Protein AF-A0A812NEG5-F1 (afdb_monomer_lite)

Organism: NCBI:txid1628268

InterPro domains:
  IPR001900 Ribonuclease II/R [PF00773] (715-1023)
  IPR001900 Ribonuclease II/R [SM00955] (715-1023)
  IPR012340 Nucleic acid-binding, OB-fold [SSF50249] (480-669)
  IPR012340 Nucleic acid-binding, OB-fold [SSF50249] (675-1023)
  IPR020946 Flavin monooxygenase-like [PF00743] (14-317)
  IPR036188 FAD/NAD(P)-binding domain superfamily [G3DSA:3.50.50.60] (2-110)
  IPR036188 FAD/NAD(P)-binding domain superfamily [G3DSA:3.50.50.60] (191-321)
  IPR036188 FAD/NAD(P)-binding domain superfamily [SSF51905] (6-197)
  IPR036188 FAD/NAD(P)-binding domain superfamily [SSF51905] (36-264)
  IPR041505 Dis3-like cold-shock domain 2 [PF17849] (620-685)
  IPR050180 RNR Ribonuclease [PTHR23355] (451-1023)

pLDDT: mean 74.64, std 24.59, range [21.12, 98.44]

Radius of gyration: 39.29 Å; chains: 1; bounding box: 140×98×102 Å

Secondary structure (DSSP, 8-state):
-B-SS------BTGGG--SEEEETTT---GGGGTTSEEEEE-SSHHHHHHHHHHHHTT-EEEEEES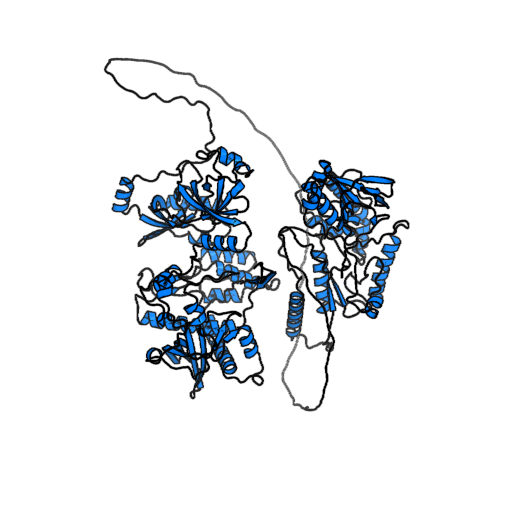S---EEESEETTTEEHHHHHHSHHHHHHSPPPTT--HHHHHHHHHTHHHHHHHHHHHHHHHHHHHT--GGG--SS-HHHHHHHT-EEE-THHHHHHHTTSEEEEES-EEEE-SSEEEETTS-EEE-SEEEE-----B--TTS-HHHHHHHT--SS----BTTTB-TTSTTEEEESSS---TTHHHHHHHHHHHHHHHHTSSSPPPPHHHHHHHHHHHHHHHHTTS-TT--S-S-----------------TTSHHHHHHHHHHHHHHHHH-TT-TTS----------EEEE-PPPP----SS-------------------------------------------------------------------------------------------------------------SPPPPPPPPHHHHHHHHHTTSEEEEEEEEPTT-SSEEEEEETTTEEEEEESHHHHTT--TT-EEEEEEPPTTHHHHHHHHHTTT---S-SHHHHTTSSPPBEEEEEEEE----EEEEEEE-GGG-TTTHHHHHTSTT--TTEEEEEESSTTSPPEEEES-GGGTTTEEEEEEEEE--TT-SS-EEEEEEEEEETT-HHHHHHHHHHHHT---PPPPHHHHTTSPPTT----HHHHTT-EEEEEEEEEEEE-TT-----EEEEEEE-TTS-EEEEEEEE-GGGT--TTSHHHHHHHHH-S-EE-SS-EE-SS-HIIIIIISS--SSSS-EEEEEEEEEE-TT--EEEEEEEEEEEEEEEEEEHHHHHHHHHS-TTT---HHHHHHHHHHHHHHHHHHHHHHHT--------EEEEEPTTT--EEEEEE----HHHHHHHHHHHHHHHHHHHHHHHH-TTT-EEEEBPPPPHHHHHHHHHHHHHTT------SSHHHHHHHHHH---TT-TTHHHHHHHHHHHTSPPPEEEETTSSS--GGG--BTT-

Sequence (1023 aa):
MYSWPPHIPLARDASNFKGQILHSCTFTDRKVASGKKVVVVGGGKSAVDNAVSAAKEGSQTTLVCRSWHWPVPRYLLNLVPFKYATYSRFGHWFVHPHHGEGATSTWFHGTCAPVKWLWWRAVEFMFRGQFQIPSSMIPEEGIETDLFSGGQILNYDFRDMLNSGKIQTICGAIDKFTGTGVVLVDGKELDADMVIYGTGFGKNYDIFDKVIQKKLNIQKDGLYLYRNVIPPQVPDVAFIGCEVATFNNILTHGLQALWLQKMLSGQMRLPKPGSMEKAIQKELSSMEENMDAASECPRKLVSATHASSVDVALICVTDPLDIASLWQSARRDLSNTSAMASSGVADRPDLGVRLVMAVQPPLAMAIAGSCWPAVGRALSSPGGLRNSGSTPSCGQPKRGEQSAHRHVRLTLAAAGAGAARAAAAAVEAPPVERRARRRRTRRRQPAQPEEESTTQEQEEEEAPAKASEASDSQEIFFKPYPAHWRQGQLTSGLQSGQLLVGELRQMLNSRTLGVVYVPDAGEFLISGQNAMNRAVDGDIVIIEKLRASEAKRGRRQELKGKALKDGNDVVVMMGKPAATIVAIKKRSQREVGGTIYAIDALEEKRELLWKTKGVEQDDCLFVPADSRFPDMLVKVTPEKYEDQRVTVILNTWQQFCPYPRARFSRSLGKIGDVEVETEMILLEFNVKDEPFTEEVLSCLPPEDFAPSEEDFKGRMDFRDVCVFSIDPPGCEDVDDALSCEQLDNGNFRIGVHIADVTRFVKPETELDREGAERSTSVYLVNRRVDMLPKLLTTEICSLRFDGKDHLTFSAVFELTPDAEMVSAQFNKAVIRSRGALSYKEAQERLDSDPADDQSEVTVAIRNLWALAQKLRSKRIEDGALNLESGELKFELDSENQTAVNVFQYQTYDTNRLIEEFMLLANRRVAEEISGCWDKTSVLRRHPPPKEESMDDLVTLLDAYGIKDFKHATNKELQRSLDTVDKPDDPFFNRLVRILSTRCMEPARYFCTGDGELQKSQWAHFGL

Structure (mmCIF, N/CA/C/O backbone):
data_AF-A0A812NEG5-F1
#
_entry.id   AF-A0A812NEG5-F1
#
loop_
_atom_site.group_PDB
_atom_site.id
_atom_site.type_symbol
_atom_site.label_atom_id
_atom_site.label_alt_id
_atom_site.label_comp_id
_atom_site.label_asym_id
_atom_site.label_entity_id
_atom_site.label_seq_id
_atom_site.pdbx_PDB_ins_code
_atom_site.Cartn_x
_atom_site.Cartn_y
_atom_site.Cartn_z
_atom_site.occupancy
_atom_site.B_iso_or_equiv
_atom_site.auth_seq_id
_atom_site.auth_comp_id
_atom_site.auth_asym_id
_atom_site.auth_atom_id
_atom_site.pdbx_PDB_model_num
ATOM 1 N N . MET A 1 1 ? 26.236 0.780 28.093 1.00 56.66 1 MET A N 1
ATOM 2 C CA . MET A 1 1 ? 26.844 1.607 29.163 1.00 56.66 1 MET A CA 1
ATOM 3 C C . MET A 1 1 ? 26.109 1.537 30.502 1.00 56.66 1 MET A C 1
ATOM 5 O O . MET A 1 1 ? 26.599 2.116 31.460 1.00 56.66 1 MET A O 1
ATOM 9 N N . TYR A 1 2 ? 24.984 0.827 30.627 1.00 64.50 2 TYR A N 1
ATOM 10 C CA . TYR A 1 2 ? 24.406 0.521 31.939 1.00 64.50 2 TYR A CA 1
ATOM 11 C C . TYR A 1 2 ? 24.866 -0.863 32.413 1.00 64.50 2 TYR A C 1
ATOM 13 O O . TYR A 1 2 ? 25.142 -1.731 31.583 1.00 64.50 2 TYR A O 1
ATOM 21 N N . SER A 1 3 ? 24.996 -1.053 33.724 1.00 61.31 3 SER A N 1
ATOM 22 C CA . SER A 1 3 ? 25.379 -2.328 34.330 1.00 61.31 3 SER A CA 1
ATOM 23 C C . SER A 1 3 ? 24.225 -3.326 34.269 1.00 61.31 3 SER A C 1
ATOM 25 O O . SER A 1 3 ? 23.088 -2.976 34.578 1.00 61.31 3 SER A O 1
ATOM 27 N N . TRP A 1 4 ? 24.530 -4.583 33.955 1.00 64.12 4 TRP A N 1
ATOM 28 C CA . TRP A 1 4 ? 23.653 -5.711 34.253 1.00 64.12 4 TRP A CA 1
ATOM 29 C C . TRP A 1 4 ? 24.380 -6.636 35.243 1.00 64.12 4 TRP A C 1
ATOM 31 O O . TRP A 1 4 ? 25.551 -6.934 34.995 1.00 64.12 4 TRP A O 1
ATOM 41 N N . PRO A 1 5 ? 23.754 -7.089 36.347 1.00 68.25 5 PRO A N 1
ATOM 42 C CA . PRO A 1 5 ? 22.371 -6.835 36.777 1.00 68.25 5 PRO A CA 1
ATOM 43 C C . PRO A 1 5 ? 22.075 -5.361 37.157 1.00 68.25 5 PRO A C 1
ATOM 45 O O . PRO A 1 5 ? 23.006 -4.557 37.289 1.00 68.25 5 PRO A O 1
ATOM 48 N N . PRO A 1 6 ? 20.786 -4.986 37.312 1.00 77.19 6 PRO A N 1
ATOM 49 C CA . PRO A 1 6 ? 20.375 -3.681 37.841 1.00 77.19 6 PRO A CA 1
ATOM 50 C C . PRO A 1 6 ? 20.911 -3.400 39.252 1.00 77.19 6 PRO A C 1
ATOM 52 O O . PRO A 1 6 ? 21.261 -4.313 40.001 1.00 77.19 6 PRO A O 1
ATOM 55 N N . HIS A 1 7 ? 20.936 -2.122 39.638 1.00 77.56 7 HIS A N 1
ATOM 56 C CA . HIS A 1 7 ? 21.459 -1.705 40.935 1.00 77.56 7 HIS A CA 1
ATOM 57 C C . HIS A 1 7 ? 20.394 -1.863 42.031 1.00 77.56 7 HIS A C 1
ATOM 59 O O . HIS A 1 7 ? 19.578 -0.968 42.259 1.00 77.56 7 HIS A O 1
ATOM 65 N N . ILE A 1 8 ? 20.430 -3.001 42.728 1.00 80.31 8 ILE A N 1
ATOM 66 C CA . ILE A 1 8 ? 19.641 -3.267 43.938 1.00 80.31 8 ILE A CA 1
ATOM 67 C C . ILE A 1 8 ? 20.532 -3.009 45.170 1.00 80.31 8 ILE A C 1
ATOM 69 O O . ILE A 1 8 ? 21.410 -3.827 45.454 1.00 80.31 8 ILE A O 1
ATOM 73 N N . PRO A 1 9 ? 20.338 -1.908 45.922 1.00 73.88 9 PRO A N 1
ATOM 74 C CA . PRO A 1 9 ? 21.041 -1.689 47.182 1.00 73.88 9 PRO A CA 1
ATOM 75 C C . PRO A 1 9 ? 20.451 -2.598 48.271 1.00 73.88 9 PRO A C 1
ATOM 77 O O . PRO A 1 9 ? 19.468 -2.259 48.934 1.00 73.88 9 PRO A O 1
ATOM 80 N N . LEU A 1 10 ? 21.056 -3.777 48.430 1.00 70.56 10 LEU A N 1
ATOM 81 C CA . LEU A 1 10 ? 20.708 -4.744 49.468 1.00 70.56 10 LEU A CA 1
ATOM 82 C C . LEU A 1 10 ? 21.041 -4.169 50.853 1.00 70.56 10 LEU A C 1
ATOM 84 O O . LEU A 1 10 ? 22.208 -3.973 51.193 1.00 70.56 10 LEU A O 1
ATOM 88 N N . ALA A 1 11 ? 20.002 -3.902 51.644 1.00 75.88 11 ALA A N 1
ATOM 89 C CA . ALA A 1 11 ? 20.133 -3.510 53.044 1.00 75.88 11 ALA A CA 1
ATOM 90 C C . ALA A 1 11 ? 20.553 -4.707 53.923 1.00 75.88 11 ALA A C 1
ATOM 92 O O . ALA A 1 11 ? 20.664 -5.844 53.451 1.00 75.88 11 ALA A O 1
ATOM 93 N N . ARG A 1 12 ? 20.785 -4.462 55.219 1.00 80.44 12 ARG A N 1
ATOM 94 C CA . ARG A 1 12 ? 21.219 -5.514 56.153 1.00 80.44 12 ARG A CA 1
ATOM 95 C C . ARG A 1 12 ? 20.179 -6.636 56.242 1.00 80.44 12 ARG A C 1
ATOM 97 O O . ARG A 1 12 ? 18.988 -6.407 56.049 1.00 80.44 12 ARG A O 1
ATOM 104 N N . ASP A 1 13 ? 20.636 -7.856 56.509 1.00 83.56 13 ASP A N 1
ATOM 105 C CA . ASP A 1 13 ? 19.782 -9.035 56.713 1.00 83.56 13 ASP A CA 1
ATOM 106 C C . ASP A 1 13 ? 18.847 -9.413 55.539 1.00 83.56 13 ASP A C 1
ATOM 108 O O . ASP A 1 13 ? 17.944 -10.229 55.716 1.00 83.56 13 ASP A O 1
ATOM 112 N N . ALA A 1 14 ? 19.071 -8.896 54.320 1.00 81.81 14 ALA A N 1
ATOM 113 C CA . ALA A 1 14 ? 18.238 -9.181 53.139 1.00 81.81 14 ALA A CA 1
ATOM 114 C C . ALA A 1 14 ? 18.099 -10.682 52.801 1.00 81.81 14 ALA A C 1
ATOM 116 O O . ALA A 1 14 ? 17.083 -11.096 52.249 1.00 81.81 14 ALA A O 1
ATOM 117 N N . SER A 1 15 ? 19.076 -11.512 53.183 1.00 81.25 15 SER A N 1
ATOM 118 C CA . SER A 1 15 ? 19.024 -12.981 53.077 1.00 81.25 15 SER A CA 1
ATOM 119 C C . SER A 1 15 ? 17.951 -13.644 53.946 1.00 81.25 15 SER A C 1
ATOM 121 O O . SER A 1 15 ? 17.627 -14.809 53.733 1.00 81.25 15 SER A O 1
ATOM 123 N N . ASN A 1 16 ? 17.436 -12.932 54.950 1.00 83.88 16 ASN A N 1
ATOM 124 C CA . ASN A 1 16 ? 16.508 -13.458 55.951 1.00 83.88 16 ASN A CA 1
ATOM 125 C C . ASN A 1 16 ? 15.041 -13.155 55.591 1.00 83.88 16 ASN A C 1
ATOM 127 O O . ASN A 1 16 ? 14.128 -13.640 56.263 1.00 83.88 16 ASN A O 1
ATOM 131 N N . PHE A 1 17 ? 14.814 -12.360 54.540 1.00 89.31 17 PHE A N 1
ATOM 132 C CA . PHE A 1 17 ? 13.494 -12.002 54.033 1.00 89.31 17 PHE A CA 1
ATOM 133 C C . PHE A 1 17 ? 12.842 -13.186 53.312 1.00 89.31 17 PHE A C 1
ATOM 135 O O . PHE A 1 17 ? 13.442 -13.795 52.430 1.00 89.31 17 PHE A O 1
ATOM 142 N N . LYS A 1 18 ? 11.595 -13.508 53.675 1.00 86.69 18 LYS A N 1
ATOM 143 C CA . LYS A 1 18 ? 10.835 -14.617 53.067 1.00 86.69 18 LYS A CA 1
ATOM 144 C C . LYS A 1 18 ? 10.011 -14.206 51.842 1.00 86.69 18 LYS A C 1
ATOM 146 O O . LYS A 1 18 ? 9.485 -15.075 51.152 1.00 86.69 18 LYS A O 1
ATOM 151 N N . GLY A 1 19 ? 9.864 -12.902 51.606 1.00 86.88 19 GLY A N 1
ATOM 152 C CA . GLY A 1 19 ? 9.164 -12.350 50.450 1.00 86.88 19 GLY A CA 1
ATOM 153 C C . GLY A 1 19 ? 10.048 -12.241 49.204 1.00 86.88 19 GLY A C 1
ATOM 154 O O . GLY A 1 19 ? 11.195 -12.685 49.174 1.00 86.88 19 GLY A O 1
ATOM 155 N N . GLN A 1 20 ? 9.519 -11.614 48.155 1.00 90.31 20 GLN A N 1
ATOM 156 C CA . GLN A 1 20 ? 10.221 -11.436 46.879 1.00 90.31 20 GLN A CA 1
ATOM 157 C C . GLN A 1 20 ? 10.932 -10.076 46.811 1.00 90.31 20 GLN A C 1
ATOM 159 O O . GLN A 1 20 ? 10.283 -9.041 46.934 1.00 90.31 20 GLN A O 1
ATOM 164 N N . ILE A 1 21 ? 12.246 -10.061 46.562 1.00 90.69 21 ILE A N 1
ATOM 165 C CA . ILE A 1 21 ? 12.995 -8.833 46.239 1.00 90.69 21 ILE A CA 1
ATOM 166 C C . ILE A 1 21 ? 13.161 -8.756 44.718 1.00 90.69 21 ILE A C 1
ATOM 168 O O . ILE A 1 21 ? 13.727 -9.661 44.109 1.00 90.69 21 ILE A O 1
ATOM 172 N N . LEU A 1 22 ? 12.664 -7.680 44.110 1.00 89.62 22 LEU A N 1
ATOM 173 C CA . LEU A 1 22 ? 12.670 -7.441 42.664 1.00 89.62 22 LEU A CA 1
ATOM 174 C C . LEU A 1 22 ? 13.283 -6.073 42.338 1.00 89.62 22 LEU A C 1
ATOM 176 O O . LEU A 1 22 ? 13.307 -5.176 43.180 1.00 89.62 22 LEU A O 1
ATOM 180 N N . HIS A 1 23 ? 13.720 -5.885 41.093 1.00 88.75 23 HIS A N 1
ATOM 181 C CA . HIS A 1 23 ? 13.961 -4.558 40.523 1.00 88.75 23 HIS A CA 1
ATOM 182 C C . HIS A 1 23 ? 12.781 -4.168 39.620 1.00 88.75 23 HIS A C 1
ATOM 184 O O . HIS A 1 23 ? 12.082 -5.033 39.095 1.00 88.75 23 HIS A O 1
ATOM 190 N N . SER A 1 24 ? 12.573 -2.877 39.369 1.00 85.38 24 SER A N 1
ATOM 191 C CA . SER A 1 24 ? 11.485 -2.385 38.509 1.00 85.38 24 SER A CA 1
ATOM 192 C C . SER A 1 24 ? 11.537 -2.891 37.058 1.00 85.38 24 SER A C 1
ATOM 194 O O . SER A 1 24 ? 10.523 -2.848 36.374 1.00 85.38 24 SER A O 1
ATOM 196 N N . CYS A 1 25 ? 12.684 -3.395 36.581 1.00 80.25 25 CYS A N 1
ATOM 197 C CA . CYS A 1 25 ? 12.792 -4.061 35.273 1.00 80.25 25 CYS A CA 1
ATOM 198 C C . CYS A 1 25 ? 12.461 -5.563 35.293 1.00 80.25 25 CYS A C 1
ATOM 200 O O . CYS A 1 25 ? 12.301 -6.151 34.228 1.00 80.25 25 CYS A O 1
ATOM 202 N N . THR A 1 26 ? 12.362 -6.185 36.474 1.00 83.50 26 THR A N 1
ATOM 203 C CA . THR A 1 26 ? 11.927 -7.584 36.641 1.00 83.50 26 THR A CA 1
ATOM 204 C C . THR A 1 26 ? 10.481 -7.698 37.129 1.00 83.50 26 THR A C 1
ATOM 206 O O . THR A 1 26 ? 9.925 -8.792 37.123 1.00 83.50 26 THR A O 1
ATOM 209 N N . PHE A 1 27 ? 9.848 -6.587 37.519 1.00 84.69 27 PHE A N 1
ATOM 210 C CA . PHE A 1 27 ? 8.407 -6.505 37.756 1.00 84.69 27 PHE A CA 1
ATOM 211 C C . PHE A 1 27 ? 7.671 -6.238 36.434 1.00 84.69 27 PHE A C 1
ATOM 213 O O . PHE A 1 27 ? 7.364 -5.101 36.084 1.00 84.69 27 PHE A O 1
ATOM 220 N N . THR A 1 28 ? 7.455 -7.305 35.665 1.00 75.31 28 THR A N 1
ATOM 221 C CA . THR A 1 28 ? 6.882 -7.241 34.312 1.00 75.31 28 THR A CA 1
ATOM 222 C C . THR A 1 28 ? 5.396 -7.614 34.260 1.00 75.31 28 THR A C 1
ATOM 224 O O . THR A 1 28 ? 4.650 -6.988 33.513 1.00 75.31 28 THR A O 1
ATOM 227 N N . ASP A 1 29 ? 4.939 -8.559 35.091 1.00 80.44 29 ASP A N 1
ATOM 228 C CA . ASP A 1 29 ? 3.517 -8.885 35.274 1.00 80.44 29 ASP A CA 1
ATOM 229 C C . ASP A 1 29 ? 2.992 -8.343 36.613 1.00 80.44 29 ASP A C 1
ATOM 231 O O . ASP A 1 29 ? 3.447 -8.725 37.696 1.00 80.44 29 ASP A O 1
ATOM 235 N N . ARG A 1 30 ? 1.974 -7.477 36.541 1.00 82.62 30 ARG A N 1
ATOM 236 C CA . ARG A 1 30 ? 1.327 -6.876 37.715 1.00 82.62 30 ARG A CA 1
ATOM 237 C C . ARG A 1 30 ? 0.573 -7.893 38.582 1.00 82.62 30 ARG A C 1
ATOM 239 O O . ARG A 1 30 ? 0.460 -7.668 39.786 1.00 82.62 30 ARG A O 1
ATOM 246 N N . LYS A 1 31 ? 0.122 -9.029 38.028 1.00 84.00 31 LYS A N 1
ATOM 247 C CA . LYS A 1 31 ? -0.564 -10.098 38.786 1.00 84.00 31 LYS A CA 1
ATOM 248 C C . LYS A 1 31 ? 0.317 -10.686 39.883 1.00 84.00 31 LYS A C 1
ATOM 250 O O . LYS A 1 31 ? -0.196 -11.133 40.905 1.00 84.00 31 LYS A O 1
ATOM 255 N N . VAL A 1 32 ? 1.642 -10.617 39.730 1.00 85.38 32 VAL A N 1
ATOM 256 C CA . VAL A 1 32 ? 2.605 -11.077 40.742 1.00 85.38 32 VAL A CA 1
ATOM 257 C C . VAL A 1 32 ? 2.498 -10.262 42.043 1.00 85.38 32 VAL A C 1
ATOM 259 O O . VAL A 1 32 ? 2.908 -10.759 43.092 1.00 85.38 32 VAL A O 1
ATOM 262 N N . ALA A 1 33 ? 1.913 -9.058 42.019 1.00 87.50 33 ALA A N 1
ATOM 263 C CA . ALA A 1 33 ? 1.610 -8.257 43.209 1.00 87.50 33 ALA A CA 1
ATOM 264 C C . ALA A 1 33 ? 0.240 -8.566 43.856 1.00 87.50 33 ALA A C 1
ATOM 266 O O . ALA A 1 33 ? 0.037 -8.211 45.015 1.00 87.50 33 ALA A O 1
ATOM 267 N N . SER A 1 34 ? -0.681 -9.236 43.152 1.00 88.31 34 SER A N 1
ATOM 268 C CA . SER A 1 34 ? -2.074 -9.430 43.587 1.00 88.31 34 SER A CA 1
ATOM 269 C C . SER A 1 34 ? -2.184 -9.964 45.023 1.00 88.31 34 SER A C 1
ATOM 271 O O . SER A 1 34 ? -1.580 -10.979 45.375 1.00 88.31 34 SER A O 1
ATOM 273 N N . GLY A 1 35 ? -2.945 -9.254 45.864 1.00 84.75 35 GLY A N 1
ATOM 274 C CA . GLY A 1 35 ? -3.199 -9.622 47.262 1.00 84.75 35 GLY A CA 1
ATOM 275 C C . GLY A 1 35 ? -2.015 -9.478 48.232 1.00 84.75 35 GLY A C 1
ATOM 276 O O . GLY A 1 35 ? -2.166 -9.832 49.399 1.00 84.75 35 GLY A O 1
ATOM 277 N N . LYS A 1 36 ? -0.857 -8.965 47.792 1.00 90.62 36 LYS A N 1
ATOM 278 C CA . LYS A 1 36 ? 0.350 -8.803 48.624 1.00 90.62 36 LYS A CA 1
ATOM 279 C C . LYS A 1 36 ? 0.457 -7.419 49.269 1.00 90.62 36 LYS A C 1
ATOM 281 O O . LYS A 1 36 ? -0.076 -6.425 48.768 1.00 90.62 36 LYS A O 1
ATOM 286 N N . LYS A 1 37 ? 1.250 -7.340 50.339 1.00 93.31 37 LYS A N 1
ATOM 287 C CA . LYS A 1 37 ? 1.865 -6.103 50.834 1.00 93.31 37 LYS A CA 1
ATOM 288 C C . LYS A 1 37 ? 3.131 -5.822 50.025 1.00 93.31 37 LYS A C 1
ATOM 290 O O . LYS A 1 37 ? 4.081 -6.609 50.056 1.00 93.31 37 LYS A O 1
ATOM 295 N N . VAL A 1 38 ? 3.144 -4.709 49.295 1.00 95.00 38 VAL A N 1
ATOM 296 C CA . VAL A 1 38 ? 4.219 -4.344 48.361 1.00 95.00 38 VAL A CA 1
ATOM 297 C C . VAL A 1 38 ? 4.894 -3.058 48.824 1.00 95.00 38 VAL A C 1
ATOM 299 O O . VAL A 1 38 ? 4.264 -2.002 48.875 1.00 95.00 38 VAL A O 1
ATOM 302 N N . VAL A 1 39 ? 6.191 -3.127 49.120 1.00 94.94 39 VAL A N 1
ATOM 303 C CA . VAL A 1 39 ? 7.025 -1.947 49.383 1.00 94.94 39 VAL A CA 1
ATOM 304 C C . VAL A 1 39 ? 7.792 -1.595 48.113 1.00 94.94 39 VAL A C 1
ATOM 306 O O . VAL A 1 39 ? 8.581 -2.394 47.618 1.00 94.94 39 VAL A O 1
ATOM 309 N N . VAL A 1 40 ? 7.586 -0.398 47.571 1.00 93.12 40 VAL A N 1
ATOM 310 C CA . VAL A 1 40 ? 8.320 0.094 46.398 1.00 93.12 40 VAL A CA 1
ATOM 311 C C . VAL A 1 40 ? 9.363 1.109 46.855 1.00 93.12 40 VAL A C 1
ATOM 313 O O . VAL A 1 40 ? 9.037 2.054 47.567 1.00 93.12 40 VAL A O 1
ATOM 316 N N . VAL A 1 41 ? 10.622 0.911 46.470 1.00 90.38 41 VAL A N 1
ATOM 317 C CA . VAL A 1 41 ? 11.775 1.680 46.955 1.00 90.38 41 VAL A CA 1
ATOM 318 C C . VAL A 1 41 ? 12.327 2.563 45.842 1.00 90.38 41 VAL A C 1
ATOM 320 O O . VAL A 1 41 ? 12.870 2.067 44.855 1.00 90.38 41 VAL A O 1
ATOM 323 N N . GLY A 1 42 ? 12.232 3.877 46.019 1.00 85.44 42 GLY A N 1
ATOM 324 C CA . GLY A 1 42 ? 12.728 4.889 45.087 1.00 85.44 42 GLY A CA 1
ATOM 325 C C . GLY A 1 42 ? 11.721 6.016 44.875 1.00 85.44 42 GLY A C 1
ATOM 326 O O . GLY A 1 42 ? 10.518 5.792 44.883 1.00 85.44 42 GLY A O 1
ATOM 327 N N . GLY A 1 43 ? 12.212 7.240 44.670 1.00 77.81 43 GLY A N 1
ATOM 328 C CA . GLY A 1 43 ? 11.356 8.395 44.365 1.00 77.81 43 GLY A CA 1
ATOM 329 C C . GLY A 1 43 ? 11.043 8.565 42.875 1.00 77.81 43 GLY A C 1
ATOM 330 O O . GLY A 1 43 ? 10.229 9.410 42.533 1.00 77.81 43 GLY A O 1
ATOM 331 N N . GLY A 1 44 ? 11.713 7.818 41.986 1.00 75.56 44 GLY A N 1
ATOM 332 C CA . GLY A 1 44 ? 11.709 8.021 40.530 1.00 75.56 44 GLY A CA 1
ATOM 333 C C . GLY A 1 44 ? 10.443 7.552 39.798 1.00 75.56 44 GLY A C 1
ATOM 334 O O . GLY A 1 44 ? 9.710 6.698 40.294 1.00 75.56 44 GLY A O 1
ATOM 335 N N . LYS A 1 45 ? 10.254 8.021 38.554 1.00 76.50 45 LYS A N 1
ATOM 336 C CA . LYS A 1 45 ? 9.091 7.708 37.695 1.00 76.50 45 LYS A CA 1
ATOM 337 C C . LYS A 1 45 ? 8.758 6.213 37.643 1.00 76.50 45 LYS A C 1
ATOM 339 O O . LYS A 1 45 ? 7.610 5.838 37.842 1.00 76.50 45 LYS A O 1
ATOM 344 N N . SER A 1 46 ? 9.763 5.355 37.456 1.00 80.06 46 SER A N 1
ATOM 345 C CA . SER A 1 46 ? 9.575 3.899 37.424 1.00 80.06 46 SER A CA 1
ATOM 346 C C . SER A 1 46 ? 9.060 3.332 38.754 1.00 80.06 46 SER A C 1
ATOM 348 O O . SER A 1 46 ? 8.260 2.403 38.737 1.00 80.06 46 SER A O 1
ATOM 350 N N . ALA A 1 47 ? 9.482 3.882 39.898 1.00 84.75 47 ALA A N 1
ATOM 351 C CA . ALA A 1 47 ? 8.980 3.486 41.215 1.00 84.75 47 ALA A CA 1
ATOM 352 C C . ALA A 1 47 ? 7.515 3.916 41.399 1.00 84.75 47 ALA A C 1
ATOM 354 O O . ALA A 1 47 ? 6.689 3.114 41.828 1.00 84.75 47 ALA A O 1
ATOM 355 N N . VAL A 1 48 ? 7.169 5.139 40.982 1.00 85.75 48 VAL A N 1
ATOM 356 C CA . VAL A 1 48 ? 5.781 5.630 40.965 1.00 85.75 48 VAL A CA 1
ATOM 357 C C . VAL A 1 48 ? 4.891 4.743 40.083 1.00 85.75 48 VAL A C 1
ATOM 359 O O . VAL A 1 48 ? 3.832 4.308 40.528 1.00 85.75 48 VAL A O 1
ATOM 362 N N . ASP A 1 49 ? 5.341 4.398 38.874 1.00 86.38 49 ASP A N 1
ATOM 363 C CA . ASP A 1 49 ? 4.601 3.521 37.954 1.00 86.38 49 ASP A CA 1
ATOM 364 C C . ASP A 1 49 ? 4.435 2.097 38.508 1.00 86.38 49 ASP A C 1
ATOM 366 O O . ASP A 1 49 ? 3.367 1.504 38.376 1.00 86.38 49 ASP A O 1
ATOM 370 N N . ASN A 1 50 ? 5.461 1.549 39.169 1.00 89.06 50 ASN A N 1
ATOM 371 C CA . ASN A 1 50 ? 5.388 0.235 39.814 1.00 89.06 50 ASN A CA 1
ATOM 372 C C . ASN A 1 50 ? 4.399 0.250 40.994 1.00 89.06 50 ASN A C 1
ATOM 374 O O . ASN A 1 50 ? 3.598 -0.675 41.130 1.00 89.06 50 ASN A O 1
ATOM 378 N N . ALA A 1 51 ? 4.392 1.319 41.799 1.00 89.81 51 ALA A N 1
ATOM 379 C CA . ALA A 1 51 ? 3.440 1.489 42.895 1.00 89.81 51 ALA A CA 1
ATOM 380 C C . ALA A 1 51 ? 1.989 1.630 42.396 1.00 89.81 51 ALA A C 1
ATOM 382 O O . ALA A 1 51 ? 1.088 0.989 42.936 1.00 89.81 51 ALA A O 1
ATOM 383 N N . VAL A 1 52 ? 1.758 2.401 41.326 1.00 90.19 52 VAL A N 1
ATOM 384 C CA . VAL A 1 52 ? 0.446 2.501 40.661 1.00 90.19 52 VAL A CA 1
ATOM 385 C C . VAL A 1 52 ? 0.005 1.144 40.103 1.00 90.19 52 VAL A C 1
ATOM 387 O O . VAL A 1 52 ? -1.134 0.737 40.321 1.00 90.19 52 VAL A O 1
ATOM 390 N N . SER A 1 53 ? 0.892 0.409 39.429 1.00 89.81 53 SER A N 1
ATOM 391 C CA . SER A 1 53 ? 0.586 -0.914 38.868 1.00 89.81 53 SER A CA 1
ATOM 392 C C . SER A 1 53 ? 0.229 -1.951 39.939 1.00 89.81 53 SER A C 1
ATOM 394 O O . SER A 1 53 ? -0.758 -2.667 39.777 1.00 89.81 53 SER A O 1
ATOM 396 N N . ALA A 1 54 ? 0.963 -1.996 41.056 1.00 89.94 54 ALA A N 1
ATOM 397 C CA . ALA A 1 54 ? 0.637 -2.861 42.190 1.00 89.94 54 ALA A CA 1
ATOM 398 C C . ALA A 1 54 ? -0.709 -2.475 42.838 1.00 89.94 54 ALA A C 1
ATOM 400 O O . ALA A 1 54 ? -1.550 -3.343 43.087 1.00 89.94 54 ALA A O 1
ATOM 401 N N . ALA A 1 55 ? -0.963 -1.179 43.047 1.00 89.75 55 ALA A N 1
ATOM 402 C CA . ALA A 1 55 ? -2.210 -0.683 43.633 1.00 89.75 55 ALA A CA 1
ATOM 403 C C . ALA A 1 55 ? -3.446 -0.866 42.723 1.00 89.75 55 ALA A C 1
ATOM 405 O O . ALA A 1 55 ? -4.567 -0.976 43.231 1.00 89.75 55 ALA A O 1
ATOM 406 N N . LYS A 1 56 ? -3.272 -0.944 41.391 1.00 88.12 56 LYS A N 1
ATOM 407 C CA . LYS A 1 56 ? -4.347 -1.330 40.453 1.00 88.12 56 LYS A CA 1
ATOM 408 C C . LYS A 1 56 ? -4.773 -2.790 40.632 1.00 88.12 56 LYS A C 1
ATOM 410 O O . LYS A 1 56 ? -5.966 -3.061 40.582 1.00 88.12 56 LYS A O 1
ATOM 415 N N . GLU A 1 57 ? -3.839 -3.694 40.928 1.00 86.94 57 GLU A N 1
ATOM 416 C CA . GLU A 1 57 ? -4.104 -5.128 41.151 1.00 86.94 57 GLU A CA 1
ATOM 417 C C . GLU A 1 57 ? -4.530 -5.459 42.606 1.00 86.94 57 GLU A C 1
ATOM 419 O O . GLU A 1 57 ? -4.445 -6.600 43.057 1.00 86.94 57 GLU A O 1
ATOM 424 N N . GLY A 1 58 ? -4.979 -4.455 43.373 1.00 78.94 58 GLY A N 1
ATOM 425 C CA . GLY A 1 58 ? -5.518 -4.633 44.729 1.00 78.94 58 GLY A CA 1
ATOM 426 C C . GLY A 1 58 ? -4.480 -4.819 45.844 1.00 78.94 58 GLY A C 1
ATOM 427 O O . GLY A 1 58 ? -4.857 -5.124 46.973 1.00 78.94 58 GLY A O 1
ATOM 428 N N . SER A 1 59 ? -3.191 -4.625 45.556 1.00 84.25 59 SER A N 1
ATOM 429 C CA . SER A 1 59 ? -2.101 -4.748 46.538 1.00 84.25 59 SER A CA 1
ATOM 430 C C . SER A 1 59 ? -2.129 -3.621 47.576 1.00 84.25 59 SER A C 1
ATOM 432 O O . SER A 1 59 ? -2.357 -2.459 47.223 1.00 84.25 59 SER A O 1
ATOM 434 N N . GLN A 1 60 ? -1.780 -3.912 48.835 1.00 88.56 60 GLN A N 1
ATOM 435 C CA . GLN A 1 60 ? -1.501 -2.858 49.817 1.00 88.56 60 GLN A CA 1
ATOM 436 C C . GLN A 1 60 ? -0.101 -2.294 49.542 1.00 88.56 60 GLN A C 1
ATOM 438 O O . GLN A 1 60 ? 0.901 -2.948 49.829 1.00 88.56 60 GLN A O 1
ATOM 443 N N . THR A 1 61 ? -0.025 -1.089 48.972 1.00 94.38 61 THR A N 1
ATOM 444 C CA . THR A 1 61 ? 1.230 -0.557 48.418 1.00 94.38 61 THR A CA 1
ATOM 445 C C . THR A 1 61 ? 1.808 0.574 49.270 1.00 94.38 61 THR A C 1
ATOM 447 O O . THR A 1 61 ? 1.113 1.539 49.585 1.00 94.38 61 THR A O 1
ATOM 450 N N . THR A 1 62 ? 3.099 0.493 49.598 1.00 94.06 62 THR A N 1
ATOM 451 C CA . THR A 1 62 ? 3.852 1.541 50.308 1.00 94.06 62 THR A CA 1
ATOM 452 C C . THR A 1 62 ? 5.044 2.000 49.467 1.00 94.06 62 THR A C 1
ATOM 454 O O . THR A 1 62 ? 5.953 1.217 49.212 1.00 94.06 62 THR A O 1
ATOM 457 N N . LEU A 1 63 ? 5.067 3.266 49.052 1.00 92.31 63 LEU A N 1
ATOM 458 C CA . LEU A 1 63 ? 6.181 3.893 48.338 1.00 92.31 63 LEU A CA 1
ATOM 459 C C . LEU A 1 63 ? 7.140 4.560 49.341 1.00 92.31 63 LEU A C 1
ATOM 461 O O . LEU A 1 63 ? 6.725 5.420 50.121 1.00 92.31 63 LEU A O 1
ATOM 465 N N . VAL A 1 64 ? 8.414 4.163 49.314 1.00 90.81 64 VAL A N 1
ATOM 466 C CA . VAL A 1 64 ? 9.475 4.616 50.227 1.00 90.81 64 VAL A CA 1
ATOM 467 C C . VAL A 1 64 ? 10.594 5.294 49.437 1.00 90.81 64 VAL A C 1
ATOM 469 O O . VAL A 1 64 ? 11.204 4.682 48.558 1.00 90.81 64 VAL A O 1
ATOM 472 N N . CYS A 1 65 ? 10.919 6.542 49.769 1.00 88.19 65 CYS A N 1
ATOM 473 C CA . CYS A 1 65 ? 12.015 7.282 49.138 1.00 88.19 65 CYS A CA 1
ATOM 474 C C . CYS A 1 65 ? 12.704 8.239 50.117 1.00 88.19 65 CYS A C 1
ATOM 476 O O . CYS A 1 65 ? 12.090 8.714 51.061 1.00 88.19 65 CYS A O 1
ATOM 478 N N . ARG A 1 66 ? 13.981 8.562 49.880 1.00 82.19 66 ARG A N 1
ATOM 479 C CA . ARG A 1 66 ? 14.773 9.437 50.773 1.00 82.19 66 ARG A CA 1
ATOM 480 C C . ARG A 1 66 ? 14.439 10.926 50.649 1.00 82.19 66 ARG A C 1
ATOM 482 O O . ARG A 1 66 ? 14.741 11.688 51.555 1.00 82.19 66 ARG A O 1
ATOM 489 N N . SER A 1 67 ? 13.867 11.318 49.519 1.00 80.25 67 SER A N 1
ATOM 490 C CA . SER A 1 67 ? 13.428 12.669 49.185 1.00 80.25 67 SER A CA 1
ATOM 491 C C . SER A 1 67 ? 12.342 12.571 48.112 1.00 80.25 67 SER A C 1
ATOM 493 O O . SER A 1 67 ? 12.277 11.577 47.379 1.00 80.25 67 SER A O 1
ATOM 495 N N . TRP A 1 68 ? 11.485 13.587 48.032 1.00 83.56 68 TRP A N 1
ATOM 496 C CA . TRP A 1 68 ? 10.436 13.694 47.017 1.00 83.56 68 TRP A CA 1
ATOM 497 C C . TRP A 1 68 ? 10.865 14.626 45.884 1.00 83.56 68 TRP A C 1
ATOM 499 O O . TRP A 1 68 ? 11.640 15.552 46.105 1.00 83.56 68 TRP A O 1
ATOM 509 N N . HIS A 1 69 ? 10.309 14.397 44.696 1.00 81.88 69 HIS A N 1
ATOM 510 C CA . HIS A 1 69 ? 10.426 15.276 43.531 1.00 81.88 69 HIS A CA 1
ATOM 511 C C . HIS A 1 69 ? 9.065 15.912 43.225 1.00 81.88 69 HIS A C 1
ATOM 513 O O . HIS A 1 69 ? 8.018 15.348 43.559 1.00 81.88 69 HIS A O 1
ATOM 519 N N . TRP A 1 70 ? 9.058 17.070 42.569 1.00 81.81 70 TRP A N 1
ATOM 520 C CA . TRP A 1 70 ? 7.833 17.775 42.209 1.00 81.81 70 TRP A CA 1
ATOM 521 C C . TRP A 1 70 ? 7.061 17.018 41.111 1.00 81.81 70 TRP A C 1
ATOM 523 O O . TRP A 1 70 ? 7.625 16.710 40.052 1.00 81.81 70 TRP A O 1
ATOM 533 N N . PRO A 1 71 ? 5.756 16.737 41.310 1.00 80.94 71 PRO A N 1
ATOM 534 C CA . PRO A 1 71 ? 4.919 16.128 40.286 1.00 80.94 71 PRO A CA 1
ATOM 535 C C . PRO A 1 71 ? 4.538 17.182 39.239 1.00 80.94 71 PRO A C 1
ATOM 537 O O . PRO A 1 71 ? 3.779 18.114 39.501 1.00 80.94 71 PRO A O 1
ATOM 540 N N . VAL A 1 72 ? 5.085 17.035 38.037 1.00 78.69 72 VAL A N 1
ATOM 541 C CA . VAL A 1 72 ? 4.878 17.925 36.892 1.00 78.69 72 VAL A CA 1
ATOM 542 C C . VAL A 1 72 ? 3.638 17.473 36.106 1.00 78.69 72 VAL A C 1
ATOM 544 O O . VAL A 1 72 ? 3.570 16.314 35.689 1.00 78.69 72 VAL A O 1
ATOM 547 N N . PRO A 1 73 ? 2.646 18.345 35.851 1.00 76.06 73 PRO A N 1
ATOM 548 C CA . PRO A 1 73 ? 1.481 17.979 35.059 1.00 76.06 73 PRO A CA 1
ATOM 549 C C . PRO A 1 73 ? 1.808 18.067 33.564 1.00 76.06 73 PRO A C 1
ATOM 551 O O . PRO A 1 73 ? 2.500 18.985 33.123 1.00 76.06 73 PRO A O 1
ATOM 554 N N . ARG A 1 74 ? 1.230 17.178 32.740 1.00 74.75 74 ARG A N 1
ATOM 555 C CA . ARG A 1 74 ? 1.293 17.315 31.267 1.00 74.75 74 ARG A CA 1
ATOM 556 C C . ARG A 1 74 ? 0.727 18.676 30.801 1.00 74.75 74 ARG A C 1
ATOM 558 O O . ARG A 1 74 ? 1.260 19.280 29.868 1.00 74.75 74 ARG A O 1
ATOM 565 N N . TYR A 1 75 ? -0.310 19.175 31.483 1.00 76.88 75 TYR A N 1
ATOM 566 C CA . TYR A 1 75 ? -0.991 20.444 31.205 1.00 76.88 75 TYR A CA 1
ATOM 567 C C . TYR A 1 75 ? -1.146 21.277 32.484 1.00 76.88 75 TYR A C 1
ATOM 569 O O . TYR A 1 75 ? -1.783 20.840 33.442 1.00 76.88 75 TYR A O 1
ATOM 577 N N . LEU A 1 76 ? -0.626 22.503 32.488 1.00 76.19 76 LEU A N 1
ATOM 578 C CA . LEU A 1 76 ? -0.852 23.468 33.560 1.00 76.19 76 LEU A CA 1
ATOM 579 C C . LEU A 1 76 ? -2.327 23.901 33.553 1.00 76.19 76 LEU A C 1
ATOM 581 O O . LEU A 1 76 ? -2.842 24.325 32.513 1.00 76.19 76 LEU A O 1
ATOM 585 N N . LEU A 1 77 ? -3.004 23.757 34.700 1.00 73.56 77 LEU A N 1
ATOM 586 C CA . LEU A 1 77 ? -4.441 24.036 34.873 1.00 73.56 77 LEU A CA 1
ATOM 587 C C . LEU A 1 77 ? -5.350 23.327 33.842 1.00 73.56 77 LEU A C 1
ATOM 589 O O . LEU A 1 77 ? -6.431 23.817 33.530 1.00 73.56 77 LEU A O 1
ATOM 593 N N . ASN A 1 78 ? -4.904 22.195 33.285 1.00 71.06 78 ASN A N 1
ATOM 594 C CA . ASN A 1 78 ? -5.547 21.458 32.185 1.00 71.06 78 ASN A CA 1
ATOM 595 C C . ASN A 1 78 ? -5.766 22.270 30.883 1.00 71.06 78 ASN A C 1
ATOM 597 O O . ASN A 1 78 ? -6.493 21.818 30.003 1.00 71.06 78 ASN A O 1
ATOM 601 N N . LEU A 1 79 ? -5.123 23.436 30.731 1.00 74.50 79 LEU A N 1
ATOM 602 C CA . LEU A 1 79 ? -5.302 24.337 29.581 1.00 74.50 79 LEU A CA 1
ATOM 603 C C . LEU A 1 79 ? -4.048 24.452 28.706 1.00 74.50 79 LEU A C 1
ATOM 605 O O . LEU A 1 79 ? -4.137 24.387 27.483 1.00 74.50 79 LEU A O 1
ATOM 609 N N . VAL A 1 80 ? -2.872 24.629 29.315 1.00 75.94 80 VAL A N 1
ATOM 610 C CA . VAL A 1 80 ? -1.625 24.910 28.583 1.00 75.94 80 VAL A CA 1
ATOM 611 C C . VAL A 1 80 ? -0.648 23.747 28.760 1.00 75.94 80 VAL A C 1
ATOM 613 O O . VAL A 1 80 ? -0.264 23.471 29.896 1.00 75.94 80 VAL A O 1
ATOM 616 N N . PRO A 1 81 ? -0.192 23.072 27.685 1.00 73.75 81 PRO A N 1
ATOM 617 C CA . PRO A 1 81 ? 0.859 22.060 27.782 1.00 73.75 81 PRO A CA 1
ATOM 618 C C . PRO A 1 81 ? 2.096 22.617 28.497 1.00 73.75 81 PRO A C 1
ATOM 620 O O . PRO A 1 81 ? 2.693 23.591 28.030 1.00 73.75 81 PRO A O 1
ATOM 623 N N . PHE A 1 82 ? 2.510 22.000 29.610 1.00 73.88 82 PHE A N 1
ATOM 624 C CA . PHE A 1 82 ? 3.575 22.551 30.466 1.00 73.88 82 PHE A CA 1
ATOM 625 C C . PHE A 1 82 ? 4.911 22.703 29.712 1.00 73.88 82 PHE A C 1
ATOM 627 O O . PHE A 1 82 ? 5.663 23.643 29.962 1.00 73.88 82 PHE A O 1
ATOM 634 N N . LYS A 1 83 ? 5.132 21.878 28.676 1.00 66.69 83 LYS A N 1
ATOM 635 C CA . LYS A 1 83 ? 6.245 21.996 27.717 1.00 66.69 83 LYS A CA 1
ATOM 636 C C . LYS A 1 83 ? 6.436 23.407 27.131 1.00 66.69 83 LYS A C 1
ATOM 638 O O . LYS A 1 83 ? 7.565 23.797 26.845 1.00 66.69 83 LYS A O 1
ATOM 643 N N . TYR A 1 84 ? 5.376 24.204 26.969 1.00 66.25 84 TYR A N 1
ATOM 644 C CA . TYR A 1 84 ? 5.493 25.580 26.465 1.00 66.25 84 TYR A CA 1
ATOM 645 C C . TYR A 1 84 ? 5.965 26.578 27.534 1.00 66.25 84 TYR A C 1
ATOM 647 O O . TYR A 1 84 ? 6.623 27.566 27.196 1.00 66.25 84 TYR A O 1
ATOM 655 N N . ALA A 1 85 ? 5.704 26.302 28.816 1.00 66.50 85 ALA A N 1
ATOM 656 C CA . ALA A 1 85 ? 6.230 27.088 29.930 1.00 66.50 85 ALA A CA 1
ATOM 657 C C . ALA A 1 85 ? 7.739 26.865 30.141 1.00 66.50 85 ALA A C 1
ATOM 659 O O . ALA A 1 85 ? 8.403 27.751 30.667 1.00 66.50 85 ALA A O 1
ATOM 660 N N . THR A 1 86 ? 8.293 25.728 29.696 1.00 62.00 86 THR A N 1
ATOM 661 C CA . THR A 1 86 ? 9.719 25.387 29.863 1.00 62.00 86 THR A CA 1
ATOM 662 C C . THR A 1 86 ? 10.566 25.552 28.598 1.00 62.00 86 THR A C 1
ATOM 664 O O . THR A 1 86 ? 11.724 25.941 28.709 1.00 62.00 86 THR A O 1
ATOM 667 N N . TYR A 1 87 ? 10.035 25.276 27.398 1.00 63.12 87 TYR A N 1
ATOM 668 C CA . TYR A 1 87 ? 10.828 25.263 26.148 1.00 63.12 87 TYR A CA 1
ATOM 669 C C . TYR A 1 87 ? 10.646 26.496 25.256 1.00 63.12 87 TYR A C 1
ATOM 671 O O . TYR A 1 87 ? 11.271 26.600 24.201 1.00 63.12 87 TYR A O 1
ATOM 679 N N . SER A 1 88 ? 9.808 27.452 25.655 1.00 64.81 88 SER A N 1
ATOM 680 C CA . SER A 1 88 ? 9.788 28.767 25.012 1.00 64.81 88 SER A CA 1
ATOM 681 C C . SER A 1 88 ? 11.017 29.591 25.424 1.00 64.81 88 SER A C 1
ATOM 683 O O . SER A 1 88 ? 11.561 29.422 26.516 1.00 64.81 88 SER A O 1
ATOM 685 N N . ARG A 1 89 ? 11.426 30.557 24.585 1.00 63.66 89 ARG A N 1
ATOM 686 C CA . ARG A 1 89 ? 12.443 31.563 24.966 1.00 63.66 89 ARG A CA 1
ATOM 687 C C . ARG A 1 89 ? 12.061 32.321 26.244 1.00 63.66 89 ARG A C 1
ATOM 689 O O . ARG A 1 89 ? 12.940 32.688 27.010 1.00 63.66 89 ARG A O 1
ATOM 696 N N . PHE A 1 90 ? 10.759 32.514 26.464 1.00 68.06 90 PHE A N 1
ATOM 697 C CA . PHE A 1 90 ? 10.198 33.060 27.696 1.00 68.06 90 PHE A CA 1
ATOM 698 C C . PHE A 1 90 ? 10.464 32.129 28.889 1.00 68.06 90 PHE A C 1
ATOM 700 O O . PHE A 1 90 ? 11.031 32.572 29.879 1.00 68.06 90 PHE A O 1
ATOM 707 N N . GLY A 1 91 ? 10.154 30.833 28.769 1.00 68.50 91 GLY A N 1
ATOM 708 C CA . GLY A 1 91 ? 10.429 29.827 29.801 1.00 68.50 91 GLY A CA 1
ATOM 709 C C . GLY A 1 91 ? 11.893 29.779 30.237 1.00 68.50 91 GLY A C 1
ATOM 710 O O . GLY A 1 91 ? 12.189 29.852 31.429 1.00 68.50 91 GLY A O 1
ATOM 711 N N . HIS A 1 92 ? 12.819 29.779 29.273 1.00 67.12 92 HIS A N 1
ATOM 712 C CA . HIS A 1 92 ? 14.264 29.808 29.535 1.00 67.12 92 HIS A CA 1
ATOM 713 C C . HIS A 1 92 ? 14.713 31.039 30.356 1.00 67.12 92 HIS A C 1
ATOM 715 O O . HIS A 1 92 ? 15.742 30.984 31.027 1.00 67.12 92 HIS A O 1
ATOM 721 N N . TRP A 1 93 ? 13.963 32.148 30.358 1.00 68.44 93 TRP A N 1
ATOM 722 C CA . TRP A 1 93 ? 14.269 33.298 31.217 1.00 68.44 93 TRP A CA 1
ATOM 723 C C . TRP A 1 93 ? 13.865 33.101 32.679 1.00 68.44 93 TRP A C 1
ATOM 725 O O . TRP A 1 93 ? 14.429 33.774 33.535 1.00 68.44 93 TRP A O 1
ATOM 735 N N . PHE A 1 94 ? 12.927 32.212 33.013 1.00 69.69 94 PHE A N 1
ATOM 736 C CA . PHE A 1 94 ? 12.540 31.970 34.413 1.00 69.69 94 PHE A CA 1
ATOM 737 C C . PHE A 1 94 ? 13.423 30.926 35.098 1.00 69.69 94 PHE A C 1
ATOM 739 O O . PHE A 1 94 ? 13.613 30.984 36.311 1.00 69.69 94 PHE A O 1
ATOM 746 N N . VAL A 1 95 ? 14.010 30.020 34.320 1.00 67.50 95 VAL A N 1
ATOM 747 C CA . VAL A 1 95 ? 14.929 28.972 34.780 1.00 67.50 95 VAL A CA 1
ATOM 748 C C . VAL A 1 95 ? 16.277 29.568 35.251 1.00 67.50 95 VAL A C 1
ATOM 750 O O . VAL A 1 95 ? 16.626 30.713 34.931 1.00 67.50 95 VAL A O 1
ATOM 753 N N . HIS A 1 96 ? 17.027 28.813 36.063 1.00 60.12 96 HIS A N 1
ATOM 754 C CA . HIS A 1 96 ? 18.367 29.196 36.524 1.00 60.12 96 HIS A CA 1
ATOM 755 C C . HIS A 1 96 ? 19.362 29.377 35.354 1.00 60.12 96 HIS A C 1
ATOM 757 O O . HIS A 1 96 ? 19.309 28.615 34.388 1.00 60.12 96 HIS A O 1
ATOM 763 N N . PRO A 1 97 ? 20.282 30.364 35.424 1.00 56.47 97 PRO A N 1
ATOM 764 C CA . PRO A 1 97 ? 21.274 30.594 34.375 1.00 56.47 97 PRO A CA 1
ATOM 765 C C . PRO A 1 97 ? 22.255 29.429 34.229 1.00 56.47 97 PRO A C 1
ATOM 767 O O . PRO A 1 97 ? 22.909 29.034 35.196 1.00 56.47 97 PRO A O 1
ATOM 770 N N . HIS A 1 98 ? 22.444 28.947 33.002 1.00 52.47 98 HIS A N 1
ATOM 771 C CA . HIS A 1 98 ? 23.502 27.984 32.698 1.00 52.47 98 HIS A CA 1
ATOM 772 C C . HIS A 1 98 ? 24.853 28.687 32.465 1.00 52.47 98 HIS A C 1
ATOM 774 O O . HIS A 1 98 ? 24.936 29.864 32.101 1.00 52.47 98 HIS A O 1
ATOM 780 N N . HIS A 1 99 ? 25.954 27.969 32.697 1.00 47.19 99 HIS A N 1
ATOM 781 C CA . HIS A 1 99 ? 27.298 28.539 32.610 1.00 47.19 99 HIS A CA 1
ATOM 782 C C . HIS A 1 99 ? 27.643 29.034 31.192 1.00 47.19 99 HIS A C 1
ATOM 784 O O . HIS A 1 99 ? 27.542 28.293 30.216 1.00 47.19 99 HIS A O 1
ATOM 790 N N . GLY A 1 100 ? 28.141 30.272 31.095 1.00 49.12 100 GLY A N 1
ATOM 791 C CA . GLY A 1 100 ? 28.579 30.887 29.833 1.00 49.12 100 GLY A CA 1
ATOM 792 C C . GLY A 1 100 ? 27.674 32.003 29.304 1.00 49.12 100 GLY A C 1
ATOM 793 O O . GLY A 1 100 ? 27.955 32.542 28.236 1.00 49.12 100 GLY A O 1
ATOM 794 N N . GLU A 1 101 ? 26.622 32.373 30.037 1.00 57.34 101 GLU A N 1
ATOM 795 C CA . GLU A 1 101 ? 25.817 33.560 29.739 1.00 57.34 101 GLU A CA 1
ATOM 796 C C . GLU A 1 101 ? 26.651 34.855 29.675 1.00 57.34 101 GLU A C 1
ATOM 798 O O . GLU A 1 101 ? 27.564 35.080 30.471 1.00 57.34 101 GLU A O 1
ATOM 803 N N . GLY A 1 102 ? 26.321 35.722 28.712 1.00 58.09 102 GLY A N 1
ATOM 804 C CA . GLY A 1 102 ? 26.954 37.033 28.558 1.00 58.09 102 GLY A CA 1
ATOM 805 C C . GLY A 1 102 ? 26.489 38.034 29.620 1.00 58.09 102 GLY A C 1
ATOM 806 O O . GLY A 1 102 ? 25.381 37.923 30.142 1.00 58.09 102 GLY A O 1
ATOM 807 N N . ALA A 1 103 ? 27.311 39.055 29.889 1.00 67.38 103 ALA A N 1
ATOM 808 C CA . ALA A 1 103 ? 27.119 40.000 30.997 1.00 67.38 103 ALA A CA 1
ATOM 809 C C . ALA A 1 103 ? 25.733 40.679 31.049 1.00 67.38 103 ALA A C 1
ATOM 811 O O . ALA A 1 103 ? 25.234 40.969 32.134 1.00 67.38 103 ALA A O 1
ATOM 812 N N . THR A 1 104 ? 25.086 40.897 29.900 1.00 67.81 104 THR A N 1
ATOM 813 C CA . THR A 1 104 ? 23.702 41.392 29.821 1.00 67.81 104 THR A CA 1
ATOM 814 C C . THR A 1 104 ? 22.696 40.402 30.408 1.00 67.81 104 THR A C 1
ATOM 816 O O . THR A 1 104 ? 21.858 40.799 31.212 1.00 67.81 104 THR A O 1
ATOM 819 N N . SER A 1 105 ? 22.799 39.117 30.060 1.00 66.31 105 SER A N 1
ATOM 820 C CA . SER A 1 105 ? 21.945 38.051 30.598 1.00 66.31 105 SER A CA 1
ATOM 821 C C . SER A 1 105 ? 22.187 37.862 32.094 1.00 66.31 105 SER A C 1
ATOM 823 O O . SER A 1 105 ? 21.235 37.855 32.866 1.00 66.31 105 SER A O 1
ATOM 825 N N . THR A 1 106 ? 23.452 37.862 32.535 1.00 68.06 106 THR A N 1
ATOM 826 C CA . THR A 1 106 ? 23.807 37.812 33.965 1.00 68.06 106 THR A CA 1
ATOM 827 C C . THR A 1 106 ? 23.190 38.975 34.754 1.00 68.06 106 THR A C 1
ATOM 829 O O . THR A 1 106 ? 22.628 38.764 35.828 1.00 68.06 106 THR A O 1
ATOM 832 N N . TRP A 1 107 ? 23.238 40.197 34.210 1.00 73.75 107 TRP A N 1
ATOM 833 C CA . TRP A 1 107 ? 22.636 41.380 34.829 1.00 73.75 107 TRP A CA 1
ATOM 834 C C . TRP A 1 107 ? 21.102 41.292 34.894 1.00 73.75 107 TRP A C 1
ATOM 836 O O . TRP A 1 107 ? 20.524 41.560 35.946 1.00 73.75 107 TRP A O 1
ATOM 846 N N . PHE A 1 108 ? 20.439 40.852 33.817 1.00 70.88 108 PHE A N 1
ATOM 847 C CA . PHE A 1 108 ? 18.987 40.624 33.807 1.00 70.88 108 PHE A CA 1
ATOM 848 C C . PHE A 1 108 ? 18.557 39.478 34.736 1.00 70.88 108 PHE A C 1
ATOM 850 O O . PHE A 1 108 ? 17.535 39.577 35.409 1.00 70.88 108 PHE A O 1
ATOM 857 N N . HIS A 1 109 ? 19.338 38.401 34.833 1.00 70.69 109 HIS A N 1
ATOM 858 C CA . HIS A 1 109 ? 19.051 37.294 35.744 1.00 70.69 109 HIS A CA 1
ATOM 859 C C . HIS A 1 109 ? 19.178 37.717 37.215 1.00 70.69 109 HIS A C 1
ATOM 861 O O . HIS A 1 109 ? 18.389 37.250 38.034 1.00 70.69 109 HIS A O 1
ATOM 867 N N . GLY A 1 110 ? 20.083 38.652 37.529 1.00 71.38 110 GLY A N 1
ATOM 868 C CA . GLY A 1 110 ? 20.156 39.306 38.837 1.00 71.38 110 GLY A CA 1
ATOM 869 C C . GLY A 1 110 ? 18.982 40.253 39.114 1.00 71.38 110 GLY A C 1
ATOM 870 O O . GLY A 1 110 ? 18.308 40.111 40.131 1.00 71.38 110 GLY A O 1
ATOM 871 N N . THR A 1 111 ? 18.692 41.203 38.217 1.00 77.94 111 THR A N 1
ATOM 872 C CA . THR A 1 111 ? 17.639 42.215 38.451 1.00 77.94 111 THR A CA 1
ATOM 873 C C . THR A 1 111 ? 16.224 41.633 38.445 1.00 77.94 111 THR A C 1
ATOM 875 O O . THR A 1 111 ? 15.374 42.090 39.208 1.00 77.94 111 THR A O 1
ATOM 878 N N . CYS A 1 112 ? 15.962 40.585 37.659 1.00 79.19 112 CYS A N 1
ATOM 879 C CA . CYS A 1 112 ? 14.672 39.894 37.645 1.00 79.19 112 CYS A CA 1
ATOM 880 C C . CYS A 1 112 ? 14.524 38.810 38.731 1.00 79.19 112 CYS A C 1
ATOM 882 O O . CYS A 1 112 ? 13.454 38.206 38.811 1.00 79.19 112 CYS A O 1
ATOM 884 N N . ALA A 1 113 ? 15.533 38.549 39.573 1.00 77.62 113 ALA A N 1
ATOM 885 C CA . ALA A 1 113 ? 15.500 37.451 40.548 1.00 77.62 113 ALA A CA 1
ATOM 886 C C . ALA A 1 113 ? 14.248 37.431 41.465 1.00 77.62 113 ALA A C 1
ATOM 888 O O . ALA A 1 113 ? 13.660 36.356 41.605 1.00 77.62 113 ALA A O 1
ATOM 889 N N . PRO A 1 114 ? 13.740 38.564 42.006 1.00 83.31 114 PRO A N 1
ATOM 890 C CA . PRO A 1 114 ? 12.503 38.562 42.799 1.00 83.31 114 PRO A CA 1
ATOM 891 C C . PRO A 1 114 ? 11.260 38.146 41.995 1.00 83.31 114 PRO A C 1
ATOM 893 O O . PRO A 1 114 ? 10.357 37.505 42.529 1.00 83.31 114 PRO A O 1
ATOM 896 N N . VAL A 1 115 ? 11.224 38.473 40.698 1.00 83.62 115 VAL A N 1
ATOM 897 C CA . VAL A 1 115 ? 10.128 38.104 39.786 1.00 83.62 115 VAL A CA 1
ATOM 898 C C . VAL A 1 115 ? 10.191 36.615 39.445 1.00 83.62 115 VAL A C 1
ATOM 900 O O . VAL A 1 115 ? 9.156 35.953 39.431 1.00 83.62 115 VAL A O 1
ATOM 903 N N . LYS A 1 116 ? 11.398 36.064 39.237 1.00 80.56 116 LYS A N 1
ATOM 904 C CA . LYS A 1 116 ? 11.597 34.618 39.040 1.00 80.56 116 LYS A CA 1
ATOM 905 C C . LYS A 1 116 ? 11.185 33.822 40.280 1.00 80.56 116 LYS A C 1
ATOM 907 O O . LYS A 1 116 ? 10.462 32.841 40.153 1.00 80.56 116 LYS A O 1
ATOM 912 N N . TRP A 1 117 ? 11.583 34.274 41.471 1.00 84.50 117 TRP A N 1
ATOM 913 C CA . TRP A 1 117 ? 11.181 33.652 42.735 1.00 84.50 117 TRP A CA 1
ATOM 914 C C . TRP A 1 117 ? 9.656 33.656 42.908 1.00 84.50 117 TRP A C 1
ATOM 916 O O . TRP A 1 117 ? 9.068 32.612 43.184 1.00 84.50 117 TRP A O 1
ATOM 926 N N . LEU A 1 118 ? 8.999 34.799 42.671 1.00 85.94 118 LEU A N 1
ATOM 927 C CA . LEU A 1 118 ? 7.540 34.910 42.769 1.00 85.94 118 LEU A CA 1
ATOM 928 C C . LEU A 1 118 ? 6.821 33.999 41.759 1.00 85.94 118 LEU A C 1
ATOM 930 O O . LEU A 1 118 ? 5.830 33.360 42.109 1.00 85.94 118 LEU A O 1
ATOM 934 N N . TRP A 1 119 ? 7.340 33.905 40.530 1.00 85.19 119 TRP A N 1
ATOM 935 C CA . TRP A 1 119 ? 6.845 32.984 39.507 1.00 85.19 119 TRP A CA 1
ATOM 936 C C . TRP A 1 119 ? 6.925 31.523 39.967 1.00 85.19 119 TRP A C 1
ATOM 938 O O . TRP A 1 119 ? 5.914 30.824 39.936 1.00 85.19 119 TRP A O 1
ATOM 948 N N . TRP A 1 120 ? 8.082 31.059 40.448 1.00 84.81 120 TRP A N 1
ATOM 949 C CA . TRP A 1 120 ? 8.236 29.659 40.849 1.00 84.81 120 TRP A CA 1
ATOM 950 C C . TRP A 1 120 ? 7.404 29.294 42.076 1.00 84.81 120 TRP A C 1
ATOM 952 O O . TRP A 1 120 ? 6.713 28.279 42.044 1.00 84.81 120 TRP A O 1
ATOM 962 N N . ARG A 1 121 ? 7.331 30.160 43.096 1.00 90.62 121 ARG A N 1
ATOM 963 C CA . ARG A 1 121 ? 6.424 29.946 44.240 1.00 90.62 121 ARG A CA 1
ATOM 964 C C . ARG A 1 121 ? 4.943 29.903 43.810 1.00 90.62 121 ARG A C 1
ATOM 966 O O . ARG A 1 121 ? 4.156 29.172 44.409 1.00 90.62 121 ARG A O 1
ATOM 973 N N . ALA A 1 122 ? 4.553 30.618 42.747 1.00 87.38 122 ALA A N 1
ATOM 974 C CA . ALA A 1 122 ? 3.214 30.512 42.159 1.00 87.38 122 ALA A CA 1
ATOM 975 C C . ALA A 1 122 ? 3.001 29.199 41.373 1.00 87.38 122 ALA A C 1
ATOM 977 O O . ALA A 1 122 ? 1.929 28.600 41.473 1.00 87.38 122 ALA A O 1
ATOM 978 N N . VAL A 1 123 ? 4.009 28.707 40.640 1.00 84.50 123 VAL A N 1
ATOM 979 C CA . VAL A 1 123 ? 3.974 27.384 39.980 1.00 84.50 123 VAL A CA 1
ATOM 980 C C . VAL A 1 123 ? 3.855 26.260 41.012 1.00 84.50 123 VAL A C 1
ATOM 982 O O . VAL A 1 123 ? 3.001 25.389 40.866 1.00 84.50 123 VAL A O 1
ATOM 985 N N . GLU A 1 124 ? 4.621 26.318 42.098 1.00 87.81 124 GLU A N 1
ATOM 986 C CA . GLU A 1 124 ? 4.530 25.376 43.218 1.00 87.81 124 GLU A CA 1
ATOM 987 C C . GLU A 1 124 ? 3.151 25.367 43.877 1.00 87.81 124 GLU A C 1
ATOM 989 O O . GLU A 1 124 ? 2.611 24.300 44.170 1.00 87.81 124 GLU A O 1
ATOM 994 N N . PHE A 1 125 ? 2.551 26.543 44.084 1.00 88.06 125 PHE A N 1
ATOM 995 C CA . PHE A 1 125 ? 1.186 26.653 44.594 1.00 88.06 125 PHE A CA 1
ATOM 996 C C . PHE A 1 125 ? 0.170 26.000 43.640 1.00 88.06 125 PHE A C 1
ATOM 998 O O . PHE A 1 125 ? -0.677 25.221 44.084 1.00 88.06 125 PHE A O 1
ATOM 1005 N N . MET A 1 126 ? 0.294 26.237 42.327 1.00 87.00 126 MET A N 1
ATOM 1006 C CA . MET A 1 126 ? -0.537 25.567 41.317 1.00 87.00 126 MET A CA 1
ATOM 1007 C C . MET A 1 126 ? -0.339 24.045 41.322 1.00 87.00 126 MET A C 1
ATOM 1009 O O . MET A 1 126 ? -1.321 23.312 41.243 1.00 87.00 126 MET A O 1
ATOM 1013 N N . PHE A 1 127 ? 0.894 23.552 41.467 1.00 86.75 127 PHE A N 1
ATOM 1014 C CA . PHE A 1 127 ? 1.194 22.116 41.489 1.00 86.75 127 PHE A CA 1
ATOM 1015 C C . PHE A 1 127 ? 0.645 21.444 42.754 1.00 86.75 127 PHE A C 1
ATOM 1017 O O . PHE A 1 127 ? -0.028 20.418 42.650 1.00 86.75 127 PHE A O 1
ATOM 1024 N N . ARG A 1 128 ? 0.839 22.054 43.935 1.00 86.69 128 ARG A N 1
ATOM 1025 C CA . ARG A 1 128 ? 0.236 21.592 45.200 1.00 86.69 128 ARG A CA 1
ATOM 1026 C C . ARG A 1 128 ? -1.288 21.516 45.099 1.00 86.69 128 ARG A C 1
ATOM 1028 O O . ARG A 1 128 ? -1.861 20.541 45.571 1.00 86.69 128 ARG A O 1
ATOM 1035 N N . GLY A 1 129 ? -1.933 22.478 44.434 1.00 84.69 129 GLY A N 1
ATOM 1036 C CA . GLY A 1 129 ? -3.376 22.449 44.172 1.00 84.69 129 GLY A CA 1
ATOM 1037 C C . GLY A 1 129 ? -3.811 21.370 43.170 1.00 84.69 129 GLY A C 1
ATOM 1038 O O . GLY A 1 129 ? -4.725 20.600 43.454 1.00 84.69 129 GLY A O 1
ATOM 1039 N N . GLN A 1 130 ? -3.156 21.280 42.007 1.00 85.94 130 GLN A N 1
ATOM 1040 C CA . GLN A 1 130 ? -3.557 20.399 40.896 1.00 85.94 130 GLN A CA 1
ATOM 1041 C C . GLN A 1 130 ? -3.273 18.906 41.178 1.00 85.94 130 GLN A C 1
ATOM 1043 O O . GLN A 1 130 ? -4.030 18.036 40.732 1.00 85.94 130 GLN A O 1
ATOM 1048 N N . PHE A 1 131 ? -2.224 18.610 41.957 1.00 81.25 131 PHE A N 1
ATOM 1049 C CA . PHE A 1 131 ? -1.893 17.265 42.447 1.00 81.25 131 PHE A CA 1
ATOM 1050 C C . PHE A 1 131 ? -2.318 16.989 43.896 1.00 81.25 131 PHE A C 1
ATOM 1052 O O . PHE A 1 131 ? -2.117 15.872 44.353 1.00 81.25 131 PHE A O 1
ATOM 1059 N N . GLN A 1 132 ? -2.911 17.955 44.609 1.00 84.62 132 GLN A N 1
ATOM 1060 C CA . GLN A 1 132 ? -3.370 17.804 46.004 1.00 84.62 132 GLN A CA 1
ATOM 1061 C C . GLN A 1 132 ? -2.285 17.230 46.942 1.00 84.62 132 GLN A C 1
ATOM 1063 O O . GLN A 1 132 ? -2.548 16.381 47.790 1.00 84.62 132 GLN A O 1
ATOM 1068 N N . ILE A 1 133 ? -1.041 17.687 46.754 1.00 82.44 133 ILE A N 1
ATOM 1069 C CA . ILE A 1 133 ? 0.161 17.107 47.372 1.00 82.44 133 ILE A CA 1
ATOM 1070 C C . ILE A 1 133 ? 0.072 17.228 48.907 1.00 82.44 133 ILE A C 1
ATOM 1072 O O . ILE A 1 133 ? -0.046 18.353 49.407 1.00 82.44 133 ILE A O 1
ATOM 1076 N N . PRO A 1 134 ? 0.162 16.124 49.678 1.00 81.75 134 PRO A N 1
ATOM 1077 C CA . PRO A 1 134 ? 0.150 16.190 51.136 1.00 81.75 134 PRO A CA 1
ATOM 1078 C C . PRO A 1 134 ? 1.437 16.838 51.660 1.00 81.75 134 PRO A C 1
ATOM 1080 O O . PRO A 1 134 ? 2.506 16.700 51.064 1.00 81.75 134 PRO A O 1
ATOM 1083 N N . SER A 1 135 ? 1.369 17.497 52.819 1.00 80.00 135 SER A N 1
ATOM 1084 C CA . SER A 1 135 ? 2.504 18.248 53.385 1.00 80.00 135 SER A CA 1
ATOM 1085 C C . SER A 1 135 ? 3.774 17.415 53.617 1.00 80.00 135 SER A C 1
ATOM 1087 O O . SER A 1 135 ? 4.865 17.970 53.635 1.00 80.00 135 SER A O 1
ATOM 1089 N N . SER A 1 136 ? 3.643 16.094 53.771 1.00 79.19 136 SER A N 1
ATOM 1090 C CA . SER A 1 136 ? 4.738 15.123 53.923 1.00 79.19 136 SER A CA 1
ATOM 1091 C C . SER A 1 136 ? 5.422 14.704 52.611 1.00 79.19 136 SER A C 1
ATOM 1093 O O . SER A 1 136 ? 6.421 13.989 52.655 1.00 79.19 136 SER A O 1
ATOM 1095 N N . MET A 1 137 ? 4.883 15.119 51.459 1.00 81.56 137 MET A N 1
ATOM 1096 C CA . MET A 1 137 ? 5.405 14.838 50.114 1.00 81.56 137 MET A CA 1
ATOM 1097 C C . MET A 1 137 ? 5.893 16.117 49.399 1.00 81.56 137 MET A C 1
ATOM 1099 O O . MET A 1 137 ? 6.193 16.103 48.208 1.00 81.56 137 MET A O 1
ATOM 1103 N N . ILE A 1 138 ? 5.965 17.247 50.109 1.00 84.56 138 ILE A N 1
ATOM 1104 C CA . ILE A 1 138 ? 6.535 18.492 49.583 1.00 84.56 138 ILE A CA 1
ATOM 1105 C C . ILE A 1 138 ? 8.071 18.351 49.541 1.00 84.56 138 ILE A C 1
ATOM 1107 O O . ILE A 1 138 ? 8.658 18.068 50.585 1.00 84.56 138 ILE A O 1
ATOM 1111 N N . PRO A 1 139 ? 8.733 18.556 48.384 1.00 82.12 139 PRO A N 1
ATOM 1112 C CA . PRO A 1 139 ? 10.194 18.556 48.300 1.00 82.12 139 PRO A CA 1
ATOM 1113 C C . PRO A 1 139 ? 10.842 19.712 49.074 1.00 82.12 139 PRO A C 1
ATOM 1115 O O . PRO A 1 139 ? 10.260 20.791 49.202 1.00 82.12 139 PRO A O 1
ATOM 1118 N N . GLU A 1 140 ? 12.067 19.489 49.554 1.00 79.38 140 GLU A N 1
ATOM 1119 C CA . GLU A 1 140 ? 12.886 20.512 50.225 1.00 79.38 140 GLU A CA 1
ATOM 1120 C C . GLU A 1 140 ? 13.497 21.507 49.222 1.00 79.38 140 GLU A C 1
ATOM 1122 O O . GLU A 1 140 ? 13.579 22.703 49.499 1.00 79.38 140 GLU A O 1
ATOM 1127 N N . GLU A 1 141 ? 13.886 21.024 48.036 1.00 77.94 141 GLU A N 1
ATOM 1128 C CA . GLU A 1 141 ? 14.350 21.860 46.926 1.00 77.94 141 GLU A CA 1
ATOM 1129 C C . GLU A 1 141 ? 13.161 22.482 46.167 1.00 77.94 141 GLU A C 1
ATOM 1131 O O . GLU A 1 141 ? 12.130 21.844 45.922 1.00 77.94 141 GLU A O 1
ATOM 1136 N N . GLY A 1 142 ? 13.316 23.745 45.761 1.00 79.62 142 GLY A N 1
ATOM 1137 C CA . GLY A 1 142 ? 12.343 24.427 44.909 1.00 79.62 142 GLY A CA 1
ATOM 1138 C C . GLY A 1 142 ? 12.251 23.793 43.520 1.00 79.62 142 GLY A C 1
ATOM 1139 O O . GLY A 1 142 ? 13.236 23.255 43.004 1.00 79.62 142 GLY A O 1
ATOM 1140 N N . ILE A 1 143 ? 11.078 23.876 42.890 1.00 77.75 143 ILE A N 1
ATOM 1141 C CA . ILE A 1 143 ? 10.844 23.300 41.554 1.00 77.75 143 ILE A CA 1
ATOM 1142 C C . ILE A 1 143 ? 11.842 23.806 40.494 1.00 77.75 143 ILE A C 1
ATOM 1144 O O . ILE A 1 143 ? 12.211 23.070 39.579 1.00 77.75 143 ILE A O 1
ATOM 1148 N N . GLU A 1 144 ? 12.325 25.042 40.637 1.00 72.00 144 GLU A N 1
ATOM 1149 C CA . GLU A 1 144 ? 13.341 25.666 39.785 1.00 72.00 144 GLU A CA 1
ATOM 1150 C C . GLU A 1 144 ? 14.692 24.927 39.764 1.00 72.00 144 GLU A C 1
ATOM 1152 O O . GLU A 1 144 ? 15.436 25.051 38.786 1.00 72.00 144 GLU A O 1
ATOM 1157 N N . THR A 1 145 ? 14.973 24.139 40.805 1.00 70.56 145 THR A N 1
ATOM 1158 C CA . THR A 1 145 ? 16.133 23.245 40.926 1.00 70.56 145 THR A CA 1
ATOM 1159 C C . THR A 1 145 ? 15.740 21.804 40.595 1.00 70.56 145 THR A C 1
ATOM 1161 O O . THR A 1 145 ? 16.408 21.147 39.795 1.00 70.56 145 THR A O 1
ATOM 1164 N N . ASP A 1 146 ? 14.615 21.330 41.140 1.00 71.25 146 ASP A N 1
ATOM 1165 C CA . ASP A 1 146 ? 14.162 19.939 41.006 1.00 71.25 146 ASP A CA 1
ATOM 1166 C C . ASP A 1 146 ? 13.881 19.514 39.553 1.00 71.25 146 ASP A C 1
ATOM 1168 O O . ASP A 1 146 ? 14.130 18.367 39.177 1.00 71.25 146 ASP A O 1
ATOM 1172 N N . LEU A 1 147 ? 13.471 20.450 38.685 1.00 66.50 147 LEU A N 1
ATOM 1173 C CA . LEU A 1 147 ? 13.343 20.230 37.234 1.00 66.50 147 LEU A CA 1
ATOM 1174 C C . LEU A 1 147 ? 14.635 19.721 36.558 1.00 66.50 147 LEU A C 1
ATOM 1176 O O . LEU A 1 147 ? 14.560 19.179 35.451 1.00 66.50 147 LEU A O 1
ATOM 1180 N N . PHE A 1 148 ? 15.796 19.877 37.202 1.00 60.19 148 PHE A N 1
ATOM 1181 C CA . PHE A 1 148 ? 17.087 19.355 36.749 1.00 60.19 148 PHE A CA 1
ATOM 1182 C C . PHE A 1 148 ? 17.612 18.161 37.560 1.00 60.19 148 PHE A C 1
ATOM 1184 O O . PHE A 1 148 ? 18.417 17.404 37.020 1.00 60.19 148 PHE A O 1
ATOM 1191 N N . SER A 1 149 ? 17.197 17.983 38.820 1.00 55.12 149 SER A N 1
ATOM 1192 C CA . SER A 1 149 ? 17.691 16.906 39.697 1.00 55.12 149 SER A CA 1
ATOM 1193 C C . SER A 1 149 ? 16.773 15.676 39.768 1.00 55.12 149 SER A C 1
ATOM 1195 O O . SER A 1 149 ? 17.264 14.588 40.072 1.00 55.12 149 SER A O 1
ATOM 1197 N N . GLY A 1 150 ? 15.482 15.782 39.421 1.00 57.25 150 GLY A N 1
ATOM 1198 C CA . GLY A 1 150 ? 14.623 14.595 39.286 1.00 57.25 150 GLY A CA 1
ATOM 1199 C C . GLY A 1 150 ? 13.123 14.782 39.021 1.00 57.25 150 GLY A C 1
ATOM 1200 O O . GLY A 1 150 ? 12.414 13.774 39.027 1.00 57.25 150 GLY A O 1
ATOM 1201 N N . GLY A 1 151 ? 12.635 16.002 38.769 1.00 62.97 151 GLY A N 1
ATOM 1202 C CA . GLY A 1 151 ? 11.218 16.335 38.551 1.00 62.97 151 GLY A CA 1
ATOM 1203 C C . GLY A 1 151 ? 10.514 15.508 37.463 1.00 62.97 151 GLY A C 1
ATOM 1204 O O . GLY A 1 151 ? 11.092 15.182 36.423 1.00 62.97 151 GLY A O 1
ATOM 1205 N N . GLN A 1 152 ? 9.247 15.141 37.699 1.00 69.25 152 GLN A N 1
ATOM 1206 C CA . GLN A 1 152 ? 8.614 14.006 37.004 1.00 69.25 152 GLN A CA 1
ATOM 1207 C C . GLN A 1 152 ? 7.273 14.354 36.384 1.00 69.25 152 GLN A C 1
ATOM 1209 O O . GLN A 1 152 ? 6.361 14.783 37.084 1.00 69.25 152 GLN A O 1
ATOM 1214 N N . ILE A 1 153 ? 7.101 14.064 35.093 1.00 69.12 153 ILE A N 1
ATOM 1215 C CA . ILE A 1 153 ? 5.781 14.128 34.461 1.00 69.12 153 ILE A CA 1
ATOM 1216 C C . ILE A 1 153 ? 4.941 12.944 34.955 1.00 69.12 153 ILE A C 1
ATOM 1218 O O . ILE A 1 153 ? 5.176 11.801 34.553 1.00 69.12 153 ILE A O 1
ATOM 1222 N N . LEU A 1 154 ? 3.964 13.222 35.822 1.00 70.69 154 LEU A N 1
ATOM 1223 C CA . LEU A 1 154 ? 3.035 12.227 36.361 1.00 70.69 154 LEU A CA 1
ATOM 1224 C C . LEU A 1 154 ? 1.637 12.370 35.745 1.00 70.69 154 LEU A C 1
ATOM 1226 O O . LEU A 1 154 ? 1.170 13.470 35.439 1.00 70.69 154 LEU A O 1
ATOM 1230 N N . ASN A 1 155 ? 0.956 11.233 35.601 1.00 68.25 155 ASN A N 1
ATOM 1231 C CA . ASN A 1 155 ? -0.481 11.175 35.343 1.00 68.25 155 ASN A CA 1
ATOM 1232 C C . ASN A 1 155 ? -1.250 11.232 36.681 1.00 68.25 155 ASN A C 1
ATOM 1234 O O . ASN A 1 155 ? -0.675 11.013 37.750 1.00 68.25 155 ASN A O 1
ATOM 1238 N N . TYR A 1 156 ? -2.555 11.507 36.632 1.00 82.81 156 TYR A N 1
ATOM 1239 C CA . TYR A 1 156 ? -3.364 11.684 37.844 1.00 82.81 156 TYR A CA 1
ATOM 1240 C C . TYR A 1 156 ? -3.649 10.389 38.623 1.00 82.81 156 TYR A C 1
ATOM 1242 O O . TYR A 1 156 ? -3.897 10.479 39.822 1.00 82.81 156 TYR A O 1
ATOM 1250 N N . ASP A 1 157 ? -3.484 9.207 38.014 1.00 83.94 157 ASP A N 1
ATOM 1251 C CA . ASP A 1 157 ? -3.612 7.891 38.660 1.00 83.94 157 ASP A CA 1
ATOM 1252 C C . ASP A 1 157 ? -2.917 7.815 40.032 1.00 83.94 157 ASP A C 1
ATOM 1254 O O . ASP A 1 157 ? -3.480 7.283 40.988 1.00 83.94 157 ASP A O 1
ATOM 1258 N N . PHE A 1 158 ? -1.703 8.370 40.146 1.00 85.25 158 PHE A N 1
ATOM 1259 C CA . PHE A 1 158 ? -0.933 8.350 41.392 1.00 85.25 158 PHE A CA 1
ATOM 1260 C C . PHE A 1 158 ? -1.559 9.230 42.482 1.00 85.25 158 PHE A C 1
ATOM 1262 O O . PHE A 1 158 ? -1.697 8.780 43.619 1.00 85.25 158 PHE A O 1
ATOM 1269 N N . ARG A 1 159 ? -2.007 10.448 42.134 1.00 85.44 159 ARG A N 1
ATOM 1270 C CA . ARG A 1 159 ? -2.776 11.321 43.042 1.00 85.44 159 ARG A CA 1
ATOM 1271 C C . ARG A 1 159 ? -4.032 10.604 43.516 1.00 85.44 159 ARG A C 1
ATOM 1273 O O . ARG A 1 159 ? -4.318 10.590 44.706 1.00 85.44 159 ARG A O 1
ATOM 1280 N N . ASP A 1 160 ? -4.776 10.005 42.595 1.00 87.00 160 ASP A N 1
ATOM 1281 C CA . ASP A 1 160 ? -6.088 9.432 42.890 1.00 87.00 160 ASP A CA 1
ATOM 1282 C C . ASP A 1 160 ? -5.968 8.155 43.756 1.00 87.00 160 ASP A C 1
ATOM 1284 O O . ASP A 1 160 ? -6.815 7.882 44.612 1.00 87.00 160 ASP A O 1
ATOM 1288 N N . MET A 1 161 ? -4.860 7.413 43.637 1.00 88.19 161 MET A N 1
ATOM 1289 C CA . MET A 1 161 ? -4.526 6.282 44.519 1.00 88.19 161 MET A CA 1
ATOM 1290 C C . MET A 1 161 ? -3.960 6.690 45.881 1.00 88.19 161 MET A C 1
ATOM 1292 O O . MET A 1 161 ? -4.233 6.011 46.871 1.00 88.19 161 MET A O 1
ATOM 1296 N N . LEU A 1 162 ? -3.216 7.795 45.950 1.00 86.38 162 LEU A N 1
ATOM 1297 C CA . LEU A 1 162 ? -2.762 8.389 47.208 1.00 86.38 162 LEU A CA 1
ATOM 1298 C C . LEU A 1 162 ? -3.965 8.942 47.994 1.00 86.38 162 LEU A C 1
ATOM 1300 O O . LEU A 1 162 ? -4.156 8.598 49.158 1.00 86.38 162 LEU A O 1
ATOM 1304 N N . ASN A 1 163 ? -4.843 9.699 47.330 1.00 84.56 163 ASN A N 1
ATOM 1305 C CA . ASN A 1 163 ? -6.085 10.234 47.896 1.00 84.56 163 ASN A CA 1
ATOM 1306 C C . ASN A 1 163 ? -7.060 9.140 48.364 1.00 84.56 163 ASN A C 1
ATOM 1308 O O . ASN A 1 163 ? -7.739 9.319 49.371 1.00 84.56 163 ASN A O 1
ATOM 1312 N N . SER A 1 164 ? -7.136 8.005 47.658 1.00 86.19 164 SER A N 1
ATOM 1313 C CA . SER A 1 164 ? -7.946 6.850 48.084 1.00 86.19 164 SER A CA 1
ATOM 1314 C C . SER A 1 164 ? -7.253 5.941 49.110 1.00 86.19 164 SER A C 1
ATOM 1316 O O . SER A 1 164 ? -7.806 4.904 49.472 1.00 86.19 164 SER A O 1
ATOM 1318 N N . GLY A 1 165 ? -6.050 6.294 49.579 1.00 86.25 165 GLY A N 1
ATOM 1319 C CA . GLY A 1 165 ? -5.293 5.528 50.575 1.00 86.25 165 GLY A CA 1
ATOM 1320 C C . GLY A 1 165 ? -4.747 4.178 50.087 1.00 86.25 165 GLY A C 1
ATOM 1321 O O . GLY A 1 165 ? -4.227 3.412 50.898 1.00 86.25 165 GLY A O 1
ATOM 1322 N N . LYS A 1 166 ? -4.843 3.877 48.782 1.00 87.06 166 LYS A N 1
ATOM 1323 C CA . LYS A 1 166 ? -4.325 2.638 48.170 1.00 87.06 166 LYS A CA 1
ATOM 1324 C C . LYS A 1 166 ? -2.798 2.614 48.083 1.00 87.06 166 LYS A C 1
ATOM 1326 O O . LYS A 1 166 ? -2.202 1.539 48.143 1.00 87.06 166 LYS A O 1
ATOM 1331 N N . ILE A 1 167 ? -2.179 3.788 47.946 1.00 91.56 167 ILE A N 1
ATOM 1332 C CA . ILE A 1 167 ? -0.728 3.969 48.044 1.00 91.56 167 ILE A CA 1
ATOM 1333 C C . ILE A 1 167 ? -0.430 4.812 49.282 1.00 91.56 167 ILE A C 1
ATOM 1335 O O . ILE A 1 167 ? -0.890 5.947 49.393 1.00 91.56 167 ILE A O 1
ATOM 1339 N N . GLN A 1 168 ? 0.372 4.268 50.193 1.00 90.94 168 GLN A N 1
ATOM 1340 C CA . GLN A 1 168 ? 0.945 5.008 51.317 1.00 90.94 168 GLN A CA 1
ATOM 1341 C C . GLN A 1 168 ? 2.344 5.510 50.945 1.00 90.94 168 GLN A C 1
ATOM 1343 O O . GLN A 1 168 ? 3.094 4.816 50.264 1.00 90.94 168 GLN A O 1
ATOM 1348 N N . THR A 1 169 ? 2.715 6.707 51.394 1.00 89.88 169 THR A N 1
ATOM 1349 C CA . THR A 1 169 ? 3.998 7.355 51.066 1.00 89.88 169 THR A CA 1
ATOM 1350 C C . THR A 1 169 ? 4.822 7.600 52.325 1.00 89.88 169 THR A C 1
ATOM 1352 O O . THR A 1 169 ? 4.319 8.214 53.268 1.00 89.88 169 THR A O 1
ATOM 1355 N N . ILE A 1 170 ? 6.085 7.167 52.347 1.00 89.62 170 ILE A N 1
ATOM 1356 C CA . ILE A 1 170 ? 6.993 7.342 53.491 1.00 89.62 170 ILE A CA 1
ATOM 1357 C C . ILE A 1 170 ? 8.325 7.935 53.019 1.00 89.62 170 ILE A C 1
ATOM 1359 O O . ILE A 1 170 ? 8.967 7.397 52.118 1.00 89.62 170 ILE A O 1
ATOM 1363 N N . CYS A 1 171 ? 8.757 9.021 53.664 1.00 87.19 171 CYS A N 1
ATOM 1364 C CA . CYS A 1 171 ? 10.110 9.541 53.494 1.00 87.19 171 CYS A CA 1
ATOM 1365 C C . CYS A 1 171 ? 11.078 8.739 54.383 1.00 87.19 171 CYS A C 1
ATOM 1367 O O . CYS A 1 171 ? 10.852 8.647 55.588 1.00 87.19 171 CYS A O 1
ATOM 1369 N N . GLY A 1 172 ? 12.117 8.129 53.810 1.00 84.69 172 GLY A N 1
ATOM 1370 C CA . GLY A 1 172 ? 13.084 7.310 54.544 1.00 84.69 172 GLY A CA 1
ATOM 1371 C C . GLY A 1 172 ? 13.911 6.353 53.677 1.00 84.69 172 GLY A C 1
ATOM 1372 O O . GLY A 1 172 ? 13.911 6.413 52.445 1.00 84.69 172 GLY A O 1
ATOM 1373 N N . ALA A 1 173 ? 14.629 5.449 54.344 1.00 84.88 173 ALA A N 1
ATOM 1374 C CA . ALA A 1 173 ? 15.409 4.366 53.744 1.00 84.88 173 ALA A CA 1
ATOM 1375 C C . ALA A 1 173 ? 15.274 3.087 54.584 1.00 84.88 173 ALA A C 1
ATOM 1377 O O . ALA A 1 173 ? 15.038 3.170 55.789 1.00 84.88 173 ALA A O 1
ATOM 1378 N N . ILE A 1 174 ? 15.448 1.919 53.958 1.00 87.50 174 ILE A N 1
ATOM 1379 C CA . ILE A 1 174 ? 15.500 0.620 54.647 1.00 87.50 174 ILE A CA 1
ATOM 1380 C C . ILE A 1 174 ? 16.873 0.464 55.313 1.00 87.50 174 ILE A C 1
ATOM 1382 O O . ILE A 1 174 ? 17.896 0.601 54.645 1.00 87.50 174 ILE A O 1
ATOM 1386 N N . ASP A 1 175 ? 16.888 0.141 56.606 1.00 86.44 175 ASP A N 1
ATOM 1387 C CA . ASP A 1 175 ? 18.100 -0.202 57.359 1.00 86.44 175 ASP A CA 1
ATOM 1388 C C . ASP A 1 175 ? 18.418 -1.704 57.282 1.00 86.44 175 ASP A C 1
ATOM 1390 O O . ASP A 1 175 ? 19.560 -2.113 57.041 1.00 86.44 175 ASP A O 1
ATOM 1394 N N . LYS A 1 176 ? 17.383 -2.529 57.478 1.00 88.75 176 LYS A N 1
ATOM 1395 C CA . LYS A 1 176 ? 17.470 -3.991 57.490 1.00 88.75 176 LYS A CA 1
ATOM 1396 C C . LYS A 1 176 ? 16.160 -4.650 57.060 1.00 88.75 176 LYS A C 1
ATOM 1398 O O . LYS A 1 176 ? 15.087 -4.059 57.172 1.00 88.75 176 LYS A O 1
ATOM 1403 N N . PHE A 1 177 ? 16.242 -5.899 56.628 1.00 89.94 177 PHE A N 1
ATOM 1404 C CA . PHE A 1 177 ? 15.088 -6.768 56.403 1.00 89.94 177 PHE A CA 1
ATOM 1405 C C . PHE A 1 177 ? 14.745 -7.584 57.661 1.00 89.94 177 PHE A C 1
ATOM 1407 O O . PHE A 1 177 ? 15.591 -7.823 58.523 1.00 89.94 177 PHE A O 1
ATOM 1414 N N . THR A 1 178 ? 13.496 -8.034 57.758 1.00 88.31 178 THR A N 1
ATOM 1415 C CA . THR A 1 178 ? 13.026 -9.005 58.759 1.00 88.31 178 THR A CA 1
ATOM 1416 C C . THR A 1 178 ? 12.482 -10.253 58.058 1.00 88.31 178 THR A C 1
ATOM 1418 O O . THR A 1 178 ? 12.400 -10.311 56.833 1.00 88.31 178 THR A O 1
ATOM 1421 N N . GLY A 1 179 ? 12.059 -11.265 58.821 1.00 84.94 179 GLY A N 1
ATOM 1422 C CA . GLY A 1 179 ? 11.448 -12.471 58.250 1.00 84.94 179 GLY A CA 1
ATOM 1423 C C . GLY A 1 179 ? 10.100 -12.253 57.542 1.00 84.94 179 GLY A C 1
ATOM 1424 O O . GLY A 1 179 ? 9.634 -13.180 56.882 1.00 84.94 179 GLY A O 1
ATOM 1425 N N . THR A 1 180 ? 9.472 -11.080 57.690 1.00 88.88 180 THR A N 1
ATOM 1426 C CA . THR A 1 180 ? 8.118 -10.753 57.185 1.00 88.88 180 THR A CA 1
ATOM 1427 C C . THR A 1 180 ? 7.998 -9.329 56.621 1.00 88.88 180 THR A C 1
ATOM 1429 O O . THR A 1 180 ? 6.894 -8.873 56.330 1.00 88.88 180 THR A O 1
ATOM 1432 N N . GLY A 1 181 ? 9.104 -8.591 56.499 1.00 90.62 181 GLY A N 1
ATOM 1433 C CA . GLY A 1 181 ? 9.057 -7.166 56.191 1.00 90.62 181 GLY A CA 1
ATOM 1434 C C . GLY A 1 181 ? 10.418 -6.478 56.165 1.00 90.62 181 GLY A C 1
ATOM 1435 O O . GLY A 1 181 ? 11.460 -7.113 55.993 1.00 90.62 181 GLY A O 1
ATOM 1436 N N . VAL A 1 182 ? 10.398 -5.160 56.346 1.00 91.69 182 VAL A N 1
ATOM 1437 C CA . VAL A 1 182 ? 11.574 -4.280 56.386 1.00 91.69 182 VAL A CA 1
ATOM 1438 C C . VAL A 1 182 ? 11.500 -3.331 57.579 1.00 91.69 182 VAL A C 1
ATOM 1440 O O . VAL A 1 182 ? 10.414 -2.936 57.998 1.00 91.69 182 VAL A O 1
ATOM 1443 N N . VAL A 1 183 ? 12.656 -2.936 58.112 1.00 91.06 183 VAL A N 1
ATOM 1444 C CA . VAL A 1 183 ? 12.774 -1.875 59.121 1.00 91.06 183 VAL A CA 1
ATOM 1445 C C . VAL A 1 183 ? 13.466 -0.679 58.488 1.00 91.06 183 VAL A C 1
ATOM 1447 O O . VAL A 1 183 ? 14.515 -0.817 57.851 1.00 91.06 183 VAL A O 1
ATOM 1450 N N . LEU A 1 184 ? 12.867 0.494 58.646 1.00 90.50 184 LEU A N 1
ATOM 1451 C CA . LEU A 1 184 ? 13.416 1.760 58.183 1.00 90.50 184 LEU A CA 1
ATOM 1452 C C . LEU A 1 184 ? 14.449 2.326 59.175 1.00 90.50 184 LEU A C 1
ATOM 1454 O O . LEU A 1 184 ? 14.505 1.933 60.339 1.00 90.50 184 LEU A O 1
ATOM 1458 N N . VAL A 1 185 ? 15.269 3.274 58.715 1.00 86.38 185 VAL A N 1
ATOM 1459 C CA . VAL A 1 185 ? 16.321 3.935 59.520 1.00 86.38 185 VAL A CA 1
ATOM 1460 C C . VAL A 1 185 ? 15.763 4.718 60.726 1.00 86.38 185 VAL A C 1
ATOM 1462 O O . VAL A 1 185 ? 16.473 4.903 61.710 1.00 86.38 185 VAL A O 1
ATOM 1465 N N . ASP A 1 186 ? 14.491 5.126 60.698 1.00 84.56 186 ASP A N 1
ATOM 1466 C CA . ASP A 1 186 ? 13.778 5.735 61.837 1.00 84.56 186 ASP A CA 1
ATOM 1467 C C . ASP A 1 186 ? 13.294 4.706 62.888 1.00 84.56 186 ASP A C 1
ATOM 1469 O O . ASP A 1 186 ? 12.709 5.082 63.904 1.00 84.56 186 ASP A O 1
ATOM 1473 N N . GLY A 1 187 ? 13.536 3.410 62.657 1.00 83.69 187 GLY A N 1
ATOM 1474 C CA . GLY A 1 187 ? 13.084 2.302 63.499 1.00 83.69 187 GLY A CA 1
ATOM 1475 C C . GLY A 1 187 ? 11.672 1.797 63.186 1.00 83.69 187 GLY A C 1
ATOM 1476 O O . GLY A 1 187 ? 11.204 0.879 63.859 1.00 83.69 187 GLY A O 1
ATOM 1477 N N . LYS A 1 188 ? 10.979 2.351 62.182 1.00 88.88 188 LYS A N 1
ATOM 1478 C CA . LYS A 1 188 ? 9.632 1.916 61.796 1.00 88.88 188 LYS A CA 1
ATOM 1479 C C . LYS A 1 188 ? 9.675 0.589 61.036 1.00 88.88 188 LYS A C 1
ATOM 1481 O O . LYS A 1 188 ? 10.317 0.482 59.992 1.00 88.88 188 LYS A O 1
ATOM 1486 N N . GLU A 1 189 ? 8.938 -0.404 61.524 1.00 91.25 189 GLU A N 1
ATOM 1487 C CA . GLU A 1 189 ? 8.753 -1.683 60.829 1.00 91.25 189 GLU A CA 1
ATOM 1488 C C . GLU A 1 189 ? 7.583 -1.610 59.829 1.00 91.25 189 GLU A C 1
ATOM 1490 O O . GLU A 1 189 ? 6.563 -0.963 60.081 1.00 91.25 189 GLU A O 1
ATOM 1495 N N . LEU A 1 190 ? 7.743 -2.270 58.680 1.00 91.81 190 LEU A N 1
ATOM 1496 C CA . LEU A 1 190 ? 6.748 -2.403 57.616 1.00 91.81 190 LEU A CA 1
ATOM 1497 C C . LEU A 1 190 ? 6.669 -3.869 57.179 1.00 91.81 190 LEU A C 1
ATOM 1499 O O . LEU A 1 190 ? 7.652 -4.411 56.672 1.00 91.81 190 LEU A O 1
ATOM 1503 N N . ASP A 1 191 ? 5.501 -4.495 57.314 1.00 91.31 191 ASP A N 1
ATOM 1504 C CA . ASP A 1 191 ? 5.234 -5.800 56.700 1.00 91.31 191 ASP A CA 1
ATOM 1505 C C . ASP A 1 191 ? 5.346 -5.712 55.168 1.00 91.31 191 ASP A C 1
ATOM 1507 O O . ASP A 1 191 ? 4.800 -4.791 54.552 1.00 91.31 191 ASP A O 1
ATOM 1511 N N . ALA A 1 192 ? 5.988 -6.699 54.544 1.00 92.12 192 ALA A N 1
ATOM 1512 C CA . ALA A 1 192 ? 6.121 -6.785 53.094 1.00 92.12 192 ALA A CA 1
ATOM 1513 C C . ALA A 1 192 ? 6.224 -8.244 52.632 1.00 92.12 192 ALA A C 1
ATOM 1515 O O . ALA A 1 192 ? 7.106 -8.978 53.073 1.00 92.12 192 ALA A O 1
ATOM 1516 N N . ASP A 1 193 ? 5.387 -8.637 51.674 1.00 92.00 193 ASP A N 1
ATOM 1517 C CA . ASP A 1 193 ? 5.535 -9.901 50.937 1.00 92.00 193 ASP A CA 1
ATOM 1518 C C . ASP A 1 193 ? 6.401 -9.706 49.677 1.00 92.00 193 ASP A C 1
ATOM 1520 O O . ASP A 1 193 ? 6.908 -10.665 49.088 1.00 92.00 193 ASP A O 1
ATOM 1524 N N . MET A 1 194 ? 6.574 -8.451 49.247 1.00 92.75 194 MET A N 1
ATOM 1525 C CA . MET A 1 194 ? 7.386 -8.057 48.100 1.00 92.75 194 MET A CA 1
ATOM 1526 C C . MET A 1 194 ? 8.052 -6.693 48.324 1.00 92.75 194 MET A C 1
ATOM 1528 O O . MET A 1 194 ? 7.414 -5.758 48.808 1.00 92.75 194 MET A O 1
ATOM 1532 N N . VAL A 1 195 ? 9.312 -6.564 47.900 1.00 93.25 195 VAL A N 1
ATOM 1533 C CA . VAL A 1 195 ? 10.039 -5.291 47.816 1.00 93.25 195 VAL A CA 1
ATOM 1534 C C . VAL A 1 195 ? 10.499 -5.055 46.375 1.00 93.25 195 VAL A C 1
ATOM 1536 O O . VAL A 1 195 ? 11.272 -5.846 45.837 1.00 93.25 195 VAL A O 1
ATOM 1539 N N . ILE A 1 196 ? 10.033 -3.972 45.748 1.00 92.50 196 ILE A N 1
ATOM 1540 C CA . ILE A 1 196 ? 10.378 -3.594 44.369 1.00 92.50 196 ILE A CA 1
ATOM 1541 C C . ILE A 1 196 ? 11.314 -2.385 44.389 1.00 92.50 196 ILE A C 1
ATOM 1543 O O . ILE A 1 196 ? 10.916 -1.281 44.752 1.00 92.50 196 ILE A O 1
ATOM 1547 N N . TYR A 1 197 ? 12.550 -2.563 43.944 1.00 89.25 197 TYR A N 1
ATOM 1548 C CA . TYR A 1 197 ? 13.531 -1.490 43.836 1.00 89.25 197 TYR A CA 1
ATOM 1549 C C . TYR A 1 197 ? 13.414 -0.756 42.495 1.00 89.25 197 TYR A C 1
ATOM 1551 O O . TYR A 1 197 ? 13.738 -1.301 41.445 1.00 89.25 197 TYR A O 1
ATOM 1559 N N . GLY A 1 198 ? 12.988 0.507 42.527 1.00 85.00 198 GLY A N 1
ATOM 1560 C CA . GLY A 1 198 ? 13.016 1.444 41.400 1.00 85.00 198 GLY A CA 1
ATOM 1561 C C . GLY A 1 198 ? 14.290 2.293 41.371 1.00 85.00 198 GLY A C 1
ATOM 1562 O O . GLY A 1 198 ? 14.225 3.491 41.102 1.00 85.00 198 GLY A O 1
ATOM 1563 N N . THR A 1 199 ? 15.435 1.693 41.707 1.00 78.06 199 THR A N 1
ATOM 1564 C CA . THR A 1 199 ? 16.731 2.364 41.929 1.00 78.06 199 THR A CA 1
ATOM 1565 C C . THR A 1 199 ? 17.626 2.463 40.691 1.00 78.06 199 THR A C 1
ATOM 1567 O O . THR A 1 199 ? 18.713 3.032 40.775 1.00 78.06 199 THR A O 1
ATOM 1570 N N . GLY A 1 200 ? 17.167 1.961 39.542 1.00 76.50 200 GLY A N 1
ATOM 1571 C CA . GLY A 1 200 ? 17.830 2.120 38.251 1.00 76.50 200 GLY A CA 1
ATOM 1572 C C . GLY A 1 200 ? 19.030 1.191 38.041 1.00 76.50 200 GLY A C 1
ATOM 1573 O O . GLY A 1 200 ? 19.189 0.148 38.676 1.00 76.50 200 GLY A O 1
ATOM 1574 N N . PHE A 1 201 ? 19.888 1.569 37.099 1.00 73.75 201 PHE A N 1
ATOM 1575 C CA . PHE A 1 201 ? 21.070 0.801 36.712 1.00 73.75 201 PHE A CA 1
ATOM 1576 C C . PHE A 1 201 ? 22.335 1.614 36.996 1.00 73.75 201 PHE A C 1
ATOM 1578 O O . PHE A 1 201 ? 22.355 2.827 36.781 1.00 73.75 201 PHE A O 1
ATOM 1585 N N . GLY A 1 202 ? 23.410 0.948 37.425 1.00 68.75 202 GLY A N 1
ATOM 1586 C CA . GLY A 1 202 ? 24.731 1.573 37.484 1.00 68.75 202 GLY A CA 1
ATOM 1587 C C . GLY A 1 202 ? 25.251 1.902 36.082 1.00 68.75 202 GLY A C 1
ATOM 1588 O O . GLY A 1 202 ? 24.754 1.375 35.084 1.00 68.75 202 GLY A O 1
ATOM 1589 N N . LYS A 1 203 ? 26.272 2.755 35.987 1.00 68.94 203 LYS A N 1
ATOM 1590 C CA . LYS A 1 203 ? 26.992 3.017 34.730 1.00 68.94 203 LYS A CA 1
ATOM 1591 C C . LYS A 1 203 ? 28.225 2.116 34.634 1.00 68.94 203 LYS A C 1
ATOM 1593 O O . LYS A 1 203 ? 28.906 1.894 35.630 1.00 68.94 203 LYS A O 1
ATOM 1598 N N . ASN A 1 204 ? 28.518 1.614 33.437 1.00 69.62 204 ASN A N 1
ATOM 1599 C CA . ASN A 1 204 ? 29.727 0.856 33.125 1.00 69.62 204 ASN A CA 1
ATOM 1600 C C . ASN A 1 204 ? 30.320 1.305 31.771 1.00 69.62 204 ASN A C 1
ATOM 1602 O O . ASN A 1 204 ? 29.608 1.415 30.767 1.00 69.62 204 ASN A O 1
ATOM 1606 N N . TYR A 1 205 ? 31.637 1.524 31.767 1.00 74.88 205 TYR A N 1
ATOM 1607 C CA . TYR A 1 205 ? 32.458 2.001 30.654 1.00 74.88 205 TYR A CA 1
ATOM 1608 C C . TYR A 1 205 ? 33.461 0.953 30.127 1.00 74.88 205 TYR A C 1
ATOM 1610 O O . TYR A 1 205 ? 34.354 1.307 29.362 1.00 74.88 205 TYR A O 1
ATOM 1618 N N . ASP A 1 206 ? 33.288 -0.335 30.456 1.00 75.12 206 ASP A N 1
ATOM 1619 C CA . ASP A 1 206 ? 34.111 -1.471 29.981 1.00 75.12 206 ASP A CA 1
ATOM 1620 C C . ASP A 1 206 ? 34.186 -1.647 28.448 1.00 75.12 206 ASP A C 1
ATOM 1622 O O . ASP A 1 206 ? 35.013 -2.407 27.950 1.00 75.12 206 ASP A O 1
ATOM 1626 N N . ILE A 1 207 ? 33.382 -0.903 27.680 1.00 73.88 207 ILE A N 1
ATOM 1627 C CA . ILE A 1 207 ? 33.543 -0.746 26.222 1.00 73.88 207 ILE A CA 1
ATOM 1628 C C . ILE A 1 207 ? 34.857 -0.042 25.829 1.00 73.88 207 ILE A C 1
ATOM 1630 O O . ILE A 1 207 ? 35.282 -0.115 24.677 1.00 73.88 207 ILE A O 1
ATOM 1634 N N . PHE A 1 208 ? 35.489 0.657 26.774 1.00 78.56 208 PHE A N 1
ATOM 1635 C CA . PHE A 1 208 ? 36.789 1.296 26.627 1.00 78.56 208 PHE A CA 1
ATOM 1636 C C . PHE A 1 208 ? 37.865 0.503 27.368 1.00 78.56 208 PHE A C 1
ATOM 1638 O O . PHE A 1 208 ? 37.628 -0.034 28.451 1.00 78.56 208 PHE A O 1
ATOM 1645 N N . ASP A 1 209 ? 39.079 0.495 26.820 1.00 81.44 209 ASP A N 1
ATOM 1646 C CA . ASP A 1 209 ? 40.233 -0.109 27.477 1.00 81.44 209 ASP A CA 1
ATOM 1647 C C . ASP A 1 209 ? 40.656 0.689 28.729 1.00 81.44 209 ASP A C 1
ATOM 1649 O O . ASP A 1 209 ? 40.303 1.858 28.906 1.00 81.44 209 ASP A O 1
ATOM 1653 N N . LYS A 1 210 ? 41.469 0.082 29.601 1.00 82.44 210 LYS A N 1
ATOM 1654 C CA . LYS A 1 210 ? 41.889 0.725 30.859 1.00 82.44 210 LYS A CA 1
ATOM 1655 C C . LYS A 1 210 ? 42.723 2.000 30.656 1.00 82.44 210 LYS A C 1
ATOM 1657 O O . LYS A 1 210 ? 42.782 2.821 31.573 1.00 82.44 210 LYS A O 1
ATOM 1662 N N . VAL A 1 211 ? 43.338 2.211 29.486 1.00 83.31 211 VAL A N 1
ATOM 1663 C CA . VAL A 1 211 ? 44.033 3.467 29.160 1.00 83.31 211 VAL A CA 1
ATOM 1664 C C . VAL A 1 211 ? 43.030 4.577 28.837 1.00 83.31 211 VAL A C 1
ATOM 1666 O O . VAL A 1 211 ? 43.161 5.674 29.384 1.00 83.31 211 VAL A O 1
ATOM 1669 N N . ILE A 1 212 ? 42.008 4.318 28.012 1.00 81.31 212 ILE A N 1
ATOM 1670 C CA . ILE A 1 212 ? 40.948 5.298 27.732 1.00 81.31 212 ILE A CA 1
ATOM 1671 C C . ILE A 1 212 ? 40.086 5.552 28.977 1.00 81.31 212 ILE A C 1
ATOM 1673 O O . ILE A 1 212 ? 39.862 6.715 29.299 1.00 81.31 212 ILE A O 1
ATOM 1677 N N . GLN A 1 213 ? 39.689 4.525 29.742 1.00 80.94 213 GLN A N 1
ATOM 1678 C CA . GLN A 1 213 ? 38.954 4.708 31.008 1.00 80.94 213 GLN A CA 1
ATOM 1679 C C . GLN A 1 213 ? 39.683 5.673 31.961 1.00 80.94 213 GLN A C 1
ATOM 1681 O O . GLN A 1 213 ? 39.062 6.564 32.542 1.00 80.94 213 GLN A O 1
ATOM 1686 N N . LYS A 1 214 ? 41.016 5.561 32.071 1.00 82.75 214 LYS A N 1
ATOM 1687 C CA . LYS A 1 214 ? 41.828 6.467 32.899 1.00 82.75 214 LYS A CA 1
ATOM 1688 C C . LYS A 1 214 ? 41.881 7.902 32.352 1.00 82.75 214 LYS A C 1
ATOM 1690 O O . LYS A 1 214 ? 41.902 8.836 33.146 1.00 82.75 214 LYS A O 1
ATOM 1695 N N . LYS A 1 215 ? 41.870 8.093 31.026 1.00 82.69 215 LYS A N 1
ATOM 1696 C CA . LYS A 1 215 ? 41.786 9.422 30.378 1.00 82.69 215 LYS A CA 1
ATOM 1697 C C . LYS A 1 215 ? 40.393 10.055 30.453 1.00 82.69 215 LYS A C 1
ATOM 1699 O O . LYS A 1 215 ? 40.278 11.272 30.375 1.00 82.69 215 LYS A O 1
ATOM 1704 N N . LEU A 1 216 ? 39.341 9.247 30.586 1.00 80.56 216 LEU A N 1
ATOM 1705 C CA . LEU A 1 216 ? 37.972 9.732 30.780 1.00 80.56 216 LEU A CA 1
ATOM 1706 C C . LEU A 1 216 ? 37.743 10.309 32.189 1.00 80.56 216 LEU A C 1
ATOM 1708 O O . LEU A 1 216 ? 36.776 11.037 32.376 1.00 80.56 216 LEU A O 1
ATOM 1712 N N . ASN A 1 217 ? 38.627 10.027 33.158 1.00 80.44 217 ASN A N 1
ATOM 1713 C CA . ASN A 1 217 ? 38.550 10.535 34.535 1.00 80.44 217 ASN A CA 1
ATOM 1714 C C . ASN A 1 217 ? 37.161 10.319 35.180 1.00 80.44 217 ASN A C 1
ATOM 1716 O O . ASN A 1 217 ? 36.576 11.232 35.766 1.00 80.44 217 ASN A O 1
ATOM 1720 N N . ILE A 1 218 ? 36.623 9.105 35.017 1.00 78.38 218 ILE A N 1
ATOM 1721 C CA . ILE A 1 218 ? 35.299 8.696 35.507 1.00 78.38 218 ILE A CA 1
ATOM 1722 C C . ILE A 1 218 ? 35.242 8.861 37.034 1.00 78.38 218 ILE A C 1
ATOM 1724 O O . ILE A 1 218 ? 36.100 8.342 37.749 1.00 78.38 218 ILE A O 1
ATOM 1728 N N . GLN A 1 219 ? 34.229 9.576 37.518 1.00 75.19 219 GLN A N 1
ATOM 1729 C CA . GLN A 1 219 ? 33.978 9.835 38.935 1.00 75.19 219 GLN A CA 1
ATOM 1730 C C . GLN A 1 219 ? 32.959 8.837 39.513 1.00 75.19 219 GLN A C 1
ATOM 1732 O O . GLN A 1 219 ? 32.323 8.073 38.785 1.00 75.19 219 GLN A O 1
ATOM 1737 N N . LYS A 1 220 ? 32.789 8.837 40.843 1.00 64.44 220 LYS A N 1
ATOM 1738 C CA . LYS A 1 220 ? 31.866 7.932 41.566 1.00 64.44 220 LYS A CA 1
ATOM 1739 C C . LYS A 1 220 ? 30.390 8.133 41.173 1.00 64.44 220 LYS A C 1
ATOM 1741 O O . LYS A 1 220 ? 29.577 7.232 41.357 1.00 64.44 220 LYS A O 1
ATOM 1746 N N . ASP A 1 221 ? 30.052 9.311 40.661 1.00 61.66 221 ASP A N 1
ATOM 1747 C CA . ASP A 1 221 ? 28.716 9.761 40.265 1.00 61.66 221 ASP A CA 1
ATOM 1748 C C . ASP A 1 221 ? 28.470 9.735 38.743 1.00 61.66 221 ASP A C 1
ATOM 1750 O O . ASP A 1 221 ? 27.318 9.765 38.306 1.00 61.66 221 ASP A O 1
ATOM 1754 N N . GLY A 1 222 ? 29.523 9.645 37.927 1.00 70.50 222 GLY A N 1
ATOM 1755 C CA . GLY A 1 222 ? 29.412 9.579 36.472 1.00 70.50 222 GLY A CA 1
ATOM 1756 C C . GLY A 1 222 ? 30.633 10.118 35.732 1.00 70.50 222 GLY A C 1
ATOM 1757 O O . GLY A 1 222 ? 31.748 10.178 36.249 1.00 70.50 222 GLY A O 1
ATOM 1758 N N . LEU A 1 223 ? 30.410 10.501 34.481 1.00 76.31 223 LEU A N 1
ATOM 1759 C CA . LEU A 1 223 ? 31.406 11.101 33.602 1.00 76.31 223 LEU A CA 1
ATOM 1760 C C . LEU A 1 223 ? 31.193 12.623 33.495 1.00 76.31 223 LEU A C 1
ATOM 1762 O O . LEU A 1 223 ? 30.067 13.120 33.536 1.00 76.31 223 LEU A O 1
ATOM 1766 N N . TYR A 1 224 ? 32.281 13.376 33.342 1.00 79.31 224 TYR A N 1
ATOM 1767 C CA . TYR A 1 224 ? 32.250 14.834 33.211 1.00 79.31 224 TYR A CA 1
ATOM 1768 C C . TYR A 1 224 ? 32.873 15.254 31.880 1.00 79.31 224 TYR A C 1
ATOM 1770 O O . TYR A 1 224 ? 33.999 14.881 31.555 1.00 79.31 224 TYR A O 1
ATOM 1778 N N . LEU A 1 225 ? 32.106 15.993 31.077 1.00 81.25 225 LEU A N 1
ATOM 1779 C CA . LEU A 1 225 ? 32.388 16.237 29.663 1.00 81.25 225 LEU A CA 1
ATOM 1780 C C . LEU A 1 225 ? 32.118 17.694 29.309 1.00 81.25 225 LEU A C 1
ATOM 1782 O O . LEU A 1 225 ? 31.154 18.296 29.782 1.00 81.25 225 LEU A O 1
ATOM 1786 N N . TYR A 1 226 ? 32.898 18.246 28.385 1.00 81.19 226 TYR A N 1
ATOM 1787 C CA . TYR A 1 226 ? 32.651 19.586 27.878 1.00 81.19 226 TYR A CA 1
ATOM 1788 C C . TYR A 1 226 ? 31.288 19.632 27.177 1.00 81.19 226 TYR A C 1
ATOM 1790 O O . TYR A 1 226 ? 31.033 18.866 26.241 1.00 81.19 226 TYR A O 1
ATOM 1798 N N . ARG A 1 227 ? 30.404 20.513 27.672 1.00 76.19 227 ARG A N 1
ATOM 1799 C CA . ARG A 1 227 ? 28.989 20.623 27.263 1.00 76.19 227 ARG A CA 1
ATOM 1800 C C . ARG A 1 227 ? 28.210 19.301 27.366 1.00 76.19 227 ARG A C 1
ATOM 1802 O O . ARG A 1 227 ? 27.258 19.090 26.621 1.00 76.19 227 ARG A O 1
ATOM 1809 N N . ASN A 1 228 ? 28.615 18.413 28.275 1.00 77.81 228 ASN A N 1
ATOM 1810 C CA . ASN A 1 228 ? 28.053 17.071 28.439 1.00 77.81 228 ASN A CA 1
ATOM 1811 C C . ASN A 1 228 ? 28.159 16.161 27.186 1.00 77.81 228 ASN A C 1
ATOM 1813 O O . ASN A 1 228 ? 27.395 15.206 27.064 1.00 77.81 228 ASN A O 1
ATOM 1817 N N . VAL A 1 229 ? 29.111 16.441 26.273 1.00 78.12 229 VAL A N 1
ATOM 1818 C CA . VAL A 1 229 ?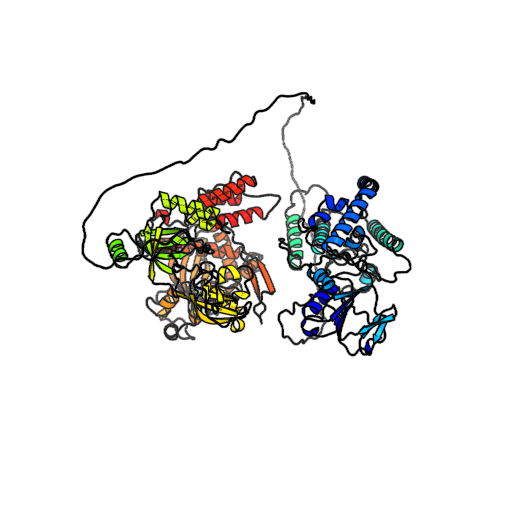 29.319 15.686 25.014 1.00 78.12 229 VAL A CA 1
ATOM 1819 C C . VAL A 1 229 ? 30.785 15.297 24.758 1.00 78.12 229 VAL A C 1
ATOM 1821 O O . VAL A 1 229 ? 31.042 14.153 24.385 1.00 78.12 229 VAL A O 1
ATOM 1824 N N . ILE A 1 230 ? 31.760 16.203 24.941 1.00 84.19 230 ILE A N 1
ATOM 1825 C CA . ILE A 1 230 ? 33.160 15.978 24.505 1.00 84.19 230 ILE A CA 1
ATOM 1826 C C . ILE A 1 230 ? 34.122 15.728 25.685 1.00 84.19 230 ILE A C 1
ATOM 1828 O O . ILE A 1 230 ? 34.241 16.599 26.551 1.00 84.19 230 ILE A O 1
ATOM 1832 N N . PRO A 1 231 ? 34.874 14.609 25.712 1.00 86.12 231 PRO A N 1
ATOM 1833 C CA . PRO A 1 231 ? 35.968 14.371 26.658 1.00 86.12 231 PRO A CA 1
ATOM 1834 C C . PRO A 1 231 ? 37.271 15.061 26.186 1.00 86.12 231 PRO A C 1
ATOM 1836 O O . PRO A 1 231 ? 37.853 14.639 25.187 1.00 86.12 231 PRO A O 1
ATOM 1839 N N . PRO A 1 232 ? 37.814 16.085 26.880 1.00 84.56 232 PRO A N 1
ATOM 1840 C CA . PRO A 1 232 ? 38.950 16.861 26.355 1.00 84.56 232 PRO A CA 1
ATOM 1841 C C . PRO A 1 232 ? 40.261 16.079 26.165 1.00 84.56 232 PRO A C 1
ATOM 1843 O O . PRO A 1 232 ? 41.103 16.496 25.372 1.00 84.56 232 PRO A O 1
ATOM 1846 N N . GLN A 1 233 ? 40.439 14.968 26.890 1.00 82.69 233 GLN A N 1
ATOM 1847 C CA . GLN A 1 233 ? 41.651 14.133 26.873 1.00 82.69 233 GLN A CA 1
ATOM 1848 C C . GLN A 1 233 ? 41.534 12.887 25.978 1.00 82.69 233 GLN A C 1
ATOM 1850 O O . GLN A 1 233 ? 42.505 12.140 25.820 1.00 82.69 233 GLN A O 1
ATOM 1855 N N . VAL A 1 234 ? 40.360 12.662 25.381 1.00 81.31 234 VAL A N 1
ATOM 1856 C CA . VAL A 1 234 ? 40.099 11.572 24.434 1.00 81.31 234 VAL A CA 1
ATOM 1857 C C . VAL A 1 234 ? 39.563 12.197 23.141 1.00 81.31 234 VAL A C 1
ATOM 1859 O O . VAL A 1 234 ? 38.351 12.216 22.931 1.00 81.31 234 VAL A O 1
ATOM 1862 N N . PRO A 1 235 ? 40.440 12.764 22.285 1.00 65.00 235 PRO A N 1
ATOM 1863 C CA . PRO A 1 235 ? 40.025 13.160 20.944 1.00 65.00 235 PRO A CA 1
ATOM 1864 C C . PRO A 1 235 ? 39.399 11.965 20.215 1.00 65.00 235 PRO A C 1
ATOM 1866 O O . PRO A 1 235 ? 39.675 10.807 20.536 1.00 65.00 235 PRO A O 1
ATOM 1869 N N . ASP A 1 236 ? 38.535 12.272 19.252 1.00 73.12 236 ASP A N 1
ATOM 1870 C CA . ASP A 1 236 ? 37.833 11.288 18.425 1.00 73.12 236 ASP A CA 1
ATOM 1871 C C . ASP A 1 236 ? 36.855 10.374 19.196 1.00 73.12 236 ASP A C 1
ATOM 1873 O O . ASP A 1 236 ? 36.484 9.307 18.713 1.00 73.12 236 ASP A O 1
ATOM 1877 N N . VAL A 1 237 ? 36.363 10.821 20.360 1.00 78.94 237 VAL A N 1
ATOM 1878 C CA . VAL A 1 237 ? 35.193 10.253 21.059 1.00 78.94 237 VAL A CA 1
ATOM 1879 C C . VAL A 1 237 ? 34.169 11.353 21.361 1.00 78.94 237 VAL A C 1
ATOM 1881 O O . VAL A 1 237 ? 34.536 12.466 21.737 1.00 78.94 237 VAL A O 1
ATOM 1884 N N . ALA A 1 238 ? 32.878 11.038 21.234 1.00 82.19 238 ALA A N 1
ATOM 1885 C CA . ALA A 1 238 ? 31.776 11.905 21.658 1.00 82.19 238 ALA A CA 1
ATOM 1886 C C . ALA A 1 238 ? 30.653 11.087 22.314 1.00 82.19 238 ALA A C 1
ATOM 1888 O O . ALA A 1 238 ? 30.354 9.978 21.871 1.00 82.19 238 ALA A O 1
ATOM 1889 N N . PHE A 1 239 ? 30.012 11.647 23.342 1.00 79.25 239 PHE A N 1
ATOM 1890 C CA . PHE A 1 239 ? 28.898 11.021 24.059 1.00 79.25 239 PHE A CA 1
ATOM 1891 C C . PHE A 1 239 ? 27.584 11.766 23.813 1.00 79.25 239 PHE A C 1
ATOM 1893 O O . PHE A 1 239 ? 27.552 12.994 23.851 1.00 79.25 239 PHE A O 1
ATOM 1900 N N . ILE A 1 240 ? 26.483 11.032 23.635 1.00 77.50 240 ILE A N 1
ATOM 1901 C CA . ILE A 1 240 ? 25.123 11.597 23.587 1.00 77.50 240 ILE A CA 1
ATOM 1902 C C . ILE A 1 240 ? 24.245 10.871 24.612 1.00 77.50 240 ILE A C 1
ATOM 1904 O O . ILE A 1 240 ? 24.285 9.642 24.719 1.00 77.50 240 ILE A O 1
ATOM 1908 N N . GLY A 1 241 ? 23.492 11.641 25.403 1.00 70.31 241 GLY A N 1
ATOM 1909 C CA . GLY A 1 241 ? 22.548 11.142 26.412 1.00 70.31 241 GLY A CA 1
ATOM 1910 C C . GLY A 1 241 ? 23.153 10.400 27.610 1.00 70.31 241 GLY A C 1
ATOM 1911 O O . GLY A 1 241 ? 22.430 9.777 28.380 1.00 70.31 241 GLY A O 1
ATOM 1912 N N . CYS A 1 242 ? 24.478 10.428 27.781 1.00 65.94 242 CYS A N 1
ATOM 1913 C CA . CYS A 1 242 ? 25.161 9.633 28.809 1.00 65.94 242 CYS A CA 1
ATOM 1914 C C . CYS A 1 242 ? 25.109 10.246 30.219 1.00 65.94 242 CYS A C 1
ATOM 1916 O O . CYS A 1 242 ? 25.105 9.521 31.215 1.00 65.94 242 CYS A O 1
ATOM 1918 N N . GLU A 1 243 ? 25.107 11.578 30.314 1.00 63.25 243 GLU A N 1
ATOM 1919 C CA . GLU A 1 243 ? 25.412 12.298 31.562 1.00 63.25 243 GLU A CA 1
ATOM 1920 C C . GLU A 1 243 ? 24.382 13.336 31.997 1.00 63.25 243 GLU A C 1
ATOM 1922 O O . GLU A 1 243 ? 24.479 13.863 33.102 1.00 63.25 243 GLU A O 1
ATOM 1927 N N . VAL A 1 244 ? 23.378 13.593 31.160 1.00 59.25 244 VAL A N 1
ATOM 1928 C CA . VAL A 1 244 ? 22.282 14.515 31.457 1.00 59.25 244 VAL A CA 1
ATOM 1929 C C . VAL A 1 244 ? 20.983 13.799 31.137 1.00 59.25 244 VAL A C 1
ATOM 1931 O O . VAL A 1 244 ? 20.658 13.611 29.967 1.00 59.25 244 VAL A O 1
ATOM 1934 N N . ALA A 1 245 ? 20.256 13.415 32.183 1.00 54.75 245 ALA A N 1
ATOM 1935 C CA . ALA A 1 245 ? 18.863 13.016 32.075 1.00 54.75 245 ALA A CA 1
ATOM 1936 C C . ALA A 1 245 ? 17.992 14.195 32.522 1.00 54.75 245 ALA A C 1
ATOM 1938 O O . ALA A 1 245 ? 18.222 14.763 33.587 1.00 54.75 245 ALA A O 1
ATOM 1939 N N . THR A 1 246 ? 17.009 14.572 31.712 1.00 55.38 246 THR A N 1
ATOM 1940 C CA . THR A 1 246 ? 16.001 15.582 32.058 1.00 55.38 246 THR A CA 1
ATOM 1941 C C . THR A 1 246 ? 14.604 14.975 31.938 1.00 55.38 246 THR A C 1
ATOM 1943 O O . THR A 1 246 ? 14.412 13.872 31.419 1.00 55.38 246 THR A O 1
ATOM 1946 N N . PHE A 1 247 ? 13.577 15.724 32.335 1.00 54.94 247 PHE A N 1
ATOM 1947 C CA . PHE A 1 247 ? 12.186 15.357 32.051 1.00 54.94 247 PHE A CA 1
ATOM 1948 C C . PHE A 1 247 ? 11.843 15.324 30.538 1.00 54.94 247 PHE A C 1
ATOM 1950 O O . PHE A 1 247 ? 10.730 14.947 30.178 1.00 54.94 247 PHE A O 1
ATOM 1957 N N . ASN A 1 248 ? 12.782 15.680 29.647 1.00 58.44 248 ASN A N 1
ATOM 1958 C CA . ASN A 1 248 ? 12.690 15.518 28.193 1.00 58.44 248 ASN A CA 1
ATOM 1959 C C . ASN A 1 248 ? 14.062 15.184 27.574 1.00 58.44 248 ASN A C 1
ATOM 1961 O O . ASN A 1 248 ? 14.669 15.981 26.851 1.00 58.44 248 ASN A O 1
ATOM 1965 N N . ASN A 1 249 ? 14.526 13.963 27.850 1.00 62.03 249 ASN A N 1
ATOM 1966 C CA . ASN A 1 249 ? 15.748 13.387 27.283 1.00 62.03 249 ASN A CA 1
ATOM 1967 C C . ASN A 1 249 ? 15.822 13.529 25.754 1.00 62.03 249 ASN A C 1
ATOM 1969 O O . ASN A 1 249 ? 16.871 13.875 25.225 1.00 62.03 249 ASN A O 1
ATOM 1973 N N . ILE A 1 250 ? 14.704 13.334 25.046 1.00 58.56 250 ILE A N 1
ATOM 1974 C CA . ILE A 1 250 ? 14.627 13.391 23.576 1.00 58.56 250 ILE A CA 1
ATOM 1975 C C . ILE A 1 250 ? 15.132 14.742 23.046 1.00 58.56 250 ILE A C 1
ATOM 1977 O O . ILE A 1 250 ? 16.023 14.779 22.198 1.00 58.56 250 ILE A O 1
ATOM 1981 N N . LEU A 1 251 ? 14.619 15.859 23.577 1.00 59.25 251 LEU A N 1
ATOM 1982 C CA . LEU A 1 251 ? 15.052 17.195 23.157 1.00 59.25 251 LEU A CA 1
ATOM 1983 C C . LEU A 1 251 ? 16.507 17.476 23.559 1.00 59.25 251 LEU A C 1
ATOM 1985 O O . LEU A 1 251 ? 17.259 18.049 22.770 1.00 59.25 251 LEU A O 1
ATOM 1989 N N . THR A 1 252 ? 16.928 17.052 24.755 1.00 64.00 252 THR A N 1
ATOM 1990 C CA . THR A 1 252 ? 18.323 17.193 25.203 1.00 64.00 252 THR A CA 1
ATOM 1991 C C . THR A 1 252 ? 19.284 16.440 24.274 1.00 64.00 252 THR A C 1
ATOM 1993 O O . THR A 1 252 ? 20.277 17.015 23.830 1.00 64.00 252 THR A O 1
ATOM 1996 N N . HIS A 1 253 ? 18.973 15.192 23.916 1.00 73.75 253 HIS A N 1
ATOM 1997 C CA . HIS A 1 253 ? 19.801 14.356 23.044 1.00 73.75 253 HIS A CA 1
ATOM 1998 C C . HIS A 1 253 ? 19.817 14.892 21.606 1.00 73.75 253 HIS A C 1
ATOM 2000 O O . HIS A 1 253 ? 20.885 14.976 21.004 1.00 73.75 253 HIS A O 1
ATOM 2006 N N . GLY A 1 254 ? 18.671 15.335 21.075 1.00 64.31 254 GLY A N 1
ATOM 2007 C CA . GLY A 1 254 ? 18.586 15.959 19.750 1.00 64.31 254 GLY A CA 1
ATOM 2008 C C . GLY A 1 254 ? 19.402 17.252 19.644 1.00 64.31 254 GLY A C 1
ATOM 2009 O O . GLY A 1 254 ? 20.091 17.475 18.649 1.00 64.31 254 GLY A O 1
ATOM 2010 N N . LEU A 1 255 ? 19.416 18.079 20.696 1.00 69.25 255 LEU A N 1
ATOM 2011 C CA . LEU A 1 255 ? 20.268 19.273 20.759 1.00 69.25 255 LEU A CA 1
ATOM 2012 C C . LEU A 1 255 ? 21.761 18.925 20.878 1.00 69.25 255 LEU A C 1
ATOM 2014 O O . LEU A 1 255 ? 22.584 19.603 20.262 1.00 69.25 255 LEU A O 1
ATOM 2018 N N . GLN A 1 256 ? 22.123 17.865 21.611 1.00 76.19 256 GLN A N 1
ATOM 2019 C CA . GLN A 1 256 ? 23.498 17.346 21.642 1.00 76.19 256 GLN A CA 1
ATOM 2020 C C . GLN A 1 256 ? 23.939 16.821 20.266 1.00 76.19 256 GLN A C 1
ATOM 2022 O O . GLN A 1 256 ? 25.035 17.157 19.816 1.00 76.19 256 GLN A O 1
ATOM 2027 N N . ALA A 1 257 ? 23.079 16.070 19.571 1.00 75.62 257 ALA A N 1
ATOM 2028 C CA . ALA A 1 257 ? 23.328 15.554 18.226 1.00 75.62 257 ALA A CA 1
ATOM 2029 C C . ALA A 1 257 ? 23.493 16.684 17.197 1.00 75.62 257 ALA A C 1
ATOM 2031 O O . ALA A 1 257 ? 24.477 16.703 16.463 1.00 75.62 257 ALA A O 1
ATOM 2032 N N . LEU A 1 258 ? 22.598 17.679 17.194 1.00 72.12 258 LEU A N 1
ATOM 2033 C CA . LEU A 1 258 ? 22.695 18.849 16.314 1.00 72.12 258 LEU A CA 1
ATOM 2034 C C . LEU A 1 258 ? 23.941 19.699 16.613 1.00 72.12 258 LEU A C 1
ATOM 2036 O O . LEU A 1 258 ? 24.576 20.224 15.699 1.00 72.12 258 LEU A O 1
ATOM 2040 N N . TRP A 1 259 ? 24.324 19.836 17.885 1.00 78.50 259 TRP A N 1
ATOM 2041 C CA . TRP A 1 259 ? 25.556 20.531 18.257 1.00 78.50 259 TRP A CA 1
ATOM 2042 C C . TRP A 1 259 ? 26.808 19.769 17.790 1.00 78.50 259 TRP A C 1
ATOM 2044 O O . TRP A 1 259 ? 27.728 20.384 17.247 1.00 78.50 259 TRP A O 1
ATOM 2054 N N . LEU A 1 260 ? 26.816 18.437 17.920 1.00 80.56 260 LEU A N 1
ATOM 2055 C CA . LEU A 1 260 ? 27.884 17.575 17.413 1.00 80.56 260 LEU A CA 1
ATOM 2056 C C . LEU A 1 260 ? 27.957 17.603 15.876 1.00 80.56 260 LEU A C 1
ATOM 2058 O O . LEU A 1 260 ? 29.047 17.737 15.328 1.00 80.56 260 LEU A O 1
ATOM 2062 N N . GLN A 1 261 ? 26.821 17.577 15.172 1.00 82.56 261 GLN A N 1
ATOM 2063 C CA . GLN A 1 261 ? 26.752 17.703 13.711 1.00 82.56 261 GLN A CA 1
ATOM 2064 C C . GLN A 1 261 ? 27.383 19.020 13.229 1.00 82.56 261 GLN A C 1
ATOM 2066 O O . GLN A 1 261 ? 28.165 19.013 12.276 1.00 82.56 261 GLN A O 1
ATOM 2071 N N . LYS A 1 262 ? 27.142 20.137 13.929 1.00 76.62 262 LYS A N 1
ATOM 2072 C CA . LYS A 1 262 ? 27.760 21.440 13.613 1.00 76.62 262 LYS A CA 1
ATOM 2073 C C . LYS A 1 262 ? 29.250 21.496 13.940 1.00 76.62 262 LYS A C 1
ATOM 2075 O O . LYS A 1 262 ? 29.987 22.238 13.297 1.00 76.62 262 LYS A O 1
ATOM 2080 N N . MET A 1 263 ? 29.710 20.709 14.908 1.00 79.50 263 MET A N 1
ATOM 2081 C CA . MET A 1 263 ? 31.135 20.545 15.195 1.00 79.50 263 MET A CA 1
ATOM 2082 C C . MET A 1 263 ? 31.839 19.719 14.103 1.00 79.50 263 MET A C 1
ATOM 2084 O O . MET A 1 263 ? 32.889 20.125 13.610 1.00 79.50 263 MET A O 1
ATOM 2088 N N . LEU A 1 264 ? 31.250 18.587 13.699 1.00 76.38 264 LEU A N 1
ATOM 2089 C CA . LEU A 1 264 ? 31.815 17.666 12.704 1.00 76.38 264 LEU A CA 1
ATOM 2090 C C . LEU A 1 264 ? 31.815 18.252 11.283 1.00 76.38 264 LEU A C 1
ATOM 2092 O O . LEU A 1 264 ? 32.793 18.091 10.562 1.00 76.38 264 LEU A O 1
ATOM 2096 N N . SER A 1 265 ? 30.776 19.003 10.906 1.00 69.19 265 SER A N 1
ATOM 2097 C CA . SER A 1 265 ? 30.706 19.741 9.629 1.00 69.19 265 SER A CA 1
ATOM 2098 C C . SER A 1 265 ? 31.552 21.027 9.602 1.00 69.19 265 SER A C 1
ATOM 2100 O O . SER A 1 265 ? 31.463 21.814 8.663 1.00 69.19 265 SER A O 1
ATOM 2102 N N . GLY A 1 266 ? 32.350 21.299 10.642 1.00 75.38 266 GLY A N 1
ATOM 2103 C CA . GLY A 1 266 ? 33.226 22.474 10.722 1.00 75.38 266 GLY A CA 1
ATOM 2104 C C . GLY A 1 266 ? 32.516 23.820 10.936 1.00 75.38 266 GLY A C 1
ATOM 2105 O O . GLY A 1 266 ? 33.196 24.828 11.154 1.00 75.38 266 GLY A O 1
ATOM 2106 N N . GLN A 1 267 ? 31.176 23.847 10.949 1.00 66.94 267 GLN A N 1
ATOM 2107 C CA . GLN A 1 267 ? 30.353 25.034 11.224 1.00 66.94 267 GLN A CA 1
ATOM 2108 C C . GLN A 1 267 ? 30.601 25.619 12.629 1.00 66.94 267 GLN A C 1
ATOM 2110 O O . GLN A 1 267 ? 30.344 26.799 12.870 1.00 66.94 267 GLN A O 1
ATOM 2115 N N . MET A 1 268 ? 31.120 24.819 13.566 1.00 74.31 268 MET A N 1
ATOM 2116 C CA . MET A 1 268 ? 31.525 25.249 14.902 1.00 74.31 268 MET A CA 1
ATOM 2117 C C . MET A 1 268 ? 32.895 24.681 15.286 1.00 74.31 268 MET A C 1
ATOM 2119 O O . MET A 1 268 ? 33.144 23.484 15.178 1.00 74.31 268 MET A O 1
ATOM 2123 N N . ARG A 1 269 ? 33.785 25.538 15.801 1.00 79.44 269 ARG A N 1
ATOM 2124 C CA . ARG A 1 269 ? 35.115 25.140 16.291 1.00 79.44 269 ARG A CA 1
ATOM 2125 C C . ARG A 1 269 ? 35.116 24.998 17.814 1.00 79.44 269 ARG A C 1
ATOM 2127 O O . ARG A 1 269 ? 34.629 25.885 18.513 1.00 79.44 269 ARG A O 1
ATOM 2134 N N . LEU A 1 270 ? 35.707 23.917 18.325 1.00 80.62 270 LEU A N 1
ATOM 2135 C CA . LEU A 1 270 ? 35.959 23.756 19.761 1.00 80.62 270 LEU A CA 1
ATOM 2136 C C . LEU A 1 270 ? 37.036 24.742 20.261 1.00 80.62 270 LEU A C 1
ATOM 2138 O O . LEU A 1 270 ? 37.972 25.061 19.521 1.00 80.62 270 LEU A O 1
ATOM 2142 N N . PRO A 1 271 ? 36.958 25.198 21.525 1.00 83.88 271 PRO A N 1
ATOM 2143 C CA . PRO A 1 271 ? 38.070 25.878 22.179 1.00 83.88 271 PRO A CA 1
ATOM 2144 C C . PRO A 1 271 ? 39.202 24.885 22.517 1.00 83.88 271 PRO A C 1
ATOM 2146 O O . PRO A 1 271 ? 39.028 23.668 22.467 1.00 83.88 271 PRO A O 1
ATOM 2149 N N . LYS A 1 272 ? 40.386 25.398 22.879 1.00 83.31 272 LYS A N 1
ATOM 2150 C CA . LYS A 1 272 ? 41.554 24.561 23.225 1.00 83.31 272 LYS A CA 1
ATOM 2151 C C . LYS A 1 272 ? 41.242 23.625 24.417 1.00 83.31 272 LYS A C 1
ATOM 2153 O O . LYS A 1 272 ? 40.516 24.059 25.313 1.00 83.31 272 LYS A O 1
ATOM 2158 N N . PRO A 1 273 ? 41.833 22.412 24.508 1.00 81.19 273 PRO A N 1
ATOM 2159 C CA . PRO A 1 273 ? 41.550 21.452 25.586 1.00 81.19 273 PRO A CA 1
ATOM 2160 C C . PRO A 1 273 ? 41.615 22.041 27.001 1.00 81.19 273 PRO A C 1
ATOM 2162 O O . PRO A 1 273 ? 40.621 21.979 27.713 1.00 81.19 273 PRO A O 1
ATOM 2165 N N . GLY A 1 274 ? 42.679 22.772 27.353 1.00 82.56 274 GLY A N 1
ATOM 2166 C CA . GLY A 1 274 ? 42.800 23.444 28.660 1.00 82.56 274 GLY A CA 1
ATOM 2167 C C . GLY A 1 274 ? 41.782 24.566 28.942 1.00 82.56 274 GLY A C 1
ATOM 2168 O O . GLY A 1 274 ? 41.724 25.078 30.058 1.00 82.56 274 GLY A O 1
ATOM 2169 N N . SER A 1 275 ? 40.973 24.975 27.959 1.00 83.00 275 SER A N 1
ATOM 2170 C CA . SER A 1 275 ? 39.784 25.820 28.161 1.00 83.00 275 SER A CA 1
ATOM 2171 C C . SER A 1 275 ? 38.516 24.986 28.374 1.00 83.00 275 SER A C 1
ATOM 2173 O O . SER A 1 275 ? 37.633 25.416 29.109 1.00 83.00 275 SER A O 1
ATOM 2175 N N . MET A 1 276 ? 38.433 23.797 27.768 1.00 83.75 276 MET A N 1
ATOM 2176 C CA . MET A 1 276 ? 37.361 22.827 28.010 1.00 83.75 276 MET A CA 1
ATOM 2177 C C . MET A 1 276 ? 37.489 22.199 29.405 1.00 83.75 276 MET A C 1
ATOM 2179 O O . MET A 1 276 ? 36.516 22.170 30.151 1.00 83.75 276 MET A O 1
ATOM 2183 N N . GLU A 1 277 ? 38.700 21.804 29.803 1.00 85.12 277 GLU A N 1
ATOM 2184 C CA . GLU A 1 277 ? 39.008 21.276 31.140 1.00 85.12 277 GLU A CA 1
ATOM 2185 C C . GLU A 1 277 ? 38.705 22.302 32.242 1.00 85.12 277 GLU A C 1
ATOM 2187 O O . GLU A 1 277 ? 38.110 21.954 33.255 1.00 85.12 277 GLU A O 1
ATOM 2192 N N . LYS A 1 278 ? 39.006 23.591 32.025 1.00 82.19 278 LYS A N 1
ATOM 2193 C CA . LYS A 1 278 ? 38.631 24.667 32.964 1.00 82.19 278 LYS A CA 1
ATOM 2194 C C . LYS A 1 278 ? 37.121 24.878 33.093 1.00 82.19 278 LYS A C 1
ATOM 2196 O O . LYS A 1 278 ? 36.675 25.327 34.144 1.00 82.19 278 LYS A O 1
ATOM 2201 N N . ALA A 1 279 ? 36.340 24.581 32.054 1.00 76.81 279 ALA A N 1
ATOM 2202 C CA . ALA A 1 279 ? 34.882 24.616 32.148 1.00 76.81 279 ALA A CA 1
ATOM 2203 C C . ALA A 1 279 ? 34.358 23.426 32.970 1.00 76.81 279 ALA A C 1
ATOM 2205 O O . ALA A 1 279 ? 33.550 23.634 33.868 1.00 76.81 279 ALA A O 1
ATOM 2206 N N . ILE A 1 280 ? 34.891 22.221 32.730 1.00 79.12 280 ILE A N 1
ATOM 2207 C CA . ILE A 1 280 ? 34.556 21.010 33.496 1.00 79.12 280 ILE A CA 1
ATOM 2208 C C . ILE A 1 280 ? 34.944 21.158 34.975 1.00 79.12 280 ILE A C 1
ATOM 2210 O O . ILE A 1 280 ? 34.135 20.877 35.851 1.00 79.12 280 ILE A O 1
ATOM 2214 N N . GLN A 1 281 ? 36.149 21.651 35.274 1.00 80.62 281 GLN A N 1
ATOM 2215 C CA . GLN A 1 281 ? 36.601 21.817 36.659 1.00 80.62 281 GLN A CA 1
ATOM 2216 C C . GLN A 1 281 ? 35.761 22.845 37.429 1.00 80.62 281 GLN A C 1
ATOM 2218 O O . GLN A 1 281 ? 35.590 22.699 38.634 1.00 80.62 281 GLN A O 1
ATOM 2223 N N . LYS A 1 282 ? 35.216 23.858 36.740 1.00 74.69 282 LYS A N 1
ATOM 2224 C CA . LYS A 1 282 ? 34.277 24.817 37.334 1.00 74.69 282 LYS A CA 1
ATOM 2225 C C . LYS A 1 282 ? 32.905 24.190 37.611 1.00 74.69 282 LYS A C 1
ATOM 2227 O O . LYS A 1 282 ? 32.278 24.545 38.601 1.00 74.69 282 LYS A O 1
ATOM 2232 N N . GLU A 1 283 ? 32.438 23.291 36.747 1.00 66.75 283 GLU A N 1
ATOM 2233 C CA . GLU A 1 283 ? 31.200 22.531 36.963 1.00 66.75 283 GLU A CA 1
ATOM 2234 C C . GLU A 1 283 ? 31.356 21.599 38.178 1.00 66.75 283 GLU A C 1
ATOM 2236 O O . GLU A 1 283 ? 30.523 21.643 39.077 1.00 66.75 283 GLU A O 1
ATOM 2241 N N . LEU A 1 284 ? 32.481 20.877 38.273 1.00 69.44 284 LEU A N 1
ATOM 2242 C CA . LEU A 1 284 ? 32.850 20.061 39.439 1.00 69.44 284 LEU A CA 1
ATOM 2243 C C . LEU A 1 284 ? 32.915 20.885 40.734 1.00 69.44 284 LEU A C 1
ATOM 2245 O O . LEU A 1 284 ? 32.189 20.580 41.676 1.00 69.44 284 LEU A O 1
ATOM 2249 N N . SER A 1 285 ? 33.706 21.966 40.775 1.00 67.19 285 SER A N 1
ATOM 2250 C CA . SER A 1 285 ? 33.835 22.778 41.996 1.00 67.19 285 SER A CA 1
ATOM 2251 C C . SER A 1 285 ? 32.515 23.441 42.395 1.00 67.19 285 SER A C 1
ATOM 2253 O O . SER A 1 285 ? 32.219 23.563 43.576 1.00 67.19 285 SER A O 1
ATOM 2255 N N . SER A 1 286 ? 31.681 23.823 41.422 1.00 57.97 286 SER A N 1
ATOM 2256 C CA . SER A 1 286 ? 30.342 24.357 41.687 1.00 57.97 286 SER A CA 1
ATOM 2257 C C . SER A 1 286 ? 29.352 23.287 42.164 1.00 57.97 286 SER A C 1
ATOM 2259 O O . SER A 1 286 ? 28.311 23.657 42.700 1.00 57.97 286 SER A O 1
ATOM 2261 N N . MET A 1 287 ? 29.616 21.992 41.976 1.00 58.22 287 MET A N 1
ATOM 2262 C CA . MET A 1 287 ? 28.840 20.921 42.613 1.00 58.22 287 MET A CA 1
ATOM 2263 C C . MET A 1 287 ? 29.359 20.638 44.025 1.00 58.22 287 MET A C 1
ATOM 2265 O O . MET A 1 287 ? 28.547 20.531 44.939 1.00 58.22 287 MET A O 1
ATOM 2269 N N . GLU A 1 288 ? 30.681 20.622 44.224 1.00 58.38 288 GLU A N 1
ATOM 2270 C CA . GLU A 1 288 ? 31.321 20.507 45.545 1.00 58.38 288 GLU A CA 1
ATOM 2271 C C . GLU A 1 288 ? 30.882 21.643 46.494 1.00 58.38 288 GLU A C 1
ATOM 2273 O O . GLU A 1 288 ? 30.491 21.377 47.627 1.00 58.38 288 GLU A O 1
ATOM 2278 N N . GLU A 1 289 ? 30.838 22.895 46.019 1.00 51.25 289 GLU A N 1
ATOM 2279 C CA . GLU A 1 289 ? 30.358 24.066 46.779 1.00 51.25 289 GLU A CA 1
ATOM 2280 C C . GLU A 1 289 ? 28.851 24.027 47.113 1.00 51.25 289 GLU A C 1
ATOM 2282 O O . GLU A 1 289 ? 28.420 24.712 48.038 1.00 51.25 289 GLU A O 1
ATOM 2287 N N . ASN A 1 290 ? 28.043 23.242 46.386 1.00 44.88 290 ASN A N 1
ATOM 2288 C CA . ASN A 1 290 ? 26.594 23.097 46.610 1.00 44.88 290 ASN A CA 1
ATOM 2289 C C . ASN A 1 290 ? 26.211 21.750 47.265 1.00 44.88 290 ASN A C 1
ATOM 2291 O O . ASN A 1 290 ? 25.024 21.414 47.342 1.00 44.88 290 ASN A O 1
ATOM 2295 N N . MET A 1 291 ? 27.184 20.955 47.723 1.00 41.28 291 MET A N 1
ATOM 2296 C CA . MET A 1 291 ? 26.943 19.729 48.489 1.00 41.28 291 MET A CA 1
ATOM 2297 C C . MET A 1 291 ? 27.113 19.981 49.988 1.00 41.28 291 MET A C 1
ATOM 2299 O O . MET A 1 291 ? 28.230 20.046 50.498 1.00 41.28 291 MET A O 1
ATOM 2303 N N . ASP A 1 292 ? 25.995 20.036 50.717 1.00 33.78 292 ASP A N 1
ATOM 2304 C CA . ASP A 1 292 ? 26.023 19.999 52.178 1.00 33.78 292 ASP A CA 1
ATOM 2305 C C . ASP A 1 292 ? 26.700 18.713 52.673 1.00 33.78 292 ASP A C 1
ATOM 2307 O O . ASP A 1 292 ? 26.346 17.594 52.272 1.00 33.78 292 ASP A O 1
ATOM 2311 N N . ALA A 1 293 ? 27.650 18.884 53.597 1.00 28.81 293 ALA A N 1
ATOM 2312 C CA . ALA A 1 293 ? 28.607 17.872 54.059 1.00 28.81 293 ALA A CA 1
ATOM 2313 C C . ALA A 1 293 ? 28.003 16.688 54.854 1.00 28.81 293 ALA A C 1
ATOM 2315 O O . ALA A 1 293 ? 28.734 15.921 55.476 1.00 28.81 293 ALA A O 1
ATOM 2316 N N . ALA A 1 294 ? 26.677 16.532 54.838 1.00 26.97 294 ALA A N 1
ATOM 2317 C CA . ALA A 1 294 ? 25.935 15.412 55.417 1.00 26.97 294 ALA A CA 1
ATOM 2318 C C . ALA A 1 294 ? 25.369 14.436 54.359 1.00 26.97 294 ALA A C 1
ATOM 2320 O O . ALA A 1 294 ? 24.791 13.410 54.716 1.00 26.97 294 ALA A O 1
ATOM 2321 N N . SER A 1 295 ? 25.509 14.735 53.060 1.00 31.80 295 SER A N 1
ATOM 2322 C CA . SER A 1 295 ? 24.861 13.989 51.970 1.00 31.80 295 SER A CA 1
ATOM 2323 C C . SER A 1 295 ? 25.813 13.043 51.213 1.00 31.80 295 SER A C 1
ATOM 2325 O O . SER A 1 295 ? 26.246 13.315 50.096 1.00 31.80 295 SER A O 1
ATOM 2327 N N . GLU A 1 296 ? 26.109 11.866 51.783 1.00 28.11 296 GLU A N 1
ATOM 2328 C CA . GLU A 1 296 ? 26.877 10.803 51.098 1.00 28.11 296 GLU A CA 1
ATOM 2329 C C . GLU A 1 296 ? 26.076 10.099 49.973 1.00 28.11 296 GLU A C 1
ATOM 2331 O O . GLU A 1 296 ? 25.852 8.885 49.989 1.00 28.11 296 GLU A O 1
ATOM 2336 N N . CYS A 1 297 ? 25.626 10.836 48.953 1.00 31.84 297 CYS A N 1
ATOM 2337 C CA . CYS A 1 297 ? 25.028 10.230 47.765 1.00 31.84 297 CYS A CA 1
ATOM 2338 C C . CYS A 1 297 ? 25.272 11.049 46.484 1.00 31.84 297 CYS A C 1
ATOM 2340 O O . CYS A 1 297 ? 25.033 12.254 46.483 1.00 31.84 297 CYS A O 1
ATOM 2342 N N . PRO A 1 298 ? 25.712 10.419 45.376 1.00 32.72 298 PRO A N 1
ATOM 2343 C CA . PRO A 1 298 ? 25.947 11.118 44.114 1.00 32.72 298 PRO A CA 1
ATOM 2344 C C . PRO A 1 298 ? 24.649 11.687 43.513 1.00 32.72 298 PRO A C 1
ATOM 2346 O O . PRO A 1 298 ? 23.723 10.935 43.210 1.00 32.72 298 PRO A O 1
ATOM 2349 N N . ARG A 1 299 ? 24.595 13.010 43.289 1.00 37.31 299 ARG A N 1
ATOM 2350 C CA . ARG A 1 299 ? 23.406 13.720 42.760 1.00 37.31 299 ARG A CA 1
ATOM 2351 C C . ARG A 1 299 ? 23.063 13.403 41.288 1.00 37.31 299 ARG A C 1
ATOM 2353 O O . ARG A 1 299 ? 21.962 13.719 40.857 1.00 37.31 299 ARG A O 1
ATOM 2360 N N . LYS A 1 300 ? 23.932 12.723 40.526 1.00 36.19 300 LYS A N 1
ATOM 2361 C CA . LYS A 1 300 ? 23.677 12.249 39.142 1.00 36.19 300 LYS A CA 1
ATOM 2362 C C . LYS A 1 300 ? 22.938 10.894 39.072 1.00 36.19 300 LYS A C 1
ATOM 2364 O O . LYS A 1 300 ? 23.306 9.992 38.316 1.00 36.19 300 LYS A O 1
ATOM 2369 N N . LEU A 1 301 ? 21.870 10.732 39.851 1.00 30.25 301 LEU A N 1
ATOM 2370 C CA . LEU A 1 301 ? 21.065 9.506 39.852 1.00 30.25 301 LEU A CA 1
ATOM 2371 C C . LEU A 1 301 ? 20.054 9.535 38.688 1.00 30.25 301 LEU A C 1
ATOM 2373 O O . LEU A 1 301 ? 18.984 10.126 38.784 1.00 30.25 301 LEU A O 1
ATOM 2377 N N . VAL A 1 302 ? 20.426 8.923 37.557 1.00 30.39 302 VAL A N 1
ATOM 2378 C CA . VAL A 1 302 ? 19.643 8.932 36.304 1.00 30.39 302 VAL A CA 1
ATOM 2379 C C . VAL A 1 302 ? 18.239 8.354 36.515 1.00 30.39 302 VAL A C 1
ATOM 2381 O O . VAL A 1 302 ? 18.081 7.151 36.729 1.00 30.39 302 VAL A O 1
ATOM 2384 N N . SER A 1 303 ? 17.207 9.192 36.384 1.00 28.91 303 SER A N 1
ATOM 2385 C CA . SER A 1 303 ? 15.816 8.736 36.362 1.00 28.91 303 SER A CA 1
ATOM 2386 C C . SER A 1 303 ? 15.435 8.217 34.967 1.00 28.91 303 SER A C 1
ATOM 2388 O O . SER A 1 303 ? 15.696 8.845 33.940 1.00 28.91 303 SER A O 1
ATOM 2390 N N . ALA A 1 304 ? 14.822 7.032 34.912 1.00 29.59 304 ALA A N 1
ATOM 2391 C CA . ALA A 1 304 ? 14.374 6.413 33.666 1.00 29.59 304 ALA A CA 1
ATOM 2392 C C . ALA A 1 304 ? 12.967 6.912 33.283 1.00 29.59 304 ALA A C 1
ATOM 2394 O O . ALA A 1 304 ? 11.952 6.264 33.549 1.00 29.59 304 ALA A O 1
ATOM 2395 N N . THR A 1 305 ? 12.896 8.092 32.668 1.00 27.61 305 THR A N 1
ATOM 2396 C CA . THR A 1 305 ? 11.648 8.712 32.196 1.00 27.61 305 THR A CA 1
ATOM 2397 C C . THR A 1 305 ? 11.209 8.161 30.833 1.00 27.61 305 THR A C 1
ATOM 2399 O O . THR A 1 305 ? 11.498 8.732 29.784 1.00 27.61 305 THR A O 1
ATOM 2402 N N . HIS A 1 306 ? 10.454 7.057 30.841 1.00 26.83 306 HIS A N 1
ATOM 2403 C CA . HIS A 1 306 ? 9.686 6.629 29.665 1.00 26.83 306 HIS A CA 1
ATOM 2404 C C . HIS A 1 306 ? 8.488 7.569 29.450 1.00 26.83 306 HIS A C 1
ATOM 2406 O O . HIS A 1 306 ? 7.603 7.672 30.303 1.00 26.83 306 HIS A O 1
ATOM 2412 N N . ALA A 1 307 ? 8.455 8.251 28.304 1.00 24.08 307 ALA A N 1
ATOM 2413 C CA . ALA A 1 307 ? 7.362 9.133 27.906 1.00 24.08 307 ALA A CA 1
ATOM 2414 C C . ALA A 1 307 ? 6.378 8.387 26.990 1.00 24.08 307 ALA A C 1
ATOM 2416 O O .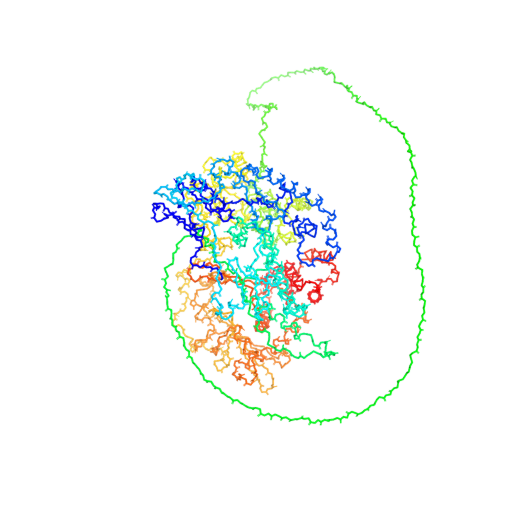 ALA A 1 307 ? 6.557 8.347 25.776 1.00 24.08 307 ALA A O 1
ATOM 2417 N N . SER A 1 308 ? 5.331 7.795 27.568 1.00 23.56 308 SER A N 1
ATOM 2418 C CA . SER A 1 308 ? 4.243 7.196 26.790 1.00 23.56 308 SER A CA 1
ATOM 2419 C C . SER A 1 308 ? 3.329 8.262 26.169 1.00 23.56 308 SER A C 1
ATOM 2421 O O . SER A 1 308 ? 2.930 9.220 26.843 1.00 23.56 308 SER A O 1
ATOM 2423 N N . SER A 1 309 ? 3.016 8.053 24.885 1.00 27.67 309 SER A N 1
ATOM 2424 C CA . SER A 1 309 ? 2.040 8.770 24.046 1.00 27.67 309 SER A CA 1
ATOM 2425 C C . SER A 1 309 ? 2.064 10.308 24.102 1.00 27.67 309 SER A C 1
ATOM 2427 O O . SER A 1 309 ? 1.440 10.943 24.958 1.00 27.67 309 SER A O 1
ATOM 2429 N N . VAL A 1 310 ? 2.715 10.912 23.101 1.00 22.41 310 VAL A N 1
ATOM 2430 C CA . VAL A 1 310 ? 2.379 12.243 22.565 1.00 22.41 310 VAL A CA 1
ATOM 2431 C C . VAL A 1 310 ? 2.649 12.235 21.060 1.00 22.41 310 VAL A C 1
ATOM 2433 O O . VAL A 1 310 ? 3.786 12.003 20.659 1.00 22.41 310 VAL A O 1
ATOM 2436 N N . ASP A 1 311 ? 1.647 12.560 20.245 1.00 22.52 311 ASP A N 1
ATOM 2437 C CA . ASP A 1 311 ? 1.825 12.768 18.807 1.00 22.52 311 ASP A CA 1
ATOM 2438 C C . ASP A 1 311 ? 2.693 14.006 18.536 1.00 22.52 311 ASP A C 1
ATOM 2440 O O . ASP A 1 311 ? 2.261 15.157 18.650 1.00 22.52 311 ASP A O 1
ATOM 2444 N N . VAL A 1 312 ? 3.952 13.756 18.188 1.00 21.12 312 VAL A N 1
ATOM 2445 C CA . VAL A 1 312 ? 4.873 14.704 17.558 1.00 21.12 312 VAL A CA 1
ATOM 2446 C C . VAL A 1 312 ? 5.665 13.896 16.541 1.00 21.12 312 VAL A C 1
ATOM 2448 O O . VAL A 1 312 ? 6.248 12.880 16.911 1.00 21.12 312 VAL A O 1
ATOM 2451 N N . ALA A 1 313 ? 5.701 14.339 15.282 1.00 21.41 313 ALA A N 1
ATOM 2452 C CA . ALA A 1 313 ? 6.545 13.719 14.264 1.00 21.41 313 ALA A CA 1
ATOM 2453 C C . ALA A 1 313 ? 8.009 13.760 14.732 1.00 21.41 313 ALA A C 1
ATOM 2455 O O . ALA A 1 313 ? 8.602 14.835 14.857 1.00 21.41 313 ALA A O 1
ATOM 2456 N N . LEU A 1 314 ? 8.554 12.591 15.066 1.00 23.22 314 LEU A N 1
ATOM 2457 C CA . LEU A 1 314 ? 9.861 12.452 15.689 1.00 23.22 314 LEU A CA 1
ATOM 2458 C C . LEU A 1 314 ? 10.835 11.847 14.682 1.00 23.22 314 LEU A C 1
ATOM 2460 O O . LEU A 1 314 ? 10.611 10.746 14.186 1.00 23.22 314 LEU A O 1
ATOM 2464 N N . ILE A 1 315 ? 11.937 12.546 14.416 1.00 23.45 315 ILE A N 1
ATOM 2465 C CA . ILE A 1 315 ? 13.074 11.957 13.705 1.00 23.45 315 ILE A CA 1
ATOM 2466 C C . ILE A 1 315 ? 13.789 11.048 14.712 1.00 23.45 315 ILE A C 1
ATOM 2468 O O . ILE A 1 315 ? 14.620 11.503 15.503 1.00 23.45 315 ILE A O 1
ATOM 2472 N N . CYS A 1 316 ? 13.392 9.776 14.745 1.00 21.80 316 CYS A N 1
ATOM 2473 C CA . CYS A 1 316 ? 13.952 8.755 15.626 1.00 21.80 316 CYS A CA 1
ATOM 2474 C C . CYS A 1 316 ? 15.352 8.329 15.161 1.00 21.80 316 CYS A C 1
ATOM 2476 O O . CYS A 1 316 ? 15.532 7.238 14.631 1.00 21.80 316 CYS A O 1
ATOM 2478 N N . VAL A 1 317 ? 16.362 9.164 15.433 1.00 25.69 317 VAL A N 1
ATOM 2479 C CA . VAL A 1 317 ? 17.783 8.793 15.289 1.00 25.69 317 VAL A CA 1
ATOM 2480 C C . VAL A 1 317 ? 18.180 7.829 16.420 1.00 25.69 317 VAL A C 1
ATOM 2482 O O . VAL A 1 317 ? 18.913 8.167 17.351 1.00 25.69 317 VAL A O 1
ATOM 2485 N N . THR A 1 318 ? 17.613 6.626 16.367 1.00 28.30 318 THR A N 1
ATOM 2486 C CA . THR A 1 318 ? 17.894 5.479 17.244 1.00 28.30 318 THR A CA 1
ATOM 2487 C C . THR A 1 318 ? 18.680 4.382 16.530 1.00 28.30 318 THR A C 1
ATOM 2489 O O . THR A 1 318 ? 19.268 3.537 17.202 1.00 28.30 318 THR A O 1
ATOM 2492 N N . ASP A 1 319 ? 18.733 4.417 15.197 1.00 29.66 319 ASP A N 1
ATOM 2493 C CA . ASP A 1 319 ? 19.484 3.478 14.366 1.00 29.66 319 ASP A CA 1
ATOM 2494 C C . ASP A 1 319 ? 20.914 4.003 14.082 1.00 29.66 319 ASP A C 1
ATOM 2496 O O . ASP A 1 319 ? 21.073 5.142 13.624 1.00 29.66 319 ASP A O 1
ATOM 2500 N N . PRO A 1 320 ? 21.979 3.206 14.314 1.00 32.47 320 PRO A N 1
ATOM 2501 C CA . PRO A 1 320 ? 23.329 3.504 13.832 1.00 32.47 320 PRO A CA 1
ATOM 2502 C C . PRO A 1 320 ? 23.418 3.814 12.325 1.00 32.47 320 PRO A C 1
ATOM 2504 O O . PRO A 1 320 ? 24.268 4.614 11.924 1.00 32.47 320 PRO A O 1
ATOM 2507 N N . LEU A 1 321 ? 22.549 3.224 11.497 1.00 33.59 321 LEU A N 1
ATOM 2508 C CA . LEU A 1 321 ? 22.465 3.477 10.057 1.00 33.59 321 LEU A CA 1
ATOM 2509 C C . LEU A 1 321 ? 21.996 4.898 9.742 1.00 33.59 321 LEU A C 1
ATOM 2511 O O . LEU A 1 321 ? 22.468 5.478 8.770 1.00 33.59 321 LEU A O 1
ATOM 2515 N N . ASP A 1 322 ? 21.156 5.508 10.578 1.00 36.34 322 ASP A N 1
ATOM 2516 C CA . ASP A 1 322 ? 20.683 6.878 10.347 1.00 36.34 322 ASP A CA 1
ATOM 2517 C C . ASP A 1 322 ? 21.740 7.925 10.753 1.00 36.34 322 ASP A C 1
ATOM 2519 O O . ASP A 1 322 ? 21.829 9.030 10.219 1.00 36.34 322 ASP A O 1
ATOM 2523 N N . ILE A 1 323 ? 22.665 7.539 11.633 1.00 35.59 323 ILE A N 1
ATOM 2524 C CA . ILE A 1 323 ? 23.883 8.318 11.887 1.00 35.59 323 ILE A CA 1
ATOM 2525 C C . ILE A 1 323 ? 24.870 8.163 10.722 1.00 35.59 323 ILE A C 1
ATOM 2527 O O . ILE A 1 323 ? 25.558 9.127 10.378 1.00 35.59 323 ILE A O 1
ATOM 2531 N N . ALA A 1 324 ? 24.895 7.004 10.055 1.00 36.16 324 ALA A N 1
ATOM 2532 C CA . ALA A 1 324 ? 25.613 6.825 8.794 1.00 36.16 324 ALA A CA 1
ATOM 2533 C C . ALA A 1 324 ? 24.948 7.578 7.621 1.00 36.16 324 ALA A C 1
ATOM 2535 O O . ALA A 1 324 ? 25.674 8.127 6.793 1.00 36.16 324 ALA A O 1
ATOM 2536 N N . SER A 1 325 ? 23.613 7.688 7.573 1.00 36.84 325 SER A N 1
ATOM 2537 C CA . SER A 1 325 ? 22.869 8.469 6.569 1.00 36.84 325 SER A CA 1
ATOM 2538 C C . SER A 1 325 ? 23.194 9.965 6.702 1.00 36.84 325 SER A C 1
ATOM 2540 O O . SER A 1 325 ? 23.603 10.605 5.729 1.00 36.84 325 SER A O 1
ATOM 2542 N N . LEU A 1 326 ? 23.191 10.493 7.933 1.00 36.62 326 LEU A N 1
ATOM 2543 C CA . LEU A 1 326 ? 23.665 11.842 8.265 1.00 36.62 326 LEU A CA 1
ATOM 2544 C C . LEU A 1 326 ? 25.149 12.053 7.905 1.00 36.62 326 LEU A C 1
ATOM 2546 O O . LEU A 1 326 ? 25.514 13.121 7.407 1.00 36.62 326 LEU A O 1
ATOM 2550 N N . TRP A 1 327 ? 26.009 11.046 8.099 1.00 35.38 327 TRP A N 1
ATOM 2551 C CA . TRP A 1 327 ? 27.425 11.099 7.698 1.00 35.38 327 TRP A CA 1
ATOM 2552 C C . TRP A 1 327 ? 27.613 11.103 6.174 1.00 35.38 327 TRP A C 1
ATOM 2554 O O . TRP A 1 327 ? 28.472 11.819 5.656 1.00 35.38 327 TRP A O 1
ATOM 2564 N N . GLN A 1 328 ? 26.807 10.331 5.442 1.00 37.62 328 GLN A N 1
ATOM 2565 C CA . GLN A 1 328 ? 26.797 10.334 3.979 1.00 37.62 328 GLN A CA 1
ATOM 2566 C C . GLN A 1 328 ? 26.258 11.657 3.429 1.00 37.62 328 GLN A C 1
ATOM 2568 O O . GLN A 1 328 ? 26.844 12.193 2.491 1.00 37.62 328 GLN A O 1
ATOM 2573 N N . SER A 1 329 ? 25.217 12.234 4.037 1.00 35.75 329 SER A N 1
ATOM 2574 C CA . SER A 1 329 ? 24.712 13.561 3.666 1.00 35.75 329 SER A CA 1
ATOM 2575 C C . SER A 1 329 ? 25.774 14.642 3.890 1.00 35.75 329 SER A C 1
ATOM 2577 O O . SER A 1 329 ? 26.072 15.404 2.975 1.00 35.75 329 SER A O 1
ATOM 2579 N N . ALA A 1 330 ? 26.448 14.640 5.046 1.00 34.16 330 ALA A N 1
ATOM 2580 C CA . ALA A 1 330 ? 27.555 15.561 5.318 1.00 34.16 330 ALA A CA 1
ATOM 2581 C C . ALA A 1 330 ? 28.743 15.382 4.346 1.00 34.16 330 ALA A C 1
ATOM 2583 O O . ALA A 1 330 ? 29.405 16.359 3.997 1.00 34.16 330 ALA A O 1
ATOM 2584 N N . ARG A 1 331 ? 29.005 14.156 3.865 1.00 35.94 331 ARG A N 1
ATOM 2585 C CA . ARG A 1 331 ? 29.968 13.906 2.775 1.00 35.94 331 ARG A CA 1
ATOM 2586 C C . ARG A 1 331 ? 29.493 14.460 1.426 1.00 35.94 331 ARG A C 1
ATOM 2588 O O . ARG A 1 331 ? 30.318 15.020 0.710 1.00 35.94 331 ARG A O 1
ATOM 2595 N N . ARG A 1 332 ? 28.201 14.342 1.090 1.00 36.56 332 ARG A N 1
ATOM 2596 C CA . ARG A 1 332 ? 27.620 14.886 -0.155 1.00 36.56 332 ARG A CA 1
ATOM 2597 C C . ARG A 1 332 ? 27.694 16.416 -0.197 1.00 36.56 332 ARG A C 1
ATOM 2599 O O . ARG A 1 332 ? 28.094 16.971 -1.220 1.00 36.56 332 ARG A O 1
ATOM 2606 N N . ASP A 1 333 ? 27.412 17.085 0.920 1.00 36.50 333 ASP A N 1
ATOM 2607 C CA . ASP A 1 333 ? 27.561 18.542 1.040 1.00 36.50 333 ASP A CA 1
ATOM 2608 C C . ASP A 1 333 ? 29.018 18.982 0.819 1.00 36.50 333 ASP A C 1
ATOM 2610 O O . ASP A 1 333 ? 29.276 19.924 0.068 1.00 36.50 333 ASP A O 1
ATOM 2614 N N . LEU A 1 334 ? 29.985 18.253 1.395 1.00 34.25 334 LEU A N 1
ATOM 2615 C CA . LEU A 1 334 ? 31.415 18.507 1.186 1.00 34.25 334 LEU A CA 1
ATOM 2616 C C . LEU A 1 334 ? 31.842 18.326 -0.283 1.00 34.25 334 LEU A C 1
ATOM 2618 O O . LEU A 1 334 ? 32.621 19.140 -0.782 1.00 34.25 334 LEU A O 1
ATOM 2622 N N . SER A 1 335 ? 31.313 17.328 -1.003 1.00 35.16 335 SER A N 1
ATOM 2623 C CA . SER A 1 335 ? 31.580 17.169 -2.445 1.00 35.16 335 SER A CA 1
ATOM 2624 C C . SER A 1 335 ? 30.898 18.225 -3.324 1.00 35.16 335 SER A C 1
ATOM 2626 O O . SER A 1 335 ? 31.452 18.600 -4.356 1.00 35.16 335 SER A O 1
ATOM 2628 N N . ASN A 1 336 ? 29.738 18.751 -2.917 1.00 32.53 336 ASN A N 1
ATOM 2629 C CA . ASN A 1 336 ? 28.999 19.749 -3.697 1.00 32.53 336 ASN A CA 1
ATOM 2630 C C . ASN A 1 336 ? 29.577 21.173 -3.573 1.00 32.53 336 ASN A C 1
ATOM 2632 O O . ASN A 1 336 ? 29.304 22.026 -4.417 1.00 32.53 336 ASN A O 1
ATOM 2636 N N . THR A 1 337 ? 30.430 21.449 -2.578 1.00 31.22 337 THR A N 1
ATOM 2637 C CA . THR A 1 337 ? 31.088 22.761 -2.399 1.00 31.22 337 THR A CA 1
ATOM 2638 C C . THR A 1 337 ? 32.306 23.012 -3.308 1.00 31.22 337 THR A C 1
ATOM 2640 O O . THR A 1 337 ? 33.341 23.513 -2.869 1.00 31.22 337 THR A O 1
ATOM 2643 N N . SER A 1 338 ? 32.180 22.763 -4.615 1.00 28.25 338 SER A N 1
ATOM 2644 C CA . SER A 1 338 ? 33.227 23.043 -5.621 1.00 28.25 338 SER A CA 1
ATOM 2645 C C . SER A 1 338 ? 33.516 24.544 -5.856 1.00 28.25 338 SER A C 1
ATOM 2647 O O . SER A 1 338 ? 34.441 24.898 -6.587 1.00 28.25 338 SER A O 1
ATOM 2649 N N . ALA A 1 339 ? 32.766 25.443 -5.207 1.00 29.83 339 ALA A N 1
ATOM 2650 C CA . ALA A 1 339 ? 32.746 26.887 -5.463 1.00 29.83 339 ALA A CA 1
ATOM 2651 C C . ALA A 1 339 ? 33.479 27.775 -4.423 1.00 29.83 339 ALA A C 1
ATOM 2653 O O . ALA A 1 339 ? 33.177 28.963 -4.320 1.00 29.83 339 ALA A O 1
ATOM 2654 N N . MET A 1 340 ? 34.452 27.253 -3.656 1.00 27.09 340 MET A N 1
ATOM 2655 C CA . MET A 1 340 ? 35.323 28.075 -2.778 1.00 27.09 340 MET A CA 1
ATOM 2656 C C . MET A 1 340 ? 36.826 27.726 -2.827 1.00 27.09 340 MET A C 1
ATOM 2658 O O . MET A 1 340 ? 37.558 27.870 -1.846 1.00 27.09 340 MET A O 1
ATOM 2662 N N . ALA A 1 341 ? 37.335 27.353 -4.004 1.00 26.05 341 ALA A N 1
ATOM 2663 C CA . ALA A 1 341 ? 38.759 27.092 -4.250 1.00 26.05 341 ALA A CA 1
ATOM 2664 C C . ALA A 1 341 ? 39.649 28.368 -4.289 1.00 26.05 341 ALA A C 1
ATOM 2666 O O . ALA A 1 341 ? 40.427 28.566 -5.222 1.00 26.05 341 ALA A O 1
ATOM 2667 N N . SER A 1 342 ? 39.545 29.264 -3.295 1.00 26.84 342 SER A N 1
ATOM 2668 C CA . SER A 1 342 ? 40.348 30.503 -3.234 1.00 26.84 342 SER A CA 1
ATOM 2669 C C . SER A 1 342 ? 40.713 31.002 -1.825 1.00 26.84 342 SER A C 1
ATOM 2671 O O . SER A 1 342 ? 40.946 32.198 -1.635 1.00 26.84 342 SER A O 1
ATOM 2673 N N . SER A 1 343 ? 40.805 30.124 -0.821 1.00 24.84 343 SER A N 1
ATOM 2674 C CA . SER A 1 343 ? 41.527 30.437 0.425 1.00 24.84 343 SER A CA 1
ATOM 2675 C C . SER A 1 343 ? 42.194 29.186 0.999 1.00 24.84 343 SER A C 1
ATOM 2677 O O . SER A 1 343 ? 41.579 28.126 1.063 1.00 24.84 343 SER A O 1
ATOM 2679 N N . GLY A 1 344 ? 43.477 29.286 1.356 1.00 29.36 344 GLY A N 1
ATOM 2680 C CA . GLY A 1 344 ? 44.296 28.124 1.701 1.00 29.36 344 GLY A CA 1
ATOM 2681 C C . GLY A 1 344 ? 43.950 27.515 3.060 1.00 29.36 344 GLY A C 1
ATOM 2682 O O . GLY A 1 344 ? 44.413 28.001 4.091 1.00 29.36 344 GLY A O 1
ATOM 2683 N N . VAL A 1 345 ? 43.209 26.409 3.047 1.00 23.48 345 VAL A N 1
ATOM 2684 C CA . VAL A 1 345 ? 43.075 25.466 4.166 1.00 23.48 345 VAL A CA 1
ATOM 2685 C C . VAL A 1 345 ? 43.455 24.088 3.630 1.00 23.48 345 VAL A C 1
ATOM 2687 O O . VAL A 1 345 ? 42.955 23.682 2.588 1.00 23.48 345 VAL A O 1
ATOM 2690 N N . ALA A 1 346 ? 44.392 23.412 4.294 1.00 25.34 346 ALA A N 1
ATOM 2691 C CA . ALA A 1 346 ? 44.930 22.137 3.823 1.00 25.34 346 ALA A CA 1
ATOM 2692 C C . ALA A 1 346 ? 43.945 20.974 4.017 1.00 25.34 346 ALA A C 1
ATOM 2694 O O . ALA A 1 346 ? 43.144 20.991 4.957 1.00 25.34 346 ALA A O 1
ATOM 2695 N N . ASP A 1 347 ? 44.084 19.953 3.169 1.00 24.92 347 ASP A N 1
ATOM 2696 C CA . ASP A 1 347 ? 43.362 18.686 3.258 1.00 24.92 347 ASP A CA 1
ATOM 2697 C C . ASP A 1 347 ? 43.356 18.092 4.669 1.00 24.92 347 ASP A C 1
ATOM 2699 O O . ASP A 1 347 ? 44.372 18.051 5.373 1.00 24.92 347 ASP A O 1
ATOM 2703 N N . ARG A 1 348 ? 42.193 17.554 5.041 1.00 26.36 348 ARG A N 1
ATOM 2704 C CA . ARG A 1 348 ? 42.035 16.601 6.139 1.00 26.36 348 ARG A CA 1
ATOM 2705 C C . ARG A 1 348 ? 41.056 15.495 5.740 1.00 26.36 348 ARG A C 1
ATOM 2707 O O . ARG A 1 348 ? 39.872 15.593 6.067 1.00 26.36 348 ARG A O 1
ATOM 2714 N N . PRO A 1 349 ? 41.534 14.423 5.086 1.00 29.81 349 PRO A N 1
ATOM 2715 C CA . PRO A 1 349 ? 40.953 13.109 5.335 1.00 29.81 349 PRO A CA 1
ATOM 2716 C C . PRO A 1 349 ? 41.037 12.763 6.839 1.00 29.81 349 PRO A C 1
ATOM 2718 O O . PRO A 1 349 ? 41.695 13.451 7.622 1.00 29.81 349 PRO A O 1
ATOM 2721 N N . ASP A 1 350 ? 40.376 11.673 7.225 1.00 33.62 350 ASP A N 1
ATOM 2722 C CA . ASP A 1 350 ? 40.504 11.018 8.535 1.00 33.62 350 ASP A CA 1
ATOM 2723 C C . ASP A 1 350 ? 40.014 11.820 9.763 1.00 33.62 350 ASP A C 1
ATOM 2725 O O . ASP A 1 350 ? 40.777 12.212 10.646 1.00 33.62 350 ASP A O 1
ATOM 2729 N N . LEU A 1 351 ? 38.687 11.964 9.883 1.00 37.19 351 LEU A N 1
ATOM 2730 C CA . LEU A 1 351 ? 37.993 12.275 11.146 1.00 37.19 351 LEU A CA 1
ATOM 2731 C C . LEU A 1 351 ? 37.234 11.038 11.663 1.00 37.19 351 LEU A C 1
ATOM 2733 O O . LEU A 1 351 ? 36.009 10.948 11.591 1.00 37.19 351 LEU A O 1
ATOM 2737 N N . GLY A 1 352 ? 37.984 10.055 12.166 1.00 36.47 352 GLY A N 1
ATOM 2738 C CA . GLY A 1 352 ? 37.479 8.760 12.650 1.00 36.47 352 GLY A CA 1
ATOM 2739 C C . GLY A 1 352 ? 36.808 8.803 14.030 1.00 36.47 352 GLY A C 1
ATOM 2740 O O . GLY A 1 352 ? 37.182 8.035 14.916 1.00 36.47 352 GLY A O 1
ATOM 2741 N N . VAL A 1 353 ? 35.842 9.704 14.231 1.00 43.41 353 VAL A N 1
ATOM 2742 C CA . VAL A 1 353 ? 35.199 9.940 15.536 1.00 43.41 353 VAL A CA 1
ATOM 2743 C C . VAL A 1 353 ? 34.282 8.777 15.933 1.00 43.41 353 VAL A C 1
ATOM 2745 O O . VAL A 1 353 ? 33.274 8.506 15.282 1.00 43.41 353 VAL A O 1
ATOM 2748 N N . ARG A 1 354 ? 34.594 8.121 17.054 1.00 48.25 354 ARG A N 1
ATOM 2749 C CA . ARG A 1 354 ? 33.774 7.072 17.672 1.00 48.25 354 ARG A CA 1
ATOM 2750 C C . ARG A 1 354 ? 32.652 7.696 18.502 1.00 48.25 354 ARG A C 1
ATOM 2752 O O . ARG A 1 354 ? 32.883 8.210 19.598 1.00 48.25 354 ARG A O 1
ATOM 2759 N N . LEU A 1 355 ? 31.428 7.630 17.990 1.00 47.03 355 LEU A N 1
ATOM 2760 C CA . LEU A 1 355 ? 30.236 8.019 18.741 1.00 47.03 355 LEU A CA 1
ATOM 2761 C C . LEU A 1 355 ? 29.869 6.949 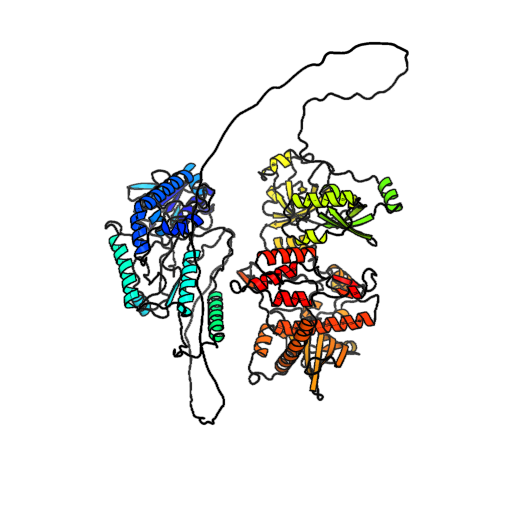19.780 1.00 47.03 355 LEU A C 1
ATOM 2763 O O . LEU A 1 355 ? 29.895 5.756 19.486 1.00 47.03 355 LEU A O 1
ATOM 2767 N N . VAL A 1 356 ? 29.488 7.380 20.984 1.00 50.31 356 VAL A N 1
ATOM 2768 C CA . VAL A 1 356 ? 29.066 6.496 22.077 1.00 50.31 356 VAL A CA 1
ATOM 2769 C C . VAL A 1 356 ? 27.733 6.973 22.666 1.00 50.31 356 VAL A C 1
ATOM 2771 O O . VAL A 1 356 ? 27.656 7.970 23.384 1.00 50.31 356 VAL A O 1
ATOM 2774 N N . MET A 1 357 ? 26.657 6.245 22.354 1.00 52.91 357 MET A N 1
ATOM 2775 C CA . MET A 1 357 ? 25.289 6.546 22.800 1.00 52.91 357 MET A CA 1
ATOM 2776 C C . MET A 1 357 ? 24.885 5.728 24.030 1.00 52.91 357 MET A C 1
ATOM 2778 O O . MET A 1 357 ? 25.190 4.539 24.148 1.00 52.91 357 MET A O 1
ATOM 2782 N N . ALA A 1 358 ? 24.160 6.360 24.952 1.00 45.81 358 ALA A N 1
ATOM 2783 C CA . ALA A 1 358 ? 23.683 5.725 26.178 1.00 45.81 358 ALA A CA 1
ATOM 2784 C C . ALA A 1 358 ? 22.304 5.064 26.012 1.00 45.81 358 ALA A C 1
ATOM 2786 O O . ALA A 1 358 ? 21.306 5.531 26.556 1.00 45.81 358 ALA A O 1
ATOM 2787 N N . VAL A 1 359 ? 22.257 3.937 25.300 1.00 41.94 359 VAL A N 1
ATOM 2788 C CA . VAL A 1 359 ? 21.057 3.086 25.248 1.00 41.94 359 VAL A CA 1
ATOM 2789 C C . VAL A 1 359 ? 20.848 2.417 26.617 1.00 41.94 359 VAL A C 1
ATOM 2791 O O . VAL A 1 359 ? 21.743 1.723 27.113 1.00 41.94 359 VAL A O 1
ATOM 2794 N N . GLN A 1 360 ? 19.689 2.647 27.246 1.00 42.19 360 GLN A N 1
ATOM 2795 C CA . GLN A 1 360 ? 19.217 1.846 28.385 1.00 42.19 360 GLN A CA 1
ATOM 2796 C C . GLN A 1 360 ? 18.715 0.487 27.871 1.00 42.19 360 GLN A C 1
ATOM 2798 O O . GLN A 1 360 ? 18.113 0.455 26.798 1.00 42.19 360 GLN A O 1
ATOM 2803 N N . PRO A 1 361 ? 18.919 -0.626 28.603 1.00 33.28 361 PRO A N 1
ATOM 2804 C CA . PRO A 1 361 ? 18.254 -1.883 28.273 1.00 33.28 361 PRO A CA 1
ATOM 2805 C C . PRO A 1 361 ? 16.735 -1.650 28.239 1.00 33.28 361 PRO A C 1
ATOM 2807 O O . PRO A 1 361 ? 16.220 -1.043 29.186 1.00 33.28 361 PRO A O 1
ATOM 2810 N N . PRO A 1 362 ? 16.013 -2.086 27.192 1.00 31.05 362 PRO A N 1
ATOM 2811 C CA . PRO A 1 362 ? 14.572 -1.897 27.137 1.00 31.05 362 PRO A CA 1
ATOM 2812 C C . PRO A 1 362 ? 13.910 -2.613 28.318 1.00 31.05 362 PRO A C 1
ATOM 2814 O O . PRO A 1 362 ? 14.212 -3.775 28.603 1.00 31.05 362 PRO A O 1
ATOM 2817 N N . LEU A 1 363 ? 12.974 -1.937 28.992 1.00 31.20 363 LEU A N 1
ATOM 2818 C CA . LEU A 1 363 ? 11.982 -2.656 29.787 1.00 31.20 363 LEU A CA 1
ATOM 2819 C C . LEU A 1 363 ? 11.114 -3.419 28.783 1.00 31.20 363 LEU A C 1
ATOM 2821 O O . LEU A 1 363 ? 10.406 -2.798 27.992 1.00 31.20 363 LEU A O 1
ATOM 2825 N N . ALA A 1 364 ? 11.193 -4.748 28.785 1.00 24.55 364 ALA A N 1
ATOM 2826 C CA . ALA A 1 364 ? 10.362 -5.560 27.907 1.00 24.55 364 ALA A CA 1
ATOM 2827 C C . ALA A 1 364 ? 8.878 -5.286 28.203 1.00 24.55 364 ALA A C 1
ATOM 2829 O O . ALA A 1 364 ? 8.438 -5.431 29.347 1.00 24.55 364 ALA A O 1
ATOM 2830 N N . MET A 1 365 ? 8.100 -4.911 27.180 1.00 24.59 365 MET A N 1
ATOM 2831 C CA . MET A 1 365 ? 6.643 -4.819 27.292 1.00 24.59 365 MET A CA 1
ATOM 2832 C C . MET A 1 365 ? 6.035 -6.224 27.369 1.00 24.59 365 MET A C 1
ATOM 2834 O O . MET A 1 365 ? 5.479 -6.736 26.402 1.00 24.59 365 MET A O 1
ATOM 2838 N N . ALA A 1 366 ? 6.091 -6.840 28.548 1.00 24.48 366 ALA A N 1
ATOM 2839 C CA . ALA A 1 366 ? 5.368 -8.073 28.846 1.00 24.48 366 ALA A CA 1
ATOM 2840 C C . ALA A 1 366 ? 3.865 -7.803 29.079 1.00 24.48 366 ALA A C 1
ATOM 2842 O O . ALA A 1 366 ? 3.311 -8.119 30.128 1.00 24.48 366 ALA A O 1
ATOM 2843 N N . ILE A 1 367 ? 3.198 -7.207 28.084 1.00 25.95 367 ILE A N 1
ATOM 2844 C CA . ILE A 1 367 ? 1.730 -7.270 27.925 1.00 25.95 367 ILE A CA 1
ATOM 2845 C C . ILE A 1 367 ? 1.375 -8.164 26.710 1.00 25.95 367 ILE A C 1
ATOM 2847 O O . ILE A 1 367 ? 0.286 -8.126 26.153 1.00 25.95 367 ILE A O 1
ATOM 2851 N N . ALA A 1 368 ? 2.313 -9.042 26.354 1.00 23.98 368 ALA A N 1
ATOM 2852 C CA . ALA A 1 368 ? 2.135 -10.326 25.688 1.00 23.98 368 ALA A CA 1
ATOM 2853 C C . ALA A 1 368 ? 3.135 -11.300 26.350 1.00 23.98 368 ALA A C 1
ATOM 2855 O O . ALA A 1 368 ? 4.133 -10.851 26.922 1.00 23.98 368 ALA A O 1
ATOM 2856 N N . GLY A 1 369 ? 2.860 -12.606 26.361 1.00 22.00 369 GLY A N 1
ATOM 2857 C CA . GLY A 1 369 ? 3.633 -13.568 27.158 1.00 22.00 369 GLY A CA 1
ATOM 2858 C C . GLY A 1 369 ? 4.137 -14.766 26.361 1.00 22.00 369 GLY A C 1
ATOM 2859 O O . GLY A 1 369 ? 3.432 -15.233 25.474 1.00 22.00 369 GLY A O 1
ATOM 2860 N N . SER A 1 370 ? 5.287 -15.309 26.794 1.00 25.30 370 SER A N 1
ATOM 2861 C CA . SER A 1 370 ? 5.910 -16.593 26.387 1.00 25.30 370 SER A CA 1
ATOM 2862 C C . SER A 1 370 ? 6.295 -16.755 24.898 1.00 25.30 370 SER A C 1
ATOM 2864 O O . SER A 1 370 ? 5.562 -16.339 24.020 1.00 25.30 370 SER A O 1
ATOM 2866 N N . CYS A 1 371 ? 7.412 -17.396 24.529 1.00 23.48 371 CYS A N 1
ATOM 2867 C CA . CYS A 1 371 ? 8.515 -17.969 25.319 1.00 23.48 371 CYS A CA 1
ATOM 2868 C C . CYS A 1 371 ? 9.743 -18.203 24.416 1.00 23.48 371 CYS A C 1
ATOM 2870 O O . CYS A 1 371 ? 9.575 -18.766 23.344 1.00 23.48 371 CYS A O 1
ATOM 2872 N N . TRP A 1 372 ? 10.968 -17.906 24.876 1.00 22.20 372 TRP A N 1
ATOM 2873 C CA . TRP A 1 372 ? 12.209 -18.311 24.184 1.00 22.20 372 TRP A CA 1
ATOM 2874 C C . TRP A 1 372 ? 13.299 -18.744 25.189 1.00 22.20 372 TRP A C 1
ATOM 2876 O O . TRP A 1 372 ? 13.591 -17.986 26.120 1.00 22.20 372 TRP A O 1
ATOM 2886 N N . PRO A 1 373 ? 13.901 -19.945 25.057 1.00 25.55 373 PRO A N 1
ATOM 2887 C CA . PRO A 1 373 ? 15.014 -20.393 25.893 1.00 25.55 373 PRO A CA 1
ATOM 2888 C C . PRO A 1 373 ? 16.376 -20.015 25.284 1.00 25.55 373 PRO A C 1
ATOM 2890 O O . PRO A 1 373 ? 16.621 -20.196 24.096 1.00 25.55 373 PRO A O 1
ATOM 2893 N N . ALA A 1 374 ? 17.302 -19.522 26.109 1.00 23.62 374 ALA A N 1
ATOM 2894 C CA . ALA A 1 374 ? 18.607 -19.057 25.640 1.00 23.62 374 ALA A CA 1
ATOM 2895 C C . ALA A 1 374 ? 19.636 -20.187 25.434 1.00 23.62 374 ALA A C 1
ATOM 2897 O O . ALA A 1 374 ? 19.816 -21.042 26.302 1.00 23.62 374 ALA A O 1
ATOM 2898 N N . VAL A 1 375 ? 20.423 -20.090 24.357 1.00 23.86 375 VAL A N 1
ATOM 2899 C CA . VAL A 1 375 ? 21.715 -20.779 24.194 1.00 23.86 375 VAL A CA 1
ATOM 2900 C C . VAL A 1 375 ? 22.739 -19.792 23.632 1.00 23.86 375 VAL A C 1
ATOM 2902 O O . VAL A 1 375 ? 22.423 -18.978 22.772 1.00 23.86 375 VAL A O 1
ATOM 2905 N N . GLY A 1 376 ? 23.990 -19.877 24.083 1.00 22.56 376 GLY A N 1
ATOM 2906 C CA . GLY A 1 376 ? 25.106 -19.209 23.415 1.00 22.56 376 GLY A CA 1
ATOM 2907 C C . GLY A 1 376 ? 26.446 -19.490 24.085 1.00 22.56 376 GLY A C 1
ATOM 2908 O O . GLY A 1 376 ? 26.500 -19.602 25.311 1.00 22.56 376 GLY A O 1
ATOM 2909 N N . ARG A 1 377 ? 27.528 -19.585 23.289 1.00 24.02 377 ARG A N 1
ATOM 2910 C CA . ARG A 1 377 ? 28.921 -19.348 23.726 1.00 24.02 377 ARG A CA 1
ATOM 2911 C C . ARG A 1 377 ? 29.962 -19.396 22.589 1.00 24.02 377 ARG A C 1
ATOM 2913 O O . ARG A 1 377 ? 30.266 -20.465 22.084 1.00 24.02 377 ARG A O 1
ATOM 2920 N N . ALA A 1 378 ? 30.632 -18.252 22.423 1.00 22.98 378 ALA A N 1
ATOM 2921 C CA . ALA A 1 378 ? 32.097 -18.099 22.417 1.00 22.98 378 ALA A CA 1
ATOM 2922 C C . ALA A 1 378 ? 32.966 -18.574 21.223 1.00 22.98 378 ALA A C 1
ATOM 2924 O O . ALA A 1 378 ? 32.585 -19.399 20.406 1.00 22.98 378 ALA A O 1
ATOM 2925 N N . LEU A 1 379 ? 34.212 -18.068 21.273 1.00 23.84 379 LEU A N 1
ATOM 2926 C CA . LEU A 1 379 ? 35.406 -18.369 20.463 1.00 23.84 379 LEU A CA 1
ATOM 2927 C C . LEU A 1 379 ? 35.479 -17.733 19.053 1.00 23.84 379 LEU A C 1
ATOM 2929 O O . LEU A 1 379 ? 34.472 -17.588 18.377 1.00 23.84 379 LEU A O 1
ATOM 2933 N N . SER A 1 380 ? 36.669 -17.431 18.511 1.00 21.81 380 SER A N 1
ATOM 2934 C CA . SER A 1 380 ? 37.622 -16.369 18.925 1.00 21.81 380 SER A CA 1
ATOM 2935 C C . SER A 1 380 ? 38.875 -16.358 18.029 1.00 21.81 380 SER A C 1
ATOM 2937 O O . SER A 1 380 ? 39.457 -17.422 17.827 1.00 21.81 380 SER A O 1
ATOM 2939 N N . SER A 1 381 ? 39.406 -15.164 17.715 1.00 23.94 381 SER A N 1
ATOM 2940 C CA . SER A 1 381 ? 40.842 -14.934 17.402 1.00 23.94 381 SER A CA 1
ATOM 2941 C C . SER A 1 381 ? 41.318 -15.351 15.972 1.00 23.94 381 SER A C 1
ATOM 2943 O O . SER A 1 381 ? 40.560 -16.007 15.263 1.00 23.94 381 SER A O 1
ATOM 2945 N N . PRO A 1 382 ? 42.471 -14.842 15.451 1.00 44.94 382 PRO A N 1
ATOM 2946 C CA . PRO A 1 382 ? 42.472 -14.242 14.099 1.00 44.94 382 PRO A CA 1
ATOM 2947 C C . PRO A 1 382 ? 43.667 -14.568 13.159 1.00 44.94 382 PRO A C 1
ATOM 2949 O O . PRO A 1 382 ? 44.653 -15.184 13.554 1.00 44.94 382 PRO A O 1
ATOM 2952 N N . GLY A 1 383 ? 43.627 -14.027 11.930 1.00 22.67 383 GLY A N 1
ATOM 2953 C CA . GLY A 1 383 ? 44.763 -13.911 10.992 1.00 22.67 383 GLY A CA 1
ATOM 2954 C C . GLY A 1 383 ? 44.319 -13.887 9.515 1.00 22.67 383 GLY A C 1
ATOM 2955 O O . GLY A 1 383 ? 43.271 -14.431 9.203 1.00 22.67 383 GLY A O 1
ATOM 2956 N N . GLY A 1 384 ? 45.042 -13.280 8.564 1.00 22.53 384 GLY A N 1
ATOM 2957 C CA . GLY A 1 384 ? 46.232 -12.426 8.681 1.00 22.53 384 GLY A CA 1
ATOM 2958 C C . GLY A 1 384 ? 46.955 -12.197 7.334 1.00 22.53 384 GLY A C 1
ATOM 2959 O O . GLY A 1 384 ? 46.598 -12.792 6.329 1.00 22.53 384 GLY A O 1
ATOM 2960 N N . LEU A 1 385 ? 48.033 -11.398 7.369 1.00 22.86 385 LEU A N 1
ATOM 2961 C CA . LEU A 1 385 ? 49.119 -11.293 6.366 1.00 22.86 385 LEU A CA 1
ATOM 2962 C C . LEU A 1 385 ? 48.883 -10.577 5.000 1.00 22.86 385 LEU A C 1
ATOM 2964 O O . LEU A 1 385 ? 48.656 -11.209 3.980 1.00 22.86 385 LEU A O 1
ATOM 2968 N N . ARG A 1 386 ? 49.302 -9.296 4.987 1.00 23.69 386 ARG A N 1
ATOM 2969 C CA . ARG A 1 386 ? 50.442 -8.744 4.194 1.00 23.69 386 ARG A CA 1
ATOM 2970 C C . ARG A 1 386 ? 50.318 -8.310 2.709 1.00 23.69 386 ARG A C 1
ATOM 2972 O O . ARG A 1 386 ? 50.080 -9.113 1.824 1.00 23.69 386 ARG A O 1
ATOM 2979 N N . ASN A 1 387 ? 50.903 -7.115 2.503 1.00 23.52 387 ASN A N 1
ATOM 2980 C CA . ASN A 1 387 ? 51.859 -6.711 1.443 1.00 23.52 387 ASN A CA 1
ATOM 2981 C C . ASN A 1 387 ? 51.359 -6.346 0.024 1.00 23.52 387 ASN A C 1
ATOM 2983 O O . ASN A 1 387 ? 50.381 -6.897 -0.447 1.00 23.52 387 ASN A O 1
ATOM 2987 N N . SER A 1 388 ? 52.061 -5.492 -0.752 1.00 23.64 388 SER A N 1
ATOM 2988 C CA . SER A 1 388 ? 52.969 -4.356 -0.416 1.00 23.64 388 SER A CA 1
ATOM 2989 C C . SER A 1 388 ? 53.471 -3.621 -1.680 1.00 23.64 388 SER A C 1
ATOM 2991 O O . SER A 1 388 ? 54.049 -4.270 -2.546 1.00 23.64 388 SER A O 1
ATOM 2993 N N . GLY A 1 389 ? 53.439 -2.279 -1.693 1.00 22.19 389 GLY A N 1
ATOM 2994 C CA . GLY A 1 389 ? 54.165 -1.433 -2.668 1.00 22.19 389 GLY A CA 1
ATOM 2995 C C . GLY A 1 389 ? 53.529 -1.321 -4.070 1.00 22.19 389 GLY A C 1
ATOM 2996 O O . GLY A 1 389 ? 52.591 -2.042 -4.374 1.00 22.19 389 GLY A O 1
ATOM 2997 N N . SER A 1 390 ? 53.979 -0.416 -4.952 1.00 22.50 390 SER A N 1
ATOM 2998 C CA . SER A 1 390 ? 54.931 0.694 -4.739 1.00 22.50 390 SER A CA 1
ATOM 2999 C C . SER A 1 390 ? 54.814 1.825 -5.784 1.00 22.50 390 SER A C 1
ATOM 3001 O O . SER A 1 390 ? 54.519 1.602 -6.951 1.00 22.50 390 SER A O 1
ATOM 3003 N N . THR A 1 391 ? 55.125 3.033 -5.316 1.00 21.25 391 THR A N 1
ATOM 3004 C CA . THR A 1 391 ? 55.444 4.315 -5.986 1.00 21.25 391 THR A CA 1
ATOM 3005 C C . THR A 1 391 ? 56.576 4.258 -7.049 1.00 21.25 391 THR A C 1
ATOM 3007 O O . THR A 1 391 ? 57.281 3.249 -7.068 1.00 21.25 391 THR A O 1
ATOM 3010 N N . PRO A 1 392 ? 56.920 5.348 -7.807 1.00 32.34 392 PRO A N 1
ATOM 3011 C CA . PRO A 1 392 ? 56.204 6.621 -8.112 1.00 32.34 392 PRO A CA 1
ATOM 3012 C C . PRO A 1 392 ? 56.429 7.252 -9.539 1.00 32.34 392 PRO A C 1
ATOM 3014 O O . PRO A 1 392 ? 57.296 6.841 -10.302 1.00 32.34 392 PRO A O 1
ATOM 3017 N N . SER A 1 393 ? 55.813 8.432 -9.765 1.00 22.70 393 SER A N 1
ATOM 3018 C CA . SER A 1 393 ? 56.447 9.703 -10.246 1.00 22.70 393 SER A CA 1
ATOM 3019 C C . SER A 1 393 ? 56.304 10.249 -11.691 1.00 22.70 393 SER A C 1
ATOM 3021 O O . SER A 1 393 ? 56.447 9.547 -12.679 1.00 22.70 393 SER A O 1
ATOM 3023 N N . CYS A 1 394 ? 56.217 11.596 -11.719 1.00 21.28 394 CYS A N 1
ATOM 3024 C CA . CYS A 1 394 ? 56.684 12.580 -12.723 1.00 21.28 394 CYS A CA 1
ATOM 3025 C C . CYS A 1 394 ? 55.975 12.738 -14.092 1.00 21.28 394 CYS A C 1
ATOM 3027 O O . CYS A 1 394 ? 55.873 11.799 -14.868 1.00 21.28 394 CYS A O 1
ATOM 3029 N N . GLY A 1 395 ? 55.586 13.983 -14.439 1.00 23.09 395 GLY A N 1
ATOM 3030 C CA . GLY A 1 395 ? 54.906 14.290 -15.716 1.00 23.09 395 GLY A CA 1
ATOM 3031 C C . GLY A 1 395 ? 54.445 15.745 -15.961 1.00 23.09 395 GLY A C 1
ATOM 3032 O O . GLY A 1 395 ? 53.354 15.960 -16.473 1.00 23.09 395 GLY A O 1
ATOM 3033 N N . GLN A 1 396 ? 55.237 16.761 -15.605 1.00 22.41 396 GLN A N 1
ATOM 3034 C CA . GLN A 1 396 ? 55.023 18.184 -15.970 1.00 22.41 396 GLN A CA 1
ATOM 3035 C C . GLN A 1 396 ? 56.364 18.792 -16.457 1.00 22.41 396 GLN A C 1
ATOM 3037 O O . GLN A 1 396 ? 57.387 18.154 -16.189 1.00 22.41 396 GLN A O 1
ATOM 3042 N N . PRO A 1 397 ? 56.449 19.993 -17.100 1.00 32.41 397 PRO A N 1
ATOM 3043 C CA . PRO A 1 397 ? 55.460 21.092 -17.191 1.00 32.41 397 PRO A CA 1
ATOM 3044 C C . PRO A 1 397 ? 55.353 21.783 -18.591 1.00 32.41 397 PRO A C 1
ATOM 3046 O O . PRO A 1 397 ? 55.944 21.324 -19.563 1.00 32.41 397 PRO A O 1
ATOM 3049 N N . LYS A 1 398 ? 54.742 22.993 -18.606 1.00 22.56 398 LYS A N 1
ATOM 3050 C CA . LYS A 1 398 ? 54.804 24.114 -19.598 1.00 22.56 398 LYS A CA 1
ATOM 3051 C C . LYS A 1 398 ? 53.690 24.165 -20.658 1.00 22.56 398 LYS A C 1
ATOM 3053 O O . LYS A 1 398 ? 53.206 23.126 -21.071 1.00 22.56 398 LYS A O 1
ATOM 3058 N N . ARG A 1 399 ? 53.349 25.322 -21.255 1.00 22.75 399 ARG A N 1
ATOM 3059 C CA . ARG A 1 399 ? 53.215 26.763 -20.860 1.00 22.75 399 ARG A CA 1
ATOM 3060 C C . ARG A 1 399 ? 53.112 27.586 -22.165 1.00 22.75 399 ARG A C 1
ATOM 3062 O O . ARG A 1 399 ? 53.920 27.375 -23.060 1.00 22.75 399 ARG A O 1
ATOM 3069 N N . GLY A 1 400 ? 52.208 28.564 -22.206 1.00 22.97 400 GLY A N 1
ATOM 3070 C CA . GLY A 1 400 ? 52.026 29.558 -23.280 1.00 22.97 400 GLY A CA 1
ATOM 3071 C C . GLY A 1 400 ? 50.605 30.128 -23.150 1.00 22.97 400 GLY A C 1
ATOM 3072 O O . GLY A 1 400 ? 49.672 29.338 -23.174 1.00 22.97 400 GLY A O 1
ATOM 3073 N N . GLU A 1 401 ? 50.318 31.382 -22.776 1.00 22.25 401 GLU A N 1
ATOM 3074 C CA . GLU A 1 401 ? 50.831 32.704 -23.209 1.00 22.25 401 GLU A CA 1
ATOM 3075 C C . GLU A 1 401 ? 50.373 33.081 -24.635 1.00 22.25 401 GLU A C 1
ATOM 3077 O O . GLU A 1 401 ? 50.493 32.260 -25.534 1.00 22.25 401 GLU A O 1
ATOM 3082 N N . GLN A 1 402 ? 49.855 34.288 -24.925 1.00 22.88 402 GLN A N 1
ATOM 3083 C CA . GLN A 1 402 ? 49.561 35.473 -24.085 1.00 22.88 402 GLN A CA 1
ATOM 3084 C C . GLN A 1 402 ? 48.633 36.473 -24.839 1.00 22.88 402 GLN A C 1
ATOM 3086 O O . GLN A 1 402 ? 48.537 36.393 -26.055 1.00 22.88 402 GLN A O 1
ATOM 3091 N N . SER A 1 403 ? 48.078 37.473 -24.123 1.00 22.19 403 SER A N 1
ATOM 3092 C CA . SER A 1 403 ? 47.513 38.771 -24.600 1.00 22.19 403 SER A CA 1
ATOM 3093 C C . SER A 1 403 ? 46.326 38.757 -25.602 1.00 22.19 403 SER A C 1
ATOM 3095 O O . SER A 1 403 ? 46.391 38.112 -26.634 1.00 22.19 403 SER A O 1
ATOM 3097 N N . ALA A 1 404 ? 45.177 39.434 -25.443 1.00 23.91 404 ALA A N 1
ATOM 3098 C CA . ALA A 1 404 ? 44.707 40.615 -24.686 1.00 23.91 404 ALA A CA 1
ATOM 3099 C C . ALA A 1 404 ? 44.931 42.007 -25.332 1.00 23.91 404 ALA A C 1
ATOM 3101 O O . ALA A 1 404 ? 46.064 42.398 -25.593 1.00 23.91 404 ALA A O 1
ATOM 3102 N N . HIS A 1 405 ? 43.827 42.759 -25.505 1.00 23.98 405 HIS A N 1
ATOM 3103 C CA . HIS A 1 405 ? 43.643 44.228 -25.645 1.00 23.98 405 HIS A CA 1
ATOM 3104 C C . HIS A 1 405 ? 42.133 44.489 -25.916 1.00 23.98 405 HIS A C 1
ATOM 3106 O O . HIS A 1 405 ? 41.503 43.625 -26.511 1.00 23.98 405 HIS A O 1
ATOM 3112 N N . ARG A 1 406 ? 41.440 45.581 -25.533 1.00 24.11 406 ARG A N 1
ATOM 3113 C CA . ARG A 1 406 ? 41.729 46.906 -24.911 1.00 24.11 406 ARG A CA 1
ATOM 3114 C C . ARG A 1 406 ? 40.446 47.356 -24.135 1.00 24.11 406 ARG A C 1
ATOM 3116 O O . ARG A 1 406 ? 39.364 47.010 -24.577 1.00 24.11 406 ARG A O 1
ATOM 3123 N N . HIS A 1 407 ? 40.507 47.908 -22.907 1.00 23.66 407 HIS A N 1
ATOM 3124 C CA . HIS A 1 407 ? 40.438 49.359 -22.543 1.00 23.66 407 HIS A CA 1
ATOM 3125 C C . HIS A 1 407 ? 39.072 50.072 -22.832 1.00 23.66 407 HIS A C 1
ATOM 3127 O O . HIS A 1 407 ? 38.513 49.838 -23.891 1.00 23.66 407 HIS A O 1
ATOM 3133 N N . VAL A 1 408 ? 38.497 50.981 -22.000 1.00 22.05 408 VAL A N 1
ATOM 3134 C CA . VAL A 1 408 ? 39.040 51.774 -20.854 1.00 22.05 408 VAL A CA 1
ATOM 3135 C C . VAL A 1 408 ? 37.959 52.432 -19.918 1.00 22.05 408 VAL A C 1
ATOM 3137 O O . VAL A 1 408 ? 36.876 52.720 -20.403 1.00 22.05 408 VAL A O 1
ATOM 3140 N N . ARG A 1 409 ? 38.329 52.785 -18.653 1.00 21.56 409 ARG A N 1
ATOM 3141 C CA . ARG A 1 409 ? 37.722 53.750 -17.647 1.00 21.56 409 ARG A CA 1
ATOM 3142 C C . ARG A 1 409 ? 36.271 53.521 -17.118 1.00 21.56 409 ARG A C 1
ATOM 3144 O O . ARG A 1 409 ? 35.385 53.219 -17.893 1.00 21.56 409 ARG A O 1
ATOM 3151 N N . LEU A 1 410 ? 35.946 53.558 -15.805 1.00 21.22 410 LEU A N 1
ATOM 3152 C CA . LEU A 1 410 ? 35.989 54.646 -14.771 1.00 21.22 410 LEU A CA 1
ATOM 3153 C C . LEU A 1 410 ? 35.152 55.903 -15.173 1.00 21.22 410 LEU A C 1
ATOM 3155 O O . LEU A 1 410 ? 35.284 56.347 -16.304 1.00 21.22 410 LEU A O 1
ATOM 3159 N N . THR A 1 411 ? 34.309 56.571 -14.354 1.00 22.52 411 THR A N 1
ATOM 3160 C CA . THR A 1 411 ? 34.175 56.647 -12.870 1.00 22.52 411 THR A CA 1
ATOM 3161 C C . THR A 1 411 ? 32.856 57.343 -12.411 1.00 22.52 411 THR A C 1
ATOM 3163 O O . THR A 1 411 ? 32.291 58.102 -13.185 1.00 22.52 411 THR A O 1
ATOM 3166 N N . LEU A 1 412 ? 32.517 57.224 -11.108 1.00 21.58 412 LEU A N 1
ATOM 3167 C CA . LEU A 1 412 ? 31.852 58.217 -10.207 1.00 21.58 412 LEU A CA 1
ATOM 3168 C C . LEU A 1 412 ? 30.342 58.614 -10.306 1.00 21.58 412 LEU A C 1
ATOM 3170 O O . LEU A 1 412 ? 29.932 59.346 -11.193 1.00 21.58 412 LEU A O 1
ATOM 3174 N N . ALA A 1 413 ? 29.631 58.305 -9.200 1.00 22.73 413 ALA A N 1
ATOM 3175 C CA . ALA A 1 413 ? 28.833 59.193 -8.310 1.00 22.73 413 ALA A CA 1
ATOM 3176 C C . ALA A 1 413 ? 27.516 59.899 -8.748 1.00 22.73 413 ALA A C 1
ATOM 3178 O O . ALA A 1 413 ? 27.512 60.689 -9.682 1.00 22.73 413 ALA A O 1
ATOM 3179 N N . ALA A 1 414 ? 26.459 59.808 -7.909 1.00 22.59 414 ALA A N 1
ATOM 3180 C CA . ALA A 1 414 ? 26.059 60.841 -6.911 1.00 22.59 414 ALA A CA 1
ATOM 3181 C C . ALA A 1 414 ? 24.560 60.791 -6.474 1.00 22.59 414 ALA A C 1
ATOM 3183 O O . ALA A 1 414 ? 23.704 60.401 -7.255 1.00 22.59 414 ALA A O 1
ATOM 3184 N N . ALA A 1 415 ? 24.278 61.308 -5.260 1.00 24.81 415 ALA A N 1
ATOM 3185 C CA . ALA A 1 415 ? 22.972 61.726 -4.685 1.00 24.81 415 ALA A CA 1
ATOM 3186 C C . ALA A 1 415 ? 21.838 60.676 -4.458 1.00 24.81 415 ALA A C 1
ATOM 3188 O O . ALA A 1 415 ? 21.706 59.709 -5.192 1.00 24.81 415 ALA A O 1
ATOM 3189 N N . GLY A 1 416 ? 20.960 60.824 -3.446 1.00 23.02 416 GLY A N 1
ATOM 3190 C CA . GLY A 1 416 ? 21.056 61.715 -2.272 1.00 23.02 416 GLY A CA 1
ATOM 3191 C C . GLY A 1 416 ? 19.762 61.961 -1.458 1.00 23.02 416 GLY A C 1
ATOM 3192 O O . GLY A 1 416 ? 18.813 62.501 -1.999 1.00 23.02 416 GLY A O 1
ATOM 3193 N N . ALA A 1 417 ? 19.825 61.684 -0.142 1.00 23.45 417 ALA A N 1
ATOM 3194 C CA . ALA A 1 417 ? 19.143 62.336 1.007 1.00 23.45 417 ALA A CA 1
ATOM 3195 C C . ALA A 1 417 ? 17.590 62.482 1.117 1.00 23.45 417 ALA A C 1
ATOM 3197 O O . ALA A 1 417 ? 16.881 62.736 0.155 1.00 23.45 417 ALA A O 1
ATOM 3198 N N . GLY A 1 418 ? 17.094 62.447 2.373 1.00 23.55 418 GLY A N 1
ATOM 3199 C CA . GLY A 1 418 ? 15.700 62.735 2.799 1.00 23.55 418 GLY A CA 1
ATOM 3200 C C . GLY A 1 418 ? 15.052 61.542 3.535 1.00 23.55 418 GLY A C 1
ATOM 3201 O O . GLY A 1 418 ? 14.842 60.518 2.904 1.00 23.55 418 GLY A O 1
ATOM 3202 N N . ALA A 1 419 ? 14.823 61.468 4.858 1.00 23.77 419 ALA A N 1
ATOM 3203 C CA . ALA A 1 419 ? 14.354 62.411 5.900 1.00 23.77 419 ALA A CA 1
ATOM 3204 C C . ALA A 1 419 ? 12.833 62.719 5.846 1.00 23.77 419 ALA A C 1
ATOM 3206 O O . ALA A 1 419 ? 12.313 62.921 4.760 1.00 23.77 419 ALA A O 1
ATOM 3207 N N . ALA A 1 420 ? 12.068 62.835 6.949 1.00 24.20 420 ALA A N 1
ATOM 3208 C CA . ALA A 1 420 ? 12.242 62.382 8.345 1.00 24.20 420 ALA A CA 1
ATOM 3209 C C . ALA A 1 420 ? 10.924 62.537 9.166 1.00 24.20 420 ALA A C 1
ATOM 3211 O O . ALA A 1 420 ? 10.096 63.376 8.845 1.00 24.20 420 ALA A O 1
ATOM 3212 N N . ARG A 1 421 ? 10.820 61.810 10.295 1.00 25.62 421 ARG A N 1
ATOM 3213 C CA . ARG A 1 421 ? 10.126 62.168 11.566 1.00 25.62 421 ARG A CA 1
ATOM 3214 C C . ARG A 1 421 ? 8.647 62.669 11.595 1.00 25.62 421 ARG A C 1
ATOM 3216 O O . ARG A 1 421 ? 8.390 63.855 11.456 1.00 25.62 421 ARG A O 1
ATOM 3223 N N . ALA A 1 422 ? 7.810 61.812 12.205 1.00 24.39 422 ALA A N 1
ATOM 3224 C CA . ALA A 1 422 ? 7.221 61.994 13.559 1.00 24.39 422 ALA A CA 1
ATOM 3225 C C . ALA A 1 422 ? 5.871 62.732 13.795 1.00 24.39 422 ALA A C 1
ATOM 3227 O O . ALA A 1 422 ? 5.328 63.415 12.939 1.00 24.39 422 ALA A O 1
ATOM 3228 N N . ALA A 1 423 ? 5.446 62.607 15.068 1.00 24.59 423 ALA A N 1
ATOM 3229 C CA . ALA A 1 423 ? 4.429 63.341 15.842 1.00 24.59 423 ALA A CA 1
ATOM 3230 C C . ALA A 1 423 ? 3.010 62.737 15.955 1.00 24.59 423 ALA A C 1
ATOM 3232 O O . ALA A 1 423 ? 2.508 62.062 15.063 1.00 24.59 423 ALA A O 1
ATOM 3233 N N . ALA A 1 424 ? 2.394 62.987 17.116 1.00 26.12 424 ALA A N 1
ATOM 3234 C CA . ALA A 1 424 ? 1.060 62.551 17.528 1.00 26.12 424 ALA A CA 1
ATOM 3235 C C . ALA A 1 424 ? 0.334 63.698 18.259 1.00 26.12 424 ALA A C 1
ATOM 3237 O O . ALA A 1 424 ? 0.989 64.588 18.802 1.00 26.12 424 ALA A O 1
ATOM 3238 N N . ALA A 1 425 ? -1.000 63.646 18.315 1.00 25.09 425 ALA A N 1
ATOM 3239 C CA . ALA A 1 425 ? -1.860 64.487 19.158 1.00 25.09 425 ALA A CA 1
ATOM 3240 C C . ALA A 1 425 ? -3.202 63.766 19.435 1.00 25.09 425 ALA A C 1
ATOM 3242 O O . ALA A 1 425 ? -3.494 62.752 18.802 1.00 25.09 425 ALA A O 1
ATOM 3243 N N . ALA A 1 426 ? -3.998 64.264 20.388 1.00 26.06 426 ALA A N 1
ATOM 3244 C CA . ALA A 1 426 ? -5.271 63.679 20.850 1.00 26.06 426 ALA A CA 1
ATOM 3245 C C . ALA A 1 426 ? -6.328 64.790 21.101 1.00 26.06 426 ALA A C 1
ATOM 3247 O O . ALA A 1 426 ? -6.136 65.881 20.571 1.00 26.06 426 ALA A O 1
ATOM 3248 N N . VAL A 1 427 ? -7.347 64.539 21.961 1.00 28.81 427 VAL A N 1
ATOM 3249 C CA . VAL A 1 427 ? -8.341 65.517 22.517 1.00 28.81 427 VAL A CA 1
ATOM 3250 C C . VAL A 1 427 ? -9.501 65.849 21.528 1.00 28.81 427 VAL A C 1
ATOM 3252 O O . VAL A 1 427 ? -9.227 66.079 20.359 1.00 28.81 427 VAL A O 1
ATOM 3255 N N . GLU A 1 428 ? -10.819 65.858 21.840 1.00 23.91 428 GLU A N 1
ATOM 3256 C CA . GLU A 1 428 ? -11.634 65.588 23.062 1.00 23.91 428 GLU A CA 1
ATOM 3257 C C . GLU A 1 428 ? -13.087 65.085 22.727 1.00 23.91 428 GLU A C 1
ATOM 3259 O O . GLU A 1 428 ? -13.347 64.675 21.598 1.00 23.91 428 GLU A O 1
ATOM 3264 N N . ALA A 1 429 ? -14.036 65.083 23.689 1.00 24.86 429 ALA A N 1
ATOM 3265 C CA . ALA A 1 429 ? -15.446 64.597 23.596 1.00 24.86 429 ALA A CA 1
ATOM 3266 C C . ALA A 1 429 ? -16.430 65.587 24.313 1.00 24.86 429 ALA A C 1
ATOM 3268 O O . ALA A 1 429 ? -15.974 66.699 24.582 1.00 24.86 429 ALA A O 1
ATOM 3269 N N . PRO A 1 430 ? -17.698 65.285 24.743 1.00 44.16 430 PRO A N 1
ATOM 3270 C CA . PRO A 1 430 ? -18.690 64.204 24.487 1.00 44.16 430 PRO A CA 1
ATOM 3271 C C . PRO A 1 430 ? -20.029 64.778 23.876 1.00 44.16 430 PRO A C 1
ATOM 3273 O O . PRO A 1 430 ? -19.907 65.297 22.771 1.00 44.16 430 PRO A O 1
ATOM 3276 N N . PRO A 1 431 ? -21.257 64.873 24.485 1.00 44.06 431 PRO A N 1
ATOM 3277 C CA . PRO A 1 431 ? -22.138 63.975 25.291 1.00 44.06 431 PRO A CA 1
ATOM 3278 C C . PRO A 1 431 ? -23.647 63.874 24.813 1.00 44.06 431 PRO A C 1
ATOM 3280 O O . PRO A 1 431 ? -24.004 64.367 23.753 1.00 44.06 431 PRO A O 1
ATOM 3283 N N . VAL A 1 432 ? -24.547 63.325 25.673 1.00 28.28 432 VAL A N 1
ATOM 3284 C CA . VAL A 1 432 ? -26.033 63.570 25.824 1.00 28.28 432 VAL A CA 1
ATOM 3285 C C . VAL A 1 432 ? -27.100 62.557 25.288 1.00 28.28 432 VAL A C 1
ATOM 3287 O O . VAL A 1 432 ? -27.558 62.606 24.157 1.00 28.28 432 VAL A O 1
ATOM 3290 N N . GLU A 1 433 ? -27.596 61.742 26.240 1.00 26.23 433 GLU A N 1
ATOM 3291 C CA . GLU A 1 433 ? -28.988 61.303 26.569 1.00 26.23 433 GLU A CA 1
ATOM 3292 C C . GLU A 1 433 ? -29.988 60.506 25.667 1.00 26.23 433 GLU A C 1
ATOM 3294 O O . GLU A 1 433 ? -30.615 61.000 24.739 1.00 26.23 433 GLU A O 1
ATOM 3299 N N . ARG A 1 434 ? -30.356 59.326 26.218 1.00 25.25 434 ARG A N 1
ATOM 3300 C CA . ARG A 1 434 ? -31.714 58.801 26.559 1.00 25.25 434 ARG A CA 1
ATOM 3301 C C . ARG A 1 434 ? -32.897 58.875 25.560 1.00 25.25 434 ARG A C 1
ATOM 3303 O O . ARG A 1 434 ? -33.514 59.922 25.387 1.00 25.25 434 ARG A O 1
ATOM 3310 N N . ARG A 1 435 ? -33.527 57.702 25.348 1.00 25.16 435 ARG A N 1
ATOM 3311 C CA . ARG A 1 435 ? -34.917 57.449 25.827 1.00 25.16 435 ARG A CA 1
ATOM 3312 C C . ARG A 1 435 ? -35.286 55.962 25.919 1.00 25.16 435 ARG A C 1
ATOM 3314 O O . ARG A 1 435 ? -34.732 55.122 25.229 1.00 25.16 435 ARG A O 1
ATOM 3321 N N . ALA A 1 436 ? -36.278 55.659 26.756 1.00 24.75 436 ALA A N 1
ATOM 3322 C CA . ALA A 1 436 ? -36.937 54.354 26.866 1.00 24.75 436 ALA A CA 1
ATOM 3323 C C . ALA A 1 436 ? -38.457 54.555 27.002 1.00 24.75 436 ALA A C 1
ATOM 3325 O O . ALA A 1 436 ? -38.851 55.598 27.529 1.00 24.75 436 ALA A O 1
ATOM 3326 N N . ARG A 1 437 ? -39.291 53.560 26.624 1.00 27.17 437 ARG A N 1
ATOM 3327 C CA . ARG A 1 437 ? -40.498 53.127 27.386 1.00 27.17 437 ARG A CA 1
ATOM 3328 C C . ARG A 1 437 ? -41.402 52.073 26.700 1.00 27.17 437 ARG A C 1
ATOM 3330 O O . ARG A 1 437 ? -41.885 52.281 25.600 1.00 27.17 437 ARG A O 1
ATOM 3337 N N . ARG A 1 438 ? -41.826 51.115 27.543 1.00 25.67 438 ARG A N 1
ATOM 3338 C CA . ARG A 1 438 ? -43.186 50.531 27.706 1.00 25.67 438 ARG A CA 1
ATOM 3339 C C . ARG A 1 438 ? -43.774 49.517 26.701 1.00 25.67 438 ARG A C 1
ATOM 3341 O O . ARG A 1 438 ? -44.218 49.849 25.612 1.00 25.67 438 ARG A O 1
ATOM 3348 N N . ARG A 1 439 ? -44.035 48.330 27.276 1.00 24.70 439 ARG A N 1
ATOM 3349 C CA . ARG A 1 439 ? -45.179 47.426 27.028 1.00 24.70 439 ARG A CA 1
ATOM 3350 C C . ARG A 1 439 ? -46.509 48.158 26.747 1.00 24.70 439 ARG A C 1
ATOM 3352 O O . ARG A 1 439 ? -46.815 49.152 27.410 1.00 24.70 439 ARG A O 1
ATOM 3359 N N . ARG A 1 440 ? -47.393 47.513 25.977 1.00 25.44 440 ARG A N 1
ATOM 3360 C CA . ARG A 1 440 ? -48.859 47.604 26.138 1.00 25.44 440 ARG A CA 1
ATOM 3361 C C . ARG A 1 440 ? -49.493 46.213 26.015 1.00 25.44 440 ARG A C 1
ATOM 3363 O O . ARG A 1 440 ? -49.085 45.426 25.173 1.00 25.44 440 ARG A O 1
ATOM 3370 N N . THR A 1 441 ? -50.483 45.930 26.858 1.00 25.30 441 THR A N 1
ATOM 3371 C CA . THR A 1 441 ? -51.308 44.707 26.864 1.00 25.30 441 THR A CA 1
ATOM 3372 C C . THR A 1 441 ? -52.790 45.088 26.803 1.00 25.30 441 THR A C 1
ATOM 3374 O O . THR A 1 441 ? -53.146 46.143 27.332 1.00 25.30 441 THR A O 1
ATOM 3377 N N . ARG A 1 442 ? -53.625 44.247 26.160 1.00 25.91 442 ARG A N 1
ATOM 3378 C CA . ARG A 1 442 ? -55.118 44.166 26.150 1.00 25.91 442 ARG A CA 1
ATOM 3379 C C . ARG A 1 442 ? -55.566 43.494 24.832 1.00 25.91 442 ARG A C 1
ATOM 3381 O O . ARG A 1 442 ? -54.886 43.690 23.836 1.00 25.91 442 ARG A O 1
ATOM 3388 N N . ARG A 1 443 ? -56.693 42.774 24.720 1.00 22.88 443 ARG A N 1
ATOM 3389 C CA . ARG A 1 443 ? -57.556 42.037 25.684 1.00 22.88 443 ARG A CA 1
ATOM 3390 C C . ARG A 1 443 ? -58.476 41.120 24.837 1.00 22.88 443 ARG A C 1
ATOM 3392 O O . ARG A 1 443 ? -58.910 41.568 23.784 1.00 22.88 443 ARG A O 1
ATOM 3399 N N . ARG A 1 444 ? -58.809 39.898 25.276 1.00 24.88 444 ARG A N 1
ATOM 3400 C CA . ARG A 1 444 ? -59.917 39.091 24.699 1.00 24.88 444 ARG A CA 1
ATOM 3401 C C . ARG A 1 444 ? -61.240 39.412 25.414 1.00 24.88 444 ARG A C 1
ATOM 3403 O O . ARG A 1 444 ? -61.187 39.682 26.612 1.00 24.88 444 ARG A O 1
ATOM 3410 N N . GLN A 1 445 ? -62.374 39.323 24.708 1.00 24.42 445 GLN A N 1
ATOM 3411 C CA . GLN A 1 445 ? -63.753 39.078 25.201 1.00 24.42 445 GLN A CA 1
ATOM 3412 C C . GLN A 1 445 ? -64.686 38.774 23.979 1.00 24.42 445 GLN A C 1
ATOM 3414 O O . GLN A 1 445 ? -64.173 38.873 22.862 1.00 24.42 445 GLN A O 1
ATOM 3419 N N . PRO A 1 446 ? -65.924 38.236 24.131 1.00 30.55 446 PRO A N 1
ATOM 3420 C CA . PRO A 1 446 ? -66.218 36.939 23.488 1.00 30.55 446 PRO A CA 1
ATOM 3421 C C . PRO A 1 446 ? -67.589 36.757 22.773 1.00 30.55 446 PRO A C 1
ATOM 3423 O O . PRO A 1 446 ? -68.519 37.506 23.024 1.00 30.55 446 PRO A O 1
ATOM 3426 N N . ALA A 1 447 ? -67.657 35.680 21.972 1.00 24.69 447 ALA A N 1
ATOM 3427 C CA . ALA A 1 447 ? -68.715 34.651 21.808 1.00 24.69 447 ALA A CA 1
ATOM 3428 C C . ALA A 1 447 ? -70.230 34.955 21.600 1.00 24.69 447 ALA A C 1
ATOM 3430 O O . ALA A 1 447 ? -70.767 35.952 22.064 1.00 24.69 447 ALA A O 1
ATOM 3431 N N . GLN A 1 448 ? -70.887 33.917 21.038 1.00 22.73 448 GLN A N 1
ATOM 3432 C CA . GLN A 1 448 ? -72.328 33.568 21.031 1.00 22.73 448 GLN A CA 1
ATOM 3433 C C . GLN A 1 448 ? -73.295 34.340 20.095 1.00 22.73 448 GLN A C 1
ATOM 3435 O O . GLN A 1 448 ? -73.028 35.503 19.794 1.00 22.73 448 GLN A O 1
ATOM 3440 N N . PRO A 1 449 ? -74.453 33.745 19.697 1.00 35.94 449 PRO A N 1
ATOM 3441 C CA . PRO A 1 449 ? -74.827 32.305 19.717 1.00 35.94 449 PRO A CA 1
ATOM 3442 C C . PRO A 1 449 ? -75.679 31.772 18.514 1.00 35.94 449 PRO A C 1
ATOM 3444 O O . PRO A 1 449 ? -76.002 32.564 17.640 1.00 35.94 449 PRO A O 1
ATOM 3447 N N . GLU A 1 450 ? -76.037 30.460 18.558 1.00 26.31 450 GLU A N 1
ATOM 3448 C CA . GLU A 1 450 ? -77.313 29.778 18.135 1.00 26.31 450 GLU A CA 1
ATOM 3449 C C . GLU A 1 450 ? -77.902 30.041 16.705 1.00 26.31 450 GLU A C 1
ATOM 3451 O O . GLU A 1 450 ? -77.558 31.017 16.053 1.00 26.31 450 GLU A O 1
ATOM 3456 N N . GLU A 1 451 ? -78.764 29.242 16.048 1.00 25.22 451 GLU A N 1
ATOM 3457 C CA . GLU A 1 451 ? -79.423 27.902 16.157 1.00 25.22 451 GLU A CA 1
ATOM 3458 C C . GLU A 1 451 ? -79.872 27.524 14.697 1.00 25.22 451 GLU A C 1
ATOM 3460 O O . GLU A 1 451 ? -79.524 28.277 13.786 1.00 25.22 451 GLU A O 1
ATOM 3465 N N . GLU A 1 452 ? -80.583 26.473 14.246 1.00 25.50 452 GLU A N 1
ATOM 3466 C CA . GLU A 1 452 ? -81.302 25.227 14.655 1.00 25.50 452 GLU A CA 1
ATOM 3467 C C . GLU A 1 452 ? -81.463 24.404 13.312 1.00 25.50 452 GLU A C 1
ATOM 3469 O O . GLU A 1 452 ? -81.194 24.972 12.251 1.00 25.50 452 GLU A O 1
ATOM 3474 N N . SER A 1 453 ? -81.920 23.145 13.148 1.00 23.81 453 SER A N 1
ATOM 3475 C CA . SER A 1 453 ? -82.125 21.924 13.963 1.00 23.81 453 SER A CA 1
ATOM 3476 C C . SER A 1 453 ? -82.494 20.716 13.045 1.00 23.81 453 SER A C 1
ATOM 3478 O O . SER A 1 453 ? -82.798 20.936 11.878 1.00 23.81 453 SER A O 1
ATOM 3480 N N . THR A 1 454 ? -82.427 19.477 13.586 1.00 23.48 454 THR A N 1
ATOM 3481 C CA . THR A 1 454 ? -83.117 18.188 13.216 1.00 23.48 454 THR A CA 1
ATOM 3482 C C . THR A 1 454 ? -83.215 17.703 11.731 1.00 23.48 454 THR A C 1
ATOM 3484 O O . THR A 1 454 ? -83.113 18.459 10.780 1.00 23.48 454 THR A O 1
ATOM 3487 N N . THR A 1 455 ? -83.364 16.406 11.392 1.00 24.92 455 THR A N 1
ATOM 3488 C CA . THR A 1 455 ? -83.730 15.196 12.170 1.00 24.92 455 THR A CA 1
ATOM 3489 C C . THR A 1 455 ? -83.033 13.911 11.652 1.00 24.92 455 THR A C 1
ATOM 3491 O O . THR A 1 455 ? -82.803 13.768 10.456 1.00 24.92 455 THR A O 1
ATOM 3494 N N . GLN A 1 456 ? -82.754 13.012 12.604 1.00 24.95 456 GLN A N 1
ATOM 3495 C CA . GLN A 1 456 ? -82.600 11.532 12.644 1.00 24.95 456 GLN A CA 1
ATOM 3496 C C . GLN A 1 456 ? -83.118 10.673 11.446 1.00 24.95 456 GLN A C 1
ATOM 3498 O O . GLN A 1 456 ? -84.006 11.114 10.724 1.00 24.95 456 GLN A O 1
ATOM 3503 N N . GLU A 1 457 ? -82.704 9.410 11.206 1.00 25.14 457 GLU A N 1
ATOM 3504 C CA . GLU A 1 457 ? -81.774 8.468 11.894 1.00 25.14 457 GLU A CA 1
ATOM 3505 C C . GLU A 1 457 ? -81.424 7.256 10.989 1.00 25.14 457 GLU A C 1
ATOM 3507 O O . GLU A 1 457 ? -82.296 6.825 10.236 1.00 25.14 457 GLU A O 1
ATOM 3512 N N . GLN A 1 458 ? -80.218 6.666 11.117 1.00 24.38 458 GLN A N 1
ATOM 3513 C CA . GLN A 1 458 ? -79.992 5.211 11.328 1.00 24.38 458 GLN A CA 1
ATOM 3514 C C . GLN A 1 458 ? -78.494 4.831 11.474 1.00 24.38 458 GLN A C 1
ATOM 3516 O O . GLN A 1 458 ? -77.627 5.412 10.825 1.00 24.38 458 GLN A O 1
ATOM 3521 N N . GLU A 1 459 ? -78.246 3.864 12.366 1.00 26.31 459 GLU A N 1
ATOM 3522 C CA . GLU A 1 459 ? -76.984 3.209 12.790 1.00 26.31 459 GLU A CA 1
ATOM 3523 C C . GLU A 1 459 ? -76.191 2.547 11.631 1.00 26.31 459 GLU A C 1
ATOM 3525 O O . GLU A 1 459 ? -76.763 2.299 10.572 1.00 26.31 459 GLU A O 1
ATOM 3530 N N . GLU A 1 460 ? -74.902 2.170 11.691 1.00 25.08 460 GLU A N 1
ATOM 3531 C CA . GLU A 1 460 ? -73.759 2.205 12.649 1.00 25.08 460 GLU A CA 1
ATOM 3532 C C . GLU A 1 460 ? -72.469 2.123 11.757 1.00 25.08 460 GLU A C 1
ATOM 3534 O O . GLU A 1 460 ? -72.590 1.956 10.543 1.00 25.08 460 GLU A O 1
ATOM 3539 N N . GLU A 1 461 ? -71.194 2.262 12.145 1.00 26.56 461 GLU A N 1
ATOM 3540 C CA . GLU A 1 461 ? -70.423 2.099 13.390 1.00 26.56 461 GLU A CA 1
ATOM 3541 C C . GLU A 1 461 ? -69.219 3.084 13.309 1.00 26.56 461 GLU A C 1
ATOM 3543 O O . GLU A 1 461 ? -68.521 3.103 12.291 1.00 26.56 461 GLU A O 1
ATOM 3548 N N . GLU A 1 462 ? -68.972 3.945 14.312 1.00 25.81 462 GLU A N 1
ATOM 3549 C CA . GLU A 1 462 ? -68.033 5.087 14.178 1.00 25.81 462 GLU A CA 1
ATOM 3550 C C . GLU A 1 462 ? -66.760 4.991 15.052 1.00 25.81 462 GLU A C 1
ATOM 3552 O O . GLU A 1 462 ? -66.746 4.421 16.143 1.00 25.81 462 GLU A O 1
ATOM 3557 N N . ALA A 1 463 ? -65.656 5.573 14.568 1.00 33.47 463 ALA A N 1
ATOM 3558 C CA . ALA A 1 463 ? -64.357 5.566 15.238 1.00 33.47 463 ALA A CA 1
ATOM 3559 C C . ALA A 1 463 ? -64.263 6.574 16.410 1.00 33.47 463 ALA A C 1
ATOM 3561 O O . ALA A 1 463 ? -64.763 7.696 16.302 1.00 33.47 463 ALA A O 1
ATOM 3562 N N . PRO A 1 464 ? -63.530 6.256 17.498 1.00 27.17 464 PRO A N 1
ATOM 3563 C CA . PRO A 1 464 ? -63.293 7.201 18.584 1.00 27.17 464 PRO A CA 1
ATOM 3564 C C . PRO A 1 464 ? -62.422 8.382 18.128 1.00 27.17 464 PRO A C 1
ATOM 3566 O O . PRO A 1 464 ? -61.399 8.221 17.457 1.00 27.17 464 PRO A O 1
ATOM 3569 N N . ALA A 1 465 ? -62.839 9.589 18.511 1.00 26.09 465 ALA A N 1
ATOM 3570 C CA . ALA A 1 465 ? -62.263 10.842 18.037 1.00 26.09 465 ALA A CA 1
ATOM 3571 C C . ALA A 1 465 ? -60.906 11.207 18.682 1.00 26.09 465 ALA A C 1
ATOM 3573 O O . ALA A 1 465 ? -60.386 10.537 19.573 1.00 26.09 465 ALA A O 1
ATOM 3574 N N . LYS A 1 466 ? -60.342 12.335 18.226 1.00 35.66 466 LYS A N 1
ATOM 3575 C CA . LYS A 1 466 ? -59.082 12.925 18.709 1.00 35.66 466 LYS A CA 1
ATOM 3576 C C . LYS A 1 466 ? -59.055 13.061 20.238 1.00 35.66 466 LYS A C 1
ATOM 3578 O O . LYS A 1 466 ? -59.736 13.922 20.792 1.00 35.66 466 LYS A O 1
ATOM 3583 N N . ALA A 1 467 ? -58.185 12.295 20.890 1.00 27.36 467 ALA A N 1
ATOM 3584 C CA . ALA A 1 467 ? -57.764 12.587 22.253 1.00 27.36 467 ALA A CA 1
ATOM 3585 C C . ALA A 1 467 ? -56.890 13.859 22.302 1.00 27.36 467 ALA A C 1
ATOM 3587 O O . ALA A 1 467 ? -56.246 14.244 21.325 1.00 27.36 467 ALA A O 1
ATOM 3588 N N . SER A 1 468 ? -56.913 14.513 23.460 1.00 25.78 468 SER A N 1
ATOM 3589 C CA . SER A 1 468 ? -56.264 15.788 23.782 1.00 25.78 468 SER A CA 1
ATOM 3590 C C . SER A 1 468 ? -54.743 15.829 23.596 1.00 25.78 468 SER A C 1
ATOM 3592 O O . SER A 1 468 ? -54.068 14.808 23.711 1.00 25.78 468 SER A O 1
ATOM 3594 N N . GLU A 1 469 ? -54.197 17.049 23.513 1.00 33.59 469 GLU A N 1
ATOM 3595 C CA . GLU A 1 469 ? -52.817 17.359 23.917 1.00 33.59 469 GLU A CA 1
ATOM 3596 C C . GLU A 1 469 ? -52.612 17.042 25.415 1.00 33.59 469 GLU A C 1
ATOM 3598 O O . GLU A 1 469 ? -52.675 17.918 26.276 1.00 33.59 469 GLU A O 1
ATOM 3603 N N . ALA A 1 470 ? -52.393 15.767 25.737 1.00 25.55 470 ALA A N 1
ATOM 3604 C CA . ALA A 1 470 ? -51.839 15.340 27.014 1.00 25.55 470 ALA A CA 1
ATOM 3605 C C . ALA A 1 470 ? -50.308 15.338 26.910 1.00 25.55 470 ALA A C 1
ATOM 3607 O O . ALA A 1 470 ? -49.741 14.889 25.913 1.00 25.55 470 ALA A O 1
ATOM 3608 N N . SER A 1 471 ? -49.629 15.856 27.931 1.00 32.84 471 SER A N 1
ATOM 3609 C CA . SER A 1 471 ? -48.172 15.947 27.948 1.00 32.84 471 SER A CA 1
ATOM 3610 C C . SER A 1 471 ? -47.528 14.590 28.242 1.00 32.84 471 SER A C 1
ATOM 3612 O O . SER A 1 471 ? -47.322 14.253 29.406 1.00 32.84 471 SER A O 1
ATOM 3614 N N . ASP A 1 472 ? -47.149 13.857 27.197 1.00 30.75 472 ASP A N 1
ATOM 3615 C CA . ASP A 1 472 ? -46.068 12.870 27.286 1.00 30.75 472 ASP A CA 1
ATOM 3616 C C . ASP A 1 472 ? -45.073 13.099 26.142 1.00 30.75 472 ASP A C 1
ATOM 3618 O O . ASP A 1 472 ? -45.130 12.495 25.069 1.00 30.75 472 ASP A O 1
ATOM 3622 N N . SER A 1 473 ? -44.185 14.075 26.348 1.00 31.83 473 SER A N 1
ATOM 3623 C CA . SER A 1 473 ? -43.118 14.419 25.411 1.00 31.83 473 SER A CA 1
ATOM 3624 C C . SER A 1 473 ? -41.977 13.406 25.509 1.00 31.83 473 SER A C 1
ATOM 3626 O O . SER A 1 473 ? -40.877 13.742 25.948 1.00 31.83 473 SER A O 1
ATOM 3628 N N . GLN A 1 474 ? -42.239 12.170 25.081 1.00 37.97 474 GLN A N 1
ATOM 3629 C CA . GLN A 1 474 ? -41.181 11.220 24.751 1.00 37.97 474 GLN A CA 1
ATOM 3630 C C . GLN A 1 474 ? -40.351 11.826 23.617 1.00 37.97 474 GLN A C 1
ATOM 3632 O O . GLN A 1 474 ? -40.817 11.949 22.482 1.00 37.97 474 GLN A O 1
ATOM 3637 N N . GLU A 1 475 ? -39.137 12.269 23.940 1.00 41.28 475 GLU A N 1
ATOM 3638 C CA . GLU A 1 475 ? -38.236 12.886 22.973 1.00 41.28 475 GLU A CA 1
ATOM 3639 C C . GLU A 1 475 ? -37.940 11.891 21.845 1.00 41.28 475 GLU A C 1
ATOM 3641 O O . GLU A 1 475 ? -37.349 10.831 22.053 1.00 41.28 475 GLU A O 1
ATOM 3646 N N . ILE A 1 476 ? -38.368 12.221 20.623 1.00 43.97 476 ILE A N 1
ATOM 3647 C CA . ILE A 1 476 ? -38.140 11.379 19.445 1.00 43.97 476 ILE A CA 1
ATOM 3648 C C . ILE A 1 476 ? -36.679 11.566 19.004 1.00 43.97 476 ILE A C 1
ATOM 3650 O O . ILE A 1 476 ? -36.384 12.292 18.054 1.00 43.97 476 ILE A O 1
ATOM 3654 N N . PHE A 1 477 ? -35.761 10.905 19.718 1.00 57.69 477 PHE A N 1
ATOM 3655 C CA . PHE A 1 477 ? -34.307 10.956 19.498 1.00 57.69 477 PHE A CA 1
ATOM 3656 C C . PHE A 1 477 ? -33.882 10.548 18.078 1.00 57.69 477 PHE A C 1
ATOM 3658 O O . PHE A 1 477 ? -32.819 10.956 17.613 1.00 57.69 477 PHE A O 1
ATOM 3665 N N . PHE A 1 478 ? -34.706 9.770 17.368 1.00 72.31 478 PHE A N 1
ATOM 3666 C CA . PHE A 1 478 ? -34.441 9.340 15.999 1.00 72.31 478 PHE A CA 1
ATOM 3667 C C . PHE A 1 478 ? -35.628 9.607 15.066 1.00 72.31 478 PHE A C 1
ATOM 3669 O O . PHE A 1 478 ? -36.740 9.127 15.293 1.00 72.31 478 PHE A O 1
ATOM 3676 N N . LYS A 1 479 ? -35.386 10.334 13.967 1.00 81.31 479 LYS A N 1
ATOM 3677 C CA . LYS A 1 479 ? -36.386 10.537 12.912 1.00 81.31 479 LYS A CA 1
ATOM 3678 C C . LYS A 1 479 ? -36.498 9.269 12.048 1.00 81.31 479 LYS A C 1
ATOM 3680 O O . LYS A 1 479 ? -35.500 8.911 11.429 1.00 81.31 479 LYS A O 1
ATOM 3685 N N . PRO A 1 480 ? -37.687 8.649 11.913 1.00 85.81 480 PRO A N 1
ATOM 3686 C CA . PRO A 1 480 ? -37.849 7.434 11.117 1.00 85.81 480 PRO A CA 1
ATOM 3687 C C . PRO A 1 480 ? -37.432 7.615 9.655 1.00 85.81 480 PRO A C 1
ATOM 3689 O O . PRO A 1 480 ? -37.706 8.649 9.038 1.00 85.81 480 PRO A O 1
ATOM 3692 N N . TYR A 1 481 ? -36.827 6.567 9.098 1.00 90.06 481 TYR A N 1
ATOM 3693 C CA . TYR A 1 481 ? -36.495 6.473 7.677 1.00 90.06 481 TYR A CA 1
ATOM 3694 C C . TYR A 1 481 ? -37.762 6.512 6.790 1.00 90.06 481 TYR A C 1
ATOM 3696 O O . TYR A 1 481 ? -38.865 6.212 7.266 1.00 90.06 481 TYR A O 1
ATOM 3704 N N . PRO A 1 482 ? -37.644 6.783 5.475 1.00 91.94 482 PRO A N 1
ATOM 3705 C CA . PRO A 1 482 ? -38.745 6.584 4.532 1.00 91.94 482 PRO A CA 1
ATOM 3706 C C . PRO A 1 482 ? -39.220 5.122 4.496 1.00 91.94 482 PRO A C 1
ATOM 3708 O O . PRO A 1 482 ? -38.438 4.193 4.705 1.00 91.94 482 PRO A O 1
ATOM 3711 N N . ALA A 1 483 ? -40.498 4.892 4.202 1.00 93.31 483 ALA A N 1
ATOM 3712 C CA . ALA A 1 483 ? -40.978 3.551 3.867 1.00 93.31 483 ALA A CA 1
ATOM 3713 C C . ALA A 1 483 ? -40.503 3.164 2.453 1.00 93.31 483 ALA A C 1
ATOM 3715 O O . ALA A 1 483 ? -40.385 4.032 1.585 1.00 93.31 483 ALA A O 1
ATOM 3716 N N . HIS A 1 484 ? -40.255 1.874 2.201 1.00 94.62 484 HIS A N 1
ATOM 3717 C CA . HIS A 1 484 ? -40.086 1.401 0.823 1.00 94.62 484 HIS A CA 1
ATOM 3718 C C . HIS A 1 484 ? -41.411 1.518 0.055 1.00 94.62 484 HIS A C 1
ATOM 3720 O O . HIS A 1 484 ? -42.489 1.327 0.625 1.00 94.62 484 HIS A O 1
ATOM 3726 N N . TRP A 1 485 ? -41.334 1.825 -1.239 1.00 94.00 485 TRP A N 1
ATOM 3727 C CA . TRP A 1 485 ? -42.516 1.923 -2.099 1.00 94.00 485 TRP A CA 1
ATOM 3728 C C . TRP A 1 485 ? -43.199 0.561 -2.286 1.00 94.00 485 TRP A C 1
ATOM 3730 O O . TRP A 1 485 ? -42.549 -0.486 -2.295 1.00 94.00 485 TRP A O 1
ATOM 3740 N N . ARG A 1 486 ? -44.527 0.563 -2.463 1.00 93.94 486 ARG A N 1
ATOM 3741 C CA . ARG A 1 486 ? -45.298 -0.670 -2.691 1.00 93.94 486 ARG A CA 1
ATOM 3742 C C . ARG A 1 486 ? -45.003 -1.238 -4.078 1.00 93.94 486 ARG A C 1
ATOM 3744 O O . ARG A 1 486 ? -44.799 -0.489 -5.030 1.00 93.94 486 ARG A O 1
ATOM 3751 N N . GLN A 1 487 ? -45.073 -2.560 -4.219 1.00 89.88 487 GLN A N 1
ATOM 3752 C CA . GLN A 1 487 ? -44.654 -3.259 -5.438 1.00 89.88 487 GLN A CA 1
ATOM 3753 C C . GLN A 1 487 ? -45.362 -2.771 -6.715 1.00 89.88 487 GLN A C 1
ATOM 3755 O O . GLN A 1 487 ? -44.699 -2.590 -7.726 1.00 89.88 487 GLN A O 1
ATOM 3760 N N . GLY A 1 488 ? -46.655 -2.423 -6.663 1.00 89.69 488 GLY A N 1
ATOM 3761 C CA . GLY A 1 488 ? -47.355 -1.816 -7.808 1.00 89.69 488 GLY A CA 1
ATOM 3762 C C . GLY A 1 488 ? -46.830 -0.427 -8.217 1.00 89.69 488 GLY A C 1
ATOM 3763 O O . GLY A 1 488 ? -46.799 -0.111 -9.404 1.00 89.69 488 GLY A O 1
ATOM 3764 N N . GLN A 1 489 ? -46.356 0.383 -7.261 1.00 91.12 489 GLN A N 1
ATOM 3765 C CA . GLN A 1 489 ? -45.698 1.667 -7.550 1.00 91.12 489 GLN A CA 1
ATOM 3766 C C . GLN A 1 489 ? -44.326 1.437 -8.195 1.00 91.12 489 GLN A C 1
ATOM 3768 O O . GLN A 1 489 ? -43.975 2.130 -9.144 1.00 91.12 489 GLN A O 1
ATOM 3773 N N . LEU A 1 490 ? -43.577 0.440 -7.708 1.00 91.69 490 LEU A N 1
ATOM 3774 C CA . LEU A 1 490 ? -42.286 0.049 -8.277 1.00 91.69 490 LEU A CA 1
ATOM 3775 C C . LEU A 1 490 ? -42.443 -0.474 -9.711 1.00 91.69 490 LEU A C 1
ATOM 3777 O O . LEU A 1 490 ? -41.744 -0.004 -10.600 1.00 91.69 490 LEU A O 1
ATOM 3781 N N . THR A 1 491 ? -43.391 -1.382 -9.967 1.00 90.12 491 THR A N 1
ATOM 3782 C CA . THR A 1 491 ? -43.663 -1.903 -11.317 1.00 90.12 491 THR A CA 1
ATOM 3783 C C . THR A 1 491 ? -44.054 -0.786 -12.285 1.00 90.12 491 THR A C 1
ATOM 3785 O O . THR A 1 491 ? -43.459 -0.690 -13.354 1.00 90.12 491 THR A O 1
ATOM 3788 N N . SER A 1 492 ? -44.984 0.094 -11.898 1.00 90.38 492 SER A N 1
ATOM 3789 C CA . SER A 1 492 ? -45.411 1.224 -12.739 1.00 90.38 492 SER A CA 1
ATOM 3790 C C . SER A 1 492 ? -44.278 2.232 -12.989 1.00 90.38 492 SER A C 1
ATOM 3792 O O . SER A 1 492 ? -44.068 2.658 -14.122 1.00 90.38 492 SER A O 1
ATOM 3794 N N . GLY A 1 493 ? -43.490 2.561 -11.959 1.00 88.75 493 GLY A N 1
ATOM 3795 C CA . GLY A 1 493 ? -42.364 3.494 -12.062 1.00 88.75 493 GLY A CA 1
ATOM 3796 C C . GLY A 1 493 ? -41.173 2.961 -12.866 1.00 88.75 493 GLY A C 1
ATOM 3797 O O . GLY A 1 493 ? -40.468 3.742 -13.499 1.00 88.75 493 GLY A O 1
ATOM 3798 N N . LEU A 1 494 ? -40.956 1.641 -12.873 1.00 90.06 494 LEU A N 1
ATOM 3799 C CA . LEU A 1 494 ? -39.969 0.988 -13.739 1.00 90.06 494 LEU A CA 1
ATOM 3800 C C . LEU A 1 494 ? -40.463 0.921 -15.192 1.00 90.06 494 LEU A C 1
ATOM 3802 O O . LEU A 1 494 ? -39.704 1.226 -16.105 1.00 90.06 494 LEU A O 1
ATOM 3806 N N . GLN A 1 495 ? -41.740 0.589 -15.415 1.00 88.88 495 GLN A N 1
ATOM 3807 C CA . GLN A 1 495 ? -42.347 0.567 -16.755 1.00 88.88 495 GLN A CA 1
ATOM 3808 C C . GLN A 1 495 ? -42.408 1.956 -17.413 1.00 88.88 495 GLN A C 1
ATOM 3810 O O . GLN A 1 495 ? -42.346 2.046 -18.635 1.00 88.88 495 GLN A O 1
ATOM 3815 N N . SER A 1 496 ? -42.504 3.033 -16.628 1.00 87.38 496 SER A N 1
ATOM 3816 C CA . SER A 1 496 ? -42.477 4.415 -17.127 1.00 87.38 496 SER A CA 1
ATOM 3817 C C . SER A 1 496 ? -41.070 5.016 -17.268 1.00 87.38 496 SER A C 1
ATOM 3819 O O . SER A 1 496 ? -40.943 6.145 -17.739 1.00 87.38 496 SER A O 1
ATOM 3821 N N . GLY A 1 497 ? -40.017 4.314 -16.828 1.00 83.38 497 GLY A N 1
ATOM 3822 C CA . GLY A 1 497 ? -38.647 4.840 -16.783 1.00 83.38 497 GLY A CA 1
ATOM 3823 C C . GLY A 1 497 ? -38.412 5.960 -15.753 1.00 83.38 497 GLY A C 1
ATOM 3824 O O . GLY A 1 497 ? -37.355 6.593 -15.767 1.00 83.38 497 GLY A O 1
ATOM 3825 N N . GLN A 1 498 ? -39.372 6.223 -14.854 1.00 87.12 498 GLN A N 1
ATOM 3826 C CA . GLN A 1 498 ? -39.207 7.163 -13.734 1.00 87.12 498 GLN A CA 1
ATOM 3827 C C . GLN A 1 498 ? -38.220 6.624 -12.691 1.00 87.12 498 GLN A C 1
ATOM 3829 O O . GLN A 1 498 ? -37.440 7.388 -12.116 1.00 87.12 498 GLN A O 1
ATOM 3834 N N . LEU A 1 499 ? -38.272 5.314 -12.446 1.00 92.69 499 LEU A N 1
ATOM 3835 C CA . LEU A 1 499 ? -37.388 4.599 -11.536 1.00 92.69 499 LEU A CA 1
ATOM 3836 C C . LEU A 1 499 ? -36.296 3.870 -12.316 1.00 92.69 499 LEU A C 1
ATOM 3838 O O . LEU A 1 499 ? -36.545 3.321 -13.387 1.00 92.69 499 LEU A O 1
ATOM 3842 N N . LEU A 1 500 ? -35.099 3.821 -11.738 1.00 93.12 500 LEU A N 1
ATOM 3843 C CA . LEU A 1 500 ? -33.963 3.062 -12.263 1.00 93.12 500 LEU A CA 1
ATOM 3844 C C . LEU A 1 500 ? -33.513 2.001 -11.257 1.00 93.12 500 LEU A C 1
ATOM 3846 O O . LEU A 1 500 ? -33.756 2.141 -10.058 1.00 93.12 500 LEU A O 1
ATOM 3850 N N . VAL A 1 501 ? -32.846 0.952 -11.742 1.00 94.50 501 VAL A N 1
ATOM 3851 C CA . VAL A 1 501 ? -32.255 -0.111 -10.915 1.00 94.50 501 VAL A CA 1
ATOM 3852 C C . VAL A 1 501 ? -30.744 -0.068 -11.070 1.00 94.50 501 VAL A C 1
ATOM 3854 O O . VAL A 1 501 ? -30.261 -0.101 -12.195 1.00 94.50 501 VAL A O 1
ATOM 3857 N N . GLY A 1 502 ? -30.007 -0.044 -9.966 1.00 93.44 502 GLY A N 1
ATOM 3858 C CA . GLY A 1 502 ? -28.548 -0.015 -9.999 1.00 93.44 502 GLY A CA 1
ATOM 3859 C C . GLY A 1 502 ? -27.910 -0.608 -8.752 1.00 93.44 502 GLY A C 1
ATOM 3860 O O . GLY A 1 502 ? -28.598 -0.950 -7.791 1.00 93.44 502 GLY A O 1
ATOM 3861 N N . GLU A 1 503 ? -26.592 -0.727 -8.779 1.00 94.50 503 GLU A N 1
ATOM 3862 C CA . GLU A 1 503 ? -25.770 -1.201 -7.665 1.00 94.50 503 GLU A CA 1
ATOM 3863 C C . GLU A 1 503 ? -25.288 -0.009 -6.832 1.00 94.50 503 GLU A C 1
ATOM 3865 O O . GLU A 1 503 ? -24.731 0.943 -7.379 1.00 94.50 503 GLU A O 1
ATOM 3870 N N . LEU A 1 504 ? -25.514 -0.044 -5.517 1.00 93.44 504 LEU A N 1
ATOM 3871 C CA . LEU A 1 504 ? -25.033 0.974 -4.584 1.00 93.44 504 LEU A CA 1
ATOM 3872 C C . LEU A 1 504 ? -23.577 0.708 -4.183 1.00 93.44 504 LEU A C 1
ATOM 3874 O O . LEU A 1 504 ? -23.287 -0.297 -3.541 1.00 93.44 504 LEU A O 1
ATOM 3878 N N . ARG A 1 505 ? -22.696 1.669 -4.463 1.00 89.50 505 ARG A N 1
ATOM 3879 C CA . ARG A 1 505 ? -21.311 1.723 -3.978 1.00 89.50 505 ARG A CA 1
ATOM 3880 C C . ARG A 1 505 ? -21.179 2.877 -2.987 1.00 89.50 505 ARG A C 1
ATOM 3882 O O . ARG A 1 505 ? -21.380 4.040 -3.348 1.00 89.50 505 ARG A O 1
ATOM 3889 N N . GLN A 1 506 ? -20.910 2.572 -1.723 1.00 87.44 506 GLN A N 1
ATOM 3890 C CA . GLN A 1 506 ? -20.655 3.581 -0.692 1.00 87.44 506 GLN A CA 1
ATOM 3891 C C . GLN A 1 506 ? -19.212 4.083 -0.781 1.00 87.44 506 GLN A C 1
ATOM 3893 O O . GLN A 1 506 ? -18.305 3.306 -1.071 1.00 87.44 506 GLN A O 1
ATOM 3898 N N . MET A 1 507 ? -18.981 5.364 -0.481 1.00 78.75 507 MET A N 1
ATOM 3899 C CA . MET A 1 507 ? -17.602 5.845 -0.335 1.00 78.75 507 MET A CA 1
ATOM 3900 C C . MET A 1 507 ? -16.985 5.327 0.962 1.00 78.75 507 MET A C 1
ATOM 3902 O O . MET A 1 507 ? -17.680 5.209 1.979 1.00 78.75 507 MET A O 1
ATOM 3906 N N . LEU A 1 508 ? -15.674 5.070 0.935 1.00 69.75 508 LEU A N 1
ATOM 3907 C CA . LEU A 1 508 ? -14.898 4.772 2.137 1.00 69.75 508 LEU A CA 1
ATOM 3908 C C . LEU A 1 508 ? -15.181 5.823 3.219 1.00 69.75 508 LEU A C 1
ATOM 3910 O O . LEU A 1 508 ? -15.409 6.998 2.937 1.00 69.75 508 LEU A O 1
ATOM 3914 N N . ASN A 1 509 ? -15.197 5.400 4.483 1.00 71.25 509 ASN A N 1
ATOM 3915 C CA . ASN A 1 509 ? -15.422 6.295 5.622 1.00 71.25 509 ASN A CA 1
ATOM 3916 C C . ASN A 1 509 ? -16.779 7.036 5.633 1.00 71.25 509 ASN A C 1
ATOM 3918 O O . ASN A 1 509 ? -16.991 7.899 6.494 1.00 71.25 509 ASN A O 1
ATOM 3922 N N . SER A 1 510 ? -17.742 6.666 4.768 1.00 78.88 510 SER A N 1
ATOM 3923 C CA . SER A 1 510 ? -19.084 7.259 4.748 1.00 78.88 510 SER A CA 1
ATOM 3924 C C . SER A 1 510 ? -20.245 6.258 4.761 1.00 78.88 510 SER A C 1
ATOM 3926 O O . SER A 1 510 ? -20.436 5.423 3.879 1.00 78.88 510 SER A O 1
ATOM 3928 N N . ARG A 1 511 ? -21.123 6.450 5.752 1.00 82.62 511 ARG A N 1
ATOM 3929 C CA . ARG A 1 511 ? -22.395 5.726 5.937 1.00 82.62 511 ARG A CA 1
ATOM 3930 C C . ARG A 1 511 ? -23.592 6.404 5.259 1.00 82.62 511 ARG A C 1
ATOM 3932 O O . ARG A 1 511 ? -24.703 5.881 5.302 1.00 82.62 511 ARG A O 1
ATOM 3939 N N . THR A 1 512 ? -23.408 7.615 4.728 1.00 84.19 512 THR A N 1
ATOM 3940 C CA . THR A 1 512 ? -24.505 8.463 4.219 1.00 84.19 512 THR A CA 1
ATOM 3941 C C . THR A 1 512 ? -24.287 8.984 2.802 1.00 84.19 512 THR A C 1
ATOM 3943 O O . THR A 1 512 ? -25.171 9.656 2.276 1.00 84.19 512 THR A O 1
ATOM 3946 N N . LEU A 1 513 ? -23.151 8.658 2.180 1.00 84.19 513 LEU A N 1
ATOM 3947 C CA . LEU A 1 513 ? -22.748 9.143 0.865 1.00 84.19 513 LEU A CA 1
ATOM 3948 C C . LEU A 1 513 ? -22.309 7.966 -0.012 1.00 84.19 513 LEU A C 1
ATOM 3950 O O . LEU A 1 513 ? -21.490 7.145 0.405 1.00 84.19 513 LEU A O 1
ATOM 3954 N N . GLY A 1 514 ? -22.845 7.894 -1.224 1.00 87.50 514 GLY A N 1
ATOM 3955 C CA . GLY A 1 514 ? -22.534 6.831 -2.173 1.00 87.50 514 GLY A CA 1
ATOM 3956 C C . GLY A 1 514 ? -23.041 7.138 -3.575 1.00 87.50 514 GLY A C 1
ATOM 3957 O O . GLY A 1 514 ? -23.756 8.116 -3.809 1.00 87.50 514 GLY A O 1
ATOM 3958 N N . VAL A 1 515 ? -22.668 6.283 -4.516 1.00 88.50 515 VAL A N 1
ATOM 3959 C CA . VAL A 1 515 ? -23.074 6.352 -5.917 1.00 88.50 515 VAL A CA 1
ATOM 3960 C C . VAL A 1 515 ? -23.820 5.076 -6.275 1.00 88.50 515 VAL A C 1
ATOM 3962 O O . VAL A 1 515 ? -23.379 3.981 -5.944 1.00 88.50 515 VAL A O 1
ATOM 3965 N N . VAL A 1 516 ? -24.948 5.211 -6.966 1.00 91.38 516 VAL A N 1
ATOM 3966 C CA . VAL A 1 516 ? -25.643 4.087 -7.593 1.00 91.38 516 VAL A CA 1
ATOM 3967 C C . VAL A 1 516 ? -25.261 4.051 -9.066 1.00 91.38 516 VAL A C 1
ATOM 3969 O O . VAL A 1 516 ? -25.586 4.984 -9.804 1.00 91.38 516 VAL A O 1
ATOM 3972 N N . TYR A 1 517 ? -24.570 2.993 -9.488 1.00 87.56 517 TYR A N 1
ATOM 3973 C CA . TYR A 1 517 ? -24.283 2.741 -10.900 1.00 87.56 517 TYR A CA 1
ATOM 3974 C C . TYR A 1 517 ? -25.491 2.056 -11.545 1.00 87.56 517 TYR A C 1
ATOM 3976 O O . TYR A 1 517 ? -25.911 0.983 -11.106 1.00 87.56 517 TYR A O 1
ATOM 3984 N N . VAL A 1 518 ? -26.062 2.687 -12.571 1.00 87.56 518 VAL A N 1
ATOM 3985 C CA . VAL A 1 518 ? -27.166 2.148 -13.370 1.00 87.56 518 VAL A CA 1
ATOM 3986 C C . VAL A 1 518 ? -26.639 1.839 -14.778 1.00 87.56 518 VAL A C 1
ATOM 3988 O O . VAL A 1 518 ? -26.207 2.775 -15.455 1.00 87.56 518 VAL A O 1
ATOM 3991 N N . PRO A 1 519 ? -26.714 0.580 -15.254 1.00 77.19 519 PRO A N 1
ATOM 3992 C CA . PRO A 1 519 ? -26.415 0.240 -16.646 1.00 77.19 519 PRO A CA 1
ATOM 3993 C C . PRO A 1 519 ? -27.178 1.140 -17.629 1.00 77.19 519 PRO A C 1
ATOM 3995 O O . PRO A 1 519 ? -28.319 1.520 -17.364 1.00 77.19 519 PRO A O 1
ATOM 3998 N N . ASP A 1 520 ? -26.533 1.526 -18.730 1.00 74.19 520 ASP A N 1
ATOM 3999 C CA . ASP A 1 520 ? -27.053 2.414 -19.788 1.00 74.19 520 ASP A CA 1
ATOM 4000 C C . ASP A 1 520 ? -27.438 3.854 -19.363 1.00 74.19 520 ASP A C 1
ATOM 4002 O O . ASP A 1 520 ? -27.693 4.704 -20.218 1.00 74.19 520 ASP A O 1
ATOM 4006 N N . ALA A 1 521 ? -27.483 4.171 -18.061 1.00 76.88 521 ALA A N 1
ATOM 4007 C CA . ALA A 1 521 ? -27.903 5.479 -17.536 1.00 76.88 521 ALA A CA 1
ATOM 4008 C C . ALA A 1 521 ? -26.866 6.175 -16.632 1.00 76.88 521 ALA A C 1
ATOM 4010 O O . ALA A 1 521 ? -27.071 7.336 -16.264 1.00 76.88 521 ALA A O 1
ATOM 4011 N N . GLY A 1 522 ? -25.767 5.498 -16.293 1.00 81.00 522 GLY A N 1
ATOM 4012 C CA . GLY A 1 522 ? -24.617 6.053 -15.583 1.00 81.00 522 GLY A CA 1
ATOM 4013 C C . GLY A 1 522 ? -24.774 6.159 -14.061 1.00 81.00 522 GLY A C 1
ATOM 4014 O O . GLY A 1 522 ? -25.558 5.458 -13.422 1.00 81.00 522 GLY A O 1
ATOM 4015 N N . GLU A 1 523 ? -23.964 7.035 -13.465 1.00 82.88 523 GLU A N 1
ATOM 4016 C CA . GLU A 1 523 ? -23.784 7.155 -12.015 1.00 82.88 523 GLU A CA 1
ATOM 4017 C C . GLU A 1 523 ? -24.695 8.216 -11.366 1.00 82.88 523 GLU A C 1
ATOM 4019 O O . GLU A 1 523 ? -24.661 9.395 -11.728 1.00 82.88 523 GLU A O 1
ATOM 4024 N N . PHE A 1 524 ? -25.446 7.819 -10.333 1.00 86.81 524 PHE A N 1
ATOM 4025 C CA . PHE A 1 524 ? -26.345 8.691 -9.567 1.00 86.81 524 PHE A CA 1
ATOM 4026 C C . PHE A 1 524 ? -25.878 8.880 -8.120 1.00 86.81 524 PHE A C 1
ATOM 4028 O O . PHE A 1 524 ? -25.648 7.916 -7.396 1.00 86.81 524 PHE A O 1
ATOM 4035 N N . LEU A 1 525 ? -25.792 10.131 -7.669 1.00 86.56 525 LEU A N 1
ATOM 4036 C CA . LEU A 1 525 ? -25.371 10.503 -6.318 1.00 86.56 525 LEU A CA 1
ATOM 4037 C C . LEU A 1 525 ? -26.494 10.302 -5.288 1.00 86.56 525 LEU A C 1
ATOM 4039 O O . LEU A 1 525 ? -27.546 10.940 -5.388 1.00 86.56 525 LEU A O 1
ATOM 4043 N N . ILE A 1 526 ? -26.231 9.509 -4.248 1.00 88.75 526 ILE A N 1
ATOM 4044 C CA . ILE A 1 526 ? -27.069 9.378 -3.049 1.00 88.75 526 ILE A CA 1
ATOM 4045 C C . ILE A 1 526 ? -26.361 10.070 -1.874 1.00 88.75 526 ILE A C 1
ATOM 4047 O O . ILE A 1 526 ? -25.195 9.799 -1.597 1.00 88.75 526 ILE A O 1
ATOM 4051 N N . SER A 1 527 ? -27.055 10.988 -1.195 1.00 85.12 527 SER A N 1
ATOM 4052 C CA . SER A 1 527 ? -26.496 11.850 -0.138 1.00 85.12 527 SER A CA 1
ATOM 4053 C C . SER A 1 527 ? -27.498 12.033 1.007 1.00 85.12 527 SER A C 1
ATOM 4055 O O . SER A 1 527 ? -28.659 12.399 0.793 1.00 85.12 527 SER A O 1
ATOM 4057 N N . GLY A 1 528 ? -27.046 11.776 2.234 1.00 83.00 528 GLY A N 1
ATOM 4058 C CA . GLY A 1 528 ? -27.826 11.822 3.465 1.00 83.00 528 GLY A CA 1
ATOM 4059 C C . GLY A 1 528 ? -28.542 10.510 3.821 1.00 83.00 528 GLY A C 1
ATOM 4060 O O . GLY A 1 528 ? -29.118 9.816 2.984 1.00 83.00 528 GLY A O 1
ATOM 4061 N N . GLN A 1 529 ? -28.601 10.218 5.126 1.00 85.06 529 GLN A N 1
ATOM 4062 C CA . GLN A 1 529 ? -29.174 8.999 5.727 1.00 85.06 529 GLN A CA 1
ATOM 4063 C C . GLN A 1 529 ? -30.586 8.625 5.221 1.00 85.06 529 GLN A C 1
ATOM 4065 O O . GLN A 1 529 ? -30.894 7.445 5.063 1.00 85.06 529 GLN A O 1
ATOM 4070 N N . ASN A 1 530 ? -31.442 9.612 4.932 1.00 88.38 530 ASN A N 1
ATOM 4071 C CA . ASN A 1 530 ? -32.787 9.362 4.398 1.00 88.38 530 ASN A CA 1
ATOM 4072 C C . ASN A 1 530 ? -32.795 8.994 2.907 1.00 88.38 530 ASN A C 1
ATOM 4074 O O . ASN A 1 530 ? -33.661 8.223 2.506 1.00 88.38 530 ASN A O 1
ATOM 4078 N N . ALA A 1 531 ? -31.853 9.503 2.105 1.00 90.06 531 ALA A N 1
ATOM 4079 C CA . ALA A 1 531 ? -31.734 9.145 0.690 1.00 90.06 531 ALA A CA 1
ATOM 4080 C C . ALA A 1 531 ? -31.114 7.751 0.511 1.00 90.06 531 ALA A C 1
ATOM 4082 O O . ALA A 1 531 ? -31.500 7.027 -0.402 1.00 90.06 531 ALA A O 1
ATOM 4083 N N . MET A 1 532 ? -30.221 7.358 1.430 1.00 91.31 532 MET A N 1
ATOM 4084 C CA . MET A 1 532 ? -29.698 5.990 1.546 1.00 91.31 532 MET A CA 1
ATOM 4085 C C . MET A 1 532 ? -30.777 4.967 1.945 1.00 91.31 532 MET A C 1
ATOM 4087 O O . MET A 1 532 ? -30.666 3.795 1.608 1.00 91.31 532 MET A O 1
ATOM 4091 N N . ASN A 1 533 ? -31.824 5.392 2.666 1.00 93.81 533 ASN A N 1
ATOM 4092 C CA . ASN A 1 533 ? -33.034 4.610 2.972 1.00 93.81 533 ASN A CA 1
ATOM 4093 C C . ASN A 1 533 ? -32.783 3.156 3.451 1.00 93.81 533 ASN A C 1
ATOM 4095 O O . ASN A 1 533 ? -33.448 2.219 3.010 1.00 93.81 533 ASN A O 1
ATOM 4099 N N . ARG A 1 534 ? -31.832 2.975 4.384 1.00 93.38 534 ARG A N 1
ATOM 4100 C CA . ARG A 1 534 ? -31.388 1.677 4.949 1.00 93.38 534 ARG A CA 1
ATOM 4101 C C . ARG A 1 534 ? -30.678 0.724 3.968 1.00 93.38 534 ARG A C 1
ATOM 4103 O O . ARG A 1 534 ? -30.490 -0.446 4.315 1.00 93.38 534 ARG A O 1
ATOM 4110 N N . ALA A 1 535 ? -30.303 1.168 2.771 1.00 94.25 535 ALA A N 1
ATOM 4111 C CA . ALA A 1 535 ? -29.419 0.408 1.889 1.00 94.25 535 ALA A CA 1
ATOM 4112 C C . ALA A 1 535 ? -27.971 0.403 2.416 1.00 94.25 535 ALA A C 1
ATOM 4114 O O . ALA A 1 535 ? -27.597 1.276 3.203 1.00 94.25 535 ALA A O 1
ATOM 4115 N N . VAL A 1 536 ? -27.190 -0.591 1.997 1.00 92.75 536 VAL A N 1
ATOM 4116 C CA . VAL A 1 536 ? -25.756 -0.742 2.297 1.00 92.75 536 VAL A CA 1
ATOM 4117 C C . VAL A 1 536 ? -24.959 -1.061 1.030 1.00 92.75 536 VAL A C 1
ATOM 4119 O O . VAL A 1 536 ? -25.527 -1.409 -0.004 1.00 92.75 536 VAL A O 1
ATOM 4122 N N . ASP A 1 537 ? -23.642 -0.933 1.120 1.00 91.25 537 ASP A N 1
ATOM 4123 C CA . ASP A 1 537 ? -22.674 -1.220 0.064 1.00 91.25 537 ASP A CA 1
ATOM 4124 C C . ASP A 1 537 ? -22.895 -2.596 -0.608 1.00 91.25 537 ASP A C 1
ATOM 4126 O O . ASP A 1 537 ? -23.025 -3.630 0.055 1.00 91.25 537 ASP A O 1
ATOM 4130 N N . GLY A 1 538 ? -22.971 -2.600 -1.940 1.00 90.00 538 GLY A N 1
ATOM 4131 C CA . GLY A 1 538 ? -23.294 -3.765 -2.769 1.00 90.00 538 GLY A CA 1
ATOM 4132 C C . GLY A 1 538 ? -24.790 -4.096 -2.904 1.00 90.00 538 GLY A C 1
ATOM 4133 O O . GLY A 1 538 ? -25.135 -5.044 -3.611 1.00 90.00 538 GLY A O 1
ATOM 4134 N N . ASP A 1 539 ? -25.708 -3.367 -2.255 1.00 94.69 539 ASP A N 1
ATOM 4135 C CA . ASP A 1 539 ? -27.146 -3.572 -2.474 1.00 94.69 539 ASP A CA 1
ATOM 4136 C C . ASP A 1 539 ? -27.548 -3.209 -3.914 1.00 94.69 539 ASP A C 1
ATOM 4138 O O . ASP A 1 539 ? -27.226 -2.131 -4.420 1.00 94.69 539 ASP A O 1
ATOM 4142 N N . ILE A 1 540 ? -28.369 -4.056 -4.545 1.00 95.75 540 ILE A N 1
ATOM 4143 C CA . ILE A 1 540 ? -29.072 -3.681 -5.776 1.00 95.75 540 ILE A CA 1
ATOM 4144 C C . ILE A 1 540 ? -30.331 -2.920 -5.375 1.00 95.75 540 ILE A C 1
ATOM 4146 O O . ILE A 1 540 ? -31.260 -3.481 -4.782 1.00 95.75 540 ILE A O 1
ATOM 4150 N N . VAL A 1 541 ? -30.372 -1.637 -5.708 1.00 96.62 541 VAL A N 1
ATOM 4151 C CA . VAL A 1 541 ? -31.366 -0.668 -5.244 1.00 96.62 541 VAL A CA 1
ATOM 4152 C C . VAL A 1 541 ? -32.212 -0.126 -6.391 1.00 96.62 541 VAL A C 1
ATOM 4154 O O . VAL A 1 541 ? -31.831 -0.178 -7.559 1.00 96.62 541 VAL A O 1
ATOM 4157 N N . ILE A 1 542 ? -33.390 0.392 -6.048 1.00 96.25 542 ILE A N 1
ATOM 4158 C CA . ILE A 1 542 ? -34.279 1.113 -6.959 1.00 96.25 542 ILE A CA 1
ATOM 4159 C C . ILE A 1 542 ? -34.261 2.584 -6.554 1.00 96.25 542 ILE A C 1
ATOM 4161 O O . ILE A 1 542 ? -34.522 2.904 -5.390 1.00 96.25 542 ILE A O 1
ATOM 4165 N N . ILE A 1 543 ? -33.962 3.470 -7.503 1.00 95.06 543 ILE A N 1
ATOM 4166 C CA . ILE A 1 543 ? -33.780 4.905 -7.267 1.00 95.06 543 ILE A CA 1
ATOM 4167 C C . ILE A 1 543 ? -34.810 5.763 -8.005 1.00 95.06 543 ILE A C 1
ATOM 4169 O O . ILE A 1 543 ? -35.208 5.451 -9.127 1.00 95.06 543 ILE A O 1
ATOM 4173 N N . GLU A 1 544 ? -35.186 6.884 -7.389 1.00 93.69 544 GLU A N 1
ATOM 4174 C CA . GLU A 1 544 ? -35.914 7.991 -8.017 1.00 93.69 544 GLU A CA 1
ATOM 4175 C C . GLU A 1 544 ? -34.978 9.199 -8.193 1.00 93.69 544 GLU A C 1
ATOM 4177 O O . GLU A 1 544 ? -34.241 9.570 -7.274 1.00 93.69 544 GLU A O 1
ATOM 4182 N N . LYS A 1 545 ? -35.003 9.829 -9.375 1.00 88.38 545 LYS A N 1
ATOM 4183 C CA . LYS A 1 545 ? -34.172 11.001 -9.703 1.00 88.38 545 LYS A CA 1
ATOM 4184 C C . LYS A 1 545 ? -34.692 12.253 -8.982 1.00 88.38 545 LYS A C 1
ATOM 4186 O O . LYS A 1 545 ? -35.845 12.641 -9.162 1.00 88.38 545 LYS A O 1
ATOM 4191 N N . LEU A 1 546 ? -33.836 12.923 -8.207 1.00 82.88 546 LEU A N 1
ATOM 4192 C CA . LEU A 1 546 ? -34.193 14.148 -7.480 1.00 82.88 546 LEU A CA 1
ATOM 4193 C C . LEU A 1 546 ? -34.204 15.370 -8.405 1.00 82.88 546 LEU A C 1
ATOM 4195 O O . LEU A 1 546 ? -33.420 15.467 -9.353 1.00 82.88 546 LEU A O 1
ATOM 4199 N N . ARG A 1 547 ? -35.045 16.367 -8.101 1.00 74.69 547 ARG A N 1
ATOM 4200 C CA . ARG A 1 547 ? -35.071 17.619 -8.873 1.00 74.69 547 ARG A CA 1
ATOM 4201 C C . ARG A 1 547 ? -33.835 18.464 -8.554 1.00 74.69 547 ARG A C 1
ATOM 4203 O O . ARG A 1 547 ? -33.337 18.479 -7.428 1.00 74.69 547 ARG A O 1
ATOM 4210 N N . ALA A 1 548 ? -33.356 19.232 -9.534 1.00 61.22 548 ALA A N 1
ATOM 4211 C CA . ALA A 1 548 ? -32.101 19.989 -9.430 1.00 61.22 548 ALA A CA 1
ATOM 4212 C C . ALA A 1 548 ? -32.049 20.995 -8.254 1.00 61.22 548 ALA A C 1
ATOM 4214 O O . ALA A 1 548 ? -30.971 21.299 -7.743 1.00 61.22 548 ALA A O 1
ATOM 4215 N N . SER A 1 549 ? -33.200 21.493 -7.793 1.00 56.69 549 SER A N 1
ATOM 4216 C CA . SER A 1 549 ? -33.327 22.339 -6.596 1.00 56.69 549 SER A CA 1
ATOM 4217 C C . SER A 1 549 ? -33.073 21.571 -5.291 1.00 56.69 549 SER A C 1
ATOM 4219 O O . SER A 1 549 ? -32.414 22.079 -4.384 1.00 56.69 549 SER A O 1
ATOM 4221 N N . GLU A 1 550 ? -33.545 20.331 -5.201 1.00 61.56 550 GLU A N 1
ATOM 4222 C CA . GLU A 1 550 ? -33.401 19.454 -4.034 1.00 61.56 550 GLU A CA 1
ATOM 4223 C C . GLU A 1 550 ? -31.972 18.899 -3.956 1.00 61.56 550 GLU A C 1
ATOM 4225 O O . GLU A 1 550 ? -31.340 18.948 -2.897 1.00 61.56 550 GLU A O 1
ATOM 4230 N N . ALA A 1 551 ? -31.413 18.526 -5.112 1.00 58.56 551 ALA A N 1
ATOM 4231 C CA . ALA A 1 551 ? -30.024 18.103 -5.301 1.00 58.56 551 ALA A CA 1
ATOM 4232 C C . ALA A 1 551 ? -28.971 19.161 -4.897 1.00 58.56 551 ALA A C 1
ATOM 4234 O O . ALA A 1 551 ? -27.817 18.818 -4.623 1.00 58.56 551 ALA A O 1
ATOM 4235 N N . LYS A 1 552 ? -29.343 20.451 -4.864 1.00 53.56 552 LYS A N 1
ATOM 4236 C CA . LYS A 1 552 ? -28.498 21.544 -4.342 1.00 53.56 552 LYS A CA 1
ATOM 4237 C C . LYS A 1 552 ? -28.638 21.744 -2.829 1.00 53.56 552 LYS A C 1
ATOM 4239 O O . LYS A 1 552 ? -27.705 22.241 -2.200 1.00 53.56 552 LYS A O 1
ATOM 4244 N N . ARG A 1 553 ? -29.767 21.351 -2.225 1.00 53.50 553 ARG A N 1
ATOM 4245 C CA . ARG A 1 553 ? -29.994 21.474 -0.773 1.00 53.50 553 ARG A CA 1
ATOM 4246 C C . ARG A 1 553 ? -29.256 20.391 0.018 1.00 53.50 553 ARG A C 1
ATOM 4248 O O . ARG A 1 553 ? -28.641 20.733 1.021 1.00 53.50 553 ARG A O 1
ATOM 4255 N N . GLY A 1 554 ? -29.283 19.136 -0.446 1.00 51.91 554 GLY A N 1
ATOM 4256 C CA . GLY A 1 554 ? -28.611 18.006 0.218 1.00 51.91 554 GLY A CA 1
ATOM 4257 C C . GLY A 1 554 ? -27.099 18.212 0.359 1.00 51.91 554 GLY A C 1
ATOM 4258 O O . GLY A 1 554 ? -26.598 18.330 1.477 1.00 51.91 554 GLY A O 1
ATOM 4259 N N . ARG A 1 555 ? -26.398 18.396 -0.773 1.00 53.78 555 ARG A N 1
ATOM 4260 C CA . ARG A 1 555 ? -24.939 18.632 -0.825 1.00 53.78 555 ARG A CA 1
ATOM 4261 C C . ARG A 1 555 ? -24.470 19.729 0.145 1.00 53.78 555 ARG A C 1
ATOM 4263 O O . ARG A 1 555 ? -23.531 19.525 0.907 1.00 53.78 555 ARG A O 1
ATOM 4270 N N . ARG A 1 556 ? -25.169 20.872 0.199 1.00 46.38 556 ARG A N 1
ATOM 4271 C CA . ARG A 1 556 ? -24.816 22.010 1.078 1.00 46.38 556 ARG A CA 1
ATOM 4272 C C . ARG A 1 556 ? -25.025 21.740 2.579 1.00 46.38 556 ARG A C 1
ATOM 4274 O O . ARG A 1 556 ? -24.579 22.543 3.399 1.00 46.38 556 ARG A O 1
ATOM 4281 N N . GLN A 1 557 ? -25.730 20.669 2.944 1.00 48.03 557 GLN A N 1
ATOM 4282 C CA . GLN A 1 557 ? -26.050 20.327 4.329 1.00 48.03 557 GLN A CA 1
ATOM 4283 C C . GLN A 1 557 ? -25.080 19.284 4.911 1.00 48.03 557 GLN A C 1
ATOM 4285 O O . GLN A 1 557 ? -24.666 19.446 6.057 1.00 48.03 557 GLN A O 1
ATOM 4290 N N . GLU A 1 558 ? -24.635 18.289 4.130 1.00 49.25 558 GLU A N 1
ATOM 4291 C CA . GLU A 1 558 ? -23.585 17.345 4.568 1.00 49.25 558 GLU A CA 1
ATOM 4292 C C . GLU A 1 558 ? -22.203 18.008 4.679 1.00 49.25 558 GLU A C 1
ATOM 4294 O O . GLU A 1 558 ? -21.534 17.811 5.692 1.00 49.25 558 GLU A O 1
ATOM 4299 N N . LEU A 1 559 ? -21.845 18.907 3.747 1.00 48.06 559 LEU A N 1
ATOM 4300 C CA . LEU A 1 559 ? -20.614 19.729 3.777 1.00 48.06 559 LEU A CA 1
ATOM 4301 C C . LEU A 1 559 ? -20.422 20.576 5.054 1.00 48.06 559 LEU A C 1
ATOM 4303 O O . LEU A 1 559 ? -19.368 21.174 5.252 1.00 48.06 559 LEU A O 1
ATOM 4307 N N . LYS A 1 560 ? -21.448 20.681 5.908 1.00 39.78 560 LYS A N 1
ATOM 4308 C CA . LYS A 1 560 ? -21.401 21.383 7.200 1.00 39.78 560 LYS A CA 1
ATOM 4309 C C . LYS A 1 560 ? -21.529 20.463 8.417 1.00 39.78 560 LYS A C 1
ATOM 4311 O O . LYS A 1 560 ? -21.395 20.946 9.537 1.00 39.78 560 LYS A O 1
ATOM 4316 N N . GLY A 1 561 ? -21.859 19.187 8.216 1.00 38.62 561 GLY A N 1
ATOM 4317 C CA . GLY A 1 561 ? -22.207 18.250 9.289 1.00 38.62 561 GLY A CA 1
ATOM 4318 C C . GLY A 1 561 ? -21.037 17.407 9.793 1.00 38.62 561 GLY A C 1
ATOM 4319 O O . GLY A 1 561 ? -21.019 17.033 10.963 1.00 38.62 561 GLY A O 1
ATOM 4320 N N . LYS A 1 562 ? -20.057 17.120 8.931 1.00 39.75 562 LYS A N 1
ATOM 4321 C CA . LYS A 1 562 ? -18.809 16.429 9.278 1.00 39.75 562 LYS A CA 1
ATOM 4322 C C . LYS A 1 562 ? -17.659 16.991 8.451 1.00 39.75 562 LYS A C 1
ATOM 4324 O O . LYS A 1 562 ? -17.827 17.230 7.259 1.00 39.75 562 LYS A O 1
ATOM 4329 N N . ALA A 1 563 ? -16.483 17.105 9.061 1.00 34.03 563 ALA A N 1
ATOM 4330 C CA . ALA A 1 563 ? -15.244 17.094 8.299 1.00 34.03 563 ALA A CA 1
ATOM 4331 C C . ALA A 1 563 ? -15.022 15.658 7.797 1.00 34.03 563 ALA A C 1
ATOM 4333 O O . ALA A 1 563 ? -14.683 14.770 8.581 1.00 34.03 563 ALA A O 1
ATOM 4334 N N . LEU A 1 564 ? -15.273 15.424 6.508 1.00 43.62 564 LEU A N 1
ATOM 4335 C CA . LEU A 1 564 ? -14.719 14.265 5.809 1.00 43.62 564 LEU A CA 1
ATOM 4336 C C . LEU A 1 564 ? -13.193 14.410 5.869 1.00 43.62 564 LEU A C 1
ATOM 4338 O O . LEU A 1 564 ? -12.673 15.485 5.574 1.00 43.62 564 LEU A O 1
ATOM 4342 N N . LYS A 1 565 ? -12.493 13.380 6.361 1.00 38.38 565 LYS A N 1
ATOM 4343 C CA . LYS A 1 565 ? -11.042 13.463 6.614 1.00 38.38 565 LYS A CA 1
ATOM 4344 C C . LYS A 1 565 ? -10.227 13.555 5.323 1.00 38.38 565 LYS A C 1
ATOM 4346 O O . LYS A 1 565 ? -9.173 14.181 5.334 1.00 38.38 565 LYS A O 1
ATOM 4351 N N . ASP A 1 566 ? -10.756 13.003 4.237 1.00 41.06 566 ASP A N 1
ATOM 4352 C CA . ASP A 1 566 ? -10.196 13.093 2.896 1.00 41.06 566 ASP A CA 1
ATOM 4353 C C . ASP A 1 566 ? -11.076 14.001 2.028 1.00 41.06 566 ASP A C 1
ATOM 4355 O O . ASP A 1 566 ? -12.277 13.773 1.872 1.00 41.06 566 ASP A O 1
ATOM 4359 N N . GLY A 1 567 ? -10.475 15.053 1.464 1.00 38.53 567 GLY A N 1
ATOM 4360 C CA . GLY A 1 567 ? -11.172 15.996 0.581 1.00 38.53 567 GLY A CA 1
ATOM 4361 C C . GLY A 1 567 ? -11.539 15.397 -0.782 1.00 38.53 567 GLY A C 1
ATOM 4362 O O . GLY A 1 567 ? -12.500 15.837 -1.409 1.00 38.53 567 GLY A O 1
ATOM 4363 N N . ASN A 1 568 ? -10.817 14.356 -1.211 1.00 37.94 568 ASN A N 1
ATOM 4364 C CA . ASN A 1 568 ? -10.969 13.717 -2.518 1.00 37.94 568 ASN A CA 1
ATOM 4365 C C . ASN A 1 568 ? -12.410 13.282 -2.808 1.00 37.94 568 ASN A C 1
ATOM 4367 O O . ASN A 1 568 ? -12.952 13.633 -3.859 1.00 37.94 568 ASN A O 1
ATOM 4371 N N . ASP A 1 569 ? -13.043 12.565 -1.873 1.00 41.12 569 ASP A N 1
ATOM 4372 C CA . ASP A 1 569 ? -14.379 11.988 -2.065 1.00 41.12 569 ASP A CA 1
ATOM 4373 C C . ASP A 1 569 ? -15.448 13.050 -2.313 1.00 41.12 569 ASP A C 1
ATOM 4375 O O . ASP A 1 569 ? -16.387 12.809 -3.066 1.00 41.12 569 ASP A O 1
ATOM 4379 N N . VAL A 1 570 ? -15.300 14.243 -1.728 1.00 43.72 570 VAL A N 1
ATOM 4380 C CA . VAL A 1 570 ? -16.230 15.366 -1.919 1.00 43.72 570 VAL A CA 1
ATOM 4381 C C . VAL A 1 570 ? -16.234 15.833 -3.374 1.00 43.72 570 VAL A C 1
ATOM 4383 O O . VAL A 1 570 ? -17.299 16.095 -3.938 1.00 43.72 570 VAL A O 1
ATOM 4386 N N . VAL A 1 571 ? -15.059 15.903 -4.000 1.00 39.44 571 VAL A N 1
ATOM 4387 C CA . VAL A 1 571 ? -14.888 16.479 -5.340 1.00 39.44 571 VAL A CA 1
ATOM 4388 C C . VAL A 1 571 ? -15.353 15.520 -6.446 1.00 39.44 571 VAL A C 1
ATOM 4390 O O . VAL A 1 571 ? -15.833 15.954 -7.491 1.00 39.44 571 VAL A O 1
ATOM 4393 N N . VAL A 1 572 ? -15.365 14.201 -6.203 1.00 43.75 572 VAL A N 1
ATOM 4394 C CA . VAL A 1 572 ? -15.970 13.205 -7.126 1.00 43.75 572 VAL A CA 1
ATOM 4395 C C . VAL A 1 572 ? -17.491 13.416 -7.331 1.00 43.75 572 VAL A C 1
ATOM 4397 O O . VAL A 1 572 ? -18.093 12.794 -8.209 1.00 43.75 572 VAL A O 1
ATOM 4400 N N . MET A 1 573 ? -18.138 14.255 -6.513 1.00 49.66 573 MET A N 1
ATOM 4401 C CA . MET A 1 573 ? -19.602 14.365 -6.379 1.00 49.66 573 MET A CA 1
ATOM 4402 C C . MET A 1 573 ? -20.216 15.555 -7.131 1.00 49.66 573 MET A C 1
ATOM 4404 O O . MET A 1 573 ? -21.449 15.688 -7.198 1.00 49.66 573 MET A O 1
ATOM 4408 N N . MET A 1 574 ? -19.392 16.464 -7.652 1.00 43.56 574 MET A N 1
ATOM 4409 C CA . MET A 1 574 ? -19.862 17.592 -8.454 1.00 43.56 574 MET A CA 1
ATOM 4410 C C . MET A 1 574 ? -20.259 17.119 -9.861 1.00 43.56 574 MET A C 1
ATOM 4412 O O . MET A 1 574 ? -19.881 16.042 -10.314 1.00 43.56 574 MET A O 1
ATOM 4416 N N . GLY A 1 575 ? -21.155 17.859 -10.517 1.00 53.00 575 GLY A N 1
ATOM 4417 C CA . GLY A 1 575 ? -21.752 17.468 -11.805 1.00 53.00 575 GLY A CA 1
ATOM 4418 C C . GLY A 1 575 ? -22.784 16.325 -11.747 1.00 53.00 575 GLY A C 1
ATOM 4419 O O . GLY A 1 575 ? -23.825 16.433 -12.395 1.00 53.00 575 GLY A O 1
ATOM 4420 N N . LYS A 1 576 ? -22.567 15.272 -10.944 1.00 67.00 576 LYS A N 1
ATOM 4421 C CA . LYS A 1 576 ? -23.412 14.058 -10.948 1.00 67.00 576 LYS A CA 1
ATOM 4422 C C . LYS A 1 576 ? -24.897 14.333 -10.624 1.00 67.00 576 LYS A C 1
ATOM 4424 O O . LYS A 1 576 ? -25.193 15.159 -9.739 1.00 67.00 576 LYS A O 1
ATOM 4429 N N . PRO A 1 577 ? -25.843 13.646 -11.304 1.00 80.12 577 PRO A N 1
ATOM 4430 C CA . PRO A 1 577 ? -27.272 13.726 -11.009 1.00 80.12 577 PRO A CA 1
ATOM 4431 C C . PRO A 1 577 ? -27.566 13.085 -9.648 1.00 80.12 577 PRO A C 1
ATOM 4433 O O . PRO A 1 577 ? -27.072 12.003 -9.349 1.00 80.12 577 PRO A O 1
ATOM 4436 N N . ALA A 1 578 ? -28.378 13.737 -8.815 1.00 85.38 578 ALA A N 1
ATOM 4437 C CA . ALA A 1 578 ? -28.731 13.202 -7.500 1.00 85.38 578 ALA A CA 1
ATOM 4438 C C . ALA A 1 578 ? -30.009 12.353 -7.552 1.00 85.38 578 ALA A C 1
ATOM 4440 O O . ALA A 1 578 ? -30.932 12.644 -8.318 1.00 85.38 578 ALA A O 1
ATOM 4441 N N . ALA A 1 579 ? -30.085 11.344 -6.692 1.00 90.69 579 ALA A N 1
ATOM 4442 C CA . ALA A 1 579 ? -31.227 10.448 -6.571 1.00 90.69 579 ALA A CA 1
ATOM 4443 C C . ALA A 1 579 ? -31.503 10.075 -5.102 1.00 90.69 579 ALA A C 1
ATOM 4445 O O . ALA A 1 579 ? -30.747 10.420 -4.192 1.00 90.69 579 ALA A O 1
ATOM 4446 N N . THR A 1 580 ? -32.613 9.379 -4.868 1.00 93.31 580 THR A N 1
ATOM 4447 C CA . THR A 1 580 ? -32.975 8.790 -3.572 1.00 93.31 580 THR A CA 1
ATOM 4448 C C . THR A 1 580 ? -33.362 7.329 -3.762 1.00 93.31 580 THR A C 1
ATOM 4450 O O . THR A 1 580 ? -34.033 6.990 -4.736 1.00 93.31 580 THR A O 1
ATOM 4453 N N . ILE A 1 581 ? -32.973 6.456 -2.834 1.00 95.38 581 ILE A N 1
ATOM 4454 C CA . ILE A 1 581 ? -33.345 5.039 -2.868 1.00 95.38 581 ILE A CA 1
ATOM 4455 C C . ILE A 1 581 ? -34.788 4.899 -2.376 1.00 95.38 581 ILE A C 1
ATOM 4457 O O . ILE A 1 581 ? -35.123 5.299 -1.259 1.00 95.38 581 ILE A O 1
ATOM 4461 N N . VAL A 1 582 ? -35.662 4.339 -3.214 1.00 95.81 582 VAL A N 1
ATOM 4462 C CA . VAL A 1 582 ? -37.095 4.139 -2.918 1.00 95.81 582 VAL A CA 1
ATOM 4463 C C . VAL A 1 582 ? -37.423 2.705 -2.502 1.00 95.81 582 VAL A C 1
ATOM 4465 O O . VAL A 1 582 ? -38.416 2.479 -1.809 1.00 95.81 582 VAL A O 1
ATOM 4468 N N . ALA A 1 583 ? -36.583 1.739 -2.881 1.00 95.56 583 ALA A N 1
ATOM 4469 C CA . ALA A 1 583 ? -36.640 0.350 -2.433 1.00 95.56 583 ALA A CA 1
ATOM 4470 C C . ALA A 1 583 ? -35.291 -0.355 -2.643 1.00 95.56 583 ALA A C 1
ATOM 4472 O O . ALA A 1 583 ? -34.480 0.065 -3.465 1.00 95.56 583 ALA A O 1
ATOM 4473 N N . ILE A 1 584 ? -35.084 -1.468 -1.942 1.00 95.38 584 ILE A N 1
ATOM 4474 C CA . ILE A 1 584 ? -33.958 -2.386 -2.158 1.00 95.38 584 ILE A CA 1
ATOM 4475 C C . ILE A 1 584 ? -34.500 -3.595 -2.931 1.00 95.38 584 ILE A C 1
ATOM 4477 O O . ILE A 1 584 ? -35.473 -4.208 -2.493 1.00 95.38 584 ILE A O 1
ATOM 4481 N N . LYS A 1 585 ? -33.910 -3.913 -4.090 1.00 94.19 585 LYS A N 1
ATOM 4482 C CA . LYS A 1 585 ? -34.328 -5.012 -4.983 1.00 94.19 585 LYS A CA 1
ATOM 4483 C C . LYS A 1 585 ? -33.669 -6.340 -4.601 1.00 94.19 585 LYS A C 1
ATOM 4485 O O . LYS A 1 585 ? -34.335 -7.370 -4.615 1.00 94.19 585 LYS A O 1
ATOM 4490 N N . LYS A 1 586 ? -32.377 -6.315 -4.260 1.00 94.12 586 LYS A N 1
ATOM 4491 C CA . LYS A 1 586 ? -31.607 -7.454 -3.730 1.00 94.12 586 LYS A CA 1
ATOM 4492 C C . LYS A 1 586 ? -30.641 -6.916 -2.676 1.00 94.12 586 LYS A C 1
ATOM 4494 O O . LYS A 1 586 ? -29.928 -5.957 -2.956 1.00 94.12 586 LYS A O 1
ATOM 4499 N N . ARG A 1 587 ? -30.623 -7.525 -1.487 1.00 91.75 587 ARG A N 1
ATOM 4500 C CA . ARG A 1 587 ? -29.610 -7.237 -0.462 1.00 91.75 587 ARG A CA 1
ATOM 4501 C C . ARG A 1 587 ? -28.264 -7.851 -0.844 1.00 91.75 587 ARG A C 1
ATOM 4503 O O . ARG A 1 587 ? -28.236 -8.989 -1.316 1.00 91.75 587 ARG A O 1
ATOM 4510 N N . SER A 1 588 ? -27.179 -7.147 -0.552 1.00 86.62 588 SER A N 1
ATOM 4511 C CA . SER A 1 588 ? -25.867 -7.766 -0.372 1.00 86.62 588 SER A CA 1
ATOM 4512 C C . SER A 1 588 ? -25.884 -8.584 0.923 1.00 86.62 588 SER A C 1
ATOM 4514 O O . SER A 1 588 ? -26.217 -8.063 1.987 1.00 86.62 588 SER A O 1
ATOM 4516 N N . GLN A 1 589 ? -25.576 -9.880 0.836 1.00 83.31 589 GLN A N 1
ATOM 4517 C CA . GLN A 1 589 ? -25.467 -10.781 1.992 1.00 83.31 589 GLN A CA 1
ATOM 4518 C C . GLN A 1 589 ? -23.999 -11.145 2.260 1.00 83.31 589 GLN A C 1
ATOM 4520 O O . GLN A 1 589 ? -23.684 -12.315 2.463 1.00 83.31 589 GLN A O 1
ATOM 4525 N N . ARG A 1 590 ? -23.098 -10.149 2.239 1.00 87.56 590 ARG A N 1
ATOM 4526 C CA . ARG A 1 590 ? -21.691 -10.353 2.621 1.00 87.56 590 ARG A CA 1
ATOM 4527 C C . ARG A 1 590 ? -21.529 -10.493 4.137 1.00 87.56 590 ARG A C 1
ATOM 4529 O O . ARG A 1 590 ? -22.314 -9.928 4.906 1.00 87.56 590 ARG A O 1
ATOM 4536 N N . GLU A 1 591 ? -20.516 -11.247 4.558 1.00 92.06 591 GLU A N 1
ATOM 4537 C CA . GLU A 1 591 ? -20.033 -11.186 5.938 1.00 92.06 591 GLU A CA 1
ATOM 4538 C C . GLU A 1 591 ? -19.410 -9.807 6.195 1.00 92.06 591 GLU A C 1
ATOM 4540 O O . GLU A 1 591 ? -18.783 -9.217 5.317 1.00 92.06 591 GLU A O 1
ATOM 4545 N N . VAL A 1 592 ? -19.601 -9.277 7.400 1.00 93.75 592 VAL A N 1
ATOM 4546 C CA . VAL A 1 592 ? -19.017 -8.009 7.845 1.00 93.75 592 VAL A CA 1
ATOM 4547 C C . VAL A 1 592 ? -18.189 -8.289 9.089 1.00 93.75 592 VAL A C 1
ATOM 4549 O O . VAL A 1 592 ? -18.739 -8.730 10.100 1.00 93.75 592 VAL A O 1
ATOM 4552 N N . GLY A 1 593 ? -16.879 -8.053 9.006 1.00 95.00 593 GLY A N 1
ATOM 4553 C CA . GLY A 1 593 ? -15.947 -8.194 10.124 1.00 95.00 593 GLY A CA 1
ATOM 4554 C C . GLY A 1 593 ? -16.019 -7.020 11.103 1.00 95.00 593 GLY A C 1
ATOM 4555 O O . GLY A 1 593 ? -16.235 -5.868 10.712 1.00 95.00 593 GLY A O 1
ATOM 4556 N N . GLY A 1 594 ? -15.836 -7.296 12.393 1.00 95.44 594 GLY A N 1
ATOM 4557 C CA . GLY A 1 594 ? -15.845 -6.278 13.443 1.00 95.44 594 GLY A CA 1
ATOM 4558 C C . GLY A 1 594 ? -15.710 -6.850 14.852 1.00 95.44 594 GLY A C 1
ATOM 4559 O O . GLY A 1 594 ? -15.196 -7.950 15.049 1.00 95.44 594 GLY A O 1
ATOM 4560 N N . THR A 1 595 ? -16.180 -6.089 15.839 1.00 95.38 595 THR A N 1
ATOM 4561 C CA . THR A 1 595 ? -16.071 -6.410 17.272 1.00 95.38 595 THR A CA 1
ATOM 4562 C C . THR A 1 595 ? -17.412 -6.173 17.973 1.00 95.38 595 THR A C 1
ATOM 4564 O O . THR A 1 595 ? -18.155 -5.258 17.611 1.00 95.38 595 THR A O 1
ATOM 4567 N N . ILE A 1 596 ? -17.744 -7.005 18.965 1.00 94.75 596 ILE A N 1
ATOM 4568 C CA . ILE A 1 596 ? -18.991 -6.912 19.741 1.00 94.75 596 ILE A CA 1
ATOM 4569 C C . ILE A 1 596 ? -18.717 -6.287 21.111 1.00 94.75 596 ILE A C 1
ATOM 4571 O O . ILE A 1 596 ? -17.753 -6.643 21.780 1.00 94.75 596 ILE A O 1
ATOM 4575 N N . TYR A 1 597 ? -19.612 -5.398 21.540 1.00 92.38 597 TYR A N 1
ATOM 4576 C CA . TYR A 1 597 ? -19.605 -4.767 22.856 1.00 92.38 597 TYR A CA 1
ATOM 4577 C C . TYR A 1 597 ? -20.958 -4.958 23.551 1.00 92.38 597 TYR A C 1
ATOM 4579 O O . TYR A 1 597 ? -22.015 -4.779 22.937 1.00 92.38 597 TYR A O 1
ATOM 4587 N N . ALA A 1 598 ? -20.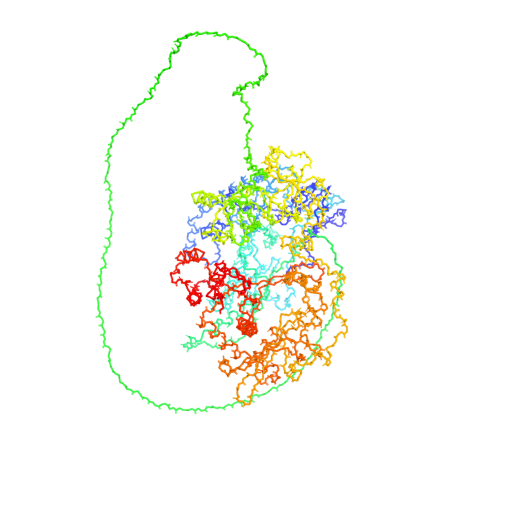938 -5.257 24.852 1.00 91.44 598 ALA A N 1
ATOM 4588 C CA . ALA A 1 598 ? -22.129 -5.165 25.692 1.00 91.44 598 ALA A CA 1
ATOM 4589 C C . ALA A 1 598 ? -22.607 -3.702 25.757 1.00 91.44 598 ALA A C 1
ATOM 4591 O O . ALA A 1 598 ? -21.798 -2.798 25.977 1.00 91.44 598 ALA A O 1
ATOM 4592 N N . ILE A 1 599 ? -23.912 -3.450 25.595 1.00 89.38 599 ILE A N 1
ATOM 4593 C CA . ILE A 1 599 ? -24.454 -2.076 25.564 1.00 89.38 599 ILE A CA 1
ATOM 4594 C C . ILE A 1 599 ? -24.168 -1.323 26.874 1.00 89.38 599 ILE A C 1
ATOM 4596 O O . ILE A 1 599 ? -23.861 -0.130 26.841 1.00 89.38 599 ILE A O 1
ATOM 4600 N N . ASP A 1 600 ? -24.183 -2.015 28.016 1.00 86.44 600 ASP A N 1
ATOM 4601 C CA . ASP A 1 600 ? -23.917 -1.409 29.324 1.00 86.44 600 ASP A CA 1
ATOM 4602 C C . ASP A 1 600 ? -22.457 -0.991 29.558 1.00 86.44 600 ASP A C 1
ATOM 4604 O O . ASP A 1 600 ? -22.215 -0.110 30.386 1.00 86.44 600 ASP A O 1
ATOM 4608 N N . ALA A 1 601 ? -21.504 -1.544 28.796 1.00 85.25 601 ALA A N 1
ATOM 4609 C CA . ALA A 1 601 ? -20.094 -1.147 28.832 1.00 85.25 601 ALA A CA 1
ATOM 4610 C C . ALA A 1 601 ? -19.803 0.128 28.010 1.00 85.25 601 ALA A C 1
ATOM 4612 O O . ALA A 1 601 ? -18.742 0.735 28.147 1.00 85.25 601 ALA A O 1
ATOM 4613 N N . LEU A 1 602 ? -20.734 0.560 27.152 1.00 85.19 602 LEU A N 1
ATOM 4614 C CA . LEU A 1 602 ? -20.558 1.707 26.261 1.00 85.19 602 LEU A CA 1
ATOM 4615 C C . LEU A 1 602 ? -21.015 3.012 26.929 1.00 85.19 602 LEU A C 1
ATOM 4617 O O . LEU A 1 602 ? -22.040 3.565 26.535 1.00 85.19 602 LEU A O 1
ATOM 4621 N N . GLU A 1 603 ? -20.269 3.514 27.919 1.00 81.56 603 GLU A N 1
ATOM 4622 C CA . GLU A 1 603 ? -20.662 4.656 28.775 1.00 81.56 603 GLU A CA 1
ATOM 4623 C C . GLU A 1 603 ? -21.324 5.831 28.018 1.00 81.56 603 GLU A C 1
ATOM 4625 O O . GLU A 1 603 ? -22.400 6.281 28.411 1.00 81.56 603 GLU A O 1
ATOM 4630 N N . GLU A 1 604 ? -20.744 6.278 26.896 1.00 81.88 604 GLU A N 1
ATOM 4631 C CA . GLU A 1 604 ? -21.278 7.385 26.080 1.00 81.88 604 GLU A CA 1
ATOM 4632 C C . GLU A 1 604 ? -22.554 7.041 25.285 1.00 81.88 604 GLU A C 1
ATOM 4634 O O . GLU A 1 604 ? -23.379 7.918 25.026 1.00 81.88 604 GLU A O 1
ATOM 4639 N N . LYS A 1 605 ? -22.724 5.780 24.856 1.00 81.81 605 LYS A N 1
ATOM 4640 C CA . LYS A 1 605 ? -23.844 5.347 23.992 1.00 81.81 605 LYS A CA 1
ATOM 4641 C C . LYS A 1 605 ? -24.984 4.674 24.764 1.00 81.81 605 LYS A C 1
ATOM 4643 O O . LYS A 1 605 ? -26.107 4.672 24.262 1.00 81.81 605 LYS A O 1
ATOM 4648 N N . ARG A 1 606 ? -24.728 4.116 25.954 1.00 85.81 606 ARG A N 1
ATOM 4649 C CA . ARG A 1 606 ? -25.645 3.249 26.720 1.00 85.81 606 ARG A CA 1
ATOM 4650 C C . ARG A 1 606 ? -27.047 3.835 26.864 1.00 85.81 606 ARG A C 1
ATOM 4652 O O . ARG A 1 606 ? -28.026 3.189 26.507 1.00 85.81 606 ARG A O 1
ATOM 4659 N N . GLU A 1 607 ? -27.161 5.072 27.350 1.00 85.06 607 GLU A N 1
ATOM 4660 C CA . GLU A 1 607 ? -28.473 5.707 27.537 1.00 85.06 607 GLU A CA 1
ATOM 4661 C C . GLU A 1 607 ? -29.217 5.956 26.223 1.00 85.06 607 GLU A C 1
ATOM 4663 O O . GLU A 1 607 ? -30.440 5.848 26.193 1.00 85.06 607 GLU A O 1
ATOM 4668 N N . LEU A 1 608 ? -28.510 6.286 25.139 1.00 84.62 608 LEU A N 1
ATOM 4669 C CA . LEU A 1 608 ? -29.130 6.499 23.832 1.00 84.62 608 LEU A CA 1
ATOM 4670 C C . LEU A 1 608 ? -29.603 5.171 23.226 1.00 84.62 608 LEU A C 1
ATOM 4672 O O . LEU A 1 608 ? -30.694 5.113 22.660 1.00 84.62 608 LEU A O 1
ATOM 4676 N N . LEU A 1 609 ? -28.816 4.104 23.387 1.00 85.12 609 LEU A N 1
ATOM 4677 C CA . LEU A 1 609 ? -29.161 2.750 22.954 1.00 85.12 609 LEU A CA 1
ATOM 4678 C C . LEU A 1 609 ? -30.383 2.219 23.714 1.00 85.12 609 LEU A C 1
ATOM 4680 O O . LEU A 1 609 ? -31.366 1.857 23.076 1.00 85.12 609 LEU A O 1
ATOM 4684 N N . TRP A 1 610 ? -30.405 2.279 25.050 1.00 86.38 610 TRP A N 1
ATOM 4685 C CA . TRP A 1 610 ? -31.568 1.824 25.827 1.00 86.38 610 TRP A CA 1
ATOM 4686 C C . TRP A 1 610 ? -32.830 2.689 25.644 1.00 86.38 610 TRP A C 1
ATOM 4688 O O . TRP A 1 610 ? -33.939 2.197 25.840 1.00 86.38 610 TRP A O 1
ATOM 4698 N N . LYS A 1 611 ? -32.701 3.950 25.206 1.00 85.94 611 LYS A N 1
ATOM 4699 C CA . LYS A 1 611 ? -33.838 4.797 24.781 1.00 85.94 611 LYS A CA 1
ATOM 4700 C C . LYS A 1 611 ? -34.246 4.575 23.313 1.00 85.94 611 LYS A C 1
ATOM 4702 O O . LYS A 1 611 ? -35.247 5.135 22.866 1.00 85.94 611 LYS A O 1
ATOM 4707 N N . THR A 1 612 ? -33.499 3.785 22.538 1.00 84.56 612 THR A N 1
ATOM 4708 C CA . THR A 1 612 ? -33.763 3.566 21.108 1.00 84.56 612 THR A CA 1
ATOM 4709 C C . THR A 1 612 ? -34.804 2.469 20.890 1.00 84.56 612 THR A C 1
ATOM 4711 O O . THR A 1 612 ? -34.613 1.305 21.237 1.00 84.56 612 THR A O 1
ATOM 4714 N N . LYS A 1 613 ? -35.910 2.822 20.226 1.00 82.31 613 LYS A N 1
ATOM 4715 C CA . LYS A 1 613 ? -36.978 1.874 19.892 1.00 82.31 613 LYS A CA 1
ATOM 4716 C C . LYS A 1 613 ? -36.458 0.734 19.004 1.00 82.31 613 LYS A C 1
ATOM 4718 O O . LYS A 1 613 ? -35.955 0.973 17.906 1.00 82.31 613 LYS A O 1
ATOM 4723 N N . GLY A 1 614 ? -36.653 -0.502 19.465 1.00 81.12 614 GLY A N 1
ATOM 4724 C CA . GLY A 1 614 ? -36.239 -1.725 18.768 1.00 81.12 614 GLY A CA 1
ATOM 4725 C C . GLY A 1 614 ? -34.948 -2.361 19.292 1.00 81.12 614 GLY A C 1
ATOM 4726 O O . GLY A 1 614 ? -34.595 -3.429 18.802 1.00 81.12 614 GLY A O 1
ATOM 4727 N N . VAL A 1 615 ? -34.284 -1.748 20.279 1.00 86.56 615 VAL A N 1
ATOM 4728 C CA . VAL A 1 615 ? -33.253 -2.404 21.098 1.00 86.56 615 VAL A CA 1
ATOM 4729 C C . VAL A 1 615 ? -33.944 -3.245 22.181 1.00 86.56 615 VAL A C 1
ATOM 4731 O O . VAL A 1 615 ? -34.905 -2.790 22.802 1.00 86.56 615 VAL A O 1
ATOM 4734 N N . GLU A 1 616 ? -33.478 -4.473 22.392 1.00 88.12 616 GLU A N 1
ATOM 4735 C CA . GLU A 1 616 ? -33.932 -5.399 23.441 1.00 88.12 616 GLU A CA 1
ATOM 4736 C C . GLU A 1 616 ? -32.798 -5.699 24.431 1.00 88.12 616 GLU A C 1
ATOM 4738 O O . GLU A 1 616 ? -31.631 -5.573 24.082 1.00 88.12 616 GLU A O 1
ATOM 4743 N N . GLN A 1 617 ? -33.128 -6.128 25.654 1.00 83.44 617 GLN A N 1
ATOM 4744 C CA . GLN A 1 617 ? -32.159 -6.267 26.754 1.00 83.44 617 GLN A CA 1
ATOM 4745 C C . GLN A 1 617 ? -30.999 -7.250 26.473 1.00 83.44 617 GLN A C 1
ATOM 4747 O O . GLN A 1 617 ? -29.923 -7.078 27.037 1.00 83.44 617 GLN A O 1
ATOM 4752 N N . ASP A 1 618 ? -31.185 -8.227 25.576 1.00 87.75 618 ASP A N 1
ATOM 4753 C CA . ASP A 1 618 ? -30.136 -9.176 25.150 1.00 87.75 618 ASP A CA 1
ATOM 4754 C C . ASP A 1 618 ? -29.391 -8.755 23.861 1.00 87.75 618 ASP A C 1
ATOM 4756 O O . ASP A 1 618 ? -28.613 -9.540 23.311 1.00 87.75 618 ASP A O 1
ATOM 4760 N N . ASP A 1 619 ? -29.657 -7.564 23.311 1.00 92.62 619 ASP A N 1
ATOM 4761 C CA . ASP A 1 619 ? -28.905 -7.051 22.161 1.00 92.62 619 ASP A CA 1
ATOM 4762 C C . ASP A 1 619 ? -27.531 -6.526 22.610 1.00 92.62 619 ASP A C 1
ATOM 4764 O O . ASP A 1 619 ? -27.415 -5.686 23.501 1.00 92.62 619 ASP A O 1
ATOM 4768 N N . CYS A 1 620 ? -26.477 -6.958 21.921 1.00 94.38 620 CYS A N 1
ATOM 4769 C CA . CYS A 1 620 ? -25.151 -6.349 21.972 1.00 94.38 620 CYS A CA 1
ATOM 4770 C C . CYS A 1 620 ? -24.943 -5.423 20.765 1.00 94.38 620 CYS A C 1
ATOM 4772 O O . CYS A 1 620 ? -25.560 -5.610 19.709 1.00 94.38 620 CYS A O 1
ATOM 4774 N N . LEU A 1 621 ? -24.035 -4.449 20.886 1.00 94.69 621 LEU A N 1
ATOM 4775 C CA . LEU A 1 621 ? -23.642 -3.594 19.767 1.00 94.69 621 LEU A CA 1
ATOM 4776 C C . LEU A 1 621 ? -22.435 -4.198 19.043 1.00 94.69 621 LEU A C 1
ATOM 4778 O O . LEU A 1 621 ? -21.329 -4.233 19.577 1.00 94.69 621 LEU A O 1
ATOM 4782 N N . PHE A 1 622 ? -22.635 -4.621 17.801 1.00 95.38 622 PHE A N 1
ATOM 4783 C CA . PHE A 1 622 ? -21.559 -4.914 16.865 1.00 95.38 622 PHE A CA 1
ATOM 4784 C C . PHE A 1 622 ? -21.086 -3.620 16.193 1.00 95.38 622 PHE A C 1
ATOM 4786 O O . PHE A 1 622 ? -21.884 -2.873 15.620 1.00 95.38 622 PHE A O 1
ATOM 4793 N N . VAL A 1 623 ? -19.781 -3.366 16.234 1.00 94.00 623 VAL A N 1
ATOM 4794 C CA . VAL A 1 623 ? -19.129 -2.269 15.515 1.00 94.00 623 VAL A CA 1
ATOM 4795 C C . VAL A 1 623 ? -18.302 -2.882 14.377 1.00 94.00 623 VAL A C 1
ATOM 4797 O O . VAL A 1 623 ? -17.356 -3.618 14.668 1.00 94.00 623 VAL A O 1
ATOM 4800 N N . PRO A 1 624 ? -18.642 -2.620 13.099 1.00 93.12 624 PRO A N 1
ATOM 4801 C CA . PRO A 1 624 ? -17.848 -3.094 11.967 1.00 93.12 624 PRO A CA 1
ATOM 4802 C C . PRO A 1 624 ? -16.482 -2.398 11.925 1.00 93.12 624 PRO A C 1
ATOM 4804 O O . PRO A 1 624 ? -16.368 -1.244 12.345 1.00 93.12 624 PRO A O 1
ATOM 4807 N N . ALA A 1 625 ? -15.469 -3.075 11.376 1.00 91.25 625 ALA A N 1
ATOM 4808 C CA . ALA A 1 625 ? -14.235 -2.406 10.952 1.00 91.25 625 ALA A CA 1
ATOM 4809 C C . ALA A 1 625 ? -14.508 -1.525 9.721 1.00 91.25 625 ALA A C 1
ATOM 4811 O O . ALA A 1 625 ? -14.257 -0.319 9.764 1.00 91.25 625 ALA A O 1
ATOM 4812 N N . ASP A 1 626 ? -15.158 -2.109 8.706 1.00 88.25 626 ASP A N 1
ATOM 4813 C CA . ASP A 1 626 ? -15.634 -1.410 7.512 1.00 88.25 626 ASP A CA 1
ATOM 4814 C C . ASP A 1 626 ? -16.597 -0.272 7.883 1.00 88.25 626 ASP A C 1
ATOM 4816 O O . ASP A 1 626 ? -17.774 -0.459 8.219 1.00 88.25 626 ASP A O 1
ATOM 4820 N N . SER A 1 627 ? -16.074 0.944 7.780 1.00 85.44 627 SER A N 1
ATOM 4821 C CA . SER A 1 627 ? -16.735 2.180 8.177 1.00 85.44 627 SER A CA 1
ATOM 4822 C C . SER A 1 627 ? -17.934 2.554 7.294 1.00 85.44 627 SER A C 1
ATOM 4824 O O . SER A 1 627 ? -18.757 3.373 7.728 1.00 85.44 627 SER A O 1
ATOM 4826 N N . ARG A 1 628 ? -18.089 1.938 6.106 1.00 86.94 628 ARG A N 1
ATOM 4827 C CA . ARG A 1 628 ? -19.279 2.071 5.239 1.00 86.94 628 ARG A CA 1
ATOM 4828 C C . ARG A 1 628 ? -20.526 1.513 5.926 1.00 86.94 628 ARG A C 1
ATOM 4830 O O . ARG A 1 628 ? -21.611 2.087 5.787 1.00 86.94 628 ARG A O 1
ATOM 4837 N N . PHE A 1 629 ? -20.386 0.437 6.703 1.00 90.00 629 PHE A N 1
ATOM 4838 C CA . PHE A 1 629 ? -21.498 -0.168 7.432 1.00 90.00 629 PHE A CA 1
ATOM 4839 C C . PHE A 1 629 ? -21.855 0.607 8.708 1.00 90.00 629 PHE A C 1
ATOM 4841 O O . PHE A 1 629 ? -20.970 1.136 9.385 1.00 90.00 629 PHE A O 1
ATOM 4848 N N . PRO A 1 630 ? -23.147 0.666 9.086 1.00 91.38 630 PRO A N 1
ATOM 4849 C CA . PRO A 1 630 ? -23.573 1.155 10.395 1.00 91.38 630 PRO A CA 1
ATOM 4850 C C . PRO A 1 630 ? -23.155 0.196 11.521 1.00 91.38 630 PRO A C 1
ATOM 4852 O O . PRO A 1 630 ? -22.987 -1.001 11.297 1.00 91.38 630 PRO A O 1
ATOM 4855 N N . ASP A 1 631 ? -23.082 0.710 12.753 1.00 93.88 631 ASP A N 1
ATOM 4856 C CA . ASP A 1 631 ? -23.114 -0.130 13.960 1.00 93.88 631 ASP A CA 1
ATOM 4857 C C . ASP A 1 631 ? -24.398 -0.992 13.912 1.00 93.88 631 ASP A C 1
ATOM 4859 O O . ASP A 1 631 ? -25.447 -0.501 13.482 1.00 93.88 631 ASP A O 1
ATOM 4863 N N . MET A 1 632 ? -24.344 -2.256 14.335 1.00 95.19 632 MET A N 1
ATOM 4864 C CA . MET A 1 632 ? -25.463 -3.204 14.222 1.00 95.19 632 MET A CA 1
ATOM 4865 C C . MET A 1 632 ? -25.835 -3.806 15.580 1.00 95.19 632 MET A C 1
ATOM 4867 O O . MET A 1 632 ? -24.991 -3.949 16.458 1.00 95.19 632 MET A O 1
ATOM 4871 N N . LEU A 1 633 ? -27.095 -4.202 15.748 1.00 95.69 633 LEU A N 1
ATOM 4872 C CA . LEU A 1 633 ? -27.567 -4.944 16.921 1.00 95.69 633 LEU A CA 1
ATOM 4873 C C . LEU A 1 633 ? -27.448 -6.450 16.660 1.00 95.69 633 LEU A C 1
ATOM 4875 O O . LEU A 1 633 ? -27.908 -6.936 15.622 1.00 95.69 633 LEU A O 1
ATOM 4879 N N . VAL A 1 634 ? -26.856 -7.199 17.589 1.00 95.62 634 VAL A N 1
ATOM 4880 C CA . VAL A 1 634 ? -26.676 -8.655 17.476 1.00 95.62 634 VAL A CA 1
ATOM 4881 C C . VAL A 1 634 ? -26.925 -9.336 18.821 1.00 95.62 634 VAL A C 1
ATOM 4883 O O . VAL A 1 634 ? -26.433 -8.881 19.849 1.00 95.62 634 VAL A O 1
ATOM 4886 N N . LYS A 1 635 ? -27.677 -10.442 18.829 1.00 94.12 635 LYS A N 1
ATOM 4887 C CA . LYS A 1 635 ? -27.938 -11.219 20.050 1.00 94.12 635 LYS A CA 1
ATOM 4888 C C . LYS A 1 635 ? -26.884 -12.306 20.243 1.00 94.12 635 LYS A C 1
ATOM 4890 O O . LYS A 1 635 ? -26.877 -13.298 19.513 1.00 94.12 635 LYS A O 1
ATOM 4895 N N . VAL A 1 636 ? -26.011 -12.110 21.227 1.00 91.88 636 VAL A N 1
ATOM 4896 C CA . VAL A 1 636 ? -24.994 -13.063 21.703 1.00 91.88 636 VAL A CA 1
ATOM 4897 C C . VAL A 1 636 ? -24.756 -12.858 23.201 1.00 91.88 636 VAL A C 1
ATOM 4899 O O . VAL A 1 636 ? -25.071 -11.803 23.736 1.00 91.88 636 VAL A O 1
ATOM 4902 N N . THR A 1 637 ? -24.138 -13.837 23.859 1.00 89.69 637 THR A N 1
ATOM 4903 C CA . THR A 1 637 ? -23.483 -13.657 25.165 1.00 89.69 637 THR A CA 1
ATOM 4904 C C . THR A 1 637 ? -22.181 -12.866 24.950 1.00 89.69 637 THR A C 1
ATOM 4906 O O . THR A 1 637 ? -21.277 -13.416 24.309 1.00 89.69 637 THR A O 1
ATOM 4909 N N . PRO A 1 638 ? -22.063 -11.596 25.390 1.00 82.06 638 PRO A N 1
ATOM 4910 C CA . PRO A 1 638 ? -20.909 -10.755 25.063 1.00 82.06 638 PRO A CA 1
ATOM 4911 C C . PRO A 1 638 ? -19.602 -11.288 25.659 1.00 82.06 638 PRO A C 1
ATOM 4913 O O . PRO A 1 638 ? -18.583 -11.276 24.979 1.00 82.06 638 PRO A O 1
ATOM 4916 N N . GLU A 1 639 ? -19.639 -11.864 26.862 1.00 85.50 639 GLU A N 1
ATOM 4917 C CA . GLU A 1 639 ? -18.478 -12.405 27.589 1.00 85.50 639 GLU A CA 1
ATOM 4918 C C . GLU A 1 639 ? -17.790 -13.565 26.844 1.00 85.50 639 GLU A C 1
ATOM 4920 O O . GLU A 1 639 ? -16.647 -13.912 27.128 1.00 85.50 639 GLU A O 1
ATOM 4925 N N . LYS A 1 640 ? -18.475 -14.184 25.870 1.00 88.06 640 LYS A N 1
ATOM 4926 C CA . LYS A 1 640 ? -17.898 -15.228 25.009 1.00 88.06 640 LYS A CA 1
ATOM 4927 C C . LYS A 1 640 ? -17.029 -14.653 23.881 1.00 88.06 640 LYS A C 1
ATOM 4929 O O . LYS A 1 640 ? -16.169 -15.366 23.364 1.00 88.06 640 LYS A O 1
ATOM 4934 N N . TYR A 1 641 ? -17.276 -13.406 23.478 1.00 90.06 641 TYR A N 1
ATOM 4935 C CA . TYR A 1 641 ? -16.671 -12.749 22.312 1.00 90.06 641 TYR A CA 1
ATOM 4936 C C . TYR A 1 641 ? -15.980 -11.417 22.662 1.00 90.06 641 TYR A C 1
ATOM 4938 O O . TYR A 1 641 ? -15.604 -10.657 21.770 1.00 90.06 641 TYR A O 1
ATOM 4946 N N . GLU A 1 642 ? -15.790 -11.148 23.954 1.00 84.06 642 GLU A N 1
ATOM 4947 C CA . GLU A 1 642 ? -14.897 -10.104 24.452 1.00 84.06 642 GLU A CA 1
ATOM 4948 C C . GLU A 1 642 ? -13.462 -10.357 23.944 1.00 84.06 642 GLU A C 1
ATOM 4950 O O . GLU A 1 642 ? -13.045 -11.506 23.757 1.00 84.06 642 GLU A O 1
ATOM 4955 N N . ASP A 1 643 ? -12.740 -9.277 23.633 1.00 88.31 643 ASP A N 1
ATOM 4956 C CA . ASP A 1 643 ? -11.426 -9.278 22.969 1.00 88.31 643 ASP A CA 1
ATOM 4957 C C . ASP A 1 643 ? -11.329 -10.091 21.651 1.00 88.31 643 ASP A C 1
ATOM 4959 O O . ASP A 1 643 ? -10.227 -10.456 21.231 1.00 88.31 643 ASP A O 1
ATOM 4963 N N . GLN A 1 644 ? -12.445 -10.353 20.949 1.00 93.94 644 GLN A N 1
ATOM 4964 C CA . GLN A 1 644 ? -12.456 -11.085 19.669 1.00 93.94 644 GLN A CA 1
ATOM 4965 C C . GLN A 1 644 ? -12.891 -10.251 18.453 1.00 93.94 644 GLN A C 1
ATOM 4967 O O . GLN A 1 644 ? -13.723 -9.339 18.526 1.00 93.94 644 GLN A O 1
ATOM 4972 N N . ARG A 1 645 ? -12.333 -10.622 17.296 1.00 96.31 645 ARG A N 1
ATOM 4973 C CA . ARG A 1 645 ? -12.840 -10.280 15.965 1.00 96.31 645 ARG A CA 1
ATOM 4974 C C . ARG A 1 645 ? -13.859 -11.328 15.540 1.00 96.31 645 ARG A C 1
ATOM 4976 O O . ARG A 1 645 ? -13.615 -12.526 15.666 1.00 96.31 645 ARG A O 1
ATOM 4983 N N . VAL A 1 646 ? -15.002 -10.881 15.034 1.00 96.31 646 VAL A N 1
ATOM 4984 C CA . VAL A 1 646 ? -16.118 -11.747 14.630 1.00 96.31 646 VAL A CA 1
ATOM 4985 C C . VAL A 1 646 ? -16.752 -11.237 13.342 1.00 96.31 646 VAL A C 1
ATOM 4987 O O . VAL A 1 646 ? -16.674 -10.043 13.044 1.00 96.31 646 VAL A O 1
ATOM 4990 N N . THR A 1 647 ? -17.438 -12.116 12.614 1.00 96.50 647 THR A N 1
ATOM 4991 C CA . THR A 1 647 ? -18.247 -11.730 11.456 1.00 96.50 647 THR A CA 1
ATOM 4992 C C . THR A 1 647 ? -19.740 -11.851 11.730 1.00 96.50 647 THR A C 1
ATOM 4994 O O . THR A 1 647 ? -20.231 -12.761 12.411 1.00 96.50 647 THR A O 1
ATOM 4997 N N . VAL A 1 648 ? -20.494 -10.909 11.167 1.00 95.81 648 VAL A N 1
ATOM 4998 C CA . VAL A 1 648 ? -21.959 -10.901 11.188 1.00 95.81 648 VAL A CA 1
ATOM 4999 C C . VAL A 1 648 ? -22.503 -10.680 9.779 1.00 95.81 648 VAL A C 1
ATOM 5001 O O . VAL A 1 648 ? -21.843 -10.080 8.937 1.00 95.81 648 VAL A O 1
ATOM 5004 N N . ILE A 1 649 ? -23.729 -11.129 9.523 1.00 95.00 649 ILE A N 1
ATOM 5005 C CA . ILE A 1 649 ? -24.445 -10.878 8.266 1.00 95.00 649 ILE A CA 1
ATOM 5006 C C . ILE A 1 649 ? -25.658 -9.998 8.571 1.00 95.00 649 ILE A C 1
ATOM 5008 O O . ILE A 1 649 ? -26.447 -10.307 9.471 1.00 95.00 649 ILE A O 1
ATOM 5012 N N . LEU A 1 650 ? -25.829 -8.900 7.828 1.00 93.50 650 LEU A N 1
ATOM 5013 C CA . LEU A 1 650 ? -26.969 -7.994 7.991 1.00 93.50 650 LEU A CA 1
ATOM 5014 C C . LEU A 1 650 ? -28.279 -8.740 7.688 1.00 93.50 650 LEU A C 1
ATOM 5016 O O . LEU A 1 650 ? -28.465 -9.284 6.602 1.00 93.50 650 LEU A O 1
ATOM 5020 N N . ASN A 1 651 ? -29.199 -8.753 8.655 1.00 91.56 651 ASN A N 1
ATOM 5021 C CA . ASN A 1 651 ? -30.435 -9.533 8.591 1.00 91.56 651 ASN A CA 1
ATOM 5022 C C . ASN A 1 651 ? -31.645 -8.639 8.265 1.00 91.56 651 ASN A C 1
ATOM 5024 O O . ASN A 1 651 ? -32.254 -8.759 7.205 1.00 91.56 651 ASN A O 1
ATOM 5028 N N . THR A 1 652 ? -31.979 -7.688 9.145 1.00 92.12 652 THR A N 1
ATOM 5029 C CA . THR A 1 652 ? -33.135 -6.791 8.953 1.00 92.12 652 THR A CA 1
ATOM 5030 C C . THR A 1 652 ? -32.826 -5.367 9.397 1.00 92.12 652 THR A C 1
ATOM 5032 O O . THR A 1 652 ? -32.049 -5.150 10.318 1.00 92.12 652 THR A O 1
ATOM 5035 N N . TRP A 1 653 ? -33.458 -4.370 8.772 1.00 93.25 653 TRP A N 1
ATOM 5036 C CA . TRP A 1 653 ? -33.365 -2.974 9.208 1.00 93.25 653 TRP A CA 1
ATOM 5037 C C . TRP A 1 653 ? -34.765 -2.367 9.250 1.00 93.25 653 TRP A C 1
ATOM 5039 O O . TRP A 1 653 ? -35.409 -2.190 8.215 1.00 93.25 653 TRP A O 1
ATOM 5049 N N . GLN A 1 654 ? -35.262 -2.095 10.457 1.00 90.56 654 GLN A N 1
ATOM 5050 C CA . GLN A 1 654 ? -36.605 -1.553 10.663 1.00 90.56 654 GLN A CA 1
ATOM 5051 C C . GLN A 1 654 ? -36.656 -0.045 10.381 1.00 90.56 654 GLN A C 1
ATOM 5053 O O . GLN A 1 654 ? -35.689 0.678 10.601 1.00 90.56 654 GLN A O 1
ATOM 5058 N N . GLN A 1 655 ? -37.814 0.461 9.946 1.00 89.31 655 GLN A N 1
ATOM 5059 C CA . GLN A 1 655 ? -37.999 1.880 9.609 1.00 89.31 655 GLN A CA 1
ATOM 5060 C C . GLN A 1 655 ? -37.755 2.837 10.795 1.00 89.31 655 GLN A C 1
ATOM 5062 O O . GLN A 1 655 ? -37.309 3.968 10.597 1.00 89.31 655 GLN A O 1
ATOM 5067 N N . PHE A 1 656 ? -38.050 2.378 12.013 1.00 87.94 656 PHE A N 1
ATOM 5068 C CA . PHE A 1 656 ? -38.021 3.173 13.245 1.00 87.94 656 PHE A CA 1
ATOM 5069 C C . PHE A 1 656 ? -36.741 2.994 14.074 1.00 87.94 656 PHE A C 1
ATOM 5071 O O . PHE A 1 656 ? -36.616 3.648 15.105 1.00 87.94 656 PHE A O 1
ATOM 5078 N N . CYS A 1 657 ? -35.805 2.141 13.641 1.00 87.56 657 CYS A N 1
ATOM 5079 C CA . CYS A 1 657 ? -34.557 1.884 14.357 1.00 87.56 657 CYS A CA 1
ATOM 5080 C C . CYS A 1 657 ? -33.355 2.425 13.553 1.00 87.56 657 CYS A C 1
ATOM 5082 O O . CYS A 1 657 ? -33.228 2.096 12.369 1.00 87.56 657 CYS A O 1
ATOM 5084 N N . PRO A 1 658 ? -32.463 3.238 14.150 1.00 87.81 658 PRO A N 1
ATOM 5085 C CA . PRO A 1 658 ? -31.257 3.725 13.477 1.00 87.81 658 PRO A CA 1
ATOM 5086 C C . PRO A 1 658 ? -30.241 2.613 13.175 1.00 87.81 658 PRO A C 1
ATOM 5088 O O . PRO A 1 658 ? -29.445 2.775 12.255 1.00 87.81 658 PRO A O 1
ATOM 5091 N N . TYR A 1 659 ? -30.294 1.489 13.894 1.00 91.62 659 TYR A N 1
ATOM 5092 C CA . TYR A 1 659 ? -29.386 0.351 13.740 1.00 91.62 659 TYR A CA 1
ATOM 5093 C C . TYR A 1 659 ? -30.090 -0.817 13.016 1.00 91.62 659 TYR A C 1
ATOM 5095 O O . TYR A 1 659 ? -31.244 -1.121 13.338 1.00 91.62 659 TYR A O 1
ATOM 5103 N N . PRO A 1 660 ? -29.447 -1.500 12.050 1.00 94.06 660 PRO A N 1
ATOM 5104 C CA . PRO A 1 660 ? -29.918 -2.797 11.579 1.00 94.06 660 PRO A CA 1
ATOM 5105 C C . PRO A 1 660 ? -29.655 -3.882 12.631 1.00 94.06 660 PRO A C 1
ATOM 5107 O O . PRO A 1 660 ? -28.739 -3.775 13.446 1.00 94.06 660 PRO A O 1
ATOM 5110 N N . ARG A 1 661 ? -30.419 -4.972 12.563 1.00 94.50 661 ARG A N 1
ATOM 5111 C CA . ARG A 1 661 ? -30.106 -6.232 13.239 1.00 94.50 661 ARG A CA 1
ATOM 5112 C C . ARG A 1 661 ? -29.293 -7.140 12.327 1.00 94.50 661 ARG A C 1
ATOM 5114 O O . ARG A 1 661 ? -29.647 -7.330 11.159 1.00 94.50 661 ARG A O 1
ATOM 5121 N N . ALA A 1 662 ? -28.251 -7.741 12.884 1.00 95.56 662 ALA A N 1
ATOM 5122 C CA . ALA A 1 662 ? -27.387 -8.709 12.224 1.00 95.56 662 ALA A CA 1
ATOM 5123 C C . ALA A 1 662 ? -27.533 -10.107 12.846 1.00 95.56 662 ALA A C 1
ATOM 5125 O O . ALA A 1 662 ? -27.949 -10.260 13.996 1.00 95.56 662 ALA A O 1
ATOM 5126 N N . ARG A 1 663 ? -27.187 -11.140 12.077 1.00 95.25 663 ARG A N 1
ATOM 5127 C CA . ARG A 1 663 ? -27.005 -12.512 12.562 1.00 95.25 663 ARG A CA 1
ATOM 5128 C C . ARG A 1 663 ? -25.508 -12.752 12.749 1.00 95.25 663 ARG A C 1
ATOM 5130 O O . ARG A 1 663 ? -24.754 -12.555 11.801 1.00 95.25 663 ARG A O 1
ATOM 5137 N N . PHE A 1 664 ? -25.089 -13.209 13.928 1.00 95.44 664 PHE A N 1
ATOM 5138 C CA . PHE A 1 664 ? -23.730 -13.724 14.137 1.00 95.44 664 PHE A CA 1
ATOM 5139 C C . PHE A 1 664 ? -23.441 -14.868 13.154 1.00 95.44 664 PHE A C 1
ATOM 5141 O O . PHE A 1 664 ? -24.298 -15.741 12.972 1.00 95.44 664 PHE A O 1
ATOM 5148 N N . SER A 1 665 ? -22.261 -14.863 12.530 1.00 94.94 665 SER A N 1
ATOM 5149 C CA . SER A 1 665 ? -21.827 -15.934 11.632 1.00 94.94 665 SER A CA 1
ATOM 5150 C C . SER A 1 665 ? -20.739 -16.785 12.285 1.00 94.94 665 SER A C 1
ATOM 5152 O O . SER A 1 665 ? -21.022 -17.918 12.680 1.00 94.94 665 SER A O 1
ATOM 5154 N N . ARG A 1 666 ? -19.541 -16.226 12.497 1.00 94.50 666 ARG A N 1
ATOM 5155 C CA . ARG A 1 666 ? -18.392 -16.914 13.110 1.00 94.50 666 ARG A CA 1
ATOM 5156 C C . ARG A 1 666 ? -17.520 -15.956 13.929 1.00 94.50 666 ARG A C 1
ATOM 5158 O O . ARG A 1 666 ? -17.595 -14.741 13.768 1.00 94.50 666 ARG A O 1
ATOM 5165 N N . SER A 1 667 ? -16.699 -16.515 14.818 1.00 94.75 667 SER A N 1
ATOM 5166 C CA . SER A 1 667 ? -15.552 -15.797 15.391 1.00 94.75 667 SER A CA 1
ATOM 5167 C C . SER A 1 667 ? -14.334 -16.063 14.509 1.00 94.75 667 SER A C 1
ATOM 5169 O O . SER A 1 667 ? -14.210 -17.174 13.992 1.00 94.75 667 SER A O 1
ATOM 5171 N N . LEU A 1 668 ? -13.486 -15.054 14.322 1.00 94.00 668 LEU A N 1
ATOM 5172 C CA . LEU A 1 668 ? -12.227 -15.164 13.580 1.00 94.00 668 LEU A CA 1
ATOM 5173 C C . LEU A 1 668 ? -11.086 -15.512 14.541 1.00 94.00 668 LEU A C 1
ATOM 5175 O O . LEU A 1 668 ? -10.321 -16.443 14.316 1.00 94.00 668 LEU A O 1
ATOM 5179 N N . GLY A 1 669 ? -11.024 -14.806 15.671 1.00 95.19 669 GLY A N 1
ATOM 5180 C CA . GLY A 1 669 ? -10.003 -15.005 16.690 1.00 95.19 669 GLY A CA 1
ATOM 5181 C C . GLY A 1 669 ? -9.843 -13.776 17.575 1.00 95.19 669 GLY A C 1
ATOM 5182 O O . GLY A 1 669 ? -10.756 -12.958 17.693 1.00 95.19 669 GLY A O 1
ATOM 5183 N N . LYS A 1 670 ? -8.688 -13.649 18.228 1.00 94.50 670 LYS A N 1
ATOM 5184 C CA . LYS A 1 670 ? -8.411 -12.564 19.175 1.00 94.50 670 LYS A CA 1
ATOM 5185 C C . LYS A 1 670 ? -8.034 -11.261 18.455 1.00 94.50 670 LYS A C 1
ATOM 5187 O O . LYS A 1 670 ? -7.315 -11.288 17.464 1.00 94.50 670 LYS A O 1
ATOM 5192 N N . ILE A 1 671 ? -8.472 -10.119 18.987 1.00 93.06 671 ILE A N 1
ATOM 5193 C CA . ILE A 1 671 ? -8.049 -8.790 18.518 1.00 93.06 671 ILE A CA 1
ATOM 5194 C C . ILE A 1 671 ? -6.532 -8.632 18.688 1.00 93.06 671 ILE A C 1
ATOM 5196 O O . ILE A 1 671 ? -5.986 -8.921 19.759 1.00 93.06 671 ILE A O 1
ATOM 5200 N N . GLY A 1 672 ? -5.868 -8.137 17.642 1.00 89.19 672 GLY A N 1
ATOM 5201 C CA . GLY A 1 672 ? -4.419 -7.915 17.612 1.00 89.19 672 GLY A CA 1
ATOM 5202 C C . GLY A 1 672 ? -3.568 -9.161 17.340 1.00 89.19 672 GLY A C 1
ATOM 5203 O O . GLY A 1 672 ? -2.348 -9.083 17.463 1.00 89.19 672 GLY A O 1
ATOM 5204 N N . ASP A 1 673 ? -4.180 -10.291 16.983 1.00 90.88 673 ASP A N 1
ATOM 5205 C CA . ASP A 1 673 ? -3.486 -11.430 16.373 1.00 90.88 673 ASP A CA 1
ATOM 5206 C C . ASP A 1 673 ? -3.267 -11.155 14.871 1.00 90.88 673 ASP A C 1
ATOM 5208 O O . ASP A 1 673 ? -4.179 -10.687 14.188 1.00 90.88 673 ASP A O 1
ATOM 5212 N N . VAL A 1 674 ? -2.053 -11.391 14.359 1.00 89.50 674 VAL A N 1
ATOM 5213 C CA . VAL A 1 674 ? -1.641 -10.953 13.011 1.00 89.50 674 VAL A CA 1
ATOM 5214 C C . VAL A 1 674 ? -2.478 -11.606 11.911 1.00 89.50 674 VAL A C 1
ATOM 5216 O O . VAL A 1 674 ? -2.905 -10.908 10.991 1.00 89.50 674 VAL A O 1
ATOM 5219 N N . GLU A 1 675 ? -2.776 -12.904 12.004 1.00 90.19 675 GLU A N 1
ATOM 5220 C CA . GLU A 1 675 ? -3.576 -13.576 10.971 1.00 90.19 675 GLU A CA 1
ATOM 5221 C C . GLU A 1 675 ? -5.057 -13.195 11.075 1.00 90.19 675 GLU A C 1
ATOM 5223 O O . GLU A 1 675 ? -5.715 -13.001 10.055 1.00 90.19 675 GLU A O 1
ATOM 5228 N N . VAL A 1 676 ? -5.566 -12.970 12.289 1.00 93.44 676 VAL A N 1
ATOM 5229 C CA . VAL A 1 676 ? -6.956 -12.538 12.522 1.00 93.44 676 VAL A CA 1
ATOM 5230 C C . VAL A 1 676 ? -7.204 -11.120 11.994 1.00 93.44 676 VAL A C 1
ATOM 5232 O O . VAL A 1 676 ? -8.227 -10.860 11.361 1.00 93.44 676 VAL A O 1
ATOM 5235 N N . GLU A 1 677 ? -6.275 -10.189 12.226 1.00 92.81 677 GLU A N 1
ATOM 5236 C CA . GLU A 1 677 ? -6.355 -8.839 11.656 1.00 92.81 677 GLU A CA 1
ATOM 5237 C C . GLU A 1 677 ? -6.090 -8.850 10.133 1.00 92.81 677 GLU A C 1
ATOM 5239 O O . GLU A 1 677 ? -6.651 -8.027 9.410 1.00 92.81 677 GLU A O 1
ATOM 5244 N N . THR A 1 678 ? -5.316 -9.814 9.616 1.00 92.94 678 THR A N 1
ATOM 5245 C CA . THR A 1 678 ? -5.129 -10.004 8.166 1.00 92.94 678 THR A CA 1
ATOM 5246 C C . THR A 1 678 ? -6.407 -10.506 7.485 1.00 92.94 678 THR A C 1
ATOM 5248 O O . THR A 1 678 ? -6.829 -9.936 6.477 1.00 92.94 678 THR A O 1
ATOM 5251 N N . GLU A 1 679 ? -7.075 -11.515 8.050 1.00 92.38 679 GLU A N 1
ATOM 5252 C CA . GLU A 1 679 ? -8.366 -12.014 7.557 1.00 92.38 679 GLU A CA 1
ATOM 5253 C C . GLU A 1 679 ? -9.442 -10.913 7.600 1.00 92.38 679 GLU A C 1
ATOM 5255 O O . GLU A 1 679 ? -10.195 -10.728 6.644 1.00 92.38 679 GLU A O 1
ATOM 5260 N N . MET A 1 680 ? -9.467 -10.110 8.669 1.00 92.62 680 MET A N 1
ATOM 5261 C CA . MET A 1 680 ? -10.329 -8.927 8.783 1.00 92.62 680 MET A CA 1
ATOM 5262 C C . MET A 1 680 ? -10.151 -7.933 7.622 1.00 92.62 680 MET A C 1
ATOM 5264 O O . MET A 1 680 ? -11.149 -7.436 7.097 1.00 92.62 680 MET A O 1
ATOM 5268 N N . ILE A 1 681 ? -8.909 -7.654 7.207 1.00 93.06 681 ILE A N 1
ATOM 5269 C CA . ILE A 1 681 ? -8.608 -6.763 6.072 1.00 93.06 681 ILE A CA 1
ATOM 5270 C C . ILE A 1 681 ? -9.103 -7.380 4.757 1.00 93.06 681 ILE A C 1
ATOM 5272 O O . ILE A 1 681 ? -9.762 -6.703 3.967 1.00 93.06 681 ILE A O 1
ATOM 5276 N N . LEU A 1 682 ? -8.838 -8.669 4.530 1.00 92.75 682 LEU A N 1
ATOM 5277 C CA . LEU A 1 682 ? -9.280 -9.382 3.325 1.00 92.75 682 LEU A CA 1
ATOM 5278 C C . LEU A 1 682 ? -10.815 -9.375 3.198 1.00 92.75 682 LEU A C 1
ATOM 5280 O O . LEU A 1 682 ? -11.342 -9.096 2.120 1.00 92.75 682 LEU A O 1
ATOM 5284 N N . LEU A 1 683 ? -11.535 -9.555 4.311 1.00 90.31 683 LEU A N 1
ATOM 5285 C CA . LEU A 1 683 ? -12.997 -9.448 4.377 1.00 90.31 683 LEU A CA 1
ATOM 5286 C C . LEU A 1 683 ? -13.515 -8.018 4.119 1.00 90.31 683 LEU A C 1
ATOM 5288 O O . LEU A 1 683 ? -14.528 -7.855 3.438 1.00 90.31 683 LEU A O 1
ATOM 5292 N N . GLU A 1 684 ? -12.845 -6.972 4.619 1.00 88.25 684 GLU A N 1
ATOM 5293 C CA . GLU A 1 684 ? -13.235 -5.567 4.383 1.00 88.25 684 GLU A CA 1
ATOM 5294 C C . GLU A 1 684 ? -13.097 -5.153 2.905 1.00 88.25 684 GLU A C 1
ATOM 5296 O O . GLU A 1 684 ? -13.953 -4.433 2.370 1.00 88.25 684 GLU A O 1
ATOM 5301 N N . PHE A 1 685 ? -12.062 -5.650 2.225 1.00 87.94 685 PHE A N 1
ATOM 5302 C CA . PHE A 1 685 ? -11.820 -5.397 0.801 1.00 87.94 685 PHE A CA 1
ATOM 5303 C C . PHE A 1 685 ? -12.437 -6.447 -0.142 1.00 87.94 685 PHE A C 1
ATOM 5305 O O . PHE A 1 685 ? -12.333 -6.290 -1.356 1.00 87.94 685 PHE A O 1
ATOM 5312 N N . ASN A 1 686 ? -13.140 -7.459 0.388 1.00 87.12 686 ASN A N 1
ATOM 5313 C CA . ASN A 1 686 ? -13.762 -8.554 -0.373 1.00 87.12 686 ASN A CA 1
ATOM 5314 C C . ASN A 1 686 ? -12.742 -9.306 -1.264 1.00 87.12 686 ASN A C 1
ATOM 5316 O O . ASN A 1 686 ? -13.006 -9.606 -2.428 1.00 87.12 686 ASN A O 1
ATOM 5320 N N . VAL A 1 687 ? -11.561 -9.594 -0.716 1.00 92.62 687 VAL A N 1
ATOM 5321 C CA . VAL A 1 687 ? -10.510 -10.378 -1.379 1.00 92.62 687 VAL A CA 1
ATOM 5322 C C . VAL A 1 687 ? -10.719 -11.857 -1.063 1.00 92.62 687 VAL A C 1
ATOM 5324 O O . VAL A 1 687 ? -10.713 -12.245 0.103 1.00 92.62 687 VAL A O 1
ATOM 5327 N N . LYS A 1 688 ? -10.892 -12.685 -2.097 1.00 91.38 688 LYS A N 1
ATOM 5328 C CA . LYS A 1 688 ? -11.030 -14.142 -1.968 1.00 91.38 688 LYS A CA 1
ATOM 5329 C C . LYS A 1 688 ? -9.659 -14.775 -1.718 1.00 91.38 688 LYS A C 1
ATOM 5331 O O . LYS A 1 688 ? -8.829 -14.815 -2.623 1.00 91.38 688 LYS A O 1
ATOM 5336 N N . ASP A 1 689 ? -9.428 -15.273 -0.507 1.00 91.75 689 ASP A N 1
ATOM 5337 C CA . ASP A 1 689 ? -8.190 -15.959 -0.112 1.00 91.75 689 ASP A CA 1
ATOM 5338 C C . ASP A 1 689 ? -8.357 -17.471 0.119 1.00 91.75 689 ASP A C 1
ATOM 5340 O O . ASP A 1 689 ? -7.405 -18.153 0.501 1.00 91.75 689 ASP A O 1
ATOM 5344 N N . GLU A 1 690 ? -9.548 -18.003 -0.167 1.00 91.94 690 GLU A N 1
ATOM 5345 C CA . GLU A 1 690 ? -9.862 -19.431 -0.111 1.00 91.94 690 GLU A CA 1
ATOM 5346 C C . GLU A 1 690 ? -8.899 -20.265 -0.990 1.00 91.94 690 GLU A C 1
ATOM 5348 O O . GLU A 1 690 ? -8.496 -19.812 -2.073 1.00 91.94 690 GLU A O 1
ATOM 5353 N N . PRO A 1 691 ? -8.542 -21.501 -0.581 1.00 95.00 691 PRO A N 1
ATOM 5354 C CA . PRO A 1 691 ? -7.788 -22.422 -1.426 1.00 95.00 691 PRO A CA 1
ATOM 5355 C C . PRO A 1 691 ? -8.486 -22.687 -2.767 1.00 95.00 691 PRO A C 1
ATOM 5357 O O . PRO A 1 691 ? -9.711 -22.786 -2.835 1.00 95.00 691 PRO A O 1
ATOM 5360 N N . PHE A 1 692 ? -7.696 -22.845 -3.830 1.00 95.81 692 PHE A N 1
ATOM 5361 C CA . PHE A 1 692 ? -8.196 -23.254 -5.144 1.00 95.81 692 PHE A CA 1
ATOM 5362 C C . PHE A 1 692 ? -8.888 -24.624 -5.063 1.00 95.81 692 PHE A C 1
ATOM 5364 O O . PHE A 1 692 ? -8.382 -25.531 -4.401 1.00 95.81 692 PHE A O 1
ATOM 5371 N N . THR A 1 693 ? -10.036 -24.778 -5.728 1.00 96.88 693 THR A N 1
ATOM 5372 C CA . THR A 1 693 ? -10.814 -26.027 -5.685 1.00 96.88 693 THR A CA 1
ATOM 5373 C C . THR A 1 693 ? -10.189 -27.119 -6.557 1.00 96.88 693 THR A C 1
ATOM 5375 O O . THR A 1 693 ? -9.415 -26.832 -7.472 1.00 96.88 693 THR A O 1
ATOM 5378 N N . GLU A 1 694 ? -10.553 -28.380 -6.315 1.00 96.50 694 GLU A N 1
ATOM 5379 C CA . GLU A 1 694 ? -10.074 -29.527 -7.104 1.00 96.50 694 GLU A CA 1
ATOM 5380 C C . GLU A 1 694 ? -10.402 -29.386 -8.602 1.00 96.50 694 GLU A C 1
ATOM 5382 O O . GLU A 1 694 ? -9.617 -29.800 -9.450 1.00 96.50 694 GLU A O 1
ATOM 5387 N N . GLU A 1 695 ? -11.515 -28.739 -8.964 1.00 96.25 695 GLU A N 1
ATOM 5388 C CA . GLU A 1 695 ? -11.857 -28.443 -10.359 1.00 96.25 695 GLU A CA 1
ATOM 5389 C C . GLU A 1 695 ? -10.850 -27.470 -10.997 1.00 96.25 695 GLU A C 1
ATOM 5391 O O . GLU A 1 695 ? -10.393 -27.700 -12.120 1.00 96.25 695 GLU A O 1
ATOM 5396 N N . VAL A 1 696 ? -10.439 -26.426 -10.268 1.00 96.31 696 VAL A N 1
ATOM 5397 C CA . VAL A 1 696 ? -9.403 -25.477 -10.710 1.00 96.31 696 VAL A CA 1
ATOM 5398 C C . VAL A 1 696 ? -8.035 -26.159 -10.790 1.00 96.31 696 VAL A C 1
ATOM 5400 O O . VAL A 1 696 ? -7.321 -25.984 -11.778 1.00 96.31 696 VAL A O 1
ATOM 5403 N N . LEU A 1 697 ? -7.681 -26.978 -9.795 1.00 96.06 697 LEU A N 1
ATOM 5404 C CA . LEU A 1 697 ? -6.427 -27.737 -9.781 1.00 96.06 697 LEU A CA 1
ATOM 5405 C C . LEU A 1 697 ? -6.379 -28.793 -10.900 1.00 96.06 697 LEU A C 1
ATOM 5407 O O . LEU A 1 697 ? -5.328 -28.992 -11.503 1.00 96.06 697 LEU A O 1
ATOM 5411 N N . SER A 1 698 ? -7.515 -29.394 -11.272 1.00 95.19 698 SER A N 1
ATOM 5412 C CA . SER A 1 698 ? -7.603 -30.345 -12.394 1.00 95.19 698 SER A CA 1
ATOM 5413 C C . SER A 1 698 ? -7.347 -29.721 -13.775 1.00 95.19 698 SER A C 1
ATOM 5415 O O . SER A 1 698 ? -7.099 -30.445 -14.739 1.00 95.19 698 SER A O 1
ATOM 5417 N N . CYS A 1 699 ? -7.370 -28.387 -13.880 1.00 95.06 699 CYS A N 1
ATOM 5418 C CA . CYS A 1 699 ? -7.006 -27.656 -15.096 1.00 95.06 699 CYS A CA 1
ATOM 5419 C C . CYS A 1 699 ? -5.482 -27.458 -15.255 1.00 95.06 699 CYS A C 1
ATOM 5421 O O . CYS A 1 699 ? -5.046 -26.924 -16.277 1.00 95.06 699 CYS A O 1
ATOM 5423 N N . LEU A 1 700 ? -4.672 -27.826 -14.254 1.00 95.25 700 LEU A N 1
ATOM 5424 C CA . LEU A 1 700 ? -3.225 -27.605 -14.258 1.00 95.25 700 LEU A CA 1
ATOM 5425 C C . LEU A 1 700 ? -2.464 -28.649 -15.099 1.00 95.25 700 LEU A C 1
ATOM 5427 O O . LEU A 1 700 ? -2.895 -29.799 -15.213 1.00 95.25 700 LEU A O 1
ATOM 5431 N N . PRO A 1 701 ? -1.306 -28.280 -15.681 1.00 93.75 701 PRO A N 1
ATOM 5432 C CA . PRO A 1 701 ? -0.353 -29.257 -16.201 1.00 93.75 701 PRO A CA 1
ATOM 5433 C C . PRO A 1 701 ? 0.296 -30.069 -15.055 1.00 93.75 701 PRO A C 1
ATOM 5435 O O . PRO A 1 701 ? 0.244 -29.642 -13.901 1.00 93.75 701 PRO A O 1
ATOM 5438 N N . PRO A 1 702 ? 0.951 -31.207 -15.358 1.00 91.25 702 PRO A N 1
ATOM 5439 C CA . PRO A 1 702 ? 1.760 -31.947 -14.387 1.00 91.25 702 PRO A CA 1
ATOM 5440 C C . PRO A 1 702 ? 2.867 -31.098 -13.741 1.00 91.25 702 PRO A C 1
ATOM 5442 O O . PRO A 1 702 ? 3.408 -30.191 -14.374 1.00 91.25 702 PRO A O 1
ATOM 5445 N N . GLU A 1 703 ? 3.251 -31.438 -12.508 1.00 88.12 703 GLU A N 1
ATOM 5446 C CA . GLU A 1 703 ? 4.331 -30.760 -11.767 1.00 88.12 703 GLU A CA 1
ATOM 5447 C C . GLU A 1 703 ? 5.699 -30.864 -12.467 1.00 88.12 703 GLU A C 1
ATOM 5449 O O . GLU A 1 703 ? 6.525 -29.960 -12.366 1.00 88.12 703 GLU A O 1
ATOM 5454 N N . ASP A 1 704 ? 5.930 -31.942 -13.221 1.00 87.81 704 ASP A N 1
ATOM 5455 C CA . ASP A 1 704 ? 7.142 -32.187 -14.007 1.00 87.81 704 ASP A CA 1
ATOM 5456 C C . ASP A 1 704 ? 7.080 -31.614 -15.437 1.00 87.81 704 ASP A C 1
ATOM 5458 O O . ASP A 1 704 ? 7.907 -31.966 -16.282 1.00 87.81 704 ASP A O 1
ATOM 5462 N N . PHE A 1 705 ? 6.128 -30.715 -15.725 1.00 91.50 705 PHE A N 1
ATOM 5463 C CA . PHE A 1 705 ? 5.989 -30.096 -17.042 1.00 91.50 705 PHE A CA 1
ATOM 5464 C C . PHE A 1 705 ? 7.281 -29.402 -17.504 1.00 91.50 705 PHE A C 1
ATOM 5466 O O . PHE A 1 705 ? 7.805 -28.488 -16.864 1.00 91.50 705 PHE A O 1
ATOM 5473 N N . ALA A 1 706 ? 7.728 -29.787 -18.698 1.00 89.38 706 ALA A N 1
ATOM 5474 C CA . ALA A 1 706 ? 8.733 -29.089 -19.483 1.00 89.38 706 ALA A CA 1
ATOM 5475 C C . ALA A 1 706 ? 8.176 -28.843 -20.899 1.00 89.38 706 ALA A C 1
ATOM 5477 O O . ALA A 1 706 ? 7.470 -29.713 -21.422 1.00 89.38 706 ALA A O 1
ATOM 5478 N N . PRO A 1 707 ? 8.480 -27.701 -21.545 1.00 91.62 707 PRO A N 1
ATOM 5479 C CA . PRO A 1 707 ? 8.028 -27.434 -22.907 1.00 91.62 707 PRO A CA 1
ATOM 5480 C C . PRO A 1 707 ? 8.470 -28.502 -23.911 1.00 91.62 707 PRO A C 1
ATOM 5482 O O . PRO A 1 707 ? 9.626 -28.925 -23.931 1.00 91.62 707 PRO A O 1
ATOM 5485 N N . SER A 1 708 ? 7.537 -28.918 -24.764 1.00 90.94 708 SER A N 1
ATOM 5486 C CA . SER A 1 708 ? 7.749 -29.943 -25.785 1.00 90.94 708 SER A CA 1
ATOM 5487 C C . SER A 1 708 ? 8.120 -29.362 -27.157 1.00 90.94 708 SER A C 1
ATOM 5489 O O . SER A 1 708 ? 7.925 -28.178 -27.433 1.00 90.94 708 SER A O 1
ATOM 5491 N N . GLU A 1 709 ? 8.551 -30.227 -28.079 1.00 89.94 709 GLU A N 1
ATOM 5492 C CA . GLU A 1 709 ? 8.724 -29.879 -29.501 1.00 89.94 709 GLU A CA 1
ATOM 5493 C C . GLU A 1 709 ? 7.435 -29.338 -30.157 1.00 89.94 709 GLU A C 1
ATOM 5495 O O . GLU A 1 709 ? 7.500 -28.551 -31.103 1.00 89.94 709 GLU A O 1
ATOM 5500 N N . GLU A 1 710 ? 6.250 -29.705 -29.650 1.00 89.81 710 GLU A N 1
ATOM 5501 C CA . GLU A 1 710 ? 4.989 -29.106 -30.106 1.00 89.81 710 GLU A CA 1
ATOM 5502 C C . GLU A 1 710 ? 4.779 -27.695 -29.538 1.00 89.81 710 GLU A C 1
ATOM 5504 O O . GLU A 1 710 ? 4.230 -26.839 -30.230 1.00 89.81 710 GLU A O 1
ATOM 5509 N N . ASP A 1 711 ? 5.269 -27.413 -28.327 1.00 89.44 711 ASP A N 1
ATOM 5510 C CA . ASP A 1 711 ? 5.207 -26.082 -27.717 1.00 89.44 711 ASP A CA 1
ATOM 5511 C C . ASP A 1 711 ? 6.153 -25.083 -28.389 1.00 89.44 711 ASP A C 1
ATOM 5513 O O . ASP A 1 711 ? 5.809 -23.903 -28.483 1.00 89.44 711 ASP A O 1
ATOM 5517 N N . PHE A 1 712 ? 7.311 -25.534 -28.886 1.00 92.56 712 PHE A N 1
ATOM 5518 C CA . PHE A 1 712 ? 8.250 -24.709 -29.660 1.00 92.56 712 PHE A CA 1
ATOM 5519 C C . PHE A 1 712 ? 7.731 -24.368 -31.070 1.00 92.56 712 PHE A C 1
ATOM 5521 O O . PHE A 1 712 ? 8.181 -23.403 -31.695 1.00 92.56 712 PHE A O 1
ATOM 5528 N N . LYS A 1 713 ? 6.778 -25.140 -31.601 1.00 92.31 713 LYS A N 1
ATOM 5529 C CA . LYS A 1 713 ? 6.336 -25.042 -32.995 1.00 92.31 713 LYS A CA 1
ATOM 5530 C C . LYS A 1 713 ? 5.639 -23.709 -33.292 1.00 92.31 713 LYS A C 1
ATOM 5532 O O . LYS A 1 713 ? 4.530 -23.447 -32.838 1.00 92.31 713 LYS A O 1
ATOM 5537 N N . GLY A 1 714 ? 6.270 -22.891 -34.136 1.00 90.12 714 GLY A N 1
ATOM 5538 C CA . GLY A 1 714 ? 5.760 -21.566 -34.508 1.00 90.12 714 GLY A CA 1
ATOM 5539 C C . GLY A 1 714 ? 6.080 -20.462 -33.495 1.00 90.12 714 GLY A C 1
ATOM 5540 O O . GLY A 1 714 ? 5.517 -19.375 -33.597 1.00 90.12 714 GLY A O 1
ATOM 5541 N N . ARG A 1 715 ? 6.978 -20.724 -32.537 1.00 95.62 715 ARG A N 1
ATOM 5542 C CA . ARG A 1 715 ? 7.554 -19.712 -31.647 1.00 95.62 715 ARG A CA 1
ATOM 5543 C C . ARG A 1 715 ? 8.859 -19.149 -32.209 1.00 95.62 715 ARG A C 1
ATOM 5545 O O . ARG A 1 715 ? 9.552 -19.820 -32.970 1.00 95.62 715 ARG A O 1
ATOM 5552 N N . MET A 1 716 ? 9.212 -17.931 -31.799 1.00 95.94 716 MET A N 1
ATOM 5553 C CA . MET A 1 716 ? 10.583 -17.418 -31.938 1.00 95.94 716 MET A CA 1
ATOM 5554 C C . MET A 1 716 ? 11.493 -18.075 -30.889 1.00 95.94 716 MET A C 1
ATOM 5556 O O . MET A 1 716 ? 11.051 -18.315 -29.765 1.00 95.94 716 MET A O 1
ATOM 5560 N N . ASP A 1 717 ? 12.749 -18.356 -31.233 1.00 96.19 717 ASP A N 1
ATOM 5561 C CA . ASP A 1 717 ? 13.718 -18.976 -30.322 1.00 96.19 717 ASP A CA 1
ATOM 5562 C C . ASP A 1 717 ? 14.761 -17.949 -29.862 1.00 96.19 717 ASP A C 1
ATOM 5564 O O . ASP A 1 717 ? 15.451 -17.346 -30.683 1.00 96.19 717 ASP A O 1
ATOM 5568 N N . PHE A 1 718 ? 14.858 -17.755 -28.546 1.00 96.44 718 PHE A N 1
ATOM 5569 C CA . PHE A 1 718 ? 15.833 -16.889 -27.882 1.00 96.44 718 PHE A CA 1
ATOM 5570 C C . PHE A 1 718 ? 16.641 -17.645 -26.816 1.00 96.44 718 PHE A C 1
ATOM 5572 O O . PHE A 1 718 ? 17.250 -17.026 -25.947 1.00 96.44 718 PHE A O 1
ATOM 5579 N N . ARG A 1 719 ? 16.665 -18.986 -26.843 1.00 95.38 719 ARG A N 1
ATOM 5580 C CA . ARG A 1 719 ? 17.378 -19.796 -25.834 1.00 95.38 719 ARG A CA 1
ATOM 5581 C C . ARG A 1 719 ? 18.891 -19.578 -25.839 1.00 95.38 719 ARG A C 1
ATOM 5583 O O . ARG A 1 719 ? 19.531 -19.719 -24.795 1.00 95.38 719 ARG A O 1
ATOM 5590 N N . ASP A 1 720 ? 19.446 -19.191 -26.985 1.00 94.25 720 ASP A N 1
ATOM 5591 C CA . ASP A 1 720 ? 20.860 -18.841 -27.152 1.00 94.25 720 ASP A CA 1
ATOM 5592 C C . ASP A 1 720 ? 21.169 -17.351 -26.911 1.00 94.25 720 ASP A C 1
ATOM 5594 O O . ASP A 1 720 ? 22.339 -16.988 -26.824 1.00 94.25 720 ASP A O 1
ATOM 5598 N N . VAL A 1 721 ? 20.150 -16.501 -26.734 1.00 95.62 721 VAL A N 1
ATOM 5599 C CA . VAL A 1 721 ? 20.309 -15.066 -26.440 1.00 95.62 721 VAL A CA 1
ATOM 5600 C C . VAL A 1 721 ? 20.494 -14.837 -24.935 1.00 95.62 721 VAL A C 1
ATOM 5602 O O . VAL A 1 721 ? 20.002 -15.596 -24.095 1.00 95.62 721 VAL A O 1
ATOM 5605 N N . CYS A 1 722 ? 21.202 -13.766 -24.572 1.00 95.62 722 CYS A N 1
ATOM 5606 C CA . CYS A 1 722 ? 21.345 -13.328 -23.186 1.00 95.62 722 CYS A CA 1
ATOM 5607 C C . CYS A 1 722 ? 20.046 -12.667 -22.675 1.00 95.62 722 CYS A C 1
ATOM 5609 O O . CYS A 1 722 ? 19.866 -11.453 -22.778 1.00 95.62 722 CYS A O 1
ATOM 5611 N N . VAL A 1 723 ? 19.132 -13.494 -22.154 1.00 97.44 723 VAL A N 1
ATOM 5612 C CA . VAL A 1 723 ? 17.871 -13.085 -21.508 1.00 97.44 723 VAL A CA 1
ATOM 5613 C C . VAL A 1 723 ? 18.014 -13.158 -19.981 1.00 97.44 723 VAL A C 1
ATOM 5615 O O . VAL A 1 723 ? 18.516 -14.160 -19.474 1.00 97.44 723 VAL A O 1
ATOM 5618 N N . PHE A 1 724 ? 17.572 -12.143 -19.237 1.00 96.81 724 PHE A N 1
ATOM 5619 C CA . PHE A 1 724 ? 17.651 -12.089 -17.764 1.00 96.81 724 PHE A CA 1
ATOM 5620 C C . PHE A 1 724 ? 16.543 -11.210 -17.155 1.00 96.81 724 PHE A C 1
ATOM 5622 O O . PHE A 1 724 ? 16.013 -10.338 -17.841 1.00 96.81 724 PHE A O 1
ATOM 5629 N N . SER A 1 725 ? 16.211 -11.401 -15.875 1.00 97.06 725 SER A N 1
ATOM 5630 C CA . SER A 1 725 ? 15.230 -10.574 -15.142 1.00 97.06 725 SER A CA 1
ATOM 5631 C C . SER A 1 725 ? 15.896 -9.616 -14.137 1.00 97.06 725 SER A C 1
ATOM 5633 O O . SER A 1 725 ? 17.057 -9.815 -13.751 1.00 97.06 725 SER A O 1
ATOM 5635 N N . ILE A 1 726 ? 15.180 -8.557 -13.728 1.00 96.31 726 ILE A N 1
ATOM 5636 C CA . ILE A 1 726 ? 15.589 -7.655 -12.636 1.00 96.31 726 ILE A CA 1
ATOM 5637 C C . ILE A 1 726 ? 14.390 -7.379 -11.716 1.00 96.31 726 ILE A C 1
ATOM 5639 O O . ILE A 1 726 ? 13.483 -6.629 -12.065 1.00 96.31 726 ILE A O 1
ATOM 5643 N N . ASP A 1 727 ? 14.434 -7.934 -10.510 1.00 94.25 727 ASP A N 1
ATOM 5644 C CA . ASP A 1 727 ? 13.274 -8.127 -9.642 1.00 94.25 727 ASP A CA 1
ATOM 5645 C C . ASP A 1 727 ? 13.425 -7.486 -8.245 1.00 94.25 727 ASP A C 1
ATOM 5647 O O . ASP A 1 727 ? 14.527 -7.116 -7.807 1.00 94.25 727 ASP A O 1
ATOM 5651 N N . PRO A 1 728 ? 12.332 -7.387 -7.463 1.00 89.69 728 PRO A N 1
ATOM 5652 C CA . PRO A 1 728 ? 12.419 -7.228 -6.016 1.00 89.69 728 PRO A CA 1
ATOM 5653 C C . PRO A 1 728 ? 13.170 -8.410 -5.364 1.00 89.69 728 PRO A C 1
ATOM 5655 O O . PRO A 1 728 ? 13.003 -9.557 -5.779 1.00 89.69 728 PRO A O 1
ATOM 5658 N N . PRO A 1 729 ? 13.964 -8.187 -4.299 1.00 84.12 729 PRO A N 1
ATOM 5659 C CA . PRO A 1 729 ? 14.628 -9.280 -3.592 1.00 84.12 729 PRO A CA 1
ATOM 5660 C C . PRO A 1 729 ? 13.591 -10.199 -2.928 1.00 84.12 729 PRO A C 1
ATOM 5662 O O . PRO A 1 729 ? 12.819 -9.743 -2.079 1.00 84.12 729 PRO A O 1
ATOM 5665 N N . GLY A 1 730 ? 13.606 -11.480 -3.309 1.00 80.38 730 GLY A N 1
ATOM 5666 C CA . GLY A 1 730 ? 12.625 -12.487 -2.884 1.00 80.38 730 GLY A CA 1
ATOM 5667 C C . GLY A 1 730 ? 11.439 -12.685 -3.838 1.00 80.38 730 GLY A C 1
ATOM 5668 O O . GLY A 1 730 ? 10.454 -13.287 -3.427 1.00 80.38 730 GLY A O 1
ATOM 5669 N N . CYS A 1 731 ? 11.506 -12.179 -5.075 1.00 86.25 731 CYS A N 1
ATOM 5670 C CA . CYS A 1 731 ? 10.536 -12.505 -6.125 1.00 86.25 731 CYS A CA 1
ATOM 5671 C C . CYS A 1 731 ? 10.596 -14.002 -6.491 1.00 86.25 731 CYS A C 1
ATOM 5673 O O . CYS A 1 731 ? 11.679 -14.543 -6.721 1.00 86.25 731 CYS A O 1
ATOM 5675 N N . GLU A 1 732 ? 9.434 -14.655 -6.557 1.00 86.00 732 GLU A N 1
ATOM 5676 C CA . GLU A 1 732 ? 9.268 -16.034 -7.062 1.00 86.00 732 GLU A CA 1
ATOM 5677 C C . GLU A 1 732 ? 8.419 -16.057 -8.348 1.00 86.00 732 GLU A C 1
ATOM 5679 O O . GLU A 1 732 ? 8.540 -16.958 -9.178 1.00 86.00 732 GLU A O 1
ATOM 5684 N N . ASP A 1 733 ? 7.571 -15.043 -8.497 1.00 90.12 733 ASP A N 1
ATOM 5685 C CA . ASP A 1 733 ? 6.628 -14.724 -9.563 1.00 90.12 733 ASP A CA 1
ATOM 5686 C C . ASP A 1 733 ? 7.262 -13.777 -10.600 1.00 90.12 733 ASP A C 1
ATOM 5688 O O . ASP A 1 733 ? 6.840 -12.637 -10.772 1.00 90.12 733 ASP A O 1
ATOM 5692 N N . VAL A 1 734 ? 8.311 -14.258 -11.282 1.00 93.88 734 VAL A N 1
ATOM 5693 C CA . VAL A 1 734 ? 9.056 -13.497 -12.302 1.00 93.88 734 VAL A CA 1
ATOM 5694 C C . VAL A 1 734 ? 8.255 -13.452 -13.609 1.00 93.88 734 VAL A C 1
ATOM 5696 O O . VAL A 1 734 ? 8.387 -14.333 -14.462 1.00 93.88 734 VAL A O 1
ATOM 5699 N N . ASP A 1 735 ? 7.404 -12.436 -13.753 1.00 94.88 735 ASP A N 1
ATOM 5700 C CA . ASP A 1 735 ? 6.545 -12.235 -14.931 1.00 94.88 735 ASP A CA 1
ATOM 5701 C C . ASP A 1 735 ? 7.307 -11.747 -16.180 1.00 94.88 735 ASP A C 1
ATOM 5703 O O . ASP A 1 735 ? 6.876 -12.037 -17.302 1.00 94.88 735 ASP A O 1
ATOM 5707 N N . ASP A 1 736 ? 8.417 -11.011 -16.014 1.00 96.06 736 ASP A N 1
ATOM 5708 C CA . ASP A 1 736 ? 9.151 -10.373 -17.113 1.00 96.06 736 ASP A CA 1
ATOM 5709 C C . ASP A 1 736 ? 10.671 -10.621 -17.118 1.00 96.06 736 ASP A C 1
ATOM 5711 O O . ASP A 1 736 ? 11.315 -10.868 -16.099 1.00 96.06 736 ASP A O 1
ATOM 5715 N N . ALA A 1 737 ? 11.247 -10.586 -18.321 1.00 97.50 737 ALA A N 1
ATOM 5716 C CA . ALA A 1 737 ? 12.682 -10.651 -18.560 1.00 97.50 737 ALA A CA 1
ATOM 5717 C C . ALA A 1 737 ? 13.071 -9.823 -19.797 1.00 97.50 737 ALA A C 1
ATOM 5719 O O . ALA A 1 737 ? 12.289 -9.662 -20.740 1.00 97.50 737 ALA A O 1
ATOM 5720 N N . LEU A 1 738 ? 14.310 -9.332 -19.828 1.00 98.06 738 LEU A N 1
ATOM 5721 C CA . LEU A 1 738 ? 14.859 -8.497 -20.895 1.00 98.06 738 LEU A CA 1
ATOM 5722 C C . LEU A 1 738 ? 16.021 -9.174 -21.629 1.00 98.06 738 LEU A C 1
ATOM 5724 O O . LEU A 1 738 ? 16.770 -9.964 -21.058 1.00 98.06 738 LEU A O 1
ATOM 5728 N N . SER A 1 739 ? 16.210 -8.797 -22.893 1.00 97.62 739 SER A N 1
ATOM 5729 C CA . SER A 1 739 ? 17.444 -9.018 -23.653 1.00 97.62 739 SER A CA 1
ATOM 5730 C C . SER A 1 739 ? 17.825 -7.775 -24.461 1.00 97.62 739 SER A C 1
ATOM 5732 O O . SER A 1 739 ? 16.972 -6.960 -24.820 1.00 97.62 739 SER A O 1
ATOM 5734 N N . CYS A 1 740 ? 19.121 -7.608 -24.736 1.00 97.56 740 CYS A N 1
ATOM 5735 C CA . CYS A 1 740 ? 19.649 -6.489 -25.517 1.00 97.56 740 CYS A CA 1
ATOM 5736 C C . CYS A 1 740 ? 20.879 -6.919 -26.325 1.00 97.56 740 CYS A C 1
ATOM 5738 O O . CYS A 1 740 ? 21.968 -7.075 -25.775 1.00 97.56 740 CYS A O 1
ATOM 5740 N N . GLU A 1 741 ? 20.720 -7.038 -27.640 1.00 96.00 741 GLU A N 1
ATOM 5741 C CA . GLU A 1 741 ? 21.796 -7.351 -28.586 1.00 96.00 741 GLU A CA 1
ATOM 5742 C C . GLU A 1 741 ? 22.137 -6.110 -29.421 1.00 96.00 741 GLU A C 1
ATOM 5744 O O . GLU A 1 741 ? 21.233 -5.423 -29.899 1.00 96.00 741 GLU A O 1
ATOM 5749 N N . GLN A 1 742 ? 23.422 -5.825 -29.651 1.00 95.88 742 GLN A N 1
ATOM 5750 C CA . GLN A 1 742 ? 23.818 -4.840 -30.662 1.00 95.88 742 GLN A CA 1
ATOM 5751 C C . GLN A 1 742 ? 23.953 -5.529 -32.026 1.00 95.88 742 GLN A C 1
ATOM 5753 O O . GLN A 1 742 ? 24.578 -6.580 -32.139 1.00 95.88 742 GLN A O 1
ATOM 5758 N N . LEU A 1 743 ? 23.348 -4.940 -33.055 1.00 96.31 743 LEU A N 1
ATOM 5759 C CA . LEU A 1 743 ? 23.302 -5.461 -34.420 1.00 96.31 743 LEU A CA 1
ATOM 5760 C C . LEU A 1 743 ? 24.450 -4.899 -35.275 1.00 96.31 743 LEU A C 1
ATOM 5762 O O . LEU A 1 743 ? 24.949 -3.803 -35.018 1.00 96.31 743 LEU A O 1
ATOM 5766 N N . ASP A 1 744 ? 24.803 -5.596 -36.362 1.00 95.62 744 ASP A N 1
ATOM 5767 C CA . ASP A 1 744 ? 25.870 -5.197 -37.305 1.00 95.62 744 ASP A CA 1
ATOM 5768 C C . ASP A 1 744 ? 25.674 -3.797 -37.927 1.00 95.62 744 ASP A C 1
ATOM 5770 O O . ASP A 1 744 ? 26.630 -3.162 -38.372 1.00 95.62 744 ASP A O 1
ATOM 5774 N N . ASN A 1 745 ? 24.430 -3.304 -37.975 1.00 94.94 745 ASN A N 1
ATOM 5775 C CA . ASN A 1 745 ? 24.084 -1.965 -38.465 1.00 94.94 745 ASN A CA 1
ATOM 5776 C C . ASN A 1 745 ? 24.268 -0.853 -37.407 1.00 94.94 745 ASN A C 1
ATOM 5778 O O . ASN A 1 745 ? 24.065 0.319 -37.720 1.00 94.94 745 ASN A O 1
ATOM 5782 N N . GLY A 1 746 ? 24.646 -1.205 -36.173 1.00 94.75 746 GLY A N 1
ATOM 5783 C CA . GLY A 1 746 ? 24.809 -0.302 -35.034 1.00 94.75 746 GLY A CA 1
ATOM 5784 C C . GLY A 1 746 ? 23.547 -0.075 -34.193 1.00 94.75 746 GLY A C 1
ATOM 5785 O O . GLY A 1 746 ? 23.659 0.521 -33.122 1.00 94.75 746 GLY A O 1
ATOM 5786 N N . ASN A 1 747 ? 22.376 -0.553 -34.632 1.00 97.94 747 ASN A N 1
ATOM 5787 C CA . ASN A 1 747 ? 21.135 -0.524 -33.851 1.00 97.94 747 ASN A CA 1
ATOM 5788 C C . ASN A 1 747 ? 21.151 -1.586 -32.738 1.00 97.94 747 ASN A C 1
ATOM 5790 O O . ASN A 1 747 ? 22.008 -2.469 -32.701 1.00 97.94 747 ASN A O 1
ATOM 5794 N N . PHE A 1 748 ? 20.168 -1.523 -31.845 1.00 98.19 748 PHE A N 1
ATOM 5795 C CA . PHE A 1 748 ? 19.957 -2.491 -30.774 1.00 98.19 748 PHE A CA 1
ATOM 5796 C C . PHE A 1 748 ? 18.666 -3.276 -31.004 1.00 98.19 748 PHE A C 1
ATOM 5798 O O . PHE A 1 748 ? 17.609 -2.680 -31.222 1.00 98.19 748 PHE A O 1
ATOM 5805 N N . ARG A 1 749 ? 18.733 -4.607 -30.911 1.00 98.00 749 ARG A N 1
ATOM 5806 C CA . ARG A 1 749 ? 17.556 -5.464 -30.750 1.00 98.00 749 ARG A CA 1
ATOM 5807 C C . ARG A 1 749 ? 17.273 -5.602 -29.259 1.00 98.00 749 ARG A C 1
ATOM 5809 O O . ARG A 1 749 ? 18.089 -6.165 -28.533 1.00 98.00 749 ARG A O 1
ATOM 5816 N N . ILE A 1 750 ? 16.119 -5.113 -28.823 1.00 98.19 750 ILE A N 1
ATOM 5817 C CA . ILE A 1 750 ? 15.634 -5.249 -27.448 1.00 98.19 750 ILE A CA 1
ATOM 5818 C C . ILE A 1 750 ? 14.497 -6.265 -27.428 1.00 98.19 750 ILE A C 1
ATOM 5820 O O . ILE A 1 750 ? 13.518 -6.100 -28.156 1.00 98.19 750 ILE A O 1
ATOM 5824 N N . GLY A 1 751 ? 14.611 -7.297 -26.598 1.00 98.00 751 GLY A N 1
ATOM 5825 C CA . GLY A 1 751 ? 13.514 -8.211 -26.296 1.00 98.00 751 GLY A CA 1
ATOM 5826 C C . GLY A 1 751 ? 12.910 -7.890 -24.934 1.00 98.00 751 GLY A C 1
ATOM 5827 O O . GLY A 1 751 ? 13.632 -7.838 -23.941 1.00 98.00 751 GLY A O 1
ATOM 5828 N N . VAL A 1 752 ? 11.593 -7.693 -24.888 1.00 98.44 752 VAL A N 1
ATOM 5829 C CA . VAL A 1 752 ? 10.794 -7.704 -23.657 1.00 98.44 752 VAL A CA 1
ATOM 5830 C C . VAL A 1 752 ? 9.986 -8.997 -23.662 1.00 98.44 752 VAL A C 1
ATOM 5832 O O . VAL A 1 752 ? 9.111 -9.185 -24.511 1.00 98.44 752 VAL A O 1
ATOM 5835 N N . HIS A 1 753 ? 10.320 -9.912 -22.760 1.00 98.31 753 HIS A N 1
ATOM 5836 C CA . HIS A 1 753 ? 9.806 -11.275 -22.723 1.00 98.31 753 HIS A CA 1
ATOM 5837 C C . HIS A 1 753 ? 8.895 -11.437 -21.502 1.00 98.31 753 HIS A C 1
ATOM 5839 O O . HIS A 1 753 ? 9.375 -11.380 -20.377 1.00 98.31 753 HIS A O 1
ATOM 5845 N N . ILE A 1 754 ? 7.595 -11.634 -21.723 1.00 98.19 754 ILE A N 1
ATOM 5846 C CA . ILE A 1 754 ? 6.582 -11.789 -20.666 1.00 98.19 754 ILE A CA 1
ATOM 5847 C C . ILE A 1 754 ? 6.154 -13.257 -20.574 1.00 98.19 754 ILE A C 1
ATOM 5849 O O . ILE A 1 754 ? 6.057 -13.929 -21.604 1.00 98.19 754 ILE A O 1
ATOM 5853 N N . ALA A 1 755 ? 5.865 -13.763 -19.377 1.00 97.50 755 ALA A N 1
ATOM 5854 C CA . ALA A 1 755 ? 5.381 -15.124 -19.143 1.00 97.50 755 ALA A CA 1
ATOM 5855 C C . ALA A 1 755 ? 4.152 -15.495 -20.008 1.00 97.50 755 ALA A C 1
ATOM 5857 O O . ALA A 1 755 ? 3.145 -14.784 -20.039 1.00 97.50 755 ALA A O 1
ATOM 5858 N N . ASP A 1 756 ? 4.185 -16.638 -20.713 1.00 96.44 756 ASP A N 1
ATOM 5859 C CA . ASP A 1 756 ? 3.071 -17.069 -21.574 1.00 96.44 756 ASP A CA 1
ATOM 5860 C C . ASP A 1 756 ? 1.944 -17.768 -20.795 1.00 96.44 756 ASP A C 1
ATOM 5862 O O . ASP A 1 756 ? 1.582 -18.911 -21.079 1.00 96.44 756 ASP A O 1
ATOM 5866 N N . VAL A 1 757 ? 1.331 -17.065 -19.840 1.00 96.69 757 VAL A N 1
ATOM 5867 C CA . VAL A 1 757 ? 0.196 -17.566 -19.039 1.00 96.69 757 VAL A CA 1
ATOM 5868 C C . VAL A 1 757 ? -0.943 -18.092 -19.933 1.00 96.69 757 VAL A C 1
ATOM 5870 O O . VAL A 1 757 ? -1.568 -19.109 -19.625 1.00 96.69 757 VAL A O 1
ATOM 5873 N N . THR A 1 758 ? -1.143 -17.488 -21.114 1.00 95.56 758 THR A N 1
ATOM 5874 C CA . THR A 1 758 ? -2.142 -17.908 -22.122 1.00 95.56 758 THR A CA 1
ATOM 5875 C C . THR A 1 758 ? -1.873 -19.288 -22.744 1.00 95.56 758 THR A C 1
ATOM 5877 O O . THR A 1 758 ? -2.719 -19.834 -23.462 1.00 95.56 758 THR A O 1
ATOM 5880 N N . ARG A 1 759 ? -0.701 -19.896 -22.505 1.00 94.69 759 ARG A N 1
ATOM 5881 C CA . ARG A 1 759 ? -0.439 -21.304 -22.836 1.00 94.69 759 ARG A CA 1
ATOM 5882 C C . ARG A 1 759 ? -1.206 -22.256 -21.915 1.00 94.69 759 ARG A C 1
ATOM 5884 O O . ARG A 1 759 ? -1.605 -23.321 -22.397 1.00 94.69 759 ARG A O 1
ATOM 5891 N N . PHE A 1 760 ? -1.433 -21.870 -20.663 1.00 94.75 760 PHE A N 1
ATOM 5892 C CA . PHE A 1 760 ? -1.965 -22.727 -19.602 1.00 94.75 760 PHE A CA 1
ATOM 5893 C C . PHE A 1 760 ? -3.401 -22.352 -19.236 1.00 94.75 760 PHE A C 1
ATOM 5895 O O . PHE A 1 760 ? -4.285 -23.196 -19.346 1.00 94.75 760 PHE A O 1
ATOM 5902 N N . VAL A 1 761 ? -3.662 -21.079 -18.924 1.00 96.69 761 VAL A N 1
ATOM 5903 C CA . VAL A 1 761 ? -5.029 -20.573 -18.726 1.00 96.69 761 VAL A CA 1
ATOM 5904 C C . VAL A 1 761 ? -5.741 -20.524 -20.082 1.00 96.69 761 VAL A C 1
ATOM 5906 O O . VAL A 1 761 ? -5.177 -20.031 -21.066 1.00 96.69 761 VAL A O 1
ATOM 5909 N N . LYS A 1 762 ? -6.961 -21.071 -20.154 1.00 96.06 762 LYS A N 1
ATOM 5910 C CA . LYS A 1 762 ? -7.783 -21.128 -21.375 1.00 96.06 762 LYS A CA 1
ATOM 5911 C C . LYS A 1 762 ? -9.180 -20.567 -21.115 1.00 96.06 762 LYS A C 1
ATOM 5913 O O . LYS A 1 762 ? -9.761 -20.958 -20.103 1.00 96.06 762 LYS A O 1
ATOM 5918 N N . PRO A 1 763 ? -9.735 -19.753 -22.035 1.00 96.12 763 PRO A N 1
ATOM 5919 C CA . PRO A 1 763 ? -11.073 -19.196 -21.888 1.00 96.12 763 PRO A CA 1
ATOM 5920 C C . PRO A 1 763 ? -12.118 -20.244 -21.512 1.00 96.12 763 PRO A C 1
ATOM 5922 O O . PRO A 1 763 ? -12.079 -21.371 -22.009 1.00 96.12 763 PRO A O 1
ATOM 5925 N N . GLU A 1 764 ? -13.054 -19.847 -20.657 1.00 94.94 764 GLU A N 1
ATOM 5926 C CA . GLU A 1 764 ? -14.194 -20.647 -20.196 1.00 94.94 764 GLU A CA 1
ATOM 5927 C C . GLU A 1 764 ? -13.843 -21.864 -19.313 1.00 94.94 764 GLU A C 1
ATOM 5929 O O . GLU A 1 764 ? -14.761 -22.564 -18.885 1.00 94.94 764 GLU A O 1
ATOM 5934 N N . THR A 1 765 ? -12.572 -22.110 -18.968 1.00 97.25 765 THR A N 1
ATOM 5935 C CA . THR A 1 765 ? -12.187 -23.122 -17.955 1.00 97.25 765 THR A CA 1
ATOM 5936 C C . THR A 1 765 ? -12.450 -22.636 -16.526 1.00 97.25 765 THR A C 1
ATOM 5938 O O . THR A 1 765 ? -12.553 -21.436 -16.285 1.00 97.25 765 THR A O 1
ATOM 5941 N N . GLU A 1 766 ? -12.525 -23.541 -15.544 1.00 96.69 766 GLU A N 1
ATOM 5942 C CA . GLU A 1 766 ? -12.716 -23.129 -14.140 1.00 96.69 766 GLU A CA 1
ATOM 5943 C C . GLU A 1 766 ? -11.522 -22.308 -13.614 1.00 96.69 766 GLU A C 1
ATOM 5945 O O . GLU A 1 766 ? -11.712 -21.349 -12.874 1.00 96.69 766 GLU A O 1
ATOM 5950 N N . LEU A 1 767 ? -10.303 -22.606 -14.079 1.00 97.25 767 LEU A N 1
ATOM 5951 C CA . LEU A 1 767 ? -9.093 -21.818 -13.810 1.00 97.25 767 LEU A CA 1
ATOM 5952 C C . LEU A 1 767 ? -9.169 -20.381 -14.362 1.00 97.25 767 LEU A C 1
ATOM 5954 O O . LEU A 1 767 ? -8.723 -19.444 -13.705 1.00 97.25 767 LEU A O 1
ATOM 5958 N N . ASP A 1 768 ? -9.744 -20.205 -15.552 1.00 97.50 768 ASP A N 1
ATOM 5959 C CA . ASP A 1 768 ? -9.983 -18.896 -16.174 1.00 97.50 768 ASP A CA 1
ATOM 5960 C C . ASP A 1 768 ? -11.069 -18.103 -15.429 1.00 97.50 768 ASP A C 1
ATOM 5962 O O . ASP A 1 768 ? -10.892 -16.916 -15.161 1.00 97.50 768 ASP A O 1
ATOM 5966 N N . ARG A 1 769 ? -12.143 -18.771 -14.986 1.00 97.12 769 ARG A N 1
ATOM 5967 C CA . ARG A 1 769 ? -13.205 -18.151 -14.173 1.00 97.12 769 ARG A CA 1
ATOM 5968 C C . ARG A 1 769 ? -12.721 -17.739 -12.782 1.00 97.12 769 ARG A C 1
ATOM 5970 O O . ARG A 1 769 ? -13.023 -16.631 -12.352 1.00 97.12 769 ARG A O 1
ATOM 5977 N N . GLU A 1 770 ? -11.956 -18.589 -12.100 1.00 96.44 770 GLU A N 1
ATOM 5978 C CA . GLU A 1 770 ? -11.363 -18.292 -10.788 1.00 96.44 770 GLU A CA 1
ATOM 5979 C C . GLU A 1 770 ? -10.336 -17.152 -10.890 1.00 96.44 770 GLU A C 1
ATOM 5981 O O . GLU A 1 770 ? -10.359 -16.220 -10.086 1.00 96.44 770 GLU A O 1
ATOM 5986 N N . GLY A 1 771 ? -9.483 -17.174 -11.923 1.00 96.12 771 GLY A N 1
ATOM 5987 C CA . GLY A 1 771 ? -8.545 -16.088 -12.214 1.00 96.12 771 GLY A CA 1
ATOM 5988 C C . GLY A 1 771 ? -9.254 -14.764 -12.515 1.00 96.12 771 GLY A C 1
ATOM 5989 O O . GLY A 1 771 ? -8.836 -13.719 -12.017 1.00 96.12 771 GLY A O 1
ATOM 5990 N N . ALA A 1 772 ? -10.363 -14.796 -13.261 1.00 95.50 772 ALA A N 1
ATOM 5991 C CA . ALA A 1 772 ? -11.191 -13.622 -13.526 1.00 95.50 772 ALA A CA 1
ATOM 5992 C C . ALA A 1 772 ? -11.914 -13.105 -12.266 1.00 95.50 772 ALA A C 1
ATOM 5994 O O . ALA A 1 772 ? -11.948 -11.893 -12.048 1.00 95.50 772 ALA A O 1
ATOM 5995 N N . GLU A 1 773 ? -12.443 -13.986 -11.407 1.00 93.56 773 GLU A N 1
ATOM 5996 C CA . GLU A 1 773 ? -13.072 -13.596 -10.135 1.00 93.56 773 GLU A CA 1
ATOM 5997 C C . GLU A 1 773 ? -12.064 -12.936 -9.181 1.00 93.56 773 GLU A C 1
ATOM 5999 O O . GLU A 1 773 ? -12.382 -11.918 -8.565 1.00 93.56 773 GLU A O 1
ATOM 6004 N N . ARG A 1 774 ? -10.829 -13.454 -9.106 1.00 95.25 774 ARG A N 1
ATOM 6005 C CA . ARG A 1 774 ? -9.742 -12.840 -8.322 1.00 95.25 774 ARG A CA 1
ATOM 6006 C C . ARG A 1 774 ? -9.209 -11.553 -8.958 1.00 95.25 774 ARG A C 1
ATOM 6008 O O . ARG A 1 774 ? -8.854 -10.628 -8.233 1.00 95.25 774 ARG A O 1
ATOM 6015 N N . SER A 1 775 ? -9.172 -11.474 -10.292 1.00 94.19 775 SER A N 1
ATOM 6016 C CA . SER A 1 775 ? -8.727 -10.341 -11.133 1.00 94.19 775 SER A CA 1
ATOM 6017 C C . SER A 1 775 ? -7.274 -9.850 -10.965 1.00 94.19 775 SER A C 1
ATOM 6019 O O . SER A 1 775 ? -6.727 -9.271 -11.902 1.00 94.19 775 SER A O 1
ATOM 6021 N N . THR A 1 776 ? -6.641 -10.031 -9.805 1.00 94.69 776 THR A N 1
ATOM 6022 C CA . THR A 1 776 ? -5.244 -9.670 -9.518 1.00 94.69 776 THR A CA 1
ATOM 6023 C C . THR A 1 776 ? -4.725 -10.478 -8.331 1.00 94.69 776 THR A C 1
ATOM 6025 O O . THR A 1 776 ? -5.497 -10.866 -7.455 1.00 94.69 776 THR A O 1
ATOM 6028 N N . SER A 1 777 ? -3.409 -10.683 -8.248 1.00 94.50 777 SER A N 1
ATOM 6029 C CA . SER A 1 777 ? -2.782 -11.082 -6.983 1.00 94.50 777 SER A CA 1
ATOM 6030 C C . SER A 1 777 ? -2.824 -9.894 -6.014 1.00 94.50 777 SER A C 1
ATOM 6032 O O . SER A 1 777 ? -2.693 -8.741 -6.437 1.00 94.50 777 SER A O 1
ATOM 6034 N N . VAL A 1 778 ? -3.012 -10.158 -4.719 1.00 94.88 778 VAL A N 1
ATOM 6035 C CA . VAL A 1 778 ? -3.056 -9.127 -3.668 1.00 94.88 778 VAL A CA 1
ATOM 6036 C C . VAL A 1 778 ? -1.865 -9.306 -2.733 1.00 94.88 778 VAL A C 1
ATOM 6038 O O . VAL A 1 778 ? -1.719 -10.341 -2.084 1.00 94.88 778 VAL A O 1
ATOM 6041 N N . TYR A 1 779 ? -1.008 -8.289 -2.666 1.00 90.00 779 TYR A N 1
ATOM 6042 C CA . TYR A 1 779 ? 0.219 -8.297 -1.872 1.00 90.00 779 TYR A CA 1
ATOM 6043 C C . TYR A 1 779 ? -0.026 -7.576 -0.538 1.00 90.00 779 TYR A C 1
ATOM 6045 O O . TYR A 1 779 ? -0.288 -6.373 -0.510 1.00 90.00 779 TYR A O 1
ATOM 6053 N N . LEU A 1 780 ? 0.047 -8.320 0.566 1.00 90.75 780 LEU A N 1
ATOM 6054 C CA . LEU A 1 780 ? 0.026 -7.812 1.939 1.00 90.75 780 LEU A CA 1
ATOM 6055 C C . LEU A 1 780 ? 1.443 -7.850 2.529 1.00 90.75 780 LEU A C 1
ATOM 6057 O O . LEU A 1 780 ? 2.372 -8.386 1.928 1.00 90.75 780 LEU A O 1
ATOM 6061 N N . VAL A 1 781 ? 1.616 -7.291 3.729 1.00 88.25 781 VAL A N 1
ATOM 6062 C CA . VAL A 1 781 ? 2.933 -7.187 4.384 1.00 88.25 781 VAL A CA 1
ATOM 6063 C C . VAL A 1 781 ? 3.511 -8.562 4.765 1.00 88.25 781 VAL A C 1
ATOM 6065 O O . VAL A 1 781 ? 4.714 -8.767 4.641 1.00 88.25 781 VAL A O 1
ATOM 6068 N N . ASN A 1 782 ? 2.659 -9.494 5.204 1.00 85.81 782 ASN A N 1
ATOM 6069 C CA . ASN A 1 782 ? 2.998 -10.858 5.641 1.00 85.81 782 ASN A CA 1
ATOM 6070 C C . ASN A 1 782 ? 2.758 -11.945 4.574 1.00 85.81 782 ASN A C 1
ATOM 6072 O O . ASN A 1 782 ? 3.298 -13.042 4.699 1.00 85.81 782 ASN A O 1
ATOM 6076 N N . ARG A 1 783 ? 1.934 -11.695 3.543 1.00 86.88 783 ARG A N 1
ATOM 6077 C CA . ARG A 1 783 ? 1.509 -12.732 2.580 1.00 86.88 783 ARG A CA 1
ATOM 6078 C C . ARG A 1 783 ? 1.065 -12.181 1.223 1.00 86.88 783 ARG A C 1
ATOM 6080 O O . ARG A 1 783 ? 0.487 -11.103 1.135 1.00 86.88 783 ARG A O 1
ATOM 6087 N N . ARG A 1 784 ? 1.258 -12.976 0.168 1.00 90.62 784 ARG A N 1
ATOM 6088 C CA . ARG A 1 784 ? 0.622 -12.797 -1.148 1.00 90.62 784 ARG A CA 1
ATOM 6089 C C . ARG A 1 784 ? -0.625 -13.683 -1.218 1.00 90.62 784 ARG A C 1
ATOM 6091 O O . ARG A 1 784 ? -0.565 -14.846 -0.826 1.00 90.62 784 ARG A O 1
ATOM 6098 N N . VAL A 1 785 ? -1.738 -13.147 -1.710 1.00 94.12 785 VAL A N 1
ATOM 6099 C CA . VAL A 1 785 ? -2.912 -13.927 -2.128 1.00 94.12 785 VAL A CA 1
ATOM 6100 C C . VAL A 1 785 ? -2.840 -14.067 -3.644 1.00 94.12 785 VAL A C 1
ATOM 6102 O O . VAL A 1 785 ? -2.903 -13.068 -4.361 1.00 94.12 785 VAL A O 1
ATOM 6105 N N . ASP A 1 786 ? -2.635 -15.293 -4.122 1.00 94.69 786 ASP A N 1
ATOM 6106 C CA . ASP A 1 786 ? -2.397 -15.576 -5.538 1.00 94.69 786 ASP A CA 1
ATOM 6107 C C . ASP A 1 786 ? -3.687 -15.500 -6.381 1.00 94.69 786 ASP A C 1
ATOM 6109 O O . ASP A 1 786 ? -4.731 -16.037 -5.993 1.00 94.69 786 ASP A O 1
ATOM 6113 N N . MET A 1 787 ? -3.592 -14.902 -7.576 1.00 96.31 787 MET A N 1
ATOM 6114 C CA . MET A 1 787 ? -4.644 -14.935 -8.609 1.00 96.31 787 MET A CA 1
ATOM 6115 C C . MET A 1 787 ? -4.797 -16.315 -9.268 1.00 96.31 787 MET A C 1
ATOM 6117 O O . MET A 1 787 ? -5.892 -16.691 -9.675 1.00 96.31 787 MET A O 1
ATOM 6121 N N . LEU A 1 788 ? -3.696 -17.060 -9.398 1.00 96.38 788 LEU A N 1
ATOM 6122 C CA . LEU A 1 788 ? -3.620 -18.370 -10.052 1.00 96.38 788 LEU A CA 1
ATOM 6123 C C .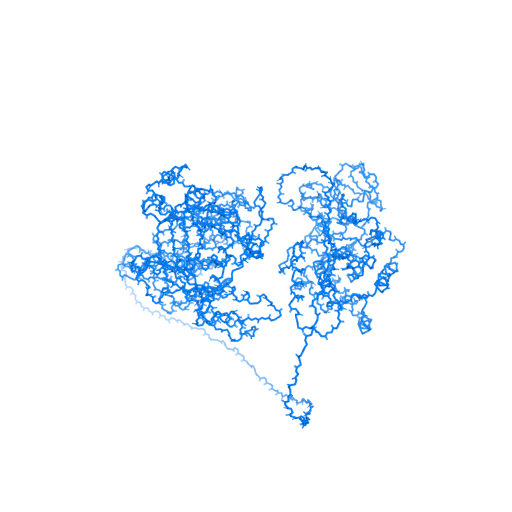 LEU A 1 788 ? -2.846 -19.353 -9.152 1.00 96.38 788 LEU A C 1
ATOM 6125 O O . LEU A 1 788 ? -2.018 -18.904 -8.357 1.00 96.38 788 LEU A O 1
ATOM 6129 N N . PRO A 1 789 ? -3.056 -20.678 -9.263 1.00 96.19 789 PRO A N 1
ATOM 6130 C CA . PRO A 1 789 ? -2.342 -21.658 -8.445 1.00 96.19 789 PRO A CA 1
ATOM 6131 C C . PRO A 1 789 ? -0.816 -21.544 -8.563 1.00 96.19 789 PRO A C 1
ATOM 6133 O O . PRO A 1 789 ? -0.286 -21.332 -9.656 1.00 96.19 789 PRO A O 1
ATOM 6136 N N . LYS A 1 790 ? -0.104 -21.749 -7.445 1.00 93.81 790 LYS A N 1
ATOM 6137 C CA . LYS A 1 790 ? 1.354 -21.532 -7.339 1.00 93.81 790 LYS A CA 1
ATOM 6138 C C . LYS A 1 790 ? 2.188 -22.289 -8.375 1.00 93.81 790 LYS A C 1
ATOM 6140 O O . LYS A 1 790 ? 3.158 -21.745 -8.887 1.00 93.81 790 LYS A O 1
ATOM 6145 N N . LEU A 1 791 ? 1.764 -23.493 -8.768 1.00 94.81 791 LEU A N 1
ATOM 6146 C CA . LEU A 1 791 ? 2.416 -24.265 -9.832 1.00 94.81 791 LEU A CA 1
ATOM 6147 C C . LEU A 1 791 ? 2.494 -23.501 -11.174 1.00 94.81 791 LEU A C 1
ATOM 6149 O O . LEU A 1 791 ? 3.414 -23.709 -11.957 1.00 94.81 791 LEU A O 1
ATOM 6153 N N . LEU A 1 792 ? 1.573 -22.574 -11.444 1.00 94.81 792 LEU A N 1
ATOM 6154 C CA . LEU A 1 792 ? 1.721 -21.642 -12.561 1.00 94.81 792 LEU A CA 1
ATOM 6155 C C . LEU A 1 792 ? 2.609 -20.457 -12.171 1.00 94.81 792 LEU A C 1
ATOM 6157 O O . LEU A 1 792 ? 3.605 -20.212 -12.848 1.00 94.81 792 LEU A O 1
ATOM 6161 N N . THR A 1 793 ? 2.283 -19.743 -11.089 1.00 91.00 793 THR A N 1
ATOM 6162 C CA . THR A 1 793 ? 2.898 -18.436 -10.789 1.00 91.00 793 THR A CA 1
ATOM 6163 C C . THR A 1 793 ? 4.363 -18.498 -10.363 1.00 91.00 793 THR A C 1
ATOM 6165 O O . THR A 1 793 ? 5.101 -17.594 -10.724 1.00 91.00 793 THR A O 1
ATOM 6168 N N . THR A 1 794 ? 4.818 -19.540 -9.659 1.00 90.38 794 THR A N 1
ATOM 6169 C CA . THR A 1 794 ? 6.200 -19.638 -9.135 1.00 90.38 794 THR A CA 1
ATOM 6170 C C . THR A 1 794 ? 7.062 -20.709 -9.815 1.00 90.38 794 THR A C 1
ATOM 6172 O O . THR A 1 794 ? 8.248 -20.834 -9.509 1.00 90.38 794 THR A O 1
ATOM 6175 N N . GLU A 1 795 ? 6.487 -21.518 -10.715 1.00 89.56 795 GLU A N 1
ATOM 6176 C CA . GLU A 1 795 ? 7.140 -22.738 -11.226 1.00 89.56 795 GLU A CA 1
ATOM 6177 C C . GLU A 1 795 ? 7.161 -22.876 -12.758 1.00 89.56 795 GLU A C 1
ATOM 6179 O O . GLU A 1 795 ? 8.225 -23.180 -13.307 1.00 89.56 795 GLU A O 1
ATOM 6184 N N . ILE A 1 796 ? 6.015 -22.697 -13.431 1.00 92.62 796 ILE A N 1
ATOM 6185 C CA . ILE A 1 796 ? 5.842 -22.992 -14.871 1.00 92.62 796 ILE A CA 1
ATOM 6186 C C . ILE A 1 796 ? 5.761 -21.730 -15.744 1.00 92.62 796 ILE A C 1
ATOM 6188 O O . ILE A 1 796 ? 6.220 -21.752 -16.887 1.00 92.62 796 ILE A O 1
ATOM 6192 N N . CYS A 1 797 ? 5.178 -20.642 -15.236 1.00 94.38 797 CYS A N 1
ATOM 6193 C CA . CYS A 1 797 ? 5.125 -19.354 -15.936 1.00 94.38 797 CYS A CA 1
ATOM 6194 C C . CYS A 1 797 ? 6.277 -18.421 -15.525 1.00 94.38 797 CYS A C 1
ATOM 6196 O O . CYS A 1 797 ? 6.727 -17.636 -16.354 1.00 94.38 797 CYS A O 1
ATOM 6198 N N . SER A 1 798 ? 6.751 -18.520 -14.276 1.00 94.94 798 SER A N 1
ATOM 6199 C CA . SER A 1 798 ? 7.862 -17.718 -13.741 1.00 94.94 798 SER A CA 1
ATOM 6200 C C . SER A 1 798 ? 9.138 -17.920 -14.556 1.00 94.94 798 SER A C 1
ATOM 6202 O O . SER A 1 798 ? 9.645 -19.039 -14.646 1.00 94.94 798 SER A O 1
ATOM 6204 N N . LEU A 1 799 ? 9.703 -16.835 -15.094 1.00 95.50 799 LEU A N 1
ATOM 6205 C CA . LEU A 1 799 ? 10.888 -16.827 -15.967 1.00 95.50 799 LEU A CA 1
ATOM 6206 C C . LEU A 1 799 ? 12.216 -17.005 -15.196 1.00 95.50 799 LEU A C 1
ATOM 6208 O O . LEU A 1 799 ? 13.267 -16.466 -15.562 1.00 95.50 799 LEU A O 1
ATOM 6212 N N . ARG A 1 800 ? 12.152 -17.773 -14.105 1.00 90.12 800 ARG A N 1
ATOM 6213 C CA . ARG A 1 800 ? 13.205 -17.991 -13.113 1.00 90.12 800 ARG A CA 1
ATOM 6214 C C . ARG A 1 800 ? 14.496 -18.549 -13.713 1.00 90.12 800 ARG A C 1
ATOM 6216 O O . ARG A 1 800 ? 14.508 -19.320 -14.674 1.00 90.12 800 ARG A O 1
ATOM 6223 N N . PHE A 1 801 ? 15.614 -18.223 -13.070 1.00 91.25 801 PHE A N 1
ATOM 6224 C CA . PHE A 1 801 ? 16.929 -18.747 -13.430 1.00 91.25 801 PHE A CA 1
ATOM 6225 C C . PHE A 1 801 ? 17.148 -20.175 -12.889 1.00 91.25 801 PHE A C 1
ATOM 6227 O O . PHE A 1 801 ? 17.902 -20.393 -11.944 1.00 91.25 801 PHE A O 1
ATOM 6234 N N . ASP A 1 802 ? 16.471 -21.156 -13.494 1.00 89.25 802 ASP A N 1
ATOM 6235 C CA . ASP A 1 802 ? 16.602 -22.593 -13.187 1.00 89.25 802 ASP A CA 1
ATOM 6236 C C . ASP A 1 802 ? 17.277 -23.414 -14.309 1.00 89.25 802 ASP A C 1
ATOM 6238 O O . ASP A 1 802 ? 17.452 -24.627 -14.186 1.00 89.25 802 ASP A O 1
ATOM 6242 N N . GLY A 1 803 ? 17.675 -22.755 -15.403 1.00 88.38 803 GLY A N 1
ATOM 6243 C CA . GLY A 1 803 ? 18.318 -23.373 -16.566 1.00 88.38 803 GLY A CA 1
ATOM 6244 C C . GLY A 1 803 ? 17.371 -24.112 -17.521 1.00 88.38 803 GLY A C 1
ATOM 6245 O O . GLY A 1 803 ? 17.854 -24.684 -18.501 1.00 88.38 803 GLY A O 1
ATOM 6246 N N . LYS A 1 804 ? 16.054 -24.100 -17.272 1.00 91.75 804 LYS A N 1
ATOM 6247 C CA . LYS A 1 804 ? 15.041 -24.694 -18.158 1.00 91.75 804 LYS A CA 1
ATOM 6248 C C . LYS A 1 804 ? 14.656 -23.752 -19.303 1.00 91.75 804 LYS A C 1
ATOM 6250 O O . LYS A 1 804 ? 14.966 -22.560 -19.299 1.00 91.75 804 LYS A O 1
ATOM 6255 N N . ASP A 1 805 ? 13.953 -24.310 -20.284 1.00 95.56 805 ASP A N 1
ATOM 6256 C CA . ASP A 1 805 ? 13.309 -23.542 -21.348 1.00 95.56 805 ASP A CA 1
ATOM 6257 C C . ASP A 1 805 ? 11.962 -23.007 -20.853 1.00 95.56 805 ASP A C 1
ATOM 6259 O O . ASP A 1 805 ? 11.148 -23.768 -20.332 1.00 95.56 805 ASP A O 1
ATOM 6263 N N . HIS A 1 806 ? 11.720 -21.711 -21.049 1.00 95.56 806 HIS A N 1
ATOM 6264 C CA . HIS A 1 806 ? 10.529 -21.006 -20.567 1.00 95.56 806 HIS A CA 1
ATOM 6265 C C . HIS A 1 806 ? 9.725 -20.425 -21.730 1.00 95.56 806 HIS A C 1
ATOM 6267 O O . HIS A 1 806 ? 10.286 -19.875 -22.683 1.00 95.56 806 HIS A O 1
ATOM 6273 N N . LEU A 1 807 ? 8.397 -20.548 -21.669 1.00 97.44 807 LEU A N 1
ATOM 6274 C CA . LEU A 1 807 ? 7.491 -20.097 -22.728 1.00 97.44 807 LEU A CA 1
ATOM 6275 C C . LEU A 1 807 ? 7.042 -18.658 -22.476 1.00 97.44 807 LEU A C 1
ATOM 6277 O O . LEU A 1 807 ? 6.456 -18.358 -21.439 1.00 97.44 807 LEU A O 1
ATOM 6281 N N . THR A 1 808 ? 7.263 -17.780 -23.455 1.00 97.94 808 THR A N 1
ATOM 6282 C CA . THR A 1 808 ? 6.972 -16.345 -23.335 1.00 97.94 808 THR A CA 1
ATOM 6283 C C . THR A 1 808 ? 6.092 -15.819 -24.464 1.00 97.94 808 THR A C 1
ATOM 6285 O O . THR A 1 808 ? 5.969 -16.419 -25.538 1.00 97.94 808 THR A O 1
ATOM 6288 N N . PHE A 1 809 ? 5.481 -14.663 -24.229 1.00 97.94 809 PHE A N 1
ATOM 6289 C CA . PHE A 1 809 ? 5.083 -13.729 -25.269 1.00 97.94 809 PHE A CA 1
ATOM 6290 C C . PHE A 1 809 ? 6.154 -12.633 -25.327 1.00 97.94 809 PHE A C 1
ATOM 6292 O O . PHE A 1 809 ? 6.416 -11.969 -24.331 1.00 97.94 809 PHE A O 1
ATOM 6299 N N . SER A 1 810 ? 6.812 -12.468 -26.474 1.00 98.12 810 SER A N 1
ATOM 6300 C CA . SER A 1 810 ? 7.904 -11.505 -26.641 1.00 98.12 810 SER A CA 1
ATOM 6301 C C . SER A 1 810 ? 7.487 -10.326 -27.514 1.00 98.12 810 SER A C 1
ATOM 6303 O O . SER A 1 810 ? 7.050 -10.516 -28.653 1.00 98.12 810 SER A O 1
ATOM 6305 N N . ALA A 1 811 ? 7.677 -9.115 -26.992 1.00 98.19 811 ALA A N 1
ATOM 6306 C CA . ALA A 1 811 ? 7.690 -7.878 -27.759 1.00 98.19 811 ALA A CA 1
ATOM 6307 C C . ALA A 1 811 ? 9.150 -7.538 -28.093 1.00 98.19 811 ALA A C 1
ATOM 6309 O O . ALA A 1 811 ? 9.965 -7.314 -27.200 1.00 98.19 811 ALA A O 1
ATOM 6310 N N . VAL A 1 812 ? 9.495 -7.551 -29.379 1.00 98.12 812 VAL A N 1
ATOM 6311 C CA . VAL A 1 812 ? 10.865 -7.357 -29.868 1.00 98.12 812 VAL A CA 1
ATOM 6312 C C . VAL A 1 812 ? 10.937 -6.062 -30.661 1.00 98.12 812 VAL A C 1
ATOM 6314 O O . VAL A 1 812 ? 10.151 -5.852 -31.585 1.00 98.12 812 VAL A O 1
ATOM 6317 N N . PHE A 1 813 ? 11.891 -5.208 -30.310 1.00 98.25 813 PHE A N 1
ATOM 6318 C CA . PHE A 1 813 ? 12.084 -3.887 -30.896 1.00 98.25 813 PHE A CA 1
ATOM 6319 C C . PHE A 1 813 ? 13.465 -3.776 -31.534 1.00 98.25 813 PHE A C 1
ATOM 6321 O O . PHE A 1 813 ? 14.455 -4.199 -30.942 1.00 98.25 813 PHE A O 1
ATOM 6328 N N . GLU A 1 814 ? 13.552 -3.151 -32.705 1.00 98.25 814 GLU A N 1
ATOM 6329 C CA . GLU A 1 814 ? 14.808 -2.586 -33.200 1.00 98.25 814 GLU A CA 1
ATOM 6330 C C . GLU A 1 814 ? 14.815 -1.086 -32.890 1.00 98.25 814 GLU A C 1
ATOM 6332 O O . GLU A 1 814 ? 13.955 -0.342 -33.371 1.00 98.25 814 GLU A O 1
ATOM 6337 N N . LEU A 1 815 ? 15.777 -0.651 -32.076 1.00 98.19 815 LEU A N 1
ATOM 6338 C CA . LEU A 1 815 ? 15.973 0.740 -31.680 1.00 98.19 815 LEU A CA 1
ATOM 6339 C C . LEU A 1 815 ? 17.299 1.273 -32.225 1.00 98.19 815 LEU A C 1
ATOM 6341 O O . LEU A 1 815 ? 18.326 0.598 -32.156 1.00 98.19 815 LEU A O 1
ATOM 6345 N N . THR A 1 816 ? 17.315 2.515 -32.703 1.00 98.00 816 THR A N 1
ATOM 6346 C CA . THR A 1 816 ? 18.583 3.207 -32.988 1.00 98.00 816 THR A CA 1
ATOM 6347 C C . THR A 1 816 ? 19.351 3.499 -31.688 1.00 98.00 816 THR A C 1
ATOM 6349 O O . THR A 1 816 ? 18.746 3.523 -30.611 1.00 98.00 816 THR A O 1
ATOM 6352 N N . PRO A 1 817 ? 20.656 3.831 -31.747 1.00 96.75 817 PRO A N 1
ATOM 6353 C CA . PRO A 1 817 ? 21.400 4.329 -30.585 1.00 96.75 817 PRO A CA 1
ATOM 6354 C C . PRO A 1 817 ? 20.787 5.562 -29.902 1.00 96.75 817 PRO A C 1
ATOM 6356 O O . PRO A 1 817 ? 21.115 5.847 -28.751 1.00 96.75 817 PRO A O 1
ATOM 6359 N N . ASP A 1 818 ? 19.895 6.295 -30.578 1.00 95.31 818 ASP A N 1
ATOM 6360 C CA . ASP A 1 818 ? 19.148 7.433 -30.031 1.00 95.31 818 ASP A CA 1
ATOM 6361 C C . ASP A 1 818 ? 17.740 7.068 -29.531 1.00 95.31 818 ASP A C 1
ATOM 6363 O O . ASP A 1 818 ? 16.921 7.949 -29.264 1.00 95.31 818 ASP A O 1
ATOM 6367 N N . ALA A 1 819 ? 17.467 5.771 -29.355 1.00 96.06 819 ALA A N 1
ATOM 6368 C CA . ALA A 1 819 ? 16.175 5.221 -28.954 1.00 96.06 819 ALA A CA 1
ATOM 6369 C C . ALA A 1 819 ? 15.021 5.688 -29.865 1.00 96.06 819 ALA A C 1
ATOM 6371 O O . ALA A 1 819 ? 13.943 6.049 -29.386 1.00 96.06 819 ALA A O 1
ATOM 6372 N N . GLU A 1 820 ? 15.258 5.738 -31.180 1.00 96.62 820 GLU A N 1
ATOM 6373 C CA . GLU A 1 820 ? 14.191 5.835 -32.184 1.00 96.62 820 GLU A CA 1
ATOM 6374 C C . GLU A 1 820 ? 13.741 4.439 -32.611 1.00 96.62 820 GLU A C 1
ATOM 6376 O O . GLU A 1 820 ? 14.565 3.542 -32.782 1.00 96.62 820 GLU A O 1
ATOM 6381 N N . MET A 1 821 ? 12.433 4.260 -32.795 1.00 96.38 821 MET A N 1
ATOM 6382 C CA . MET A 1 821 ? 11.834 2.976 -33.166 1.00 96.38 821 MET A CA 1
ATOM 6383 C C . MET A 1 821 ? 12.014 2.701 -34.664 1.00 96.38 821 MET A C 1
ATOM 6385 O O . MET A 1 821 ? 11.469 3.432 -35.490 1.00 96.38 821 MET A O 1
ATOM 6389 N N . VAL A 1 822 ? 12.731 1.629 -35.007 1.00 97.56 822 VAL A N 1
ATOM 6390 C CA . VAL A 1 822 ? 12.928 1.164 -36.391 1.00 97.56 822 VAL A CA 1
ATOM 6391 C C . VAL A 1 822 ? 11.899 0.093 -36.752 1.00 97.56 822 VAL A C 1
ATOM 6393 O O . VAL A 1 822 ? 11.258 0.179 -37.798 1.00 97.56 822 VAL A O 1
ATOM 6396 N N . SER A 1 823 ? 11.700 -0.898 -35.879 1.00 96.75 823 SER A N 1
ATOM 6397 C CA . SER A 1 823 ? 10.669 -1.929 -36.044 1.00 96.75 823 SER A CA 1
ATOM 6398 C C . SER A 1 823 ? 10.202 -2.498 -34.701 1.00 96.75 823 SER A C 1
ATOM 6400 O O . SER A 1 823 ? 10.930 -2.452 -33.711 1.00 96.75 823 SER A O 1
ATOM 6402 N N . ALA A 1 824 ? 8.979 -3.032 -34.673 1.00 96.88 824 ALA A N 1
ATOM 6403 C CA . ALA A 1 824 ? 8.387 -3.727 -33.533 1.00 96.88 824 ALA A CA 1
ATOM 6404 C C . ALA A 1 824 ? 7.738 -5.034 -34.014 1.00 96.88 824 ALA A C 1
ATOM 6406 O O . ALA A 1 824 ? 7.162 -5.067 -35.102 1.00 96.88 824 ALA A O 1
ATOM 6407 N N . GLN A 1 825 ? 7.843 -6.104 -33.226 1.00 96.50 825 GLN A N 1
ATOM 6408 C CA . GLN A 1 825 ? 7.267 -7.418 -33.524 1.00 96.50 825 GLN A CA 1
ATOM 6409 C C . GLN A 1 825 ? 6.730 -8.062 -32.243 1.00 96.50 825 GLN A C 1
ATOM 6411 O O . GLN A 1 825 ? 7.390 -8.017 -31.207 1.00 96.50 825 GLN A O 1
ATOM 6416 N N . PHE A 1 826 ? 5.563 -8.703 -32.316 1.00 97.06 826 PHE A N 1
ATOM 6417 C CA . PHE A 1 826 ? 4.901 -9.327 -31.168 1.00 97.06 826 PHE A CA 1
ATOM 6418 C C . PHE A 1 826 ? 4.601 -10.790 -31.494 1.00 97.06 826 PHE A C 1
ATOM 6420 O O . PHE A 1 826 ? 3.704 -11.075 -32.283 1.00 97.06 826 PHE A O 1
ATOM 6427 N N . ASN A 1 827 ? 5.341 -11.731 -30.904 1.00 95.94 827 ASN A N 1
ATOM 6428 C CA . ASN A 1 827 ? 5.125 -13.160 -31.146 1.00 95.94 827 ASN A CA 1
ATOM 6429 C C . ASN A 1 827 ? 5.312 -13.982 -29.867 1.00 95.94 827 ASN A C 1
ATOM 6431 O O . ASN A 1 827 ? 6.069 -13.615 -28.968 1.00 95.94 827 ASN A O 1
ATOM 6435 N N . LYS A 1 828 ? 4.687 -15.162 -29.826 1.00 97.69 828 LYS A N 1
ATOM 6436 C CA . LYS A 1 828 ? 5.051 -16.201 -28.856 1.00 97.69 828 LYS A CA 1
ATOM 6437 C C . LYS A 1 828 ? 6.488 -16.665 -29.103 1.00 97.69 828 LYS A C 1
ATOM 6439 O O . LYS A 1 828 ? 6.915 -16.813 -30.248 1.00 97.69 828 LYS A O 1
ATOM 6444 N N . ALA A 1 829 ? 7.221 -16.906 -28.026 1.00 97.31 829 ALA A N 1
ATOM 6445 C CA . ALA A 1 829 ? 8.630 -17.264 -28.054 1.00 97.31 829 ALA A CA 1
ATOM 6446 C C . ALA A 1 829 ? 8.980 -18.304 -26.978 1.00 97.31 829 ALA A C 1
ATOM 6448 O O . ALA A 1 829 ? 8.152 -18.637 -26.120 1.00 97.31 829 ALA A O 1
ATOM 6449 N N . VAL A 1 830 ? 10.203 -18.825 -27.052 1.00 97.69 830 VAL A N 1
ATOM 6450 C CA . VAL A 1 830 ? 10.864 -19.600 -25.999 1.00 97.69 830 VAL A CA 1
ATOM 6451 C C . VAL A 1 830 ? 12.180 -18.914 -25.625 1.00 97.69 830 VAL A C 1
ATOM 6453 O O . VAL A 1 830 ? 12.930 -18.482 -26.501 1.00 97.69 830 VAL A O 1
ATOM 6456 N N . ILE A 1 831 ? 12.449 -18.793 -24.325 1.00 97.12 831 ILE A N 1
ATOM 6457 C CA . ILE A 1 831 ? 13.695 -18.246 -23.769 1.00 97.12 831 ILE A CA 1
ATOM 6458 C C . ILE A 1 831 ? 14.393 -19.302 -22.906 1.00 97.12 831 ILE A C 1
ATOM 6460 O O . ILE A 1 831 ? 13.785 -20.298 -22.516 1.00 97.12 831 ILE A O 1
ATOM 6464 N N . ARG A 1 832 ? 15.649 -19.044 -22.537 1.00 95.94 832 ARG A N 1
ATOM 6465 C CA . ARG A 1 832 ? 16.326 -19.714 -21.419 1.00 95.94 832 ARG A CA 1
ATOM 6466 C C . ARG A 1 832 ? 17.041 -18.647 -20.600 1.00 95.94 832 ARG A C 1
ATOM 6468 O O . ARG A 1 832 ? 17.981 -18.031 -21.101 1.00 95.94 832 ARG A O 1
ATOM 6475 N N . SER A 1 833 ? 16.573 -18.405 -19.375 1.00 93.88 833 SER A N 1
ATOM 6476 C CA . SER A 1 833 ? 17.130 -17.354 -18.517 1.00 93.88 833 SER A CA 1
ATOM 6477 C C . SER A 1 833 ? 18.623 -17.594 -18.252 1.00 93.88 833 SER A C 1
ATOM 6479 O O . SER A 1 833 ? 19.054 -18.723 -17.998 1.00 93.88 833 SER A O 1
ATOM 6481 N N . ARG A 1 834 ? 19.419 -16.525 -18.334 1.00 92.94 834 ARG A N 1
ATOM 6482 C CA . ARG A 1 834 ? 20.864 -16.485 -18.051 1.00 92.94 834 ARG A CA 1
ATOM 6483 C C . ARG A 1 834 ? 21.181 -15.831 -16.703 1.00 92.94 834 ARG A C 1
ATOM 6485 O O . ARG A 1 834 ? 22.339 -15.823 -16.293 1.00 92.94 834 ARG A O 1
ATOM 6492 N N . GLY A 1 835 ? 20.165 -15.313 -16.015 1.00 90.38 835 GLY A N 1
ATOM 6493 C CA . GLY A 1 835 ? 20.266 -14.774 -14.666 1.00 90.38 835 GLY A CA 1
ATOM 6494 C C . GLY A 1 835 ? 18.948 -14.164 -14.194 1.00 90.38 835 GLY A C 1
ATOM 6495 O O . GLY A 1 835 ? 18.179 -13.633 -14.991 1.00 90.38 835 GLY A O 1
ATOM 6496 N N . ALA A 1 836 ? 18.725 -14.216 -12.886 1.00 92.75 836 ALA A N 1
ATOM 6497 C CA . ALA A 1 836 ? 17.767 -13.373 -12.183 1.00 92.75 836 ALA A CA 1
ATOM 6498 C C . ALA A 1 836 ? 18.574 -12.493 -11.221 1.00 92.75 836 ALA A C 1
ATOM 6500 O O . ALA A 1 836 ? 19.514 -12.983 -10.587 1.00 92.75 836 ALA A O 1
ATOM 6501 N N . LEU A 1 837 ? 18.267 -11.200 -11.161 1.00 94.75 837 LEU A N 1
ATOM 6502 C CA . LEU A 1 837 ? 19.000 -10.216 -10.362 1.00 94.75 837 LEU A CA 1
ATOM 6503 C C . LEU A 1 837 ? 18.021 -9.439 -9.491 1.00 94.75 837 LEU A C 1
ATOM 6505 O O . LEU A 1 837 ? 16.950 -9.074 -9.961 1.00 94.75 837 LEU A O 1
ATOM 6509 N N . SER A 1 838 ? 18.399 -9.073 -8.267 1.00 94.88 838 SER A N 1
ATOM 6510 C CA . SER A 1 838 ? 17.681 -7.990 -7.592 1.00 94.88 838 SER A CA 1
ATOM 6511 C C . SER A 1 838 ? 18.009 -6.635 -8.233 1.00 94.88 838 SER A C 1
ATOM 6513 O O . SER A 1 838 ? 19.114 -6.425 -8.746 1.00 94.88 838 SER A O 1
ATOM 6515 N N . TYR A 1 839 ? 17.097 -5.662 -8.121 1.00 94.06 839 TYR A N 1
ATOM 6516 C CA . TYR A 1 839 ? 17.355 -4.265 -8.515 1.00 94.06 839 TYR A CA 1
ATOM 6517 C C . TYR A 1 839 ? 18.688 -3.714 -7.987 1.00 94.06 839 TYR A C 1
ATOM 6519 O O . TYR A 1 839 ? 19.369 -2.969 -8.695 1.00 94.06 839 TYR A O 1
ATOM 6527 N N . LYS A 1 840 ? 19.082 -4.111 -6.769 1.00 93.94 840 LYS A N 1
ATOM 6528 C CA . LYS A 1 840 ? 20.342 -3.707 -6.139 1.00 93.94 840 LYS A CA 1
ATOM 6529 C C . LYS A 1 840 ? 21.559 -4.349 -6.810 1.00 93.94 840 LYS A C 1
ATOM 6531 O O . LYS A 1 840 ? 22.512 -3.638 -7.098 1.00 93.94 840 LYS A O 1
ATOM 6536 N N . GLU A 1 841 ? 21.539 -5.650 -7.094 1.00 94.44 841 GLU A N 1
ATOM 6537 C CA . GLU A 1 841 ? 22.659 -6.331 -7.769 1.00 94.44 841 GLU A CA 1
ATOM 6538 C C . GLU A 1 841 ? 22.830 -5.844 -9.213 1.00 94.44 841 GLU A C 1
ATOM 6540 O O . GLU A 1 841 ? 23.952 -5.676 -9.691 1.00 94.44 841 GLU A O 1
ATOM 6545 N N . ALA A 1 842 ? 21.724 -5.553 -9.903 1.00 95.50 842 ALA A N 1
ATOM 6546 C CA . ALA A 1 842 ? 21.764 -4.909 -11.211 1.00 95.50 842 ALA A CA 1
ATOM 6547 C C . ALA A 1 842 ? 22.323 -3.471 -11.136 1.00 95.50 842 ALA A C 1
ATOM 6549 O O . ALA A 1 842 ? 23.047 -3.057 -12.039 1.00 95.50 842 ALA A O 1
ATOM 6550 N N . GLN A 1 843 ? 22.037 -2.723 -10.062 1.00 96.19 843 GLN A N 1
ATOM 6551 C CA . GLN A 1 843 ? 22.598 -1.384 -9.838 1.00 96.19 843 GLN A CA 1
ATOM 6552 C C . GLN A 1 843 ? 24.102 -1.462 -9.522 1.00 96.19 843 GLN A C 1
ATOM 6554 O O . GLN A 1 843 ? 24.883 -0.709 -10.091 1.00 96.19 843 GLN A O 1
ATOM 6559 N N . GLU A 1 844 ? 24.534 -2.423 -8.701 1.00 94.81 844 GLU A N 1
ATOM 6560 C CA . GLU A 1 844 ? 25.954 -2.661 -8.396 1.00 94.81 844 GLU A CA 1
ATOM 6561 C C . GLU A 1 844 ? 26.756 -3.061 -9.652 1.00 94.81 844 GLU A C 1
ATOM 6563 O O . GLU A 1 844 ? 27.898 -2.630 -9.812 1.00 94.81 844 GLU A O 1
ATOM 6568 N N . ARG A 1 845 ? 26.147 -3.796 -10.596 1.00 93.81 845 ARG A N 1
ATOM 6569 C CA . ARG A 1 845 ? 26.709 -4.036 -11.942 1.00 93.81 845 ARG A CA 1
ATOM 6570 C C . ARG A 1 845 ? 26.764 -2.763 -12.791 1.00 93.81 845 ARG A C 1
ATOM 6572 O O . ARG A 1 845 ? 27.775 -2.518 -13.448 1.00 93.81 845 ARG A O 1
ATOM 6579 N N . LEU A 1 846 ? 25.702 -1.956 -12.783 1.00 94.00 846 LEU A N 1
ATOM 6580 C CA . LEU A 1 846 ? 25.607 -0.716 -13.560 1.00 94.00 846 LEU A CA 1
ATOM 6581 C C . LEU A 1 846 ? 26.657 0.324 -13.126 1.00 94.00 846 LEU A C 1
ATOM 6583 O O . LEU A 1 846 ? 27.293 0.929 -13.988 1.00 94.00 846 LEU A O 1
ATOM 6587 N N . ASP A 1 847 ? 26.868 0.465 -11.814 1.00 93.12 847 ASP A N 1
ATOM 6588 C CA . ASP A 1 847 ? 27.786 1.430 -11.188 1.00 93.12 847 ASP A CA 1
ATOM 6589 C C . ASP A 1 847 ? 29.257 0.962 -11.139 1.00 93.12 847 ASP A C 1
ATOM 6591 O O . ASP A 1 847 ? 30.147 1.756 -10.821 1.00 93.12 847 ASP A O 1
ATOM 6595 N N . SER A 1 848 ? 29.533 -0.315 -11.433 1.00 90.88 848 SER A N 1
ATOM 6596 C CA . SER A 1 848 ? 30.900 -0.860 -11.491 1.00 90.88 848 SER A CA 1
ATOM 6597 C C . SER A 1 848 ? 31.710 -0.284 -12.662 1.00 90.88 848 SER A C 1
ATOM 6599 O O . SER A 1 848 ? 31.138 0.112 -13.686 1.00 90.88 848 SER A O 1
ATOM 6601 N N . ASP A 1 849 ? 33.045 -0.272 -12.556 1.00 87.19 849 ASP A N 1
ATOM 6602 C CA . ASP A 1 849 ? 33.902 0.146 -13.671 1.00 87.19 849 ASP A CA 1
ATOM 6603 C C . ASP A 1 849 ? 33.682 -0.797 -14.876 1.00 87.19 849 ASP A C 1
ATOM 6605 O O . ASP A 1 849 ? 33.616 -2.021 -14.705 1.00 87.19 849 ASP A O 1
ATOM 6609 N N . PRO A 1 850 ? 33.557 -0.282 -16.113 1.00 81.62 850 PRO A N 1
ATOM 6610 C CA . PRO A 1 850 ? 33.521 -1.118 -17.307 1.00 81.62 850 PRO A CA 1
ATOM 6611 C C . PRO A 1 850 ? 34.676 -2.123 -17.421 1.00 81.62 850 PRO A C 1
ATOM 6613 O O . PRO A 1 850 ? 34.488 -3.156 -18.054 1.00 81.62 850 PRO A O 1
ATOM 6616 N N . ALA A 1 851 ? 35.843 -1.871 -16.827 1.00 82.75 851 ALA A N 1
ATOM 6617 C CA . ALA A 1 851 ? 36.957 -2.817 -16.814 1.00 82.75 851 ALA A CA 1
ATOM 6618 C C . ALA A 1 851 ? 36.757 -4.024 -15.870 1.00 82.75 851 ALA A C 1
ATOM 6620 O O . ALA A 1 851 ? 37.380 -5.060 -16.104 1.00 82.75 851 ALA A O 1
ATOM 6621 N N . ASP A 1 852 ? 35.909 -3.909 -14.840 1.00 84.19 852 ASP A N 1
ATOM 6622 C CA . ASP A 1 852 ? 35.747 -4.934 -13.795 1.00 84.19 852 ASP A CA 1
ATOM 6623 C C . ASP A 1 852 ? 34.769 -6.055 -14.197 1.00 84.19 852 ASP A C 1
ATOM 6625 O O . ASP A 1 852 ? 34.990 -7.220 -13.864 1.00 84.19 852 ASP A O 1
ATOM 6629 N N . ASP A 1 853 ? 33.702 -5.725 -14.936 1.00 84.31 853 ASP A N 1
ATOM 6630 C CA . ASP A 1 853 ? 32.717 -6.691 -15.444 1.00 84.31 853 ASP A CA 1
ATOM 6631 C C . ASP A 1 853 ? 32.350 -6.401 -16.911 1.00 84.31 853 ASP A C 1
ATOM 6633 O O . ASP A 1 853 ? 31.827 -5.336 -17.252 1.00 84.31 853 ASP A O 1
ATOM 6637 N N . GLN A 1 854 ? 32.619 -7.390 -17.767 1.00 87.19 854 GLN A N 1
ATOM 6638 C CA . GLN A 1 854 ? 32.314 -7.438 -19.204 1.00 87.19 854 GLN A CA 1
ATOM 6639 C C . GLN A 1 854 ? 31.454 -8.667 -19.566 1.00 87.19 854 GLN A C 1
ATOM 6641 O O . GLN A 1 854 ? 31.456 -9.128 -20.706 1.00 87.19 854 GLN A O 1
ATOM 6646 N N . SER A 1 855 ? 30.724 -9.231 -18.599 1.00 90.88 855 SER A N 1
ATOM 6647 C CA . SER A 1 855 ? 29.725 -10.269 -18.867 1.00 90.88 855 SER A CA 1
ATOM 6648 C C . SER A 1 855 ? 28.584 -9.730 -19.737 1.00 90.88 855 SER A C 1
ATOM 6650 O O . SER A 1 855 ? 28.185 -8.570 -19.615 1.00 90.88 855 SER A O 1
ATOM 6652 N N . GLU A 1 856 ? 28.027 -10.585 -20.600 1.00 92.00 856 GLU A N 1
ATOM 6653 C CA . GLU A 1 856 ? 26.963 -10.221 -21.551 1.00 92.00 856 GLU A CA 1
ATOM 6654 C C . GLU A 1 856 ? 25.765 -9.553 -20.859 1.00 92.00 856 GLU A C 1
ATOM 6656 O O . GLU A 1 856 ? 25.244 -8.559 -21.357 1.00 92.00 856 GLU A O 1
ATOM 6661 N N . VAL A 1 857 ? 25.381 -10.044 -19.672 1.00 93.19 857 VAL A N 1
ATOM 6662 C CA . VAL A 1 857 ? 24.326 -9.461 -18.823 1.00 93.19 857 VAL A CA 1
ATOM 6663 C C . VAL A 1 857 ? 24.660 -8.017 -18.433 1.00 93.19 857 VAL A C 1
ATOM 6665 O O . VAL A 1 857 ? 23.830 -7.126 -18.588 1.00 93.19 857 VAL A O 1
ATOM 6668 N N . THR A 1 858 ? 25.878 -7.744 -17.962 1.00 94.00 858 THR A N 1
ATOM 6669 C CA . THR A 1 858 ? 26.271 -6.399 -17.514 1.00 94.00 858 THR A CA 1
ATOM 6670 C C . THR A 1 858 ? 26.466 -5.429 -18.688 1.00 94.00 858 THR A C 1
ATOM 6672 O O . THR A 1 858 ? 26.138 -4.245 -18.571 1.00 94.00 858 THR A O 1
ATOM 6675 N N . VAL A 1 859 ? 26.913 -5.913 -19.852 1.00 94.12 859 VAL A N 1
ATOM 6676 C CA . VAL A 1 859 ? 26.920 -5.129 -21.103 1.00 94.12 859 VAL A CA 1
ATOM 6677 C C . VAL A 1 859 ? 25.488 -4.802 -21.548 1.00 94.12 859 VAL A C 1
ATOM 6679 O O . VAL A 1 859 ? 25.192 -3.645 -21.852 1.00 94.12 859 VAL A O 1
ATOM 6682 N N . ALA A 1 860 ? 24.576 -5.778 -21.512 1.00 95.75 860 ALA A N 1
ATOM 6683 C CA . ALA A 1 860 ? 23.165 -5.580 -21.827 1.00 95.75 860 ALA A CA 1
ATOM 6684 C C . ALA A 1 860 ? 22.490 -4.576 -20.874 1.00 95.75 860 ALA A C 1
ATOM 6686 O O . ALA A 1 860 ? 21.831 -3.658 -21.352 1.00 95.75 860 ALA A O 1
ATOM 6687 N N . ILE A 1 861 ? 22.711 -4.668 -19.556 1.00 96.31 861 ILE A N 1
ATOM 6688 C CA . ILE A 1 861 ? 22.198 -3.704 -18.559 1.00 96.31 861 ILE A CA 1
ATOM 6689 C C . ILE A 1 861 ? 22.673 -2.276 -18.867 1.00 96.31 861 ILE A C 1
ATOM 6691 O O . ILE A 1 861 ? 21.865 -1.346 -18.864 1.00 96.31 861 ILE A O 1
ATOM 6695 N N . ARG A 1 862 ? 23.962 -2.081 -19.183 1.00 95.50 862 ARG A N 1
ATOM 6696 C CA . ARG A 1 862 ? 24.515 -0.756 -19.526 1.00 95.50 862 ARG A CA 1
ATOM 6697 C C . ARG A 1 862 ? 23.918 -0.192 -20.826 1.00 95.50 862 ARG A C 1
ATOM 6699 O O . ARG A 1 862 ? 23.595 0.995 -20.876 1.00 95.50 862 ARG A O 1
ATOM 6706 N N . ASN A 1 863 ? 23.707 -1.030 -21.843 1.00 96.50 863 ASN A N 1
ATOM 6707 C CA . ASN A 1 863 ? 23.059 -0.632 -23.101 1.00 96.50 863 ASN A CA 1
ATOM 6708 C C . ASN A 1 863 ? 21.567 -0.296 -22.905 1.00 96.50 863 ASN A C 1
ATOM 6710 O O . ASN A 1 863 ? 21.100 0.745 -23.371 1.00 96.50 863 ASN A O 1
ATOM 6714 N N . LEU A 1 864 ? 20.837 -1.133 -22.159 1.00 97.88 864 LEU A N 1
ATOM 6715 C CA . LEU A 1 864 ? 19.443 -0.897 -21.773 1.00 97.88 864 LEU A CA 1
ATOM 6716 C C . LEU A 1 864 ? 19.302 0.417 -20.997 1.00 97.88 864 LEU A C 1
ATOM 6718 O O . LEU A 1 864 ? 18.415 1.204 -21.312 1.00 97.88 864 LEU A O 1
ATOM 6722 N N . TRP A 1 865 ? 20.197 0.707 -20.046 1.00 97.62 865 TRP A N 1
ATOM 6723 C CA . TRP A 1 865 ? 20.191 1.973 -19.307 1.00 97.62 865 TRP A CA 1
ATOM 6724 C C . TRP A 1 865 ? 20.369 3.190 -20.222 1.00 97.62 865 TRP A C 1
ATOM 6726 O O . TRP A 1 865 ? 19.579 4.132 -20.153 1.00 97.62 865 TRP A O 1
ATOM 6736 N N . ALA A 1 866 ? 21.356 3.159 -21.123 1.00 96.81 866 ALA A N 1
ATOM 6737 C CA . ALA A 1 866 ? 21.617 4.258 -22.055 1.00 96.81 866 ALA A CA 1
ATOM 6738 C C . ALA A 1 866 ? 20.424 4.550 -22.989 1.00 96.81 866 ALA A C 1
ATOM 6740 O O . ALA A 1 866 ? 20.177 5.707 -23.343 1.00 96.81 866 ALA A O 1
ATOM 6741 N N . LEU A 1 867 ? 19.657 3.520 -23.363 1.00 98.06 867 LEU A N 1
ATOM 6742 C CA . LEU A 1 867 ? 18.417 3.658 -24.130 1.00 98.06 867 LEU A CA 1
ATOM 6743 C C . LEU A 1 867 ? 17.243 4.123 -23.250 1.00 98.06 867 LEU A C 1
ATOM 6745 O O . LEU A 1 867 ? 16.530 5.046 -23.641 1.00 98.06 867 LEU A O 1
ATOM 6749 N N . ALA A 1 868 ? 17.076 3.561 -22.048 1.00 97.81 868 ALA A N 1
ATOM 6750 C CA . ALA A 1 868 ? 16.038 3.947 -21.090 1.00 97.81 868 ALA A CA 1
ATOM 6751 C C . ALA A 1 868 ? 16.140 5.429 -20.699 1.00 97.81 868 ALA A C 1
ATOM 6753 O O . ALA A 1 868 ? 15.133 6.130 -20.695 1.00 97.81 868 ALA A O 1
ATOM 6754 N N . GLN A 1 869 ? 17.349 5.958 -20.479 1.00 97.31 869 GLN A N 1
ATOM 6755 C CA . GLN A 1 869 ? 17.558 7.394 -20.257 1.00 97.31 869 GLN A CA 1
ATOM 6756 C C . GLN A 1 869 ? 17.000 8.252 -21.407 1.00 97.31 869 GLN A C 1
ATOM 6758 O O . GLN A 1 869 ? 16.364 9.277 -21.158 1.00 97.31 869 GLN A O 1
ATOM 6763 N N . LYS A 1 870 ? 17.195 7.836 -22.666 1.00 97.38 870 LYS A N 1
ATOM 6764 C CA . LYS A 1 870 ? 16.679 8.555 -23.844 1.00 97.38 870 LYS A CA 1
ATOM 6765 C C . LYS A 1 870 ? 15.162 8.416 -23.993 1.00 97.38 870 LYS A C 1
ATOM 6767 O O . LYS A 1 870 ? 14.508 9.409 -24.304 1.00 97.38 870 LYS A O 1
ATOM 6772 N N . LEU A 1 871 ? 14.600 7.231 -23.734 1.00 96.62 871 LEU A N 1
ATOM 6773 C CA . LEU A 1 871 ? 13.147 7.009 -23.695 1.00 96.62 871 LEU A CA 1
ATOM 6774 C C . LEU A 1 871 ? 12.485 7.898 -22.629 1.00 96.62 871 LEU A C 1
ATOM 6776 O O . LEU A 1 871 ? 11.556 8.642 -22.944 1.00 96.62 871 LEU A O 1
ATOM 6780 N N . ARG A 1 872 ? 13.040 7.911 -21.411 1.00 95.25 872 ARG A N 1
ATOM 6781 C CA . ARG A 1 872 ? 12.565 8.713 -20.275 1.00 95.25 872 ARG A CA 1
ATOM 6782 C C . ARG A 1 872 ? 12.591 10.211 -20.557 1.00 95.25 872 ARG A C 1
ATOM 6784 O O . ARG A 1 872 ? 11.614 10.898 -20.270 1.00 95.25 872 ARG A O 1
ATOM 6791 N N . SER A 1 873 ? 13.671 10.717 -21.159 1.00 94.62 873 SER A N 1
ATOM 6792 C CA . SER A 1 873 ? 13.755 12.125 -21.571 1.00 94.62 873 SER A CA 1
ATOM 6793 C C . SER A 1 873 ? 12.654 12.490 -22.567 1.00 94.62 873 SER A C 1
ATOM 6795 O O . SER A 1 873 ? 11.941 13.459 -22.330 1.00 94.62 873 SER A O 1
ATOM 6797 N N . LYS A 1 874 ? 12.433 11.683 -23.618 1.00 94.50 874 LYS A N 1
ATOM 6798 C CA . LYS A 1 874 ? 11.343 11.914 -24.587 1.00 94.50 874 LYS A CA 1
ATOM 6799 C C . LYS A 1 874 ? 9.966 11.871 -23.916 1.00 94.50 874 LYS A C 1
ATOM 6801 O O . LYS A 1 874 ? 9.145 12.744 -24.163 1.00 94.50 874 LYS A O 1
ATOM 6806 N N . ARG A 1 875 ? 9.733 10.908 -23.019 1.00 94.56 875 ARG A N 1
ATOM 6807 C CA . ARG A 1 875 ? 8.475 10.743 -22.268 1.00 94.56 875 ARG A CA 1
ATOM 6808 C C . ARG A 1 875 ? 8.168 11.945 -21.359 1.00 94.56 875 ARG A C 1
ATOM 6810 O O . ARG A 1 875 ? 7.044 12.445 -21.348 1.00 94.56 875 ARG A O 1
ATOM 6817 N N . ILE A 1 876 ? 9.171 12.466 -20.649 1.00 92.19 876 ILE A N 1
ATOM 6818 C CA . ILE A 1 876 ? 9.047 13.692 -19.838 1.00 92.19 876 ILE A CA 1
ATOM 6819 C C . ILE A 1 876 ? 8.888 14.932 -20.734 1.00 92.19 876 ILE A C 1
ATOM 6821 O O . ILE A 1 876 ? 8.096 15.823 -20.422 1.00 92.19 876 ILE A O 1
ATOM 6825 N N . GLU A 1 877 ? 9.584 14.989 -21.873 1.00 92.69 877 GLU A N 1
ATOM 6826 C CA . GLU A 1 877 ? 9.408 16.056 -22.861 1.00 92.69 877 GLU A CA 1
ATOM 6827 C C . GLU A 1 877 ? 8.005 16.053 -23.477 1.00 92.69 877 GLU A C 1
ATOM 6829 O O . GLU A 1 877 ? 7.446 17.133 -23.652 1.00 92.69 877 GLU A O 1
ATOM 6834 N N . ASP A 1 878 ? 7.388 14.901 -23.745 1.00 92.19 878 ASP A N 1
ATOM 6835 C CA . ASP A 1 878 ? 5.998 14.796 -24.215 1.00 92.19 878 ASP A CA 1
ATOM 6836 C C . ASP A 1 878 ? 4.974 15.199 -23.136 1.00 92.19 878 ASP A C 1
ATOM 6838 O O . ASP A 1 878 ? 3.912 15.733 -23.468 1.00 92.19 878 ASP A O 1
ATOM 6842 N N . GLY A 1 879 ? 5.332 15.082 -21.852 1.00 92.12 879 GLY A N 1
ATOM 6843 C CA . GLY A 1 879 ? 4.584 15.653 -20.725 1.00 92.12 879 GLY A CA 1
ATOM 6844 C C . GLY A 1 879 ? 4.209 14.680 -19.608 1.00 92.12 879 GLY A C 1
ATOM 6845 O O . GLY A 1 879 ? 3.373 15.043 -18.779 1.00 92.12 879 GLY A O 1
ATOM 6846 N N . ALA A 1 880 ? 4.784 13.474 -19.579 1.00 94.12 880 ALA A N 1
ATOM 6847 C CA . ALA A 1 880 ? 4.539 12.495 -18.522 1.00 94.12 880 ALA A CA 1
ATOM 6848 C C . ALA A 1 880 ? 4.869 13.040 -17.122 1.00 94.12 880 ALA A C 1
ATOM 6850 O O . ALA A 1 880 ? 5.767 13.869 -16.949 1.00 94.12 880 ALA A O 1
ATOM 6851 N N . LEU A 1 881 ? 4.152 12.548 -16.110 1.00 92.75 881 LEU A N 1
ATOM 6852 C CA . LEU A 1 881 ? 4.240 13.071 -14.750 1.00 92.75 881 LEU A CA 1
ATOM 6853 C C . LEU A 1 881 ? 5.177 12.229 -13.877 1.00 92.75 881 LEU A C 1
ATOM 6855 O O . LEU A 1 881 ? 4.904 11.066 -13.589 1.00 92.75 881 LEU A O 1
ATOM 6859 N N . ASN A 1 882 ? 6.225 12.856 -13.347 1.00 88.88 882 ASN A N 1
ATOM 6860 C CA . ASN A 1 882 ? 7.039 12.311 -12.262 1.00 88.88 882 ASN A CA 1
ATOM 6861 C C . ASN A 1 882 ? 6.321 12.564 -10.921 1.00 88.88 882 ASN A C 1
ATOM 6863 O O . ASN A 1 882 ? 6.688 13.462 -10.153 1.00 88.88 882 ASN A O 1
ATOM 6867 N N . LEU A 1 883 ? 5.237 11.817 -10.697 1.00 85.69 883 LEU A N 1
ATOM 6868 C CA . LEU A 1 883 ? 4.509 11.747 -9.426 1.00 85.69 883 LEU A CA 1
ATOM 6869 C C . LEU A 1 883 ? 5.296 10.929 -8.394 1.00 85.69 883 LEU A C 1
ATOM 6871 O O . LEU A 1 883 ? 6.227 10.211 -8.747 1.00 85.69 883 LEU A O 1
ATOM 6875 N N . GLU A 1 884 ? 4.939 11.046 -7.114 1.00 73.81 884 GLU A N 1
ATOM 6876 C CA . GLU A 1 884 ? 5.686 10.382 -6.043 1.00 73.81 884 GLU A CA 1
ATOM 6877 C C . GLU A 1 884 ? 4.767 9.734 -4.999 1.00 73.81 884 GLU A C 1
ATOM 6879 O O . GLU A 1 884 ? 3.969 10.408 -4.342 1.00 73.81 884 GLU A O 1
ATOM 6884 N N . SER A 1 885 ? 4.922 8.417 -4.831 1.00 71.50 885 SER A N 1
ATOM 6885 C CA . SER A 1 885 ? 4.384 7.615 -3.733 1.00 71.50 885 SER A CA 1
ATOM 6886 C C . SER A 1 885 ? 5.469 7.379 -2.676 1.00 71.50 885 SER A C 1
ATOM 6888 O O . SER A 1 885 ? 6.615 7.053 -2.975 1.00 71.50 885 SER A O 1
ATOM 6890 N N . GLY A 1 886 ? 5.114 7.546 -1.401 1.00 65.50 886 GLY A N 1
ATOM 6891 C CA . GLY A 1 886 ? 5.985 7.198 -0.280 1.00 65.50 886 GLY A CA 1
ATOM 6892 C C . GLY A 1 886 ? 5.756 5.756 0.157 1.00 65.50 886 GLY A C 1
ATOM 6893 O O . GLY A 1 886 ? 5.074 5.537 1.153 1.00 65.50 886 GLY A O 1
ATOM 6894 N N . GLU A 1 887 ? 6.294 4.787 -0.580 1.00 77.38 887 GLU A N 1
ATOM 6895 C CA . GLU A 1 887 ? 6.143 3.365 -0.246 1.00 77.38 887 GLU A CA 1
ATOM 6896 C C . GLU A 1 887 ? 7.007 2.953 0.954 1.00 77.38 887 GLU A C 1
ATOM 6898 O O . GLU A 1 887 ? 8.145 3.409 1.124 1.00 77.38 887 GLU A O 1
ATOM 6903 N N . LEU A 1 888 ? 6.441 2.095 1.806 1.00 83.19 888 LEU A N 1
ATOM 6904 C CA . LEU A 1 888 ? 7.062 1.570 3.019 1.00 83.19 888 LEU A CA 1
ATOM 6905 C C . LEU A 1 888 ? 7.191 0.052 2.906 1.00 83.19 888 LEU A C 1
ATOM 6907 O O . LEU A 1 888 ? 6.236 -0.625 2.529 1.00 83.19 888 LEU A O 1
ATOM 6911 N N . LYS A 1 889 ? 8.352 -0.476 3.291 1.00 81.88 889 LYS A N 1
ATOM 6912 C CA . LYS A 1 889 ? 8.587 -1.906 3.483 1.00 81.88 889 LYS A CA 1
ATOM 6913 C C . LYS A 1 889 ? 8.837 -2.171 4.967 1.00 81.88 889 LYS A C 1
ATOM 6915 O O . LYS A 1 889 ? 9.455 -1.366 5.664 1.00 81.88 889 LYS A O 1
ATOM 6920 N N . PHE A 1 890 ? 8.324 -3.296 5.443 1.00 85.25 890 PHE A N 1
ATOM 6921 C CA . PHE A 1 890 ? 8.467 -3.740 6.824 1.00 85.25 890 PHE A CA 1
ATOM 6922 C C . PHE A 1 890 ? 9.469 -4.893 6.886 1.00 85.25 890 PHE A C 1
ATOM 6924 O O . PHE A 1 890 ? 9.556 -5.705 5.964 1.00 85.25 890 PHE A O 1
ATOM 6931 N N . GLU A 1 891 ? 10.223 -4.953 7.976 1.00 82.88 891 GLU A N 1
ATOM 6932 C CA . GLU A 1 891 ? 11.053 -6.098 8.341 1.00 82.88 891 GLU A CA 1
ATOM 6933 C C . GLU A 1 891 ? 10.270 -6.910 9.374 1.00 82.88 891 GLU A C 1
ATOM 6935 O O . GLU A 1 891 ? 9.945 -6.382 10.440 1.00 82.88 891 GLU A O 1
ATOM 6940 N N . LEU A 1 892 ? 9.909 -8.151 9.043 1.00 83.81 892 LEU A N 1
ATOM 6941 C CA . LEU A 1 892 ? 9.121 -9.017 9.921 1.00 83.81 892 LEU A CA 1
ATOM 6942 C C . LEU A 1 892 ? 10.014 -10.004 10.674 1.00 83.81 892 LEU A C 1
ATOM 6944 O O . LEU A 1 892 ? 10.963 -10.554 10.116 1.00 83.81 892 LEU A O 1
ATOM 6948 N N . ASP A 1 893 ? 9.667 -10.261 11.931 1.00 80.62 893 ASP A N 1
ATOM 6949 C CA . ASP A 1 893 ? 10.209 -11.373 12.703 1.00 80.62 893 ASP A CA 1
ATOM 6950 C C . ASP A 1 893 ? 9.779 -12.712 12.079 1.00 80.62 893 ASP A C 1
ATOM 6952 O O . ASP A 1 893 ? 8.602 -12.938 11.787 1.00 80.62 893 ASP A O 1
ATOM 6956 N N . SER A 1 894 ? 10.742 -13.612 11.883 1.00 77.38 894 SER A N 1
ATOM 6957 C CA . SER A 1 894 ? 10.538 -14.876 11.174 1.00 77.38 894 SER A CA 1
ATOM 6958 C C . SER A 1 894 ? 9.623 -15.875 11.889 1.00 77.38 894 SER A C 1
ATOM 6960 O O . SER A 1 894 ? 9.046 -16.729 11.220 1.00 77.38 894 SER A O 1
ATOM 6962 N N . GLU A 1 895 ? 9.494 -15.809 13.218 1.00 76.00 895 GLU A N 1
ATOM 6963 C CA . GLU A 1 895 ? 8.660 -16.738 13.992 1.00 76.00 895 GLU A CA 1
ATOM 6964 C C . GLU A 1 895 ? 7.252 -16.200 14.250 1.00 76.00 895 GLU A C 1
ATOM 6966 O O . GLU A 1 895 ? 6.288 -16.960 14.192 1.00 76.00 895 GLU A O 1
ATOM 6971 N N . ASN A 1 896 ? 7.126 -14.906 14.564 1.00 73.62 896 ASN A N 1
ATOM 6972 C CA . ASN A 1 896 ? 5.861 -14.313 15.018 1.00 73.62 896 ASN A CA 1
ATOM 6973 C C . ASN A 1 896 ? 5.236 -13.298 14.041 1.00 73.62 896 ASN A C 1
ATOM 6975 O O . ASN A 1 896 ? 4.167 -12.767 14.338 1.00 73.62 896 ASN A O 1
ATOM 6979 N N . GLN A 1 897 ? 5.876 -13.032 12.894 1.00 76.00 897 GLN A N 1
ATOM 6980 C CA . GLN A 1 897 ? 5.405 -12.119 11.838 1.00 76.00 897 GLN A CA 1
ATOM 6981 C C . GLN A 1 897 ? 5.130 -10.673 12.303 1.00 76.00 897 GLN A C 1
ATOM 6983 O O . GLN A 1 897 ? 4.498 -9.897 11.585 1.00 76.00 897 GLN A O 1
ATOM 6988 N N . THR A 1 898 ? 5.618 -10.262 13.481 1.00 79.31 898 THR A N 1
ATOM 6989 C CA . THR A 1 898 ? 5.510 -8.863 13.921 1.00 79.31 898 THR A CA 1
ATOM 6990 C C . THR A 1 898 ? 6.568 -7.992 13.247 1.00 79.31 898 THR A C 1
ATOM 6992 O O . THR A 1 898 ? 7.683 -8.435 12.969 1.00 79.31 898 THR A O 1
ATOM 6995 N N . ALA A 1 899 ? 6.225 -6.731 12.970 1.00 80.25 899 ALA A N 1
ATOM 6996 C CA . ALA A 1 899 ? 7.153 -5.785 12.362 1.00 80.25 899 ALA A CA 1
ATOM 6997 C C . ALA A 1 899 ? 8.230 -5.344 13.369 1.00 80.25 899 ALA A C 1
ATOM 6999 O O . ALA A 1 899 ? 7.950 -4.609 14.317 1.00 80.25 899 ALA A O 1
ATOM 7000 N N . VAL A 1 900 ? 9.469 -5.771 13.126 1.00 85.38 900 VAL A N 1
ATOM 7001 C CA . VAL A 1 900 ? 10.674 -5.380 13.872 1.00 85.38 900 VAL A CA 1
ATOM 7002 C C . VAL A 1 900 ? 11.136 -3.984 13.452 1.00 85.38 900 VAL A C 1
ATOM 7004 O O . VAL A 1 900 ? 11.588 -3.200 14.287 1.00 85.38 900 VAL A O 1
ATOM 7007 N N . ASN A 1 901 ? 11.004 -3.664 12.162 1.00 82.44 901 ASN A N 1
ATOM 7008 C CA . ASN A 1 901 ? 11.463 -2.409 11.574 1.00 82.44 901 ASN A CA 1
ATOM 7009 C C . ASN A 1 901 ? 10.534 -1.945 10.439 1.00 82.44 901 ASN A C 1
ATOM 7011 O O . ASN A 1 901 ? 9.799 -2.741 9.849 1.00 82.44 901 ASN A O 1
ATOM 7015 N N . VAL A 1 902 ? 10.589 -0.655 10.105 1.00 87.75 902 VAL A N 1
ATOM 7016 C CA . VAL A 1 902 ? 9.891 -0.073 8.952 1.00 87.75 902 VAL A CA 1
ATOM 7017 C C . VAL A 1 902 ? 10.796 0.939 8.261 1.00 87.75 902 VAL A C 1
ATOM 7019 O O . VAL A 1 902 ? 11.334 1.848 8.888 1.00 87.75 902 VAL A O 1
ATOM 7022 N N . PHE A 1 903 ? 10.958 0.781 6.952 1.00 83.81 903 PHE A N 1
ATOM 7023 C CA . PHE A 1 903 ? 11.836 1.606 6.133 1.00 83.81 903 PHE A CA 1
ATOM 7024 C C . PHE A 1 903 ? 11.134 2.031 4.844 1.00 83.81 903 PHE A C 1
ATOM 7026 O O . PHE A 1 903 ? 10.202 1.386 4.367 1.00 83.81 903 PHE A O 1
ATOM 7033 N N . GLN A 1 904 ? 11.572 3.148 4.266 1.00 83.31 904 GLN A N 1
ATOM 7034 C CA . GLN A 1 904 ? 11.100 3.560 2.949 1.00 83.31 904 GLN A CA 1
ATOM 7035 C C . GLN A 1 904 ? 11.703 2.654 1.871 1.00 83.31 904 GLN A C 1
ATOM 7037 O O . GLN A 1 904 ? 12.897 2.354 1.912 1.00 83.31 904 GLN A O 1
ATOM 7042 N N . TYR A 1 905 ? 10.893 2.250 0.890 1.00 81.62 905 TYR A N 1
ATOM 7043 C CA . TYR A 1 905 ? 11.393 1.526 -0.274 1.00 81.62 905 TYR A CA 1
ATOM 7044 C C . TYR A 1 905 ? 12.406 2.392 -1.043 1.00 81.62 905 TYR A C 1
ATOM 7046 O O . TYR A 1 905 ? 12.109 3.529 -1.418 1.00 81.62 905 TYR A O 1
ATOM 7054 N N . GLN A 1 906 ? 13.616 1.869 -1.261 1.00 81.81 906 GLN A N 1
ATOM 7055 C CA . GLN A 1 906 ? 14.648 2.557 -2.032 1.00 81.81 906 GLN A CA 1
ATOM 7056 C C . GLN A 1 906 ? 14.479 2.241 -3.520 1.00 81.81 906 GLN A C 1
ATOM 7058 O O . GLN A 1 906 ? 14.694 1.111 -3.946 1.00 81.81 906 GLN A O 1
ATOM 7063 N N . THR A 1 907 ? 14.160 3.258 -4.318 1.00 85.38 907 THR A N 1
ATOM 7064 C CA . THR A 1 907 ? 14.192 3.170 -5.783 1.00 85.38 907 THR A CA 1
ATOM 7065 C C . THR A 1 907 ? 15.610 3.386 -6.313 1.00 85.38 907 THR A C 1
ATOM 7067 O O . THR A 1 907 ? 16.261 4.372 -5.952 1.00 85.38 907 THR A O 1
ATOM 7070 N N . TYR A 1 908 ? 16.047 2.509 -7.210 1.00 92.00 908 TYR A N 1
ATOM 7071 C CA . TYR A 1 908 ? 17.313 2.567 -7.941 1.00 92.00 908 TYR A CA 1
ATOM 7072 C C . TYR A 1 908 ? 17.088 3.034 -9.391 1.00 92.00 908 TYR A C 1
ATOM 7074 O O . TYR A 1 908 ? 15.950 3.103 -9.863 1.00 92.00 908 TYR A O 1
ATOM 7082 N N . ASP A 1 909 ? 18.156 3.338 -10.133 1.00 94.88 909 ASP A N 1
ATOM 7083 C CA . ASP A 1 909 ? 18.035 3.652 -11.564 1.00 94.88 909 ASP A CA 1
ATOM 7084 C C . ASP A 1 909 ? 17.687 2.401 -12.393 1.00 94.88 909 ASP A C 1
ATOM 7086 O O . ASP A 1 909 ? 17.008 2.498 -13.414 1.00 94.88 909 ASP A O 1
ATOM 7090 N N . THR A 1 910 ? 17.998 1.205 -11.888 1.00 94.44 910 THR A N 1
ATOM 7091 C CA . THR A 1 910 ? 17.516 -0.070 -12.445 1.00 94.44 910 THR A CA 1
ATOM 7092 C C . THR A 1 910 ? 16.000 -0.264 -12.353 1.00 94.44 910 THR A C 1
ATOM 7094 O O . THR A 1 910 ? 15.432 -0.892 -13.243 1.00 94.44 910 THR A O 1
ATOM 7097 N N . ASN A 1 911 ? 15.303 0.325 -11.369 1.00 94.19 911 ASN A N 1
ATOM 7098 C CA . ASN A 1 911 ? 13.831 0.344 -11.375 1.00 94.19 911 ASN A CA 1
ATOM 7099 C C . ASN A 1 911 ? 13.299 1.142 -12.576 1.00 94.19 911 ASN A C 1
ATOM 7101 O O . ASN A 1 911 ? 12.357 0.714 -13.234 1.00 94.19 911 ASN A O 1
ATOM 7105 N N . ARG A 1 912 ? 13.941 2.274 -12.894 1.00 93.81 912 ARG A N 1
ATOM 7106 C CA . ARG A 1 912 ? 13.583 3.138 -14.034 1.00 93.81 912 ARG A CA 1
ATOM 7107 C C . ARG A 1 912 ? 13.947 2.499 -15.375 1.00 93.81 912 ARG A C 1
ATOM 7109 O O . ARG A 1 912 ? 13.251 2.716 -16.358 1.00 93.81 912 ARG A O 1
ATOM 7116 N N . LEU A 1 913 ? 15.018 1.703 -15.415 1.00 96.69 913 LEU A N 1
ATOM 7117 C CA . LEU A 1 913 ? 15.383 0.886 -16.574 1.00 96.69 913 LEU A CA 1
ATOM 7118 C C . LEU A 1 913 ? 14.231 -0.061 -16.938 1.00 96.69 913 LEU A C 1
ATOM 7120 O O . LEU A 1 913 ? 13.760 -0.014 -18.072 1.00 96.69 913 LEU A O 1
ATOM 7124 N N . ILE A 1 914 ? 13.737 -0.855 -15.980 1.00 96.75 914 ILE A N 1
ATOM 7125 C CA . ILE A 1 914 ? 12.579 -1.739 -16.197 1.00 96.75 914 ILE A CA 1
ATOM 7126 C C . ILE A 1 914 ? 11.319 -0.930 -16.542 1.00 96.75 914 ILE A C 1
ATOM 7128 O O . ILE A 1 914 ? 10.639 -1.259 -17.515 1.00 96.75 914 ILE A O 1
ATOM 7132 N N . GLU A 1 915 ? 11.049 0.170 -15.826 1.00 95.19 915 GLU A N 1
ATOM 7133 C CA . GLU A 1 915 ? 9.894 1.052 -16.066 1.00 95.19 915 GLU A CA 1
ATOM 7134 C C . GLU A 1 915 ? 9.766 1.464 -17.545 1.00 95.19 915 GLU A C 1
ATOM 7136 O O . GLU A 1 915 ? 8.713 1.254 -18.145 1.00 95.19 915 GLU A O 1
ATOM 7141 N N . GLU A 1 916 ? 10.822 1.999 -18.170 1.00 97.06 916 GLU A N 1
ATOM 7142 C CA . GLU A 1 916 ? 10.736 2.484 -19.558 1.00 97.06 916 GLU A CA 1
ATOM 7143 C C . GLU A 1 916 ? 10.500 1.360 -20.579 1.00 97.06 916 GLU A C 1
ATOM 7145 O O . GLU A 1 916 ? 9.758 1.564 -21.543 1.00 97.06 916 GLU A O 1
ATOM 7150 N N . PHE A 1 917 ? 11.075 0.165 -20.387 1.00 98.06 917 PHE A N 1
ATOM 7151 C CA . PHE A 1 917 ? 10.849 -0.958 -21.309 1.00 98.06 917 PHE A CA 1
ATOM 7152 C C . PHE A 1 917 ? 9.477 -1.610 -21.117 1.00 98.06 917 PHE A C 1
ATOM 7154 O O . PHE A 1 917 ? 8.839 -1.960 -22.112 1.00 98.06 917 PHE A O 1
ATOM 7161 N N . MET A 1 918 ? 8.963 -1.678 -19.885 1.00 97.69 918 MET A N 1
ATOM 7162 C CA . MET A 1 918 ? 7.584 -2.110 -19.634 1.00 97.69 918 MET A CA 1
ATOM 7163 C C . MET A 1 918 ? 6.569 -1.097 -20.166 1.00 97.69 918 MET A C 1
ATOM 7165 O O . MET A 1 918 ? 5.569 -1.490 -20.768 1.00 97.69 918 MET A O 1
ATOM 7169 N N . LEU A 1 919 ? 6.821 0.206 -20.023 1.00 96.75 919 LEU A N 1
ATOM 7170 C CA . LEU A 1 919 ? 5.989 1.249 -20.628 1.00 96.75 919 LEU A CA 1
ATOM 7171 C C . LEU A 1 919 ? 6.029 1.192 -22.160 1.00 96.75 919 LEU A C 1
ATOM 7173 O O . LEU A 1 919 ? 4.979 1.298 -22.797 1.00 96.75 919 LEU A O 1
ATOM 7177 N N . LEU A 1 920 ? 7.205 0.966 -22.758 1.00 97.25 920 LEU A N 1
ATOM 7178 C CA . LEU A 1 920 ? 7.353 0.787 -24.202 1.00 97.25 920 LEU A CA 1
ATOM 7179 C C . LEU A 1 920 ? 6.572 -0.439 -24.697 1.00 97.25 920 LEU A C 1
ATOM 7181 O O . LEU A 1 920 ? 5.798 -0.316 -25.646 1.00 97.25 920 LEU A O 1
ATOM 7185 N N . ALA A 1 921 ? 6.720 -1.593 -24.041 1.00 97.56 921 ALA A N 1
ATOM 7186 C CA . ALA A 1 921 ? 5.998 -2.813 -24.390 1.00 97.56 921 ALA A CA 1
ATOM 7187 C C . ALA A 1 921 ? 4.479 -2.627 -24.283 1.00 97.56 921 ALA A C 1
ATOM 7189 O O . ALA A 1 921 ? 3.769 -2.823 -25.271 1.00 97.56 921 ALA A O 1
ATOM 7190 N N . ASN A 1 922 ? 3.984 -2.155 -23.134 1.00 97.00 922 ASN A N 1
ATOM 7191 C CA . ASN A 1 922 ? 2.556 -1.919 -22.910 1.00 97.00 922 ASN A CA 1
ATOM 7192 C C . ASN A 1 922 ? 1.966 -0.919 -23.916 1.00 97.00 922 ASN A C 1
ATOM 7194 O O . ASN A 1 922 ? 0.903 -1.174 -24.483 1.00 97.00 922 ASN A O 1
ATOM 7198 N N . ARG A 1 923 ? 2.664 0.191 -24.197 1.00 95.56 923 ARG A N 1
ATOM 7199 C CA . ARG A 1 923 ? 2.230 1.174 -25.200 1.00 95.56 923 ARG A CA 1
ATOM 7200 C C . ARG A 1 923 ? 2.142 0.557 -26.594 1.00 95.56 923 ARG A C 1
ATOM 7202 O O . ARG A 1 923 ? 1.147 0.765 -27.283 1.00 95.56 923 ARG A O 1
ATOM 7209 N N . ARG A 1 924 ? 3.172 -0.172 -27.028 1.00 96.31 924 ARG A N 1
ATOM 7210 C CA . ARG A 1 924 ? 3.235 -0.718 -28.391 1.00 96.31 924 ARG A CA 1
ATOM 7211 C C . ARG A 1 924 ? 2.256 -1.876 -28.597 1.00 96.31 924 ARG A C 1
ATOM 7213 O O . ARG A 1 924 ? 1.624 -1.929 -29.645 1.00 96.31 924 ARG A O 1
ATOM 7220 N N . VAL A 1 925 ? 2.031 -2.715 -27.583 1.00 96.38 925 VAL A N 1
ATOM 7221 C CA . VAL A 1 925 ? 0.952 -3.719 -27.598 1.00 96.38 925 VAL A CA 1
ATOM 7222 C C . VAL A 1 925 ? -0.425 -3.044 -27.635 1.00 96.38 925 VAL A C 1
ATOM 7224 O O . VAL A 1 925 ? -1.269 -3.456 -28.423 1.00 96.38 925 VAL A O 1
ATOM 7227 N N . ALA A 1 926 ? -0.658 -1.976 -26.861 1.00 95.69 926 ALA A N 1
ATOM 7228 C CA . ALA A 1 926 ? -1.918 -1.223 -26.890 1.00 95.69 926 ALA A CA 1
ATOM 7229 C C . ALA A 1 926 ? -2.192 -0.550 -28.254 1.00 95.69 926 ALA A C 1
ATOM 7231 O O . ALA A 1 926 ? -3.335 -0.537 -28.724 1.00 95.69 926 ALA A O 1
ATOM 7232 N N . GLU A 1 927 ? -1.155 -0.007 -28.901 1.00 94.00 927 GLU A N 1
ATOM 7233 C CA . GLU A 1 927 ? -1.221 0.525 -30.269 1.00 94.00 927 GLU A CA 1
ATOM 7234 C C . GLU A 1 927 ? -1.579 -0.582 -31.284 1.00 94.00 927 GLU A C 1
ATOM 7236 O O . GLU A 1 927 ? -2.481 -0.374 -32.097 1.00 94.00 927 GLU A O 1
ATOM 7241 N N . GLU A 1 928 ? -0.960 -1.765 -31.187 1.00 95.00 928 GLU A N 1
ATOM 7242 C CA . GLU A 1 928 ? -1.215 -2.913 -32.074 1.00 95.00 928 GLU A CA 1
ATOM 7243 C C . GLU A 1 928 ? -2.635 -3.480 -31.902 1.00 95.00 928 GLU A C 1
ATOM 7245 O O . GLU A 1 928 ? -3.416 -3.514 -32.858 1.00 95.00 928 GLU A O 1
ATOM 7250 N N . ILE A 1 929 ? -3.025 -3.869 -30.678 1.00 95.19 929 ILE A N 1
ATOM 7251 C CA . ILE A 1 929 ? -4.330 -4.511 -30.448 1.00 95.19 929 ILE A CA 1
ATOM 7252 C C . ILE A 1 929 ? -5.482 -3.577 -30.821 1.00 95.19 929 ILE A C 1
ATOM 7254 O O . ILE A 1 929 ? -6.426 -4.018 -31.471 1.00 95.19 929 ILE A O 1
ATOM 7258 N N . SER A 1 930 ? -5.380 -2.275 -30.516 1.00 92.50 930 SER A N 1
ATOM 7259 C CA . SER A 1 930 ? -6.420 -1.296 -30.866 1.00 92.50 930 SER A CA 1
ATOM 7260 C C . SER A 1 930 ? -6.416 -0.876 -32.341 1.00 92.50 930 SER A C 1
ATOM 7262 O O . SER A 1 930 ? -7.368 -0.233 -32.793 1.00 92.50 930 SER A O 1
ATOM 7264 N N . GLY A 1 931 ? -5.382 -1.258 -33.100 1.00 91.62 931 GLY A N 1
ATOM 7265 C CA . GLY A 1 931 ? -5.369 -1.243 -34.562 1.00 91.62 931 GLY A CA 1
ATOM 7266 C C . GLY A 1 931 ? -6.066 -2.464 -35.174 1.00 91.62 931 GLY A C 1
ATOM 7267 O O . GLY A 1 931 ? -6.830 -2.314 -36.126 1.00 91.62 931 GLY A O 1
ATOM 7268 N N . CYS A 1 932 ? -5.847 -3.658 -34.612 1.00 93.38 932 CYS A N 1
ATOM 7269 C CA . CYS A 1 932 ? -6.422 -4.917 -35.103 1.00 93.38 932 CYS A CA 1
ATOM 7270 C C . CYS A 1 932 ? -7.884 -5.148 -34.673 1.00 93.38 932 CYS A C 1
ATOM 7272 O O . CYS A 1 932 ? -8.681 -5.680 -35.446 1.00 93.38 932 CYS A O 1
ATOM 7274 N N . TRP A 1 933 ? -8.240 -4.752 -33.449 1.00 92.38 933 TRP A N 1
ATOM 7275 C CA . TRP A 1 933 ? -9.512 -5.051 -32.785 1.00 92.38 933 TRP A CA 1
ATOM 7276 C C . TRP A 1 933 ? -10.146 -3.778 -32.210 1.00 92.38 933 TRP A C 1
ATOM 7278 O O . TRP A 1 933 ? -10.178 -3.557 -30.995 1.00 92.38 933 TRP A O 1
ATOM 7288 N N . ASP A 1 934 ? -10.677 -2.943 -33.107 1.00 86.19 934 ASP A N 1
ATOM 7289 C CA . ASP A 1 934 ? -11.191 -1.594 -32.821 1.00 86.19 934 ASP A CA 1
ATOM 7290 C C . ASP A 1 934 ? -12.318 -1.523 -31.772 1.00 86.19 934 ASP A C 1
ATOM 7292 O O . ASP A 1 934 ? -12.531 -0.462 -31.188 1.00 86.19 934 ASP A O 1
ATOM 7296 N N . LYS A 1 935 ? -13.028 -2.638 -31.550 1.00 87.62 935 LYS A N 1
ATOM 7297 C CA . LYS A 1 935 ? -14.189 -2.772 -30.650 1.00 87.62 935 LYS A CA 1
ATOM 7298 C C . LYS A 1 935 ? -14.043 -3.857 -29.577 1.00 87.62 935 LYS A C 1
ATOM 7300 O O . LYS A 1 935 ? -15.002 -4.114 -28.862 1.00 87.62 935 LYS A O 1
ATOM 7305 N N . THR A 1 936 ? -12.908 -4.545 -29.473 1.00 92.00 936 THR A N 1
ATOM 7306 C CA . THR A 1 936 ? -12.720 -5.611 -28.460 1.00 92.00 936 THR A CA 1
ATOM 7307 C C . THR A 1 936 ? -11.360 -5.557 -27.765 1.00 92.00 936 THR A C 1
ATOM 7309 O O . THR A 1 936 ? -10.995 -6.476 -27.039 1.00 92.00 936 THR A O 1
ATOM 7312 N N . SER A 1 937 ? -10.604 -4.473 -27.953 1.00 93.69 937 SER A N 1
ATOM 7313 C CA . SER A 1 937 ? -9.357 -4.239 -27.218 1.00 93.69 937 SER A CA 1
ATOM 7314 C C . SER A 1 937 ? -9.631 -3.825 -25.777 1.00 93.69 937 SER A C 1
ATOM 7316 O O . SER A 1 937 ? -10.366 -2.859 -25.552 1.00 93.69 937 SER A O 1
ATOM 7318 N N . VAL A 1 938 ? -8.999 -4.516 -24.826 1.00 93.88 938 VAL A N 1
ATOM 7319 C CA . VAL A 1 938 ? -8.898 -4.095 -23.421 1.00 93.88 938 VAL A CA 1
ATOM 7320 C C . VAL A 1 938 ? -7.759 -3.085 -23.311 1.00 93.88 938 VAL A C 1
ATOM 7322 O O . VAL A 1 938 ? -6.622 -3.390 -23.661 1.00 93.88 938 VAL A O 1
ATOM 7325 N N . LEU A 1 939 ? -8.061 -1.875 -22.843 1.00 94.81 939 LEU A N 1
ATOM 7326 C CA . LEU A 1 939 ? -7.102 -0.778 -22.698 1.00 94.81 939 LEU A CA 1
ATOM 7327 C C . LEU A 1 939 ? -7.162 -0.193 -21.281 1.00 94.81 939 LEU A C 1
ATOM 7329 O O . LEU A 1 939 ? -8.161 -0.336 -20.577 1.00 94.81 939 LEU A O 1
ATOM 7333 N N . ARG A 1 940 ? -6.101 0.510 -20.867 1.00 95.38 940 ARG A N 1
ATOM 7334 C CA . ARG A 1 940 ? -6.024 1.232 -19.587 1.00 95.38 940 ARG A CA 1
ATOM 7335 C C . ARG A 1 940 ? -5.825 2.726 -19.836 1.00 95.38 940 ARG A C 1
ATOM 7337 O O . ARG A 1 940 ? -4.903 3.119 -20.543 1.00 95.38 940 ARG A O 1
ATOM 7344 N N . ARG A 1 941 ? -6.680 3.556 -19.237 1.00 92.12 941 ARG A N 1
ATOM 7345 C CA . ARG A 1 941 ? -6.651 5.027 -19.333 1.00 92.12 941 ARG A CA 1
ATOM 7346 C C . ARG A 1 941 ? -6.513 5.674 -17.959 1.00 92.12 941 ARG A C 1
ATOM 7348 O O . ARG A 1 941 ? -6.872 5.079 -16.948 1.00 92.12 941 ARG A O 1
ATOM 7355 N N . HIS A 1 942 ? -6.068 6.923 -17.938 1.00 92.44 942 HIS A N 1
ATOM 7356 C CA . HIS A 1 942 ? -5.969 7.759 -16.740 1.00 92.44 942 HIS A CA 1
ATOM 7357 C C . HIS A 1 942 ? -6.555 9.130 -17.104 1.00 92.44 942 HIS A C 1
ATOM 7359 O O . HIS A 1 942 ? -5.948 9.844 -17.906 1.00 92.44 942 HIS A O 1
ATOM 7365 N N . PRO A 1 943 ? -7.760 9.476 -16.609 1.00 89.06 943 PRO A N 1
ATOM 7366 C CA . PRO A 1 943 ? -8.357 10.789 -16.843 1.00 89.06 943 PRO A CA 1
ATOM 7367 C C . PRO A 1 943 ? -7.481 11.922 -16.277 1.00 89.06 943 PRO A C 1
ATOM 7369 O O . PRO A 1 943 ? -6.668 11.668 -15.388 1.00 89.06 943 PRO A O 1
ATOM 7372 N N . PRO A 1 944 ? -7.635 13.173 -16.750 1.00 89.19 944 PRO A N 1
ATOM 7373 C CA . PRO A 1 944 ? -6.999 14.320 -16.106 1.00 89.19 944 PRO A CA 1
ATOM 7374 C C . PRO A 1 944 ? -7.458 14.470 -14.641 1.00 89.19 944 PRO A C 1
ATOM 7376 O O . PRO A 1 944 ? -8.544 14.000 -14.293 1.00 89.19 944 PRO A O 1
ATOM 7379 N N . PRO A 1 945 ? -6.664 15.137 -13.783 1.00 87.69 945 PRO A N 1
ATOM 7380 C CA . PRO A 1 945 ? -7.037 15.436 -12.405 1.00 87.69 945 PRO A CA 1
ATOM 7381 C C . PRO A 1 945 ? -8.308 16.286 -12.328 1.00 87.69 945 PRO A C 1
ATOM 7383 O O . PRO A 1 945 ? -8.702 16.961 -13.281 1.00 87.69 945 PRO A O 1
ATOM 7386 N N . LYS A 1 946 ? -8.945 16.281 -11.157 1.00 78.06 946 LYS A N 1
ATOM 7387 C CA . LYS A 1 946 ? -10.164 17.064 -10.917 1.00 78.06 946 LYS A CA 1
ATOM 7388 C C . LYS A 1 946 ? -9.789 18.536 -10.763 1.00 78.06 946 LYS A C 1
ATOM 7390 O O . LYS A 1 946 ? -9.036 18.862 -9.847 1.00 78.06 946 LYS A O 1
ATOM 7395 N N . GLU A 1 947 ? -10.351 19.408 -11.605 1.00 82.44 947 GLU A N 1
ATOM 7396 C CA . GLU A 1 947 ? -10.085 20.859 -11.583 1.00 82.44 947 GLU A CA 1
ATOM 7397 C C . GLU A 1 947 ? -10.247 21.437 -10.168 1.00 82.44 947 GLU A C 1
ATOM 7399 O O . GLU A 1 947 ? -9.298 21.990 -9.627 1.00 82.44 947 GLU A O 1
ATOM 7404 N N . GLU A 1 948 ? -11.382 21.185 -9.506 1.00 77.00 948 GLU A N 1
ATOM 7405 C CA . GLU A 1 948 ? -11.643 21.641 -8.130 1.00 77.00 948 GLU A CA 1
ATOM 7406 C C . GLU A 1 948 ? -10.587 21.157 -7.108 1.00 77.00 948 GLU A C 1
ATOM 7408 O O . GLU A 1 948 ? -10.165 21.934 -6.254 1.00 77.00 948 GLU A O 1
ATOM 7413 N N . SER A 1 949 ? -10.108 19.906 -7.196 1.00 76.44 949 SER A N 1
ATOM 7414 C CA . SER A 1 949 ? -9.063 19.391 -6.287 1.00 76.44 949 SER A CA 1
ATOM 7415 C C . SER A 1 949 ? -7.695 20.018 -6.554 1.00 76.44 949 SER A C 1
ATOM 7417 O O . SER A 1 949 ? -6.901 20.183 -5.627 1.00 76.44 949 SER A O 1
ATOM 7419 N N . MET A 1 950 ? -7.395 20.344 -7.812 1.00 86.69 950 MET A N 1
ATOM 7420 C CA . MET A 1 950 ? -6.171 21.057 -8.171 1.00 86.69 950 MET A CA 1
ATOM 7421 C C . MET A 1 950 ? -6.251 22.545 -7.812 1.00 86.69 950 MET A C 1
ATOM 7423 O O . MET A 1 950 ? -5.248 23.109 -7.387 1.00 86.69 950 MET A O 1
ATOM 7427 N N . ASP A 1 951 ? -7.424 23.169 -7.895 1.00 85.19 951 ASP A N 1
ATOM 7428 C CA . ASP A 1 951 ? -7.638 24.568 -7.513 1.00 85.19 951 ASP A CA 1
ATOM 7429 C C . ASP A 1 951 ? -7.603 24.770 -5.987 1.00 85.19 951 ASP A C 1
ATOM 7431 O O . ASP A 1 951 ? -7.044 25.764 -5.513 1.00 85.19 951 ASP A O 1
ATOM 7435 N N . ASP A 1 952 ? -8.094 23.806 -5.198 1.00 81.50 952 ASP A N 1
ATOM 7436 C CA . ASP A 1 952 ? -7.871 23.764 -3.744 1.00 81.50 952 ASP A CA 1
ATOM 7437 C C . ASP A 1 952 ? -6.366 23.652 -3.414 1.00 81.50 952 ASP A C 1
ATOM 7439 O O . ASP A 1 952 ? -5.864 24.358 -2.532 1.00 81.50 952 ASP A O 1
ATOM 7443 N N . LEU A 1 953 ? -5.613 22.826 -4.157 1.00 87.50 953 LEU A N 1
ATOM 7444 C CA . LEU A 1 953 ? -4.157 22.700 -4.000 1.00 87.50 953 LEU A CA 1
ATOM 7445 C C . LEU A 1 953 ? -3.417 23.987 -4.410 1.00 87.50 953 LEU A C 1
ATOM 7447 O O . LEU A 1 953 ? -2.539 24.433 -3.674 1.00 87.50 953 LEU A O 1
ATOM 7451 N N . VAL A 1 954 ? -3.791 24.629 -5.522 1.00 90.56 954 VAL A N 1
ATOM 7452 C CA . VAL A 1 954 ? -3.263 25.944 -5.941 1.00 90.56 954 VAL A CA 1
ATOM 7453 C C . VAL A 1 954 ? -3.546 27.007 -4.881 1.00 90.56 954 VAL A C 1
ATOM 7455 O O . VAL A 1 954 ? -2.654 27.776 -4.531 1.00 90.56 954 VAL A O 1
ATOM 7458 N N . THR A 1 955 ? -4.755 27.026 -4.317 1.00 87.44 955 THR A N 1
ATOM 7459 C CA . THR A 1 955 ? -5.145 27.974 -3.261 1.00 87.44 955 THR A CA 1
ATOM 7460 C C . THR A 1 955 ? -4.306 27.779 -1.993 1.00 87.44 955 THR A C 1
ATOM 7462 O O . THR A 1 955 ? -3.889 28.754 -1.362 1.00 87.44 955 THR A O 1
ATOM 7465 N N . LEU A 1 956 ? -3.999 26.528 -1.635 1.00 88.81 956 LEU A N 1
ATOM 7466 C CA . LEU A 1 956 ? -3.082 26.207 -0.540 1.00 88.81 956 LEU A CA 1
ATOM 7467 C C . LEU A 1 956 ? -1.645 26.648 -0.866 1.00 88.81 956 LEU A C 1
ATOM 7469 O O . LEU A 1 956 ? -0.991 27.267 -0.027 1.00 88.81 956 LEU A O 1
ATOM 7473 N N . LEU A 1 957 ? -1.157 26.384 -2.079 1.00 90.50 957 LEU A N 1
ATOM 7474 C CA . LEU A 1 957 ? 0.185 26.768 -2.524 1.00 90.50 957 LEU A CA 1
ATOM 7475 C C . LEU A 1 957 ? 0.385 28.294 -2.545 1.00 90.50 957 LEU A C 1
ATOM 7477 O O . LEU A 1 957 ? 1.408 28.772 -2.045 1.00 90.50 957 LEU A O 1
ATOM 7481 N N . ASP A 1 958 ? -0.608 29.065 -2.999 1.00 90.50 958 ASP A N 1
ATOM 7482 C CA . ASP A 1 958 ? -0.577 30.534 -2.982 1.00 90.50 958 ASP A CA 1
ATOM 7483 C C . ASP A 1 958 ? -0.444 31.088 -1.553 1.00 90.50 958 ASP A C 1
ATOM 7485 O O . ASP A 1 958 ? 0.356 31.996 -1.299 1.00 90.50 958 ASP A O 1
ATOM 7489 N N . ALA A 1 959 ? -1.151 30.481 -0.591 1.00 88.50 959 ALA A N 1
ATOM 7490 C CA . ALA A 1 959 ? -1.056 30.822 0.829 1.00 88.50 959 ALA A CA 1
ATOM 7491 C C . ALA A 1 959 ? 0.324 30.499 1.444 1.00 88.50 959 ALA A C 1
ATOM 7493 O O . ALA A 1 959 ? 0.731 31.146 2.412 1.00 88.50 959 ALA A O 1
ATOM 7494 N N . TYR A 1 960 ? 1.071 29.550 0.866 1.00 86.75 960 TYR A N 1
ATOM 7495 C CA . TYR A 1 960 ? 2.471 29.259 1.209 1.00 86.75 960 TYR A CA 1
ATOM 7496 C C . TYR A 1 960 ? 3.496 30.085 0.404 1.00 86.75 960 TYR A C 1
ATOM 7498 O O . TYR A 1 960 ? 4.698 29.980 0.671 1.00 86.75 960 TYR A O 1
ATOM 7506 N N . GLY A 1 961 ? 3.035 30.936 -0.523 1.00 88.44 961 GLY A N 1
ATOM 7507 C CA . GLY A 1 961 ? 3.843 31.857 -1.332 1.00 88.44 961 GLY A CA 1
ATOM 7508 C C . GLY A 1 961 ? 4.152 31.387 -2.761 1.00 88.44 961 GLY A C 1
ATOM 7509 O O . GLY A 1 961 ? 4.846 32.098 -3.485 1.00 88.44 961 GLY A O 1
ATOM 7510 N N . ILE A 1 962 ? 3.645 30.226 -3.178 1.00 90.19 962 ILE A N 1
ATOM 7511 C CA . ILE A 1 962 ? 3.904 29.604 -4.482 1.00 90.19 962 ILE A CA 1
ATOM 7512 C C . ILE A 1 962 ? 2.781 29.987 -5.455 1.00 90.19 962 ILE A C 1
ATOM 7514 O O . ILE A 1 962 ? 1.706 29.393 -5.434 1.00 90.19 962 ILE A O 1
ATOM 7518 N N . LYS A 1 963 ? 3.021 31.005 -6.292 1.00 85.44 963 LYS A N 1
ATOM 7519 C CA . LYS A 1 963 ? 1.977 31.626 -7.137 1.00 85.44 963 LYS A CA 1
ATOM 7520 C C . LYS A 1 963 ? 1.875 31.068 -8.560 1.00 85.44 963 LYS A C 1
ATOM 7522 O O . LYS A 1 963 ? 0.817 31.152 -9.170 1.00 85.44 963 LYS A O 1
ATOM 7527 N N . ASP A 1 964 ? 2.959 30.503 -9.088 1.00 86.94 964 ASP A N 1
ATOM 7528 C CA . ASP A 1 964 ? 3.082 30.095 -10.497 1.00 86.94 964 ASP A CA 1
ATOM 7529 C C . ASP A 1 964 ? 2.807 28.592 -10.733 1.00 86.94 964 ASP A C 1
ATOM 7531 O O . ASP A 1 964 ? 3.335 27.987 -11.670 1.00 86.94 964 ASP A O 1
ATOM 7535 N N . PHE A 1 965 ? 1.979 27.968 -9.886 1.00 92.31 965 PHE A N 1
ATOM 7536 C CA . PHE A 1 965 ? 1.551 26.579 -10.077 1.00 92.31 965 PHE A CA 1
ATOM 7537 C C . PHE A 1 965 ? 0.484 26.481 -11.174 1.00 92.31 965 PHE A C 1
ATOM 7539 O O . PHE A 1 965 ? -0.537 27.165 -11.120 1.00 92.31 965 PHE A O 1
ATOM 7546 N N . LYS A 1 966 ? 0.714 25.626 -12.172 1.00 92.50 966 LYS A N 1
ATOM 7547 C CA . LYS A 1 966 ? -0.159 25.425 -13.333 1.00 92.50 966 LYS A CA 1
ATOM 7548 C C . LYS A 1 966 ? -0.466 23.945 -13.490 1.00 92.50 966 LYS A C 1
ATOM 7550 O O . LYS A 1 966 ? 0.415 23.118 -13.300 1.00 92.50 966 LYS A O 1
ATOM 7555 N N . HIS A 1 967 ? -1.702 23.618 -13.864 1.00 91.50 967 HIS A N 1
ATOM 7556 C CA . HIS A 1 967 ? -2.165 22.226 -13.959 1.00 91.50 967 HIS A CA 1
ATOM 7557 C C . HIS A 1 967 ? -2.960 21.891 -15.236 1.00 91.50 967 HIS A C 1
ATOM 7559 O O . HIS A 1 967 ? -3.251 20.722 -15.475 1.00 91.50 967 HIS A O 1
ATOM 7565 N N . ALA A 1 968 ? -3.243 22.884 -16.090 1.00 88.31 968 ALA A N 1
ATOM 7566 C CA . ALA A 1 968 ? -4.144 22.766 -17.246 1.00 88.31 968 ALA A CA 1
ATOM 7567 C C . ALA A 1 968 ? -3.700 21.761 -18.332 1.00 88.31 968 ALA A C 1
ATOM 7569 O O . ALA A 1 968 ? -4.514 21.318 -19.141 1.00 88.31 968 ALA A O 1
ATOM 7570 N N . THR A 1 969 ? -2.420 21.385 -18.357 1.00 91.62 969 THR A N 1
ATOM 7571 C CA . THR A 1 969 ? -1.885 20.283 -19.169 1.00 91.62 969 THR A CA 1
ATOM 7572 C C . THR A 1 969 ? -0.898 19.463 -18.340 1.00 91.62 969 THR A C 1
ATOM 7574 O O . THR A 1 969 ? -0.253 20.003 -17.440 1.00 91.62 969 THR A O 1
ATOM 7577 N N . ASN A 1 970 ? -0.726 18.175 -18.658 1.00 92.56 970 ASN A N 1
ATOM 7578 C CA . ASN A 1 970 ? 0.263 17.305 -18.004 1.00 92.56 970 ASN A CA 1
ATOM 7579 C C . ASN A 1 970 ? 1.684 17.904 -18.077 1.00 92.56 970 ASN A C 1
ATOM 7581 O O . ASN A 1 970 ? 2.369 18.023 -17.065 1.00 92.56 970 ASN A O 1
ATOM 7585 N N . LYS A 1 971 ? 2.070 18.427 -19.246 1.00 94.19 971 LYS A N 1
ATOM 7586 C CA . LYS A 1 971 ? 3.356 19.091 -19.494 1.00 94.19 971 LYS A CA 1
ATOM 7587 C C . LYS A 1 971 ? 3.546 20.404 -18.724 1.00 94.19 971 LYS A C 1
ATOM 7589 O O . LYS A 1 971 ? 4.679 20.749 -18.394 1.00 94.19 971 LYS A O 1
ATOM 7594 N N . GLU A 1 972 ? 2.483 21.153 -18.427 1.00 93.94 972 GLU A N 1
ATOM 7595 C CA . GLU A 1 972 ? 2.568 22.307 -17.518 1.00 93.94 972 GLU A CA 1
ATOM 7596 C C . GLU A 1 972 ? 2.614 21.879 -16.052 1.00 93.94 972 GLU A C 1
ATOM 7598 O O . GLU A 1 972 ? 3.432 22.417 -15.310 1.00 93.94 972 GLU A O 1
ATOM 7603 N N . LEU A 1 973 ? 1.823 20.875 -15.661 1.00 94.12 973 LEU A N 1
ATOM 7604 C CA . LEU A 1 973 ? 1.837 20.320 -14.310 1.00 94.12 973 LEU A CA 1
ATOM 7605 C C . LEU A 1 973 ? 3.213 19.761 -13.949 1.00 94.12 973 LEU A C 1
ATOM 7607 O O . LEU A 1 973 ? 3.741 20.110 -12.900 1.00 94.12 973 LEU A O 1
ATOM 7611 N N . GLN A 1 974 ? 3.831 18.971 -14.829 1.00 94.44 974 GLN A N 1
ATOM 7612 C CA . GLN A 1 974 ? 5.184 18.451 -14.631 1.00 94.44 974 GLN A CA 1
ATOM 7613 C C . GLN A 1 974 ? 6.205 19.586 -14.457 1.00 94.44 974 GLN A C 1
ATOM 7615 O O . GLN A 1 974 ? 7.009 19.557 -13.530 1.00 94.44 974 GLN A O 1
ATOM 7620 N N . ARG A 1 975 ? 6.132 20.641 -15.279 1.00 93.56 975 ARG A N 1
ATOM 7621 C CA . ARG A 1 975 ? 7.000 21.825 -15.142 1.00 93.56 975 ARG A CA 1
ATOM 7622 C C . ARG A 1 975 ? 6.775 22.575 -13.832 1.00 93.56 975 ARG A C 1
ATOM 7624 O O . ARG A 1 975 ? 7.746 23.024 -13.229 1.00 93.56 975 ARG A O 1
ATOM 7631 N N . SER A 1 976 ? 5.534 22.723 -13.373 1.00 94.31 976 SER A N 1
ATOM 7632 C CA . SER A 1 976 ? 5.265 23.285 -12.048 1.00 94.31 976 SER A CA 1
ATOM 7633 C C . SER A 1 976 ? 5.808 22.367 -10.946 1.00 94.31 976 SER A C 1
ATOM 7635 O O . SER A 1 976 ? 6.553 22.835 -10.094 1.00 94.31 976 SER A O 1
ATOM 7637 N N . LEU A 1 977 ? 5.570 21.055 -11.002 1.00 93.12 977 LEU A N 1
ATOM 7638 C CA . LEU A 1 977 ? 6.140 20.085 -10.059 1.00 93.12 977 LEU A CA 1
ATOM 7639 C C . LEU A 1 977 ? 7.675 20.100 -10.011 1.00 93.12 977 LEU A C 1
ATOM 7641 O O . LEU A 1 977 ? 8.237 19.913 -8.938 1.00 93.12 977 LEU A O 1
ATOM 7645 N N . ASP A 1 978 ? 8.359 20.358 -11.124 1.00 91.69 978 ASP A N 1
ATOM 7646 C CA . ASP A 1 978 ? 9.826 20.438 -11.173 1.00 91.69 978 ASP A CA 1
ATOM 7647 C C . ASP A 1 978 ? 10.390 21.815 -10.775 1.00 91.69 978 ASP A C 1
ATOM 7649 O O . ASP A 1 978 ? 11.584 21.931 -10.510 1.00 91.69 978 ASP A O 1
ATOM 7653 N N . THR A 1 979 ? 9.554 22.859 -10.704 1.00 90.88 979 THR A N 1
ATOM 7654 C CA . THR A 1 979 ? 9.959 24.224 -10.305 1.00 90.88 979 THR A CA 1
ATOM 7655 C C . THR A 1 979 ? 9.514 24.622 -8.894 1.00 90.88 979 THR A C 1
ATOM 7657 O O . THR A 1 979 ? 10.033 25.597 -8.350 1.00 90.88 979 THR A O 1
ATOM 7660 N N . VAL A 1 980 ? 8.581 23.888 -8.275 1.00 90.56 980 VAL A N 1
ATOM 7661 C CA . VAL A 1 980 ? 8.150 24.126 -6.888 1.00 90.56 980 VAL A CA 1
ATOM 7662 C C . VAL A 1 980 ? 9.212 23.644 -5.907 1.00 90.56 980 VAL A C 1
ATOM 7664 O O . VAL A 1 980 ? 9.269 22.468 -5.560 1.00 90.56 980 VAL A O 1
ATOM 7667 N N . ASP A 1 981 ? 10.018 24.570 -5.407 1.00 86.06 981 ASP A N 1
ATOM 7668 C CA . ASP A 1 981 ? 10.997 24.315 -4.352 1.00 86.06 981 ASP A CA 1
ATOM 7669 C C . ASP A 1 981 ? 10.842 25.301 -3.185 1.00 86.06 981 ASP A C 1
ATOM 7671 O O . ASP A 1 981 ? 10.268 26.388 -3.318 1.00 86.06 981 ASP A O 1
ATOM 7675 N N . LYS A 1 982 ? 11.363 24.911 -2.020 1.00 86.31 982 LYS A N 1
ATOM 7676 C CA . LYS A 1 982 ? 11.474 25.755 -0.838 1.00 86.31 982 LYS A CA 1
ATOM 7677 C C . LYS A 1 982 ? 12.843 25.530 -0.185 1.00 86.31 982 LYS A C 1
ATOM 7679 O O . LYS A 1 982 ? 12.999 24.549 0.532 1.00 86.31 982 LYS A O 1
ATOM 7684 N N . PRO A 1 983 ? 13.810 26.457 -0.332 1.00 82.31 983 PRO A N 1
ATOM 7685 C CA . PRO A 1 983 ? 15.181 26.263 0.159 1.00 82.31 983 PRO A CA 1
ATOM 7686 C C . PRO A 1 983 ? 15.329 25.985 1.667 1.00 82.31 983 PRO A C 1
ATOM 7688 O O . PRO A 1 983 ? 16.350 25.449 2.088 1.00 82.31 983 PRO A O 1
ATOM 7691 N N . ASP A 1 984 ? 14.329 26.343 2.480 1.00 87.69 984 ASP A N 1
ATOM 7692 C CA . ASP A 1 984 ? 14.285 26.046 3.920 1.00 87.69 984 ASP A CA 1
ATOM 7693 C C . ASP A 1 984 ? 13.778 24.620 4.250 1.00 87.69 984 ASP A C 1
ATOM 7695 O O . ASP A 1 984 ? 13.902 24.182 5.394 1.00 87.69 984 ASP A O 1
ATOM 7699 N N . ASP A 1 985 ? 13.169 23.913 3.288 1.00 86.88 985 ASP A N 1
ATOM 7700 C CA . ASP A 1 985 ? 12.522 22.604 3.461 1.00 86.88 985 ASP A CA 1
ATOM 7701 C C . ASP A 1 985 ? 12.599 21.739 2.176 1.00 86.88 985 ASP A C 1
ATOM 7703 O O . ASP A 1 985 ? 11.678 21.760 1.353 1.00 86.88 985 ASP A O 1
ATOM 7707 N N . PRO A 1 986 ? 13.654 20.916 2.015 1.00 84.19 986 PRO A N 1
ATOM 7708 C CA . PRO A 1 986 ? 13.811 20.016 0.867 1.00 84.19 986 PRO A CA 1
ATOM 7709 C C . PRO A 1 986 ? 12.718 18.943 0.717 1.00 84.19 986 PRO A C 1
ATOM 7711 O O . PRO A 1 986 ? 12.621 18.317 -0.337 1.00 84.19 986 PRO A O 1
ATOM 7714 N N . PHE A 1 987 ? 11.887 18.698 1.740 1.00 87.81 987 PHE A N 1
ATOM 7715 C CA . PHE A 1 987 ? 10.754 17.772 1.633 1.00 87.81 987 PHE A CA 1
ATOM 7716 C C . PHE A 1 987 ? 9.546 18.417 0.930 1.00 87.81 987 PHE A C 1
ATOM 7718 O O . PHE A 1 987 ? 8.645 17.709 0.476 1.00 87.81 987 PHE A O 1
ATOM 7725 N N . PHE A 1 988 ? 9.522 19.747 0.782 1.00 90.56 988 PHE A N 1
ATOM 7726 C CA . PHE A 1 988 ? 8.378 20.476 0.236 1.00 90.56 988 PHE A CA 1
ATOM 7727 C C . PHE A 1 988 ? 8.022 20.057 -1.202 1.00 90.56 988 PHE A C 1
ATOM 7729 O O . PHE A 1 988 ? 6.846 19.830 -1.486 1.00 90.56 988 PHE A O 1
ATOM 7736 N N . ASN A 1 989 ? 9.006 19.860 -2.091 1.00 91.06 989 ASN A N 1
ATOM 7737 C CA . ASN A 1 989 ? 8.757 19.385 -3.463 1.00 91.06 989 ASN A CA 1
ATOM 7738 C C . ASN A 1 989 ? 8.042 18.018 -3.476 1.00 91.06 989 ASN A C 1
ATOM 7740 O O . ASN A 1 989 ? 6.991 17.858 -4.099 1.00 91.06 989 ASN A O 1
ATOM 7744 N N . ARG A 1 990 ? 8.578 17.060 -2.709 1.00 88.62 990 ARG A N 1
ATOM 7745 C CA . ARG A 1 990 ? 8.022 15.713 -2.507 1.00 88.62 990 ARG A CA 1
ATOM 7746 C C . ARG A 1 990 ? 6.604 15.759 -1.934 1.00 88.62 990 ARG A C 1
ATOM 7748 O O . ARG A 1 990 ? 5.716 15.070 -2.431 1.00 88.62 990 ARG A O 1
ATOM 7755 N N . LEU A 1 991 ? 6.349 16.610 -0.936 1.00 88.88 991 LEU A N 1
ATOM 7756 C CA . LEU A 1 991 ? 5.005 16.811 -0.386 1.00 88.88 991 LEU A CA 1
ATOM 7757 C C . LEU A 1 991 ? 4.017 17.292 -1.461 1.00 88.88 991 LEU A C 1
ATOM 7759 O O . LEU A 1 991 ? 2.902 16.778 -1.538 1.00 88.88 991 LEU A O 1
ATOM 7763 N N . VAL A 1 992 ? 4.420 18.231 -2.320 1.00 91.38 992 VAL A N 1
ATOM 7764 C CA . VAL A 1 992 ? 3.565 18.739 -3.405 1.00 91.38 992 VAL A CA 1
ATOM 7765 C C . VAL A 1 992 ? 3.334 17.684 -4.494 1.00 91.38 992 VAL A C 1
ATOM 7767 O O . VAL A 1 992 ? 2.213 17.594 -4.999 1.00 91.38 992 VAL A O 1
ATOM 7770 N N . ARG A 1 993 ? 4.310 16.812 -4.799 1.00 92.06 993 ARG A N 1
ATOM 7771 C CA . ARG A 1 993 ? 4.097 15.633 -5.668 1.00 92.06 993 ARG A CA 1
ATOM 7772 C C . ARG A 1 993 ? 3.096 14.648 -5.059 1.00 92.06 993 ARG A C 1
ATOM 7774 O O . ARG A 1 993 ? 2.160 14.245 -5.748 1.00 92.06 993 ARG A O 1
ATOM 7781 N N . ILE A 1 994 ? 3.217 14.323 -3.770 1.00 88.44 994 ILE A N 1
ATOM 7782 C CA . ILE A 1 994 ? 2.278 13.437 -3.054 1.00 88.44 994 ILE A CA 1
ATOM 7783 C C . ILE A 1 994 ? 0.856 14.025 -3.050 1.00 88.44 994 ILE A C 1
ATOM 7785 O O . ILE A 1 994 ? -0.110 13.311 -3.319 1.00 88.44 994 ILE A O 1
ATOM 7789 N N . LEU A 1 995 ? 0.703 15.328 -2.788 1.00 88.44 995 LEU A N 1
ATOM 7790 C CA . LEU A 1 995 ? -0.601 16.003 -2.828 1.00 88.44 995 LEU A CA 1
ATOM 7791 C C . LEU A 1 995 ? -1.181 16.049 -4.250 1.00 88.44 995 LEU A C 1
ATOM 7793 O O . LEU A 1 995 ? -2.348 15.719 -4.436 1.00 88.44 995 LEU A O 1
ATOM 7797 N N . SER A 1 996 ? -0.364 16.348 -5.262 1.00 91.12 996 SER A N 1
ATOM 7798 C CA . SER A 1 996 ? -0.795 16.343 -6.670 1.00 91.12 996 SER A CA 1
ATOM 7799 C C . SER A 1 996 ? -1.220 14.949 -7.138 1.00 91.12 996 SER A C 1
ATOM 7801 O O . SER A 1 996 ? -2.186 14.822 -7.885 1.00 91.12 996 SER A O 1
ATOM 7803 N N . THR A 1 997 ? -0.559 13.897 -6.641 1.00 88.50 997 THR A N 1
ATOM 7804 C CA . THR A 1 997 ? -0.944 12.492 -6.868 1.00 88.50 997 THR A CA 1
ATOM 7805 C C . THR A 1 997 ? -2.336 12.201 -6.302 1.00 88.50 997 THR A C 1
ATOM 7807 O O . THR A 1 997 ? -3.120 11.501 -6.934 1.00 88.50 997 THR A O 1
ATOM 7810 N N . ARG A 1 998 ? -2.697 12.790 -5.151 1.00 84.31 998 ARG A N 1
ATOM 7811 C CA . ARG A 1 998 ? -4.050 12.668 -4.577 1.00 84.31 998 ARG A CA 1
ATOM 7812 C C . ARG A 1 998 ? -5.114 13.432 -5.372 1.00 84.31 998 ARG A C 1
ATOM 7814 O O . ARG A 1 998 ? -6.266 13.020 -5.330 1.00 84.31 998 ARG A O 1
ATOM 7821 N N . CYS A 1 999 ? -4.760 14.485 -6.109 1.00 85.50 999 CYS A N 1
ATOM 7822 C CA . CYS A 1 999 ? -5.699 15.234 -6.958 1.00 85.50 999 CYS A CA 1
ATOM 7823 C C . CYS A 1 999 ? -6.028 14.536 -8.300 1.00 85.50 999 CYS A C 1
ATOM 7825 O O . CYS A 1 999 ? -6.924 14.987 -9.021 1.00 85.50 999 CYS A O 1
ATOM 7827 N N . MET A 1 1000 ? -5.321 13.452 -8.643 1.00 85.00 1000 MET A N 1
ATOM 7828 C CA . MET A 1 1000 ? -5.557 12.646 -9.848 1.00 85.00 1000 MET A CA 1
ATOM 7829 C C . MET A 1 1000 ? -6.871 11.855 -9.789 1.00 85.00 1000 MET A C 1
ATOM 7831 O O . MET A 1 1000 ? -7.396 11.546 -8.718 1.00 85.00 1000 MET A O 1
ATOM 7835 N N . GLU A 1 1001 ? -7.399 11.475 -10.955 1.00 81.75 1001 GLU A N 1
ATOM 7836 C CA . GLU A 1 1001 ? -8.426 10.433 -11.022 1.00 81.75 1001 GLU A CA 1
ATOM 7837 C C . GLU A 1 1001 ? -7.790 9.033 -11.031 1.00 81.75 1001 GLU A C 1
ATOM 7839 O O . GLU A 1 1001 ? -6.760 8.837 -11.674 1.00 81.75 1001 GLU A O 1
ATOM 7844 N N . PRO A 1 1002 ? -8.415 8.018 -10.403 1.00 82.44 1002 PRO A N 1
ATOM 7845 C CA . PRO A 1 1002 ? -7.966 6.637 -10.544 1.00 82.44 1002 PRO A CA 1
ATOM 7846 C C . PRO A 1 1002 ? -7.921 6.203 -12.014 1.00 82.44 1002 PRO A C 1
ATOM 7848 O O . PRO A 1 1002 ? -8.906 6.357 -12.747 1.00 82.44 1002 PRO A O 1
ATOM 7851 N N . ALA A 1 1003 ? -6.794 5.622 -12.431 1.00 88.56 1003 ALA A N 1
ATOM 7852 C CA . ALA A 1 1003 ? -6.677 4.960 -13.725 1.00 88.56 1003 ALA A CA 1
ATOM 7853 C C . ALA A 1 1003 ? -7.642 3.762 -13.805 1.00 88.56 1003 ALA A C 1
ATOM 7855 O O . ALA A 1 1003 ? -7.897 3.093 -12.803 1.00 88.56 1003 ALA A O 1
ATOM 7856 N N . ARG A 1 1004 ? -8.192 3.494 -14.993 1.00 89.56 1004 ARG A N 1
ATOM 7857 C CA . ARG A 1 1004 ? -9.229 2.471 -15.210 1.00 89.56 1004 ARG A CA 1
ATOM 7858 C C . ARG A 1 1004 ? -8.948 1.646 -16.457 1.00 89.56 1004 ARG A C 1
ATOM 7860 O O . ARG A 1 1004 ? -8.514 2.191 -17.474 1.00 89.56 1004 ARG A O 1
ATOM 7867 N N . TYR A 1 1005 ? -9.261 0.358 -16.382 1.00 92.75 1005 TYR A N 1
ATOM 7868 C CA . TYR A 1 1005 ? -9.436 -0.490 -17.557 1.00 92.75 1005 TYR A CA 1
ATOM 7869 C C . TYR A 1 1005 ? -10.793 -0.202 -18.221 1.00 92.75 1005 TYR A C 1
ATOM 7871 O O . TYR A 1 1005 ? -11.730 0.226 -17.547 1.00 92.75 1005 TYR A O 1
ATOM 7879 N N . PHE A 1 1006 ? -10.884 -0.406 -19.534 1.00 90.19 1006 PHE A N 1
ATOM 7880 C CA . PHE A 1 1006 ? -12.116 -0.316 -20.327 1.00 90.19 1006 PHE A CA 1
ATOM 7881 C C . PHE A 1 1006 ? -11.986 -1.174 -21.594 1.00 90.19 1006 PHE A C 1
ATOM 7883 O O . PHE A 1 1006 ? -10.864 -1.427 -22.046 1.00 90.19 1006 PHE A O 1
ATOM 7890 N N . CYS A 1 1007 ? -13.103 -1.595 -22.194 1.00 91.75 1007 CYS A N 1
ATOM 7891 C CA . CYS A 1 1007 ? -13.088 -2.164 -23.535 1.00 91.75 1007 CYS A CA 1
ATOM 7892 C C . CYS A 1 1007 ? -13.415 -1.081 -24.571 1.00 91.75 1007 CYS A C 1
ATOM 7894 O O . CYS A 1 1007 ? -14.276 -0.222 -24.387 1.00 91.75 1007 CYS A O 1
ATOM 7896 N N . THR A 1 1008 ? -12.740 -1.127 -25.714 1.00 89.31 1008 THR A N 1
ATOM 7897 C CA . THR A 1 1008 ? -13.009 -0.208 -26.838 1.00 89.31 1008 THR A CA 1
ATOM 7898 C C . THR A 1 1008 ? -14.409 -0.370 -27.449 1.00 89.31 1008 THR A C 1
ATOM 7900 O O . THR A 1 1008 ? -14.891 0.549 -28.112 1.00 89.31 1008 THR A O 1
ATOM 7903 N N . GLY A 1 1009 ? -15.084 -1.499 -27.202 1.00 81.62 1009 GLY A N 1
ATOM 7904 C CA . GLY A 1 1009 ? -16.446 -1.781 -27.667 1.00 81.62 1009 GLY A CA 1
ATOM 7905 C C . GLY A 1 1009 ? -17.572 -1.182 -26.829 1.00 81.62 1009 GLY A C 1
ATOM 7906 O O . GLY A 1 1009 ? -18.684 -1.069 -27.340 1.00 81.62 1009 GLY A O 1
ATOM 7907 N N . ASP A 1 1010 ? -17.297 -0.762 -25.589 1.00 76.19 1010 ASP A N 1
ATOM 7908 C CA . ASP A 1 1010 ? -18.325 -0.369 -24.607 1.00 76.19 1010 ASP A CA 1
ATOM 7909 C C . ASP A 1 1010 ? -19.109 0.896 -25.017 1.00 76.19 1010 ASP A C 1
ATOM 7911 O O . ASP A 1 1010 ? -20.134 1.231 -24.429 1.00 76.19 1010 ASP A O 1
ATOM 7915 N N . GLY A 1 1011 ? -18.633 1.633 -26.027 1.00 65.56 1011 GLY A N 1
ATOM 7916 C CA . GLY A 1 1011 ? -19.315 2.790 -26.616 1.00 65.56 1011 GLY A CA 1
ATOM 7917 C C . GLY A 1 1011 ? -19.315 4.062 -25.757 1.00 65.56 1011 GLY A C 1
ATOM 7918 O O . GLY A 1 1011 ? -19.513 5.150 -26.298 1.00 65.56 1011 GLY A O 1
ATOM 7919 N N . GLU A 1 1012 ? -19.032 3.960 -24.455 1.00 68.50 1012 GLU A N 1
ATOM 7920 C CA . GLU A 1 1012 ? -19.012 5.089 -23.512 1.00 68.50 1012 GLU A CA 1
ATOM 7921 C C . GLU A 1 1012 ? -17.927 6.146 -23.816 1.00 68.50 1012 GLU A C 1
ATOM 7923 O O . GLU A 1 1012 ? -18.070 7.303 -23.415 1.00 68.50 1012 GLU A O 1
ATOM 7928 N N . LEU A 1 1013 ? -16.831 5.771 -24.495 1.00 79.19 1013 LEU A N 1
ATOM 7929 C CA . LEU A 1 1013 ? -15.612 6.588 -24.602 1.00 79.19 1013 LEU A CA 1
ATOM 7930 C C . LEU A 1 1013 ? -15.117 6.789 -26.042 1.00 79.19 1013 LEU A C 1
ATOM 7932 O O . LEU A 1 1013 ? -14.730 5.850 -26.738 1.00 79.19 1013 LEU A O 1
ATOM 7936 N N . GLN A 1 1014 ? -15.005 8.053 -26.450 1.00 83.31 1014 GLN A N 1
ATOM 7937 C CA . GLN A 1 1014 ? -14.380 8.455 -27.712 1.00 83.31 1014 GLN A CA 1
ATOM 7938 C C . GLN A 1 1014 ? -12.857 8.253 -27.673 1.00 83.31 1014 GLN A C 1
ATOM 7940 O O . GLN A 1 1014 ? -12.235 8.376 -26.618 1.00 83.31 1014 GLN A O 1
ATOM 7945 N N . LYS A 1 1015 ? -12.219 8.045 -28.836 1.00 85.12 1015 LYS A N 1
ATOM 7946 C CA . LYS A 1 1015 ? -10.759 7.824 -28.938 1.00 85.12 1015 LYS A CA 1
ATOM 7947 C C . LYS A 1 1015 ? -9.906 8.975 -28.378 1.00 85.12 1015 LYS A C 1
ATOM 7949 O O . LYS A 1 1015 ? -8.811 8.742 -27.881 1.00 85.12 1015 LYS A O 1
ATOM 7954 N N . SER A 1 1016 ? -10.433 10.201 -28.368 1.00 84.88 1016 SER A N 1
ATOM 7955 C CA . SER A 1 1016 ? -9.839 11.370 -27.697 1.00 84.88 1016 SER A CA 1
ATOM 7956 C C . SER A 1 1016 ? -9.750 11.236 -26.169 1.00 84.88 1016 SER A C 1
ATOM 7958 O O . SER A 1 1016 ? -8.914 11.878 -25.543 1.00 84.88 1016 SER A O 1
ATOM 7960 N N . GLN A 1 1017 ? -10.594 10.401 -25.558 1.00 86.38 1017 GLN A N 1
ATOM 7961 C CA . GLN A 1 1017 ? -10.660 10.181 -24.112 1.00 86.38 1017 GLN A CA 1
ATOM 7962 C C . GLN A 1 1017 ? -9.797 8.994 -23.655 1.00 86.38 1017 GLN A C 1
ATOM 7964 O O . GLN A 1 1017 ? -9.606 8.827 -22.450 1.00 86.38 1017 GLN A O 1
ATOM 7969 N N . TRP A 1 1018 ? -9.259 8.185 -24.578 1.00 90.50 1018 TRP A N 1
ATOM 7970 C CA . TRP A 1 1018 ? -8.410 7.020 -24.276 1.00 90.50 1018 TRP A CA 1
ATOM 7971 C C . TRP A 1 1018 ? -7.034 7.398 -23.691 1.00 90.50 1018 TRP A C 1
ATOM 7973 O O . TRP A 1 1018 ? -6.315 6.521 -23.224 1.00 90.50 1018 TRP A O 1
ATOM 7983 N N . ALA A 1 1019 ? -6.673 8.686 -23.704 1.00 90.56 1019 ALA A N 1
ATOM 7984 C CA . ALA A 1 1019 ? -5.417 9.203 -23.167 1.00 90.56 1019 ALA A CA 1
ATOM 7985 C C . ALA A 1 1019 ? -5.175 8.818 -21.691 1.00 90.56 1019 ALA A C 1
ATOM 7987 O O . ALA A 1 1019 ? -6.108 8.627 -20.903 1.00 90.56 1019 ALA A O 1
ATOM 7988 N N . HIS A 1 1020 ? -3.897 8.743 -21.319 1.00 93.94 1020 HIS A N 1
ATOM 7989 C CA . HIS A 1 1020 ? -3.441 8.385 -19.982 1.00 93.94 1020 HIS A CA 1
ATOM 7990 C C . HIS A 1 1020 ? -2.626 9.539 -19.380 1.00 93.94 1020 HIS A C 1
ATOM 7992 O O . HIS A 1 1020 ? -1.412 9.556 -19.496 1.00 93.94 1020 HIS A O 1
ATOM 7998 N N . PHE A 1 1021 ? -3.291 10.503 -18.735 1.00 92.44 1021 PHE A N 1
ATOM 7999 C CA . PHE A 1 1021 ? -2.742 11.825 -18.376 1.00 92.44 1021 PHE A CA 1
ATOM 8000 C C . PHE A 1 1021 ? -1.386 11.819 -17.641 1.00 92.44 1021 PHE A C 1
ATOM 8002 O O . PHE A 1 1021 ? -0.606 12.756 -17.790 1.00 92.44 1021 PHE A O 1
ATOM 8009 N N . GLY A 1 1022 ? -1.105 10.779 -16.849 1.00 90.88 1022 GLY A N 1
ATOM 8010 C CA . GLY A 1 1022 ? 0.159 10.630 -16.118 1.00 90.88 1022 GLY A CA 1
ATOM 8011 C C . GLY A 1 1022 ? 1.353 10.074 -16.911 1.00 90.88 1022 GLY A C 1
ATOM 8012 O O . GLY A 1 1022 ? 2.452 10.074 -16.362 1.00 90.88 1022 GLY A O 1
ATOM 8013 N N . LEU A 1 1023 ? 1.159 9.585 -18.143 1.00 91.00 1023 LEU A N 1
ATOM 8014 C CA . LEU A 1 1023 ? 2.183 8.940 -18.985 1.00 91.00 1023 LEU A CA 1
ATOM 8015 C C . LEU A 1 1023 ? 2.331 9.626 -20.352 1.00 91.00 1023 LEU A C 1
ATOM 8017 O O . LEU A 1 1023 ? 3.385 9.371 -20.970 1.00 91.00 1023 LEU A O 1
#

Foldseek 3Di:
DFDPPFDDPAAAANVLAPAAEAALLRCQDLLVLAPWAEEQEEQFPSSLVNQLSSLVNVHQYEYEYQFHFQADECAQVVPHRCCCCCVPPNNVLLADDDPPDDPVSVVSNVVCVVVSVVVQVVVSVSSCVVLVADPQRDGPDGNSPRQFLHHEHDDNSSSVCVVVSSYHYYNFAFNYAHHAFTATPVRDTDGGNYYYYHQGTHDDDVVDDPVVVVQQVADPQGTFAQVQWHRLSDALETEALGQGAGNCSQVRRVVSVVVVLCPVLVVDDDDHSVVSVVVRVVVVVVVVVVDDPVDPDRSRRHRDNDDPDDDDPDPPPPDPVVVVVSVVVSVVVVVVPPPPPPDDDDDDDDSNRDYDYDDDDDSDNVPDDDDDDDDDDDDDDYDDDYDDYDDDDDDDDDDDDDDDDDDDDDDDDDDDDDDDDDDDDDDDDDDDDDDDDDDDDDDDDYDDDDDDDDDDDDDDDDDDDDDDPDDDCLPLPDDFADDADDPVVVVVCVVVVQKFKFFWAADFLDQFWTWGQGPPPGIAIGGGPNLCRPAAHGFTFIKGFDDPVVVVVRLVVVVPVDPPVDPLVNLVPPPHTYIGTRGTPGHDFAKFKFAWAALVVPVVCNVVQVSQPPRDNQWIWTDTPRSNADTATEGDDNVVGPQWMFIWTFDADDRRGPHTHTYTDGTQGGPPAPVSVVVSVCSSVVADQDDDDPQLVVLFDDLPDADDPVNQPFAAEAAVFAKEAAAAPPDLQAQWIWGWDQDPVRWIKIKIWGFPVVVRDDPPGPQVVQLVVNVQWDDDQQDIRDSGDCSCRRNQRHLDQPQGKGKTWMWIFTAHLLRDTPDIDTGIHIYGHPYYHYLVRLLVLCPDDCVVDDDSSSVRSVSLLSNLVSLVVVCVVVQAAPFDDFDKHFDADPPRRDGPDIDTDDDDSSVSSVVSVVVVVLVVVQVVCCVVPVAFDKAKAWFFFRPVLVVVLQVVCVVVVNNLQDRPASSSNRVNLVPDDDPVDRCRSNVSSNSVVSRTDDMDIDTSNPPPDDPVRRHHRND